Protein AF-A0AAD3R437-F1 (afdb_monomer_lite)

Organism: Lates japonicus (NCBI:txid270547)

pLDDT: mean 74.69, std 22.76, range [20.61, 98.69]

Structure (mmCIF, N/CA/C/O backbone):
data_AF-A0AAD3R437-F1
#
_entry.id   AF-A0AAD3R437-F1
#
loop_
_atom_site.group_PDB
_atom_site.id
_atom_site.type_symbol
_atom_site.label_atom_id
_atom_site.label_alt_id
_atom_site.label_comp_id
_atom_site.label_asym_id
_atom_site.label_entity_id
_atom_site.label_seq_id
_atom_site.pdbx_PDB_ins_code
_atom_site.Cartn_x
_atom_site.Cartn_y
_atom_site.Cartn_z
_atom_site.occupancy
_atom_site.B_iso_or_equiv
_atom_site.auth_seq_id
_atom_site.auth_comp_id
_atom_site.auth_asym_id
_atom_site.auth_atom_id
_atom_site.pdbx_PDB_model_num
ATOM 1 N N . MET A 1 1 ? -37.851 -67.578 -14.208 1.00 32.72 1 MET A N 1
ATOM 2 C CA . MET A 1 1 ? -37.202 -68.903 -14.220 1.00 32.72 1 MET A CA 1
ATOM 3 C C . MET A 1 1 ? -35.961 -68.791 -13.348 1.00 32.72 1 MET A C 1
ATOM 5 O O . MET A 1 1 ? -35.201 -67.865 -13.575 1.00 32.72 1 MET A O 1
ATOM 9 N N . LEU A 1 2 ? -35.844 -69.677 -12.352 1.00 29.31 2 LEU A N 1
ATOM 10 C CA . LEU A 1 2 ? -34.720 -69.878 -11.417 1.00 29.31 2 LEU A CA 1
ATOM 11 C C . LEU A 1 2 ? -34.363 -68.698 -10.486 1.00 29.31 2 LEU A C 1
ATOM 13 O O . LEU A 1 2 ? -33.761 -67.721 -10.897 1.00 29.31 2 LEU A O 1
ATOM 17 N N . LEU A 1 3 ? -34.883 -68.675 -9.252 1.00 28.89 3 LEU A N 1
ATOM 18 C CA . LEU A 1 3 ? -34.467 -69.456 -8.058 1.00 28.89 3 LEU A CA 1
ATOM 19 C C . LEU A 1 3 ? -33.550 -68.560 -7.185 1.00 28.89 3 LEU A C 1
ATOM 21 O O . LEU A 1 3 ? -32.451 -68.233 -7.595 1.00 28.89 3 LEU A O 1
ATOM 25 N N . ARG A 1 4 ? -33.978 -68.004 -6.036 1.00 32.31 4 ARG A N 1
ATOM 26 C CA . ARG A 1 4 ? -34.604 -68.661 -4.866 1.00 32.31 4 ARG A CA 1
ATOM 27 C C . ARG A 1 4 ? -33.660 -69.779 -4.403 1.00 32.31 4 ARG A C 1
ATOM 29 O O . ARG A 1 4 ? -33.435 -70.732 -5.129 1.00 32.31 4 ARG A O 1
ATOM 36 N N . THR A 1 5 ? -33.024 -69.659 -3.248 1.00 37.56 5 THR A N 1
ATOM 37 C CA . THR A 1 5 ? -33.310 -70.418 -2.010 1.00 37.56 5 THR A CA 1
ATOM 38 C C . THR A 1 5 ? -31.984 -70.394 -1.229 1.00 37.56 5 THR A C 1
ATOM 40 O O . THR A 1 5 ? -30.936 -70.448 -1.855 1.00 37.56 5 THR A O 1
ATOM 43 N N . VAL A 1 6 ? -31.894 -70.173 0.082 1.00 33.69 6 VAL A N 1
ATOM 44 C CA . VAL A 1 6 ? -32.547 -70.803 1.243 1.00 33.69 6 VAL A CA 1
ATOM 45 C C . VAL A 1 6 ? -32.509 -69.733 2.377 1.00 33.69 6 VAL A C 1
ATOM 47 O O . VAL A 1 6 ? -31.480 -69.093 2.531 1.00 33.69 6 VAL A O 1
ATOM 50 N N . ARG A 1 7 ? -33.605 -69.280 3.029 1.00 36.47 7 ARG A N 1
ATOM 51 C CA . ARG A 1 7 ? -34.370 -69.907 4.145 1.00 36.47 7 ARG A CA 1
ATOM 52 C C . ARG A 1 7 ? -33.481 -70.163 5.416 1.00 36.47 7 ARG A C 1
ATOM 54 O O . ARG A 1 7 ? -32.292 -70.368 5.250 1.00 36.47 7 ARG A O 1
ATOM 61 N N . PRO A 1 8 ? -34.010 -70.378 6.645 1.00 52.81 8 PRO A N 1
ATOM 62 C CA . PRO A 1 8 ? -35.215 -69.812 7.289 1.00 52.81 8 PRO A CA 1
ATOM 63 C C . PRO A 1 8 ? -35.202 -69.711 8.862 1.00 52.81 8 PRO A C 1
ATOM 65 O O . PRO A 1 8 ? -34.297 -70.197 9.522 1.00 52.81 8 PRO A O 1
ATOM 68 N N . TRP A 1 9 ? -36.321 -69.202 9.421 1.00 27.69 9 TRP A N 1
ATOM 69 C CA . TRP A 1 9 ? -36.874 -69.283 10.808 1.00 27.69 9 TRP A CA 1
ATOM 70 C C . TRP A 1 9 ? -36.244 -68.467 11.948 1.00 27.69 9 TRP A C 1
ATOM 72 O O . TRP A 1 9 ? -35.236 -68.855 12.518 1.00 27.69 9 TRP A O 1
ATOM 82 N N . LEU A 1 10 ? -36.999 -67.475 12.443 1.00 32.38 10 LEU A N 1
ATOM 83 C CA . LEU A 1 10 ? -37.691 -67.586 13.738 1.00 32.38 10 LEU A CA 1
ATOM 84 C C . LEU A 1 10 ? -38.801 -66.526 13.862 1.00 32.38 10 LEU A C 1
ATOM 86 O O . LEU A 1 10 ? -38.614 -65.341 13.611 1.00 32.38 10 LEU A O 1
ATOM 90 N N . LEU A 1 11 ? -39.988 -67.024 14.197 1.00 34.66 11 LEU A N 1
ATOM 91 C CA . LEU A 1 11 ? -41.274 -66.348 14.348 1.00 34.66 11 LEU A CA 1
ATOM 92 C C . LEU A 1 11 ? -41.586 -66.157 15.845 1.00 34.66 11 LEU A C 1
ATOM 94 O O . LEU A 1 11 ? -41.249 -67.025 16.643 1.00 34.66 11 LEU A O 1
ATOM 98 N N . ARG A 1 12 ? -42.415 -65.134 16.117 1.00 33.62 12 ARG A N 1
ATOM 99 C CA . ARG A 1 12 ? -43.451 -64.993 17.176 1.00 33.62 12 ARG A CA 1
ATOM 100 C C . ARG A 1 12 ? -43.165 -64.220 18.483 1.00 33.62 12 ARG A C 1
ATOM 102 O O . ARG A 1 12 ? -42.342 -64.616 19.294 1.00 33.62 12 ARG A O 1
ATOM 109 N N . CYS A 1 13 ? -44.101 -63.273 18.703 1.00 28.39 13 CYS A N 1
ATOM 110 C CA . CYS A 1 13 ? -44.628 -62.631 19.934 1.00 28.39 13 CYS A CA 1
ATOM 111 C C . CYS A 1 13 ? -44.053 -61.247 20.270 1.00 28.39 13 CYS A C 1
ATOM 113 O O . CYS A 1 13 ? -42.855 -61.057 20.187 1.00 28.39 13 CYS A O 1
ATOM 115 N N . ARG A 1 14 ? -44.806 -60.239 20.734 1.00 33.00 14 ARG A N 1
ATOM 116 C CA . ARG A 1 14 ? -46.247 -59.969 20.933 1.00 33.00 14 ARG A CA 1
ATOM 117 C C . ARG A 1 14 ? -46.340 -58.446 21.205 1.00 33.00 14 ARG A C 1
ATOM 119 O O . ARG A 1 14 ? -45.476 -57.906 21.878 1.00 33.00 14 ARG A O 1
ATOM 126 N N . SER A 1 15 ? -47.375 -57.799 20.671 1.00 38.84 15 SER A N 1
ATOM 127 C CA . SER A 1 15 ? -48.098 -56.604 21.174 1.00 38.84 15 SER A CA 1
ATOM 128 C C . SER A 1 15 ? -47.466 -55.637 22.217 1.00 38.84 15 SER A C 1
ATOM 130 O O . SER A 1 15 ? -47.379 -56.006 23.381 1.00 38.84 15 SER A O 1
ATOM 132 N N . LEU A 1 16 ? -47.225 -54.379 21.779 1.00 46.91 16 LEU A N 1
ATOM 133 C CA . LEU A 1 16 ? -47.410 -53.030 22.406 1.00 46.91 16 LEU A CA 1
ATOM 134 C C . LEU A 1 16 ? -47.068 -52.786 23.908 1.00 46.91 16 LEU A C 1
ATOM 136 O O . LEU A 1 16 ? -47.474 -53.554 24.772 1.00 46.91 16 LEU A O 1
ATOM 140 N N . PRO A 1 17 ? -46.460 -51.622 24.249 1.00 42.09 17 PRO A N 1
ATOM 141 C CA . PRO A 1 17 ? -47.265 -50.401 24.388 1.00 42.09 17 PRO A CA 1
ATOM 142 C C . PRO A 1 17 ? -46.691 -49.161 23.683 1.00 42.09 17 PRO A C 1
ATOM 144 O O . PRO A 1 17 ? -45.501 -49.051 23.409 1.00 42.09 17 PRO A O 1
ATOM 147 N N . ARG A 1 18 ? -47.607 -48.230 23.385 1.00 48.66 18 ARG A N 1
ATOM 148 C CA . ARG A 1 18 ? -47.396 -46.869 22.870 1.00 48.66 18 ARG A CA 1
ATOM 149 C C . ARG A 1 18 ? -46.097 -46.247 23.395 1.00 48.66 18 ARG A C 1
ATOM 151 O O . ARG A 1 18 ? -45.984 -45.972 24.587 1.00 48.66 18 ARG A O 1
ATOM 158 N N . ALA A 1 19 ? -45.164 -45.957 22.491 1.00 43.16 19 ALA A N 1
ATOM 159 C CA . ALA A 1 19 ? -44.072 -45.047 22.787 1.00 43.16 19 ALA A CA 1
ATOM 160 C C . ALA A 1 19 ? -44.677 -43.659 23.037 1.00 43.16 19 ALA A C 1
ATOM 162 O O . ALA A 1 19 ? -45.165 -43.010 22.113 1.00 43.16 19 ALA A O 1
ATOM 163 N N . CYS A 1 20 ? -44.673 -43.219 24.295 1.00 41.53 20 CYS A N 1
ATOM 164 C CA . CYS A 1 20 ? -44.747 -41.802 24.615 1.00 41.53 20 CYS A CA 1
ATOM 165 C C . CYS A 1 20 ? -43.578 -41.120 23.899 1.00 41.53 20 CYS A C 1
ATOM 167 O O . CYS A 1 20 ? -42.445 -41.161 24.380 1.00 41.53 20 CYS A O 1
ATOM 169 N N . THR A 1 21 ? -43.832 -40.512 22.743 1.00 52.69 21 THR A N 1
ATOM 170 C CA . THR A 1 21 ? -42.927 -39.521 22.169 1.00 52.69 21 THR A CA 1
ATOM 171 C C . THR A 1 21 ? -42.825 -38.399 23.192 1.00 52.69 21 THR A C 1
ATOM 173 O O . THR A 1 21 ? -43.756 -37.607 23.330 1.00 52.69 21 THR A O 1
ATOM 176 N N . ARG A 1 22 ? -41.732 -38.361 23.966 1.00 54.69 22 ARG A N 1
ATOM 177 C CA . ARG A 1 22 ? -41.372 -37.158 24.722 1.00 54.69 22 ARG A CA 1
ATOM 178 C C . ARG A 1 22 ? -41.296 -36.030 23.691 1.00 54.69 22 ARG A C 1
ATOM 180 O O . ARG A 1 22 ? -40.479 -36.154 22.778 1.00 54.69 22 ARG A O 1
ATOM 187 N N . PRO A 1 23 ? -42.128 -34.980 23.777 1.00 45.00 23 PRO A N 1
ATOM 188 C CA . PRO A 1 23 ? -41.986 -33.841 22.892 1.00 45.00 23 PRO A CA 1
ATOM 189 C C . PRO A 1 23 ? -40.686 -33.140 23.288 1.00 45.00 23 PRO A C 1
ATOM 191 O O . PRO A 1 23 ? -40.644 -32.358 24.234 1.00 45.00 23 PRO A O 1
ATOM 194 N N . TYR A 1 24 ? -39.591 -33.478 22.611 1.00 49.78 24 TYR A N 1
ATOM 195 C CA . TYR A 1 24 ? -38.411 -32.632 22.618 1.00 49.78 24 TYR A CA 1
ATOM 196 C C . TYR A 1 24 ? -38.826 -31.343 21.907 1.00 49.78 24 TYR A C 1
ATOM 198 O O . TYR A 1 24 ? -39.086 -31.346 20.709 1.00 49.78 24 TYR A O 1
ATOM 206 N N . TYR A 1 25 ? -38.894 -30.232 22.640 1.00 52.59 25 TYR A N 1
ATOM 207 C CA . TYR A 1 25 ? -39.106 -28.888 22.080 1.00 52.59 25 TYR A CA 1
ATOM 208 C C . TYR A 1 25 ? -37.940 -28.421 21.169 1.00 52.59 25 TYR A C 1
ATOM 210 O O . TYR A 1 25 ? -37.895 -27.261 20.777 1.00 52.59 25 TYR A O 1
ATOM 218 N N . ALA A 1 26 ? -36.997 -29.310 20.839 1.00 47.41 26 ALA A N 1
ATOM 219 C CA . ALA A 1 26 ? -35.664 -28.995 20.335 1.00 47.41 26 ALA A CA 1
ATOM 220 C C . ALA A 1 26 ? -35.564 -28.730 18.822 1.00 47.41 26 ALA A C 1
ATOM 222 O O . ALA A 1 26 ? -34.524 -28.251 18.392 1.00 47.41 26 ALA A O 1
ATOM 223 N N . ASP A 1 27 ? -36.618 -28.959 18.032 1.00 48.41 27 ASP A N 1
ATOM 224 C CA . ASP A 1 27 ? -36.544 -28.808 16.563 1.00 48.41 27 ASP A CA 1
ATOM 225 C C . ASP A 1 27 ? -37.207 -27.529 16.016 1.00 48.41 27 ASP A C 1
ATOM 227 O O . ASP A 1 27 ? -37.287 -27.332 14.802 1.00 48.41 27 ASP A O 1
ATOM 231 N N . LYS A 1 28 ? -37.701 -26.627 16.875 1.00 55.78 28 LYS A N 1
ATOM 232 C CA . LYS A 1 28 ? -38.251 -25.334 16.431 1.00 55.78 28 LYS A CA 1
ATOM 233 C C . LYS A 1 28 ? -37.258 -24.208 16.699 1.00 55.78 28 LYS A C 1
ATOM 235 O O . LYS A 1 28 ? -37.403 -23.475 17.671 1.00 55.78 28 LYS A O 1
ATOM 240 N N . VAL A 1 29 ? -36.279 -24.072 15.804 1.00 66.69 29 VAL A N 1
ATOM 241 C CA . VAL A 1 29 ? -35.464 -22.852 15.667 1.00 66.69 29 VAL A CA 1
ATOM 242 C C . VAL A 1 29 ? -36.395 -21.638 15.577 1.00 66.69 29 VAL A C 1
ATOM 244 O O . VAL A 1 29 ? -37.420 -21.692 14.881 1.00 66.69 29 VAL A O 1
ATOM 247 N N . ALA A 1 30 ? -36.073 -20.566 16.305 1.00 77.19 30 ALA A N 1
ATOM 248 C CA . ALA A 1 30 ? -36.900 -19.367 16.351 1.00 77.19 30 ALA A CA 1
ATOM 249 C C . ALA A 1 30 ? -37.000 -18.741 14.950 1.00 77.19 30 ALA A C 1
ATOM 251 O O . ALA A 1 30 ? -35.998 -18.510 14.272 1.00 77.19 30 ALA A O 1
ATOM 252 N N . ARG A 1 31 ? -38.234 -18.494 14.501 1.00 88.44 31 ARG A N 1
ATOM 253 C CA . ARG A 1 31 ? -38.506 -17.786 13.248 1.00 88.44 31 ARG A CA 1
ATOM 254 C C . ARG A 1 31 ? -38.637 -16.302 13.555 1.00 88.44 31 ARG A C 1
ATOM 256 O O . ARG A 1 31 ? -39.432 -15.934 14.418 1.00 88.44 31 ARG A O 1
ATOM 263 N N . LEU A 1 32 ? -37.861 -15.482 12.859 1.00 87.25 32 LEU A N 1
ATOM 264 C CA . LEU A 1 32 ? -37.944 -14.028 12.927 1.00 87.25 32 LEU A CA 1
ATOM 265 C C . LEU A 1 32 ? -38.910 -13.474 11.887 1.00 87.25 32 LEU A C 1
ATOM 267 O O . LEU A 1 32 ? -39.234 -14.139 10.905 1.00 87.25 32 LEU A O 1
ATOM 271 N N . GLY A 1 33 ? -39.274 -12.210 12.090 1.00 79.38 33 GLY A N 1
ATOM 272 C CA . GLY A 1 33 ? -39.977 -11.379 11.125 1.00 79.38 33 GLY A CA 1
ATOM 273 C C . GLY A 1 33 ? -41.479 -11.344 11.344 1.00 79.38 33 GLY A C 1
ATOM 274 O O . GLY A 1 33 ? -42.093 -12.309 11.811 1.00 79.38 33 GLY A O 1
ATOM 275 N N . SER A 1 34 ? -42.060 -10.216 10.963 1.00 85.62 34 SER A N 1
ATOM 276 C CA . SER A 1 34 ? -43.493 -9.958 10.951 1.00 85.62 34 SER A CA 1
ATOM 277 C C . SER A 1 34 ? -43.957 -9.570 9.543 1.00 85.62 34 SER A C 1
ATOM 279 O O . SER A 1 34 ? -43.154 -9.208 8.675 1.00 85.62 34 SER A O 1
ATOM 281 N N . GLN A 1 35 ? -45.268 -9.667 9.285 1.00 84.50 35 GLN A N 1
ATOM 282 C CA . GLN A 1 35 ? -45.840 -9.047 8.089 1.00 84.50 35 GLN A CA 1
ATOM 283 C C . GLN A 1 35 ? -45.960 -7.536 8.336 1.00 84.50 35 GLN A C 1
ATOM 285 O O . GLN A 1 35 ? -46.703 -7.150 9.242 1.00 84.50 35 GLN A O 1
ATOM 290 N N . PRO A 1 36 ? -45.257 -6.684 7.566 1.00 83.75 36 PRO A N 1
ATOM 291 C CA . PRO A 1 36 ? -45.333 -5.244 7.741 1.00 83.75 36 PRO A CA 1
ATOM 292 C C . PRO A 1 36 ? -46.722 -4.755 7.333 1.00 83.75 36 PRO A C 1
ATOM 294 O O . PRO A 1 36 ? -47.318 -5.270 6.379 1.00 83.75 36 PRO A O 1
ATOM 297 N N . ASP A 1 37 ? -47.234 -3.739 8.027 1.00 88.12 37 ASP A N 1
ATOM 298 C CA . ASP A 1 37 ? -48.481 -3.088 7.634 1.00 88.12 37 ASP A CA 1
ATOM 299 C C . ASP A 1 37 ? -48.264 -2.272 6.351 1.00 88.12 37 ASP A C 1
ATOM 301 O O . ASP A 1 37 ? -47.829 -1.118 6.376 1.00 88.12 37 ASP A O 1
ATOM 305 N N . LYS A 1 38 ? -48.592 -2.887 5.210 1.00 87.94 38 LYS A N 1
ATOM 306 C CA . LYS A 1 38 ? -48.473 -2.282 3.874 1.00 87.94 38 LYS A CA 1
ATOM 307 C C . LYS A 1 38 ? -49.411 -1.088 3.662 1.00 87.94 38 LYS A C 1
ATOM 309 O O . LYS A 1 38 ? -49.248 -0.366 2.681 1.00 87.94 38 LYS A O 1
ATOM 314 N N . GLN A 1 39 ? -50.406 -0.901 4.531 1.00 89.62 39 GLN A N 1
ATOM 315 C CA . GLN A 1 39 ? -51.310 0.251 4.494 1.00 89.62 39 GLN A CA 1
ATOM 316 C C . GLN A 1 39 ? -50.819 1.409 5.366 1.00 89.62 39 GLN A C 1
ATOM 318 O O . GLN A 1 39 ? -51.358 2.511 5.268 1.00 89.62 39 GLN A O 1
ATOM 323 N N . SER A 1 40 ? -49.790 1.191 6.190 1.00 93.06 40 SER A N 1
ATOM 324 C CA . SER A 1 40 ? -49.190 2.266 6.970 1.00 93.06 40 SER A CA 1
ATOM 325 C C . SER A 1 40 ? -48.563 3.312 6.047 1.00 93.06 40 SER A C 1
ATOM 327 O O . SER A 1 40 ? -47.879 2.993 5.069 1.00 93.06 40 SER A O 1
ATOM 329 N N . SER A 1 41 ? -48.783 4.587 6.372 1.00 90.50 41 SER A N 1
ATOM 330 C CA . SER A 1 41 ? -48.241 5.700 5.589 1.00 90.50 41 SER A CA 1
ATOM 331 C C . SER A 1 41 ? -46.712 5.689 5.552 1.00 90.50 41 SER A C 1
ATOM 333 O O . SER A 1 41 ? -46.123 6.078 4.549 1.00 90.50 41 SER A O 1
ATOM 335 N N . GLU A 1 42 ? -46.069 5.222 6.628 1.00 88.88 42 GLU A N 1
ATOM 336 C CA . GLU A 1 42 ? -44.611 5.097 6.716 1.00 88.88 42 GLU A CA 1
ATOM 337 C C . GLU A 1 42 ? -44.064 4.054 5.736 1.00 88.88 42 GLU A C 1
ATOM 339 O O . GLU A 1 42 ? -43.131 4.349 4.990 1.00 88.88 42 GLU A O 1
ATOM 344 N N . TYR A 1 43 ? -44.665 2.860 5.689 1.00 91.31 43 TYR A N 1
ATOM 345 C CA . TYR A 1 43 ? -44.229 1.806 4.776 1.00 91.31 43 TYR A CA 1
ATOM 346 C C . TYR A 1 43 ? -44.401 2.220 3.314 1.00 91.31 43 TYR A C 1
ATOM 348 O O . TYR A 1 43 ? -43.501 1.996 2.508 1.00 91.31 43 TYR A O 1
ATOM 356 N N . GLN A 1 44 ? -45.534 2.844 2.972 1.00 93.12 44 GLN A N 1
ATOM 357 C CA . GLN A 1 44 ? -45.798 3.327 1.612 1.00 93.12 44 GLN A CA 1
ATOM 358 C C . GLN A 1 44 ? -44.799 4.412 1.198 1.00 93.12 44 GLN A C 1
ATOM 360 O O . GLN A 1 44 ? -44.206 4.310 0.127 1.00 93.12 44 GLN A O 1
ATOM 365 N N . GLU A 1 45 ? -44.533 5.391 2.071 1.00 92.50 45 GLU A N 1
ATOM 366 C CA . GLU A 1 45 ? -43.535 6.436 1.812 1.00 92.50 45 GLU A CA 1
ATOM 367 C C . GLU A 1 45 ? -42.134 5.841 1.592 1.00 92.50 45 GLU A C 1
ATOM 369 O O . GLU A 1 45 ? -41.467 6.178 0.612 1.00 92.50 45 GLU A O 1
ATOM 374 N N . ASN A 1 46 ? -41.694 4.938 2.477 1.00 91.38 46 ASN A N 1
ATOM 375 C CA . ASN A 1 46 ? -40.390 4.280 2.375 1.00 91.38 46 ASN A CA 1
ATOM 376 C C . ASN A 1 46 ? -40.283 3.453 1.085 1.00 91.38 46 ASN A C 1
ATOM 378 O O . ASN A 1 46 ? -39.282 3.547 0.371 1.00 91.38 46 ASN A O 1
ATOM 382 N N . TYR A 1 47 ? -41.325 2.675 0.775 1.00 92.94 47 TYR A N 1
ATOM 383 C CA . TYR A 1 47 ? -41.371 1.811 -0.398 1.00 92.94 47 TYR A CA 1
ATOM 384 C C . TYR A 1 47 ? -41.282 2.628 -1.686 1.00 92.94 47 TYR A C 1
ATOM 386 O O . TYR A 1 47 ? -40.445 2.332 -2.539 1.00 92.94 47 TYR A O 1
ATOM 394 N N . ASP A 1 48 ? -42.094 3.680 -1.813 1.00 93.00 48 ASP A N 1
ATOM 395 C CA . ASP A 1 48 ? -42.128 4.517 -3.010 1.00 93.00 48 ASP A CA 1
ATOM 396 C C . ASP A 1 48 ? -40.796 5.244 -3.224 1.00 93.00 48 ASP A C 1
ATOM 398 O O . ASP A 1 48 ? -40.263 5.245 -4.336 1.00 93.00 48 ASP A O 1
ATOM 402 N N . ARG A 1 49 ? -40.194 5.803 -2.165 1.00 91.94 49 ARG A N 1
ATOM 403 C CA . ARG A 1 49 ? -38.901 6.499 -2.278 1.00 91.94 49 ARG A CA 1
ATOM 404 C C . ARG A 1 49 ? -37.739 5.564 -2.581 1.00 91.94 49 ARG A C 1
ATOM 406 O O . ARG A 1 49 ? -36.938 5.858 -3.469 1.00 91.94 49 ARG A O 1
ATOM 413 N N . MET A 1 50 ? -37.654 4.424 -1.897 1.00 90.38 50 MET A N 1
ATOM 414 C CA . MET A 1 50 ? -36.613 3.432 -2.173 1.00 90.38 50 MET A CA 1
ATOM 415 C C . MET A 1 50 ? -36.743 2.889 -3.600 1.00 90.38 50 MET A C 1
ATOM 417 O O . MET A 1 50 ? -35.748 2.737 -4.307 1.00 90.38 50 MET A O 1
ATOM 421 N N . LYS A 1 51 ? -37.975 2.667 -4.070 1.00 92.69 51 LYS A N 1
ATOM 422 C CA . LYS A 1 51 ? -38.234 2.234 -5.443 1.00 92.69 51 LYS A CA 1
ATOM 423 C C . LYS A 1 51 ? -37.737 3.248 -6.475 1.00 92.69 51 LYS A C 1
ATOM 425 O O . LYS A 1 51 ? -37.103 2.832 -7.441 1.00 92.69 51 LYS A O 1
ATOM 430 N N . VAL A 1 52 ? -37.925 4.552 -6.245 1.00 94.56 52 VAL A N 1
ATOM 431 C CA . VAL A 1 52 ? -37.366 5.608 -7.113 1.00 94.56 52 VAL A CA 1
ATOM 432 C C . VAL A 1 52 ? -35.839 5.505 -7.208 1.00 94.56 52 VAL A C 1
ATOM 434 O O . VAL A 1 52 ? -35.300 5.526 -8.314 1.00 94.56 52 VAL A O 1
ATOM 437 N N . LEU A 1 53 ? -35.138 5.330 -6.082 1.00 90.75 53 LEU A N 1
ATOM 438 C CA . LEU A 1 53 ? -33.674 5.183 -6.065 1.00 90.75 53 LEU A CA 1
ATOM 439 C C . LEU A 1 53 ? -33.204 3.913 -6.789 1.00 90.75 53 LEU A C 1
ATOM 441 O O . LEU A 1 53 ? -32.199 3.929 -7.500 1.00 90.75 53 LEU A O 1
ATOM 445 N N . ILE A 1 54 ? -33.937 2.809 -6.642 1.00 90.88 54 ILE A N 1
ATOM 446 C CA . ILE A 1 54 ? -33.637 1.545 -7.324 1.00 90.88 54 ILE A CA 1
ATOM 447 C C . ILE A 1 54 ? -33.877 1.658 -8.829 1.00 90.88 54 ILE A C 1
ATOM 449 O O . ILE A 1 54 ? -33.077 1.150 -9.617 1.00 90.88 54 ILE A O 1
ATOM 453 N N . ASP A 1 55 ? -34.954 2.316 -9.248 1.00 94.94 55 ASP A N 1
ATOM 454 C CA . ASP A 1 55 ? -35.248 2.541 -10.662 1.00 94.94 55 ASP A CA 1
ATOM 455 C C . ASP A 1 55 ? -34.207 3.480 -11.294 1.00 94.94 55 ASP A C 1
ATOM 457 O O . ASP A 1 55 ? -33.750 3.237 -12.416 1.00 94.94 55 ASP A O 1
ATOM 461 N N . GLU A 1 56 ? -33.728 4.481 -10.551 1.00 94.69 56 GLU A N 1
ATOM 462 C CA . GLU A 1 56 ? -32.591 5.309 -10.950 1.00 94.69 56 GLU A CA 1
ATOM 463 C C . GLU A 1 56 ? -31.294 4.492 -11.072 1.00 94.69 56 GLU A C 1
ATOM 465 O O . GLU A 1 56 ? -30.598 4.585 -12.089 1.00 94.69 56 GLU A O 1
ATOM 470 N N . LEU A 1 57 ? -30.983 3.646 -10.085 1.00 92.75 57 LEU A N 1
ATOM 471 C CA . LEU A 1 57 ? -29.830 2.744 -10.115 1.00 92.75 57 LEU A CA 1
ATOM 472 C C . LEU A 1 57 ? -29.880 1.829 -11.346 1.00 92.75 57 LEU A C 1
ATOM 474 O O . LEU A 1 57 ? -28.885 1.711 -12.066 1.00 92.75 57 LEU A O 1
ATOM 478 N N . LYS A 1 58 ? -31.037 1.214 -11.622 1.00 94.44 58 LYS A N 1
ATOM 479 C CA . LYS A 1 58 ? -31.260 0.361 -12.800 1.00 94.44 58 LYS A CA 1
ATOM 480 C C . LYS A 1 58 ? -31.063 1.148 -14.093 1.00 94.44 58 LYS A C 1
ATOM 482 O O . LYS A 1 58 ? -30.297 0.712 -14.947 1.00 94.44 58 LYS A O 1
ATOM 487 N N . SER A 1 59 ? -31.675 2.325 -14.214 1.00 95.94 59 SER A N 1
ATOM 488 C CA . SER A 1 59 ? -31.547 3.198 -15.390 1.00 95.94 59 SER A CA 1
ATOM 489 C C . SER A 1 59 ? -30.089 3.587 -15.670 1.00 95.94 59 SER A C 1
ATOM 491 O O . SER A 1 59 ? -29.588 3.425 -16.788 1.00 95.94 59 SER A O 1
ATOM 493 N N . ARG A 1 60 ? -29.351 4.018 -14.638 1.00 94.00 60 ARG A N 1
ATOM 494 C CA . ARG A 1 60 ? -27.922 4.352 -14.752 1.00 94.00 60 ARG A CA 1
ATOM 495 C C . ARG A 1 60 ? -27.077 3.127 -15.109 1.00 94.00 60 ARG A C 1
ATOM 497 O O . ARG A 1 60 ? -26.169 3.233 -15.933 1.00 94.00 60 ARG A O 1
ATOM 504 N N . THR A 1 61 ? -27.396 1.965 -14.543 1.00 94.06 61 THR A N 1
ATOM 505 C CA . THR A 1 61 ? -26.718 0.699 -14.859 1.00 94.06 61 THR A CA 1
ATOM 506 C C . THR A 1 61 ? -26.929 0.306 -16.323 1.00 94.06 61 THR A C 1
ATOM 508 O O . THR A 1 61 ? -25.968 -0.065 -16.995 1.00 94.06 61 THR A O 1
ATOM 511 N N . GLU A 1 62 ? -28.143 0.455 -16.861 1.00 94.19 62 GLU A N 1
ATOM 512 C CA . GLU A 1 62 ? -28.418 0.218 -18.284 1.00 94.19 62 GLU A CA 1
ATOM 513 C C . GLU A 1 62 ? -27.636 1.178 -19.192 1.00 94.19 62 GLU A C 1
ATOM 515 O O . GLU A 1 62 ? -27.075 0.744 -20.199 1.00 94.19 62 GLU A O 1
ATOM 520 N N . LYS A 1 63 ? -27.478 2.453 -18.806 1.00 93.38 63 LYS A N 1
ATOM 521 C CA . LYS A 1 63 ? -26.587 3.383 -19.526 1.00 93.38 63 LYS A CA 1
ATOM 522 C C . LYS A 1 63 ? -25.130 2.903 -19.496 1.00 93.38 63 LYS A C 1
ATOM 524 O O . LYS A 1 63 ? -24.470 2.901 -20.532 1.00 93.38 63 LYS A O 1
ATOM 529 N N . ILE A 1 64 ? -24.625 2.467 -18.338 1.00 94.50 64 ILE A N 1
ATOM 530 C CA . ILE A 1 64 ? -23.249 1.959 -18.184 1.00 94.50 64 ILE A CA 1
ATOM 531 C C . ILE A 1 64 ? -23.013 0.708 -19.043 1.00 94.50 64 ILE A C 1
ATOM 533 O O . ILE A 1 64 ? -21.940 0.555 -19.632 1.00 94.50 64 ILE A O 1
ATOM 537 N N . LYS A 1 65 ? -24.013 -0.175 -19.167 1.00 93.62 65 LYS A N 1
ATOM 538 C CA . LYS A 1 65 ? -23.933 -1.388 -19.998 1.00 93.62 65 LYS A CA 1
ATOM 539 C C . LYS A 1 65 ? -23.712 -1.097 -21.487 1.00 93.62 65 LYS A C 1
ATOM 541 O O . LYS A 1 65 ? -23.232 -1.986 -22.189 1.00 93.62 65 LYS A O 1
ATOM 546 N N . LEU A 1 66 ? -23.991 0.122 -21.962 1.00 93.44 66 LEU A N 1
ATOM 547 C CA . LEU A 1 66 ? -23.723 0.545 -23.344 1.00 93.44 66 LEU A CA 1
ATOM 548 C C . LEU A 1 66 ? -22.230 0.788 -23.645 1.00 93.44 66 LEU A C 1
ATOM 550 O O . LEU A 1 66 ? -21.891 1.010 -24.811 1.00 93.44 66 LEU A O 1
ATOM 554 N N . GLY A 1 67 ? -21.340 0.760 -22.646 1.00 93.94 67 GLY A N 1
ATOM 555 C CA . GLY A 1 67 ? -19.898 0.949 -22.844 1.00 93.94 67 GLY A CA 1
ATOM 556 C C . GLY A 1 67 ? -19.576 2.320 -23.447 1.00 93.94 67 GLY A C 1
ATOM 557 O O . GLY A 1 67 ? -20.112 3.337 -23.022 1.00 93.94 67 GLY A O 1
ATOM 558 N N . GLY A 1 68 ? -18.741 2.371 -24.487 1.00 92.44 68 GLY A N 1
ATOM 559 C CA . GLY A 1 68 ? -18.357 3.611 -25.185 1.00 92.44 68 GLY A CA 1
ATOM 560 C C . GLY A 1 68 ? -19.454 4.268 -26.037 1.00 92.44 68 GLY A C 1
ATOM 561 O O . GLY A 1 68 ? -19.162 5.157 -26.842 1.00 92.44 68 GLY A O 1
ATOM 562 N N . GLY A 1 69 ? -20.703 3.815 -25.909 1.00 93.44 69 GLY A N 1
ATOM 563 C CA . GLY A 1 69 ? -21.852 4.305 -26.658 1.00 93.44 69 GLY A CA 1
ATOM 564 C C . GLY A 1 69 ? -22.016 3.660 -28.036 1.00 93.44 69 GLY A C 1
ATOM 565 O O . GLY A 1 69 ? -21.150 2.960 -28.565 1.00 93.44 69 GLY A O 1
ATOM 566 N N . GLU A 1 70 ? -23.164 3.926 -28.654 1.00 93.81 70 GLU A N 1
ATOM 567 C CA . GLU A 1 70 ? -23.630 3.220 -29.853 1.00 93.81 70 GLU A CA 1
ATOM 568 C C . GLU A 1 70 ? -22.681 3.355 -31.058 1.00 93.81 70 GLU A C 1
ATOM 570 O O . GLU A 1 70 ? -22.445 2.395 -31.793 1.00 93.81 70 GLU A O 1
ATOM 575 N N . LYS A 1 71 ? -22.056 4.527 -31.232 1.00 94.00 71 LYS A N 1
ATOM 576 C CA . LYS A 1 71 ? -21.070 4.761 -32.300 1.00 94.00 71 LYS A CA 1
ATOM 577 C C . LYS A 1 71 ? -19.843 3.853 -32.153 1.00 94.00 71 LYS A C 1
ATOM 579 O O . LYS A 1 71 ? -19.392 3.277 -33.142 1.00 94.00 71 LYS A O 1
ATOM 584 N N . ALA A 1 72 ? -19.313 3.715 -30.937 1.00 94.56 72 ALA A N 1
ATOM 585 C CA . ALA A 1 72 ? -18.153 2.870 -30.667 1.00 94.56 72 ALA A CA 1
ATOM 586 C C . ALA A 1 72 ? -18.503 1.379 -30.789 1.00 94.56 72 ALA A C 1
ATOM 588 O O . ALA A 1 72 ? -17.731 0.620 -31.373 1.00 94.56 72 ALA A O 1
ATOM 589 N N . ARG A 1 73 ? -19.696 0.968 -30.335 1.00 95.44 73 ARG A N 1
ATOM 590 C CA . ARG A 1 73 ? -20.201 -0.408 -30.488 1.00 95.44 73 ARG A CA 1
ATOM 591 C C . ARG A 1 73 ? -20.346 -0.820 -31.952 1.00 95.44 73 ARG A C 1
ATOM 593 O O . ARG A 1 73 ? -19.904 -1.906 -32.323 1.00 95.44 73 ARG A O 1
ATOM 600 N N . ARG A 1 74 ? -20.901 0.049 -32.806 1.00 95.75 74 ARG A N 1
ATOM 601 C CA . ARG A 1 74 ? -20.994 -0.198 -34.258 1.00 95.75 74 ARG A CA 1
ATOM 602 C C . ARG A 1 74 ? -19.621 -0.303 -34.910 1.00 95.75 74 ARG A C 1
ATOM 604 O O . ARG A 1 74 ? -19.402 -1.190 -35.725 1.00 95.75 74 ARG A O 1
ATOM 611 N N . LEU A 1 75 ? -18.673 0.551 -34.519 1.00 95.12 75 LEU A N 1
ATOM 612 C CA . LEU A 1 75 ? -17.299 0.456 -35.013 1.00 95.12 75 LEU A CA 1
ATOM 613 C C . LEU A 1 75 ? -16.634 -0.861 -34.582 1.00 95.12 75 LEU A C 1
ATOM 615 O O . LEU A 1 75 ? -15.993 -1.516 -35.400 1.00 95.12 75 LEU A O 1
ATOM 619 N N . HIS A 1 76 ? -16.808 -1.276 -33.327 1.00 95.81 76 HIS A N 1
ATOM 620 C CA . HIS A 1 76 ? -16.264 -2.534 -32.807 1.00 95.81 76 HIS A CA 1
ATOM 621 C C . HIS A 1 76 ? -16.845 -3.756 -33.527 1.00 95.81 76 HIS A C 1
ATOM 623 O O . HIS A 1 76 ? -16.093 -4.592 -34.022 1.00 95.81 76 HIS A O 1
ATOM 629 N N . THR A 1 77 ? -18.168 -3.810 -33.677 1.00 95.94 77 THR A N 1
ATOM 630 C CA . THR A 1 77 ? -18.869 -4.905 -34.371 1.00 95.94 77 THR A CA 1
ATOM 631 C C . THR A 1 77 ? -18.605 -4.922 -35.878 1.00 95.94 77 THR A C 1
ATOM 633 O O . THR A 1 77 ? -18.477 -5.999 -36.453 1.00 95.94 77 THR A O 1
ATOM 636 N N . SER A 1 78 ? -18.402 -3.763 -36.523 1.00 96.12 78 SER A N 1
ATOM 637 C CA . SER A 1 78 ? -18.008 -3.691 -37.945 1.00 96.12 78 SER A CA 1
ATOM 638 C C . SER A 1 78 ? -16.658 -4.354 -38.245 1.00 96.12 78 SER A C 1
ATOM 640 O O . SER A 1 78 ? -16.390 -4.713 -39.388 1.00 96.12 78 SER A O 1
ATOM 642 N N . ARG A 1 79 ? -15.819 -4.557 -37.218 1.00 93.38 79 ARG A N 1
ATOM 643 C CA . ARG A 1 79 ? -14.547 -5.292 -37.306 1.00 93.38 79 ARG A CA 1
ATOM 644 C C . ARG A 1 79 ? -14.712 -6.804 -37.097 1.00 93.38 79 ARG A C 1
ATOM 646 O O . ARG A 1 79 ? -13.710 -7.499 -37.002 1.00 93.38 79 ARG A O 1
ATOM 653 N N . GLY A 1 80 ? -15.945 -7.308 -36.991 1.00 93.25 80 GLY A N 1
ATOM 654 C CA . GLY A 1 80 ? -16.242 -8.726 -36.757 1.00 93.25 80 GLY A CA 1
ATOM 655 C C . GLY A 1 80 ? -16.055 -9.190 -35.308 1.00 93.25 80 GLY A C 1
ATOM 656 O O . GLY A 1 80 ? -16.079 -10.389 -35.049 1.00 93.25 80 GLY A O 1
ATOM 657 N N . LYS A 1 81 ? -15.874 -8.257 -34.364 1.00 95.81 81 LYS A N 1
ATOM 658 C CA . LYS A 1 81 ? -15.611 -8.542 -32.947 1.00 95.81 81 LYS A CA 1
ATOM 659 C C . LYS A 1 81 ? -16.908 -8.584 -32.142 1.00 95.81 81 LYS A C 1
ATOM 661 O O . LYS A 1 81 ? -17.770 -7.722 -32.321 1.00 95.81 81 LYS A O 1
ATOM 666 N N . LEU A 1 82 ? -17.011 -9.525 -31.206 1.00 97.44 82 LEU A N 1
ATOM 667 C CA . LEU A 1 82 ? -18.102 -9.553 -30.229 1.00 97.44 82 LEU A CA 1
ATOM 668 C C . LEU A 1 82 ? -17.919 -8.448 -29.189 1.00 97.44 82 LEU A C 1
ATOM 670 O O . LEU A 1 82 ? -16.788 -8.080 -28.847 1.00 97.44 82 LEU A O 1
ATOM 674 N N . LEU A 1 83 ? -19.024 -7.924 -28.657 1.00 97.25 83 LEU A N 1
ATOM 675 C CA . LEU A 1 83 ? -18.949 -6.969 -27.555 1.00 97.25 83 LEU A CA 1
ATOM 676 C C . LEU A 1 83 ? -18.457 -7.658 -26.269 1.00 97.25 83 LEU A C 1
ATOM 678 O O . LEU A 1 83 ? -18.720 -8.841 -26.069 1.00 97.25 83 LEU A O 1
ATOM 682 N N . PRO A 1 84 ? -17.793 -6.939 -25.349 1.00 96.25 84 PRO A N 1
ATOM 683 C CA . PRO A 1 84 ? -17.256 -7.520 -24.115 1.00 96.25 84 PRO A CA 1
ATOM 684 C C . PRO A 1 84 ? -18.284 -8.296 -23.280 1.00 96.25 84 PRO A C 1
ATOM 686 O O . PRO A 1 84 ? -18.003 -9.406 -22.843 1.00 96.25 84 PRO A O 1
ATOM 689 N N . ARG A 1 85 ? -19.498 -7.753 -23.107 1.00 95.75 85 ARG A N 1
ATOM 690 C CA . ARG A 1 85 ? -20.584 -8.436 -22.379 1.00 95.75 85 ARG A CA 1
ATOM 691 C C . ARG A 1 85 ? -21.102 -9.663 -23.127 1.00 95.75 85 ARG A C 1
ATOM 693 O O . ARG A 1 85 ? -21.289 -10.697 -22.510 1.00 95.75 85 ARG A O 1
ATOM 700 N N . GLU A 1 86 ? -21.209 -9.591 -24.454 1.00 96.62 86 GLU A N 1
ATOM 701 C CA . GLU A 1 86 ? -21.574 -10.750 -25.282 1.00 96.62 86 GLU A CA 1
ATOM 702 C C . GLU A 1 86 ? -20.515 -11.859 -25.210 1.00 96.62 86 GLU A C 1
ATOM 704 O O . GLU A 1 86 ? -20.853 -13.041 -25.246 1.00 96.62 86 GLU A O 1
ATOM 709 N N . ARG A 1 87 ? -19.228 -11.495 -25.097 1.00 97.94 87 ARG A N 1
ATOM 710 C CA . ARG A 1 87 ? -18.137 -12.456 -24.884 1.00 97.94 87 ARG A CA 1
ATOM 711 C C . ARG A 1 87 ? -18.284 -13.162 -23.540 1.00 97.94 87 ARG A C 1
ATOM 713 O O . ARG A 1 87 ? -18.132 -14.377 -23.491 1.00 97.94 87 ARG A O 1
ATOM 720 N N . ILE A 1 88 ? -18.608 -12.421 -22.478 1.00 97.69 88 ILE A N 1
ATOM 721 C CA . ILE A 1 88 ? -18.889 -12.995 -21.156 1.00 97.69 88 ILE A CA 1
ATOM 722 C C . ILE A 1 88 ? -20.106 -13.924 -21.245 1.00 97.69 88 ILE A C 1
ATOM 724 O O . ILE A 1 88 ? -19.983 -15.093 -20.900 1.00 97.69 88 ILE A O 1
ATOM 728 N N . ASP A 1 89 ? -21.232 -13.468 -21.796 1.00 96.75 89 ASP A N 1
ATOM 729 C CA . ASP A 1 89 ? -22.461 -14.269 -21.904 1.00 96.75 89 ASP A CA 1
ATOM 730 C C . ASP A 1 89 ? -22.245 -15.589 -22.664 1.00 96.75 89 ASP A C 1
ATOM 732 O O . ASP A 1 89 ? -22.792 -16.622 -22.285 1.00 96.75 89 ASP A O 1
ATOM 736 N N . ARG A 1 90 ? -21.417 -15.585 -23.720 1.00 96.94 90 ARG A N 1
ATOM 737 C CA . ARG A 1 90 ? -21.058 -16.803 -24.474 1.00 96.94 90 ARG A CA 1
ATOM 738 C C . ARG A 1 90 ? -20.011 -17.676 -23.780 1.00 96.94 90 ARG A C 1
ATOM 740 O O . ARG A 1 90 ? -19.910 -18.861 -24.098 1.00 96.94 90 ARG A O 1
ATOM 747 N N . LEU A 1 91 ? -19.210 -17.108 -22.879 1.00 98.00 91 LEU A N 1
ATOM 748 C CA . LEU A 1 91 ? -18.235 -17.849 -22.079 1.00 98.00 91 LEU A CA 1
ATOM 749 C C . LEU A 1 91 ? -18.914 -18.618 -20.945 1.00 98.00 91 LEU A C 1
ATOM 751 O O . LEU A 1 91 ? -18.485 -19.729 -20.635 1.00 98.00 91 LEU A O 1
ATOM 755 N N . LEU A 1 92 ? -19.947 -18.035 -20.338 1.00 98.12 92 LEU A N 1
ATOM 756 C CA . LEU A 1 92 ? -20.662 -18.595 -19.196 1.00 98.12 92 LEU A CA 1
ATOM 757 C C . LEU A 1 92 ? -21.469 -19.849 -19.549 1.00 98.12 92 LEU A C 1
ATOM 759 O O . LEU A 1 92 ? -21.871 -20.083 -20.689 1.00 98.12 92 LEU A O 1
ATOM 763 N N . ASP A 1 93 ? -21.711 -20.679 -18.540 1.00 97.62 93 ASP A N 1
ATOM 764 C CA . ASP A 1 93 ? -22.617 -21.816 -18.652 1.00 97.62 93 ASP A CA 1
ATOM 765 C C . ASP A 1 93 ? -24.079 -21.341 -18.772 1.00 97.62 93 ASP A C 1
ATOM 767 O O . ASP A 1 93 ? -24.506 -20.464 -18.008 1.00 97.62 93 ASP A O 1
ATOM 771 N N . PRO A 1 94 ? -24.884 -21.926 -19.684 1.00 95.31 94 PRO A N 1
ATOM 772 C CA . PRO A 1 94 ? -26.269 -21.506 -19.880 1.00 95.31 94 PRO A CA 1
ATOM 773 C C . PRO A 1 94 ? -27.099 -21.559 -18.589 1.00 95.31 94 PRO A C 1
ATOM 775 O O . PRO A 1 94 ? -27.118 -22.573 -17.891 1.00 95.31 94 PRO A O 1
ATOM 778 N N . GLY A 1 95 ? -27.815 -20.471 -18.291 1.00 91.19 95 GLY A N 1
ATOM 779 C CA . GLY A 1 95 ? -28.685 -20.360 -17.115 1.00 91.19 95 GLY A CA 1
ATOM 780 C C . GLY A 1 95 ? -27.953 -20.116 -15.791 1.00 91.19 95 GLY A C 1
ATOM 781 O O . GLY A 1 95 ? -28.599 -20.097 -14.746 1.00 91.19 95 GLY A O 1
ATOM 782 N N . THR A 1 96 ? -26.631 -19.918 -15.810 1.00 95.06 96 THR A N 1
ATOM 783 C CA . THR A 1 96 ? -25.858 -19.600 -14.601 1.00 95.06 96 THR A CA 1
ATOM 784 C C . THR A 1 96 ? -25.750 -18.088 -14.373 1.00 95.06 96 THR A C 1
ATOM 786 O O . THR A 1 96 ? -25.762 -17.320 -15.338 1.00 95.06 96 THR A O 1
ATOM 789 N N . PRO A 1 97 ? -25.680 -17.630 -13.109 1.00 93.19 97 PRO A N 1
ATOM 790 C CA . PRO A 1 97 ? -25.591 -16.208 -12.801 1.00 93.19 97 PRO A CA 1
ATOM 791 C C . PRO A 1 97 ? -24.192 -15.644 -13.080 1.00 93.19 97 PRO A C 1
ATOM 793 O O . PRO A 1 97 ? -23.188 -16.358 -13.026 1.00 93.19 97 PRO A O 1
ATOM 796 N N . PHE A 1 98 ? -24.137 -14.330 -13.295 1.00 96.75 98 PHE A N 1
ATOM 797 C CA . PHE A 1 98 ? -22.903 -13.550 -13.323 1.00 96.75 98 PHE A CA 1
ATOM 798 C C . PHE A 1 98 ? -22.959 -12.465 -12.248 1.00 96.75 98 PHE A C 1
ATOM 800 O O . PHE A 1 98 ? -23.814 -11.580 -12.296 1.00 96.75 98 PHE A O 1
ATOM 807 N N . LEU A 1 99 ? -22.052 -12.538 -11.276 1.00 96.06 99 LEU A N 1
ATOM 808 C CA . LEU A 1 99 ? -21.907 -11.528 -10.235 1.00 96.06 99 LEU A CA 1
ATOM 809 C C . LEU A 1 99 ? -20.888 -10.485 -10.696 1.00 96.06 99 LEU A C 1
ATOM 811 O O . LEU A 1 99 ? -19.682 -10.674 -10.536 1.00 96.06 99 LEU A O 1
ATOM 815 N N . GLU A 1 100 ? -21.372 -9.397 -11.291 1.00 96.50 100 GLU A N 1
ATOM 816 C CA . GLU A 1 100 ? -20.519 -8.306 -11.765 1.00 96.50 100 GLU A CA 1
ATOM 817 C C . GLU A 1 100 ? -20.039 -7.410 -10.615 1.00 96.50 100 GLU A C 1
ATOM 819 O O . GLU A 1 100 ? -20.815 -6.989 -9.758 1.00 96.50 100 GLU A O 1
ATOM 824 N N . PHE A 1 101 ? -18.755 -7.056 -10.634 1.00 94.12 101 PHE A N 1
ATOM 825 C CA . PHE A 1 101 ? -18.131 -6.179 -9.654 1.00 94.12 101 PHE A CA 1
ATOM 826 C C . PHE A 1 101 ? -18.073 -4.729 -10.136 1.00 94.12 101 PHE A C 1
ATOM 828 O O . PHE A 1 101 ? -17.739 -4.440 -11.291 1.00 94.12 101 PHE A O 1
ATOM 835 N N . SER A 1 102 ? -18.293 -3.795 -9.206 1.00 93.56 102 SER A N 1
ATOM 836 C CA . SER A 1 102 ? -17.980 -2.369 -9.375 1.00 93.56 102 SER A CA 1
ATOM 837 C C . SER A 1 102 ? -18.485 -1.785 -10.705 1.00 93.56 102 SER A C 1
ATOM 839 O O . SER A 1 102 ? -17.719 -1.181 -11.464 1.00 93.56 102 SER A O 1
ATOM 841 N N . GLN A 1 103 ? -19.773 -1.984 -11.011 1.00 94.19 103 GLN A N 1
ATOM 842 C CA . GLN A 1 103 ? -20.417 -1.478 -12.235 1.00 94.19 103 GLN A CA 1
ATOM 843 C C . GLN A 1 103 ? -20.261 0.044 -12.384 1.00 94.19 103 GLN A C 1
ATOM 845 O O . GLN A 1 103 ? -20.002 0.537 -13.477 1.00 94.19 103 GLN A O 1
ATOM 850 N N . PHE A 1 104 ? -20.311 0.778 -11.271 1.00 95.12 104 PHE A N 1
ATOM 851 C CA . PHE A 1 104 ? -20.166 2.237 -11.215 1.00 95.12 104 PHE A CA 1
ATOM 852 C C . PHE A 1 104 ? -18.711 2.725 -11.126 1.00 95.12 104 PHE A C 1
ATOM 854 O O . PHE A 1 104 ? -18.465 3.898 -10.848 1.00 95.12 104 PHE A O 1
ATOM 861 N N . ALA A 1 105 ? -17.718 1.861 -11.361 1.00 94.88 105 ALA A N 1
ATOM 862 C CA . ALA A 1 105 ? -16.329 2.307 -11.408 1.00 94.88 105 ALA A CA 1
ATOM 863 C C . ALA A 1 105 ? -16.154 3.438 -12.439 1.00 94.88 105 ALA A C 1
ATOM 865 O O . ALA A 1 105 ? -16.642 3.341 -13.565 1.00 94.88 105 ALA A O 1
ATOM 866 N N . ALA A 1 106 ? -15.444 4.495 -12.031 1.00 93.88 106 ALA A N 1
ATOM 867 C CA . ALA A 1 106 ? -15.221 5.736 -12.782 1.00 93.88 106 ALA A CA 1
ATOM 868 C C . ALA A 1 106 ? -16.456 6.622 -13.045 1.00 93.88 106 ALA A C 1
ATOM 870 O O . ALA A 1 106 ? -16.330 7.611 -13.771 1.00 93.88 106 ALA A O 1
ATOM 871 N N . TYR A 1 107 ? -17.624 6.304 -12.477 1.00 93.56 107 TYR A N 1
ATOM 872 C CA . TYR A 1 107 ? -18.816 7.141 -12.616 1.00 93.56 107 TYR A CA 1
ATOM 873 C C . TYR A 1 107 ? -18.534 8.555 -12.079 1.00 93.56 107 TYR A C 1
ATOM 875 O O . TYR A 1 107 ? -18.116 8.706 -10.935 1.00 93.56 107 TYR A O 1
ATOM 883 N N . GLU A 1 108 ? -18.681 9.566 -12.943 1.00 91.25 108 GLU A N 1
ATOM 884 C CA . GLU A 1 108 ? -18.416 10.994 -12.664 1.00 91.25 108 GLU A CA 1
ATOM 885 C C . GLU A 1 108 ? -16.990 11.331 -12.156 1.00 91.25 108 GLU A C 1
ATOM 887 O O . GLU A 1 108 ? -16.726 12.447 -11.716 1.00 91.25 108 GLU A O 1
ATOM 892 N N . LEU A 1 109 ? -16.025 10.409 -12.279 1.00 93.25 109 LEU A N 1
ATOM 893 C CA . LEU A 1 109 ? -14.675 10.575 -11.717 1.00 93.25 109 LEU A CA 1
ATOM 894 C C . LEU A 1 109 ? -13.737 11.430 -12.588 1.00 93.25 109 LEU A C 1
ATOM 896 O O . LEU A 1 109 ? -12.864 12.128 -12.076 1.00 93.25 109 LEU A O 1
ATOM 900 N N . TYR A 1 110 ? -13.879 11.368 -13.915 1.00 91.56 110 TYR A N 1
ATOM 901 C CA . TYR A 1 110 ? -12.946 11.994 -14.867 1.00 91.56 110 TYR A CA 1
ATOM 902 C C . TYR A 1 110 ? -13.496 13.274 -15.512 1.00 91.56 110 TYR A C 1
ATOM 904 O O . TYR A 1 110 ? -13.136 13.636 -16.637 1.00 91.56 110 TYR A O 1
ATOM 912 N N . GLY A 1 111 ? -14.345 13.996 -14.776 1.00 86.25 111 GLY A N 1
ATOM 913 C CA . GLY A 1 111 ? -14.941 15.254 -15.215 1.00 86.25 111 GLY A CA 1
ATOM 914 C C . GLY A 1 111 ? -15.816 15.051 -16.451 1.00 86.25 111 GLY A C 1
ATOM 915 O O . GLY A 1 111 ? -16.866 14.425 -16.374 1.00 86.25 111 GLY A O 1
ATOM 916 N N . LYS A 1 112 ? -15.382 15.579 -17.602 1.00 83.56 112 LYS A N 1
ATOM 917 C CA . LYS A 1 112 ? -16.125 15.468 -18.872 1.00 83.56 112 LYS A CA 1
ATOM 918 C C . LYS A 1 112 ? -15.940 14.122 -19.582 1.00 83.56 112 LYS A C 1
ATOM 920 O O . LYS A 1 112 ? -16.673 13.836 -20.524 1.00 83.56 112 LYS A O 1
ATOM 925 N N . GLU A 1 113 ? -14.942 13.325 -19.201 1.00 87.81 113 GLU A N 1
ATOM 926 C CA . GLU A 1 113 ? -14.706 12.023 -19.826 1.00 87.81 113 GLU A CA 1
ATOM 927 C C . GLU A 1 113 ? -15.544 10.934 -19.155 1.00 87.81 113 GLU A C 1
ATOM 929 O O . GLU A 1 113 ? -15.295 10.564 -18.010 1.00 87.81 113 GLU A O 1
ATOM 934 N N . GLU A 1 114 ? -16.506 10.373 -19.887 1.00 90.75 114 GLU A N 1
ATOM 935 C CA . GLU A 1 114 ? -17.209 9.170 -19.442 1.00 90.75 114 GLU A CA 1
ATOM 936 C C . GLU A 1 114 ? -16.337 7.928 -19.703 1.00 90.75 114 GLU A C 1
ATOM 938 O O . GLU A 1 114 ? -15.910 7.671 -20.834 1.00 90.75 114 GLU A O 1
ATOM 943 N N . VAL A 1 115 ? -16.090 7.142 -18.649 1.00 94.75 115 VAL A N 1
ATOM 944 C CA . VAL A 1 115 ? -15.363 5.861 -18.708 1.00 94.75 115 VAL A CA 1
ATOM 945 C C . VAL A 1 115 ? -16.213 4.770 -18.036 1.00 94.75 115 VAL A C 1
ATOM 947 O O . VAL A 1 115 ? -15.909 4.352 -16.921 1.00 94.75 115 VAL A O 1
ATOM 950 N N . PRO A 1 116 ? -17.320 4.319 -18.657 1.00 94.94 116 PRO A N 1
ATOM 951 C CA . PRO A 1 116 ? -18.264 3.400 -18.017 1.00 94.94 116 PRO A CA 1
ATOM 952 C C . PRO A 1 116 ? -17.598 2.118 -17.508 1.00 94.94 116 PRO A C 1
ATOM 954 O O . PRO A 1 116 ? -16.729 1.553 -18.174 1.00 94.94 116 PRO A O 1
ATOM 957 N N . ALA A 1 117 ? -17.985 1.684 -16.303 1.00 95.25 117 ALA A N 1
ATOM 958 C CA . ALA A 1 117 ? -17.412 0.537 -15.593 1.00 95.25 117 ALA A CA 1
ATOM 959 C C . ALA A 1 117 ? -15.876 0.576 -15.422 1.00 95.25 117 ALA A C 1
ATOM 961 O O . ALA A 1 117 ? -15.265 -0.450 -15.123 1.00 95.25 117 ALA A O 1
ATOM 962 N N . GLY A 1 118 ? -15.235 1.736 -15.598 1.00 94.94 118 GLY A N 1
ATOM 963 C CA . GLY A 1 118 ? -13.782 1.873 -15.615 1.00 94.94 118 GLY A CA 1
ATOM 964 C C . GLY A 1 118 ? -13.120 1.262 -16.852 1.00 94.94 118 GLY A C 1
ATOM 965 O O . GLY A 1 118 ? -11.933 0.967 -16.796 1.00 94.94 118 GLY A O 1
ATOM 966 N N . GLY A 1 119 ? -13.854 1.030 -17.948 1.00 95.69 119 GLY A N 1
ATOM 967 C CA . GLY A 1 119 ? -13.323 0.424 -19.179 1.00 95.69 119 GLY A CA 1
ATOM 968 C C . GLY A 1 119 ? -12.998 -1.072 -19.061 1.00 95.69 119 GLY A C 1
ATOM 969 O O . GLY A 1 119 ? -12.324 -1.633 -19.926 1.00 95.69 119 GLY A O 1
ATOM 970 N N . ILE A 1 120 ? -13.456 -1.723 -17.986 1.00 97.50 120 ILE A N 1
ATOM 971 C CA . ILE A 1 120 ? -13.238 -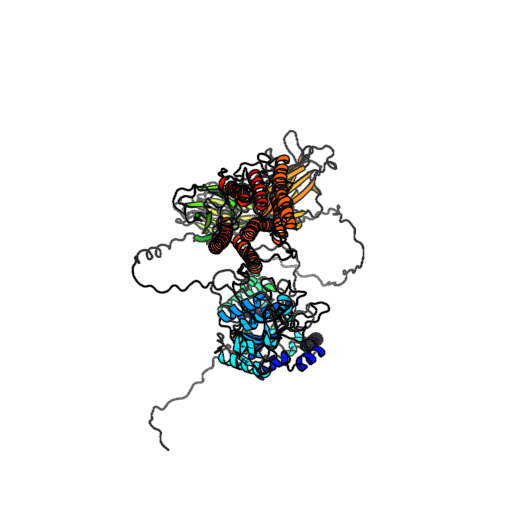3.146 -17.724 1.00 97.50 120 ILE A CA 1
ATOM 972 C C . ILE A 1 120 ? -14.439 -3.743 -16.986 1.00 97.50 120 ILE A C 1
ATOM 974 O O . ILE A 1 120 ? -14.978 -3.152 -16.047 1.00 97.50 120 ILE A O 1
ATOM 978 N N . ILE A 1 121 ? -14.864 -4.929 -17.402 1.00 98.31 121 ILE A N 1
ATOM 979 C CA . ILE A 1 121 ? -15.937 -5.690 -16.762 1.00 98.31 121 ILE A CA 1
ATOM 980 C C . ILE A 1 121 ? -15.283 -6.830 -15.998 1.00 98.31 121 ILE A C 1
ATOM 982 O O . ILE A 1 121 ? -14.535 -7.618 -16.571 1.00 98.31 121 ILE A O 1
ATOM 986 N N . THR A 1 122 ? -15.541 -6.892 -14.697 1.00 98.31 122 THR A N 1
ATOM 987 C CA . THR A 1 122 ? -15.004 -7.927 -13.816 1.00 98.31 122 THR A CA 1
ATOM 988 C C . THR A 1 122 ? -16.142 -8.589 -13.058 1.00 98.31 122 THR A C 1
ATOM 990 O O . THR A 1 122 ? -17.138 -7.932 -12.757 1.00 98.31 122 THR A O 1
ATOM 993 N N . GLY A 1 123 ? -16.028 -9.880 -12.768 1.00 97.44 123 GLY A N 1
ATOM 994 C CA . GLY A 1 123 ? -17.052 -10.591 -12.008 1.00 97.44 123 GLY A CA 1
ATOM 995 C C . GLY A 1 123 ? -16.777 -12.079 -11.861 1.00 97.44 123 GLY A C 1
ATOM 996 O O . GLY A 1 123 ? -15.823 -12.596 -12.441 1.00 97.44 123 GLY A O 1
ATOM 997 N N . ILE A 1 124 ? -17.632 -12.757 -11.098 1.00 98.00 124 ILE A N 1
ATOM 998 C CA . ILE A 1 124 ? -17.625 -14.219 -10.965 1.00 98.00 124 ILE A CA 1
ATOM 999 C C . ILE A 1 124 ? -18.728 -14.798 -11.834 1.00 98.00 124 ILE A C 1
ATOM 1001 O O . ILE A 1 124 ? -19.877 -14.357 -11.777 1.00 98.00 124 ILE A O 1
ATOM 1005 N N . GLY A 1 125 ? -18.393 -15.829 -12.595 1.00 97.12 125 GLY A N 1
ATOM 1006 C CA . GLY A 1 125 ? -19.379 -16.622 -13.308 1.00 97.12 125 GLY A CA 1
ATOM 1007 C C . GLY A 1 125 ? -18.951 -18.072 -13.442 1.00 97.12 125 GLY A C 1
ATOM 1008 O O . GLY A 1 125 ? -17.803 -18.424 -13.167 1.00 97.12 125 GLY A O 1
ATOM 1009 N N . ARG A 1 126 ? -19.894 -18.934 -13.829 1.00 97.19 126 ARG A N 1
ATOM 1010 C CA . ARG A 1 126 ? -19.634 -20.366 -13.968 1.00 97.19 126 ARG A CA 1
ATOM 1011 C C . ARG A 1 126 ? -19.242 -20.709 -15.402 1.00 97.19 126 ARG A C 1
ATOM 1013 O O . ARG A 1 126 ? -19.966 -20.380 -16.338 1.00 97.19 126 ARG A O 1
ATOM 1020 N N . VAL A 1 127 ? -18.110 -21.383 -15.565 1.00 97.69 127 VAL A N 1
ATOM 1021 C CA . VAL A 1 127 ? -17.552 -21.807 -16.851 1.00 97.69 127 VAL A CA 1
ATOM 1022 C C . VAL A 1 127 ? -17.191 -23.285 -16.755 1.00 97.69 127 VAL A C 1
ATOM 1024 O O . VAL A 1 127 ? -16.348 -23.673 -15.951 1.00 97.69 127 VAL A O 1
ATOM 1027 N N . SER A 1 128 ? -17.831 -24.135 -17.560 1.00 95.75 128 SER A N 1
ATOM 1028 C CA . SER A 1 128 ? -17.613 -25.589 -17.536 1.00 95.75 128 SER A CA 1
ATOM 1029 C C . SER A 1 128 ? -17.787 -26.208 -16.134 1.00 95.75 128 SER A C 1
ATOM 1031 O O . SER A 1 128 ? -17.065 -27.131 -15.762 1.00 95.75 128 SER A O 1
ATOM 1033 N N . GLY A 1 129 ? -18.742 -25.702 -15.348 1.00 93.62 129 GLY A N 1
ATOM 1034 C CA . GLY A 1 129 ? -19.018 -26.134 -13.975 1.00 93.62 129 GLY A CA 1
ATOM 1035 C C . GLY A 1 129 ? -18.134 -25.500 -12.893 1.00 93.62 129 GLY A C 1
ATOM 1036 O O . GLY A 1 129 ? -18.401 -25.718 -11.713 1.00 93.62 129 GLY A O 1
ATOM 1037 N N . VAL A 1 130 ? -17.126 -24.705 -13.266 1.00 96.19 130 VAL A N 1
ATOM 1038 C CA . VAL A 1 130 ? -16.164 -24.071 -12.349 1.00 96.19 130 VAL A CA 1
ATOM 1039 C C . VAL A 1 130 ? -16.505 -22.595 -12.163 1.00 96.19 130 VAL A C 1
ATOM 1041 O O . VAL A 1 130 ? -16.848 -21.912 -13.122 1.00 96.19 130 VAL A O 1
ATOM 1044 N N . GLU A 1 131 ? -16.431 -22.093 -10.934 1.00 96.62 131 GLU A N 1
ATOM 1045 C CA . GLU A 1 131 ? -16.565 -20.661 -10.646 1.00 96.62 131 GLU A CA 1
ATOM 1046 C C . GLU A 1 131 ? -15.247 -19.962 -10.985 1.00 96.62 131 GLU A C 1
ATOM 1048 O O . GLU A 1 131 ? -14.205 -20.286 -10.419 1.00 96.62 131 GLU A O 1
ATOM 1053 N N . CYS A 1 132 ? -15.283 -19.026 -11.930 1.00 97.50 132 CYS A N 1
ATOM 1054 C CA . CYS A 1 132 ? -14.101 -18.325 -12.418 1.00 97.50 132 CYS A CA 1
ATOM 1055 C C . CYS A 1 132 ? -14.270 -16.816 -12.272 1.00 97.50 132 CYS A C 1
ATOM 1057 O O . CYS A 1 132 ? -15.358 -16.270 -12.479 1.00 97.50 132 CYS A O 1
ATOM 1059 N N . ILE A 1 133 ? -13.162 -16.143 -11.976 1.00 98.38 133 ILE A N 1
ATOM 1060 C CA . ILE A 1 133 ? -13.048 -14.696 -12.101 1.00 98.38 133 ILE A CA 1
ATOM 1061 C C . ILE A 1 133 ? -12.848 -14.379 -13.575 1.00 98.38 133 ILE A C 1
ATOM 1063 O O . ILE A 1 133 ? -11.917 -14.870 -14.207 1.00 98.38 133 ILE A O 1
ATOM 1067 N N . ILE A 1 134 ? -13.725 -13.551 -14.129 1.00 98.62 134 ILE A N 1
ATOM 1068 C CA . ILE A 1 134 ? -13.659 -13.114 -15.520 1.00 98.62 134 ILE A CA 1
ATOM 1069 C C . ILE A 1 134 ? -13.305 -11.635 -15.526 1.00 98.62 134 ILE A C 1
ATOM 1071 O O . ILE A 1 134 ? -13.947 -10.835 -14.846 1.00 98.62 134 ILE A O 1
ATOM 1075 N N . VAL A 1 135 ? -12.289 -11.273 -16.303 1.00 98.38 135 VAL A N 1
ATOM 1076 C CA . VAL A 1 135 ? -11.819 -9.899 -16.482 1.00 98.38 135 VAL A CA 1
ATOM 1077 C C . VAL A 1 135 ? -11.819 -9.586 -17.971 1.00 98.38 135 VAL A C 1
ATOM 1079 O O . VAL A 1 135 ? -10.980 -10.089 -18.708 1.00 98.38 135 VAL A O 1
ATOM 1082 N N . ALA A 1 136 ? -12.753 -8.757 -18.429 1.00 98.12 136 ALA A N 1
ATOM 1083 C CA . ALA A 1 136 ? -12.907 -8.415 -19.839 1.00 98.12 136 ALA A CA 1
ATOM 1084 C C . ALA A 1 136 ? -12.695 -6.921 -20.080 1.00 98.12 136 ALA A C 1
ATOM 1086 O O . ALA A 1 136 ? -13.418 -6.087 -19.531 1.00 98.12 136 ALA A O 1
ATOM 1087 N N . ASN A 1 137 ? -11.726 -6.569 -20.926 1.00 97.56 137 ASN A N 1
ATOM 1088 C CA . ASN A 1 137 ? -11.539 -5.178 -21.333 1.00 97.56 137 ASN A CA 1
ATOM 1089 C C . ASN A 1 137 ? -12.675 -4.724 -22.256 1.00 97.56 137 ASN A C 1
ATOM 1091 O O . ASN A 1 137 ? -13.087 -5.454 -23.161 1.00 97.56 137 ASN A O 1
ATOM 1095 N N . ASP A 1 138 ? -13.143 -3.488 -22.065 1.00 97.25 138 ASP A N 1
ATOM 1096 C CA . ASP A 1 138 ? -14.095 -2.867 -22.979 1.00 97.25 138 ASP A CA 1
ATOM 1097 C C . ASP A 1 138 ? -13.387 -1.953 -23.981 1.00 97.25 138 ASP A C 1
ATOM 1099 O O . ASP A 1 138 ? -13.193 -0.759 -23.753 1.00 97.25 138 ASP A O 1
ATOM 1103 N N . ALA A 1 139 ? -13.041 -2.521 -25.138 1.00 95.69 139 ALA A N 1
ATOM 1104 C CA . ALA A 1 139 ? -12.410 -1.793 -26.235 1.00 95.69 139 ALA A CA 1
ATOM 1105 C C . ALA A 1 139 ? -13.274 -0.647 -26.798 1.00 95.69 139 ALA A C 1
ATOM 1107 O O . ALA A 1 139 ? -12.747 0.247 -27.464 1.00 95.69 139 ALA A O 1
ATOM 1108 N N . THR A 1 140 ? -14.588 -0.628 -26.536 1.00 96.19 140 THR A N 1
ATOM 1109 C CA . THR A 1 140 ? -15.454 0.482 -26.958 1.00 96.19 140 THR A CA 1
ATOM 1110 C C . THR A 1 140 ? -15.221 1.731 -26.104 1.00 96.19 140 THR A C 1
ATOM 1112 O O . THR A 1 140 ? -15.347 2.851 -26.601 1.00 96.19 140 THR A O 1
ATOM 1115 N N . VAL A 1 141 ? -14.800 1.563 -24.846 1.00 96.19 141 VAL A N 1
ATOM 1116 C CA . VAL A 1 141 ? -14.507 2.656 -23.914 1.00 96.19 141 VAL A CA 1
ATOM 1117 C C . VAL A 1 141 ? -13.063 3.105 -24.106 1.00 96.19 141 VAL A C 1
ATOM 1119 O O . VAL A 1 141 ? -12.128 2.465 -23.635 1.00 96.19 141 VAL A O 1
ATOM 1122 N N . LYS A 1 142 ? -12.863 4.218 -24.825 1.00 93.12 142 LYS A N 1
ATOM 1123 C CA . LYS A 1 142 ? -11.534 4.824 -25.061 1.00 93.12 142 LYS A CA 1
ATOM 1124 C C . LYS A 1 142 ? -10.491 3.836 -25.625 1.00 93.12 142 LYS A C 1
ATOM 1126 O O . LYS A 1 142 ? -9.303 3.993 -25.383 1.00 93.12 142 LYS A O 1
ATOM 1131 N N . GLY A 1 143 ? -10.917 2.821 -26.383 1.00 90.94 143 GLY A N 1
ATOM 1132 C CA . GLY A 1 143 ? -10.010 1.799 -26.923 1.00 90.94 143 GLY A CA 1
ATOM 1133 C C . GLY A 1 143 ? -9.541 0.762 -25.894 1.00 90.94 143 GLY A C 1
ATOM 1134 O O . GLY A 1 143 ? -8.524 0.110 -26.121 1.00 90.94 143 GLY A O 1
ATOM 1135 N N . GLY A 1 144 ? -10.229 0.631 -24.755 1.00 91.94 144 GLY A N 1
ATOM 1136 C CA . GLY A 1 144 ? -9.867 -0.297 -23.682 1.00 91.94 144 GLY A CA 1
ATOM 1137 C C . GLY A 1 144 ? -8.613 0.123 -22.915 1.00 91.94 144 GLY A C 1
ATOM 1138 O O . GLY A 1 144 ? -7.944 -0.724 -22.324 1.00 91.94 144 GLY A O 1
ATOM 1139 N N . THR A 1 145 ? -8.238 1.406 -22.964 1.00 94.19 145 THR A N 1
ATOM 1140 C CA . THR A 1 145 ? -7.038 1.909 -22.284 1.00 94.19 145 THR A CA 1
ATOM 1141 C C . THR A 1 145 ? -7.196 1.892 -20.768 1.00 94.19 145 THR A C 1
ATOM 1143 O O . THR A 1 145 ? -8.251 2.265 -20.255 1.00 94.19 145 THR A O 1
ATOM 1146 N N . TYR A 1 146 ? -6.130 1.559 -20.045 1.00 95.81 146 TYR A N 1
ATOM 1147 C CA . TYR A 1 146 ? -6.127 1.549 -18.585 1.00 95.81 146 TYR A CA 1
ATOM 1148 C C . TYR A 1 146 ? -6.050 2.963 -18.004 1.00 95.81 146 TYR A C 1
ATOM 1150 O O . TYR A 1 146 ? -5.028 3.640 -18.118 1.00 95.81 146 TYR A O 1
ATOM 1158 N N . TYR A 1 147 ? -7.133 3.385 -17.354 1.00 95.94 147 TYR A N 1
ATOM 1159 C CA . TYR A 1 147 ? -7.170 4.538 -16.455 1.00 95.94 147 TYR A CA 1
ATOM 1160 C C . TYR A 1 147 ? -6.750 4.110 -15.035 1.00 95.94 147 TYR A C 1
ATOM 1162 O O . TYR A 1 147 ? -6.786 2.913 -14.731 1.00 95.94 147 TYR A O 1
ATOM 1170 N N . PRO A 1 148 ? -6.426 5.052 -14.125 1.00 95.81 148 PRO A N 1
ATOM 1171 C CA . PRO A 1 148 ? -6.072 4.716 -12.740 1.00 95.81 148 PRO A CA 1
ATOM 1172 C C . PRO A 1 148 ? -7.096 3.795 -12.052 1.00 95.81 148 PRO A C 1
ATOM 1174 O O . PRO A 1 148 ? -6.748 2.791 -11.433 1.00 95.81 148 PRO A O 1
ATOM 1177 N N . ILE A 1 149 ? -8.393 4.060 -12.245 1.00 96.38 149 ILE A N 1
ATOM 1178 C CA . ILE A 1 149 ? -9.466 3.231 -11.678 1.00 96.38 149 ILE A CA 1
ATOM 1179 C C . ILE A 1 149 ? -9.590 1.859 -12.353 1.00 96.38 149 ILE A C 1
ATOM 1181 O O . ILE A 1 149 ? -9.994 0.897 -11.703 1.00 96.38 149 ILE A O 1
ATOM 1185 N N . THR A 1 150 ? -9.217 1.742 -13.633 1.00 96.56 150 THR A N 1
ATOM 1186 C CA . THR A 1 150 ? -9.179 0.462 -14.354 1.00 96.56 150 THR A CA 1
ATOM 1187 C C . THR A 1 150 ? -8.159 -0.469 -13.712 1.00 96.56 150 THR A C 1
ATOM 1189 O O . THR A 1 150 ? -8.462 -1.639 -13.489 1.00 96.56 150 THR A O 1
ATOM 1192 N N . VAL A 1 151 ? -6.976 0.057 -13.365 1.00 96.62 151 VAL A N 1
ATOM 1193 C CA . VAL A 1 151 ? -5.935 -0.702 -12.658 1.00 96.62 151 VAL A CA 1
ATOM 1194 C C . VAL A 1 151 ? -6.460 -1.172 -11.308 1.00 96.62 151 VAL A C 1
ATOM 1196 O O . VAL A 1 151 ? -6.470 -2.372 -11.049 1.00 96.62 151 VAL A O 1
ATOM 1199 N N . LYS A 1 152 ? -7.005 -0.260 -10.494 1.00 96.94 152 LYS A N 1
ATOM 1200 C CA . LYS A 1 152 ? -7.558 -0.602 -9.175 1.00 96.94 152 LYS A CA 1
ATOM 1201 C C . LYS A 1 152 ? -8.662 -1.665 -9.260 1.00 96.94 152 LYS A C 1
ATOM 1203 O O . LYS A 1 152 ? -8.676 -2.603 -8.469 1.00 96.94 152 LYS A O 1
ATOM 1208 N N . LYS A 1 153 ? -9.565 -1.561 -10.244 1.00 97.75 153 LYS A N 1
ATOM 1209 C CA . LYS A 1 153 ? -10.637 -2.547 -10.475 1.00 97.75 153 LYS A CA 1
ATOM 1210 C C . LYS A 1 153 ? -10.093 -3.912 -10.908 1.00 97.75 153 LYS A C 1
ATOM 1212 O O . LYS A 1 153 ? -10.619 -4.932 -10.468 1.00 97.75 153 LYS A O 1
ATOM 1217 N N . HIS A 1 154 ? -9.048 -3.943 -11.735 1.00 97.62 154 HIS A N 1
ATOM 1218 C CA . HIS A 1 154 ? -8.386 -5.186 -12.134 1.00 97.62 154 HIS A CA 1
ATOM 1219 C C . HIS A 1 154 ? -7.687 -5.847 -10.935 1.00 97.62 154 HIS A C 1
ATOM 1221 O O . HIS A 1 154 ? -7.914 -7.026 -10.671 1.00 97.62 154 HIS A O 1
ATOM 1227 N N . LEU A 1 155 ? -6.922 -5.081 -10.150 1.00 97.31 155 LEU A N 1
ATOM 1228 C CA . LEU A 1 155 ? -6.259 -5.584 -8.944 1.00 97.31 155 LEU A CA 1
ATOM 1229 C C . LEU A 1 155 ? -7.262 -6.129 -7.926 1.00 97.31 155 LEU A C 1
ATOM 1231 O O . LEU A 1 155 ? -7.055 -7.218 -7.401 1.00 97.31 155 LEU A O 1
ATOM 1235 N N . ARG A 1 156 ? -8.394 -5.442 -7.720 1.00 96.25 156 ARG A N 1
ATOM 1236 C CA . ARG A 1 156 ? -9.457 -5.935 -6.836 1.00 96.25 156 ARG A CA 1
ATOM 1237 C C . ARG A 1 156 ? -10.035 -7.274 -7.302 1.00 96.25 156 ARG A C 1
ATOM 1239 O O . ARG A 1 156 ? -10.346 -8.120 -6.474 1.00 96.25 156 ARG A O 1
ATOM 1246 N N . ALA A 1 157 ? -10.173 -7.494 -8.610 1.00 97.06 157 ALA A N 1
ATOM 1247 C CA . ALA A 1 157 ? -10.637 -8.781 -9.130 1.00 97.06 157 ALA A CA 1
ATOM 1248 C C . ALA A 1 157 ? -9.630 -9.913 -8.852 1.00 97.06 157 ALA A C 1
ATOM 1250 O O . ALA A 1 157 ? -10.041 -11.009 -8.482 1.00 97.06 157 ALA A O 1
ATOM 1251 N N . GLN A 1 158 ? -8.325 -9.642 -8.974 1.00 96.56 158 GLN A N 1
ATOM 1252 C CA . GLN A 1 158 ? -7.271 -10.607 -8.635 1.00 96.56 158 GLN A CA 1
ATOM 1253 C C . GLN A 1 158 ? -7.188 -10.883 -7.133 1.00 96.56 158 GLN A C 1
ATOM 1255 O O . GLN A 1 158 ? -6.954 -12.016 -6.733 1.00 96.56 158 GLN A O 1
ATOM 1260 N N . GLU A 1 159 ? -7.409 -9.871 -6.298 1.00 94.19 159 GLU A N 1
ATOM 1261 C CA . GLU A 1 159 ? -7.457 -10.035 -4.846 1.00 94.19 159 GLU A CA 1
ATOM 1262 C C . GLU A 1 159 ? -8.624 -10.947 -4.430 1.00 94.19 159 GLU A C 1
ATOM 1264 O O . GLU A 1 159 ? -8.436 -11.879 -3.652 1.00 94.19 159 GLU A O 1
ATOM 1269 N N . ILE A 1 160 ? -9.809 -10.752 -5.027 1.00 92.38 160 ILE A N 1
ATOM 1270 C CA . ILE A 1 160 ? -10.960 -11.647 -4.835 1.00 92.38 160 ILE A CA 1
ATOM 1271 C C . ILE A 1 160 ? -10.624 -13.063 -5.323 1.00 92.38 160 ILE A C 1
ATOM 1273 O O . ILE A 1 160 ? -10.976 -14.034 -4.652 1.00 92.38 160 ILE A O 1
ATOM 1277 N N . ALA A 1 161 ? -9.926 -13.195 -6.457 1.00 94.94 161 ALA A N 1
ATOM 1278 C CA . ALA A 1 161 ? -9.475 -14.487 -6.969 1.00 94.94 161 ALA A CA 1
ATOM 1279 C C . ALA A 1 161 ? -8.543 -15.204 -5.982 1.00 94.94 161 ALA A C 1
ATOM 1281 O O . ALA A 1 161 ? -8.726 -16.394 -5.730 1.00 94.94 161 ALA A O 1
ATOM 1282 N N . GLN A 1 162 ? -7.595 -14.467 -5.393 1.00 93.88 162 GLN A N 1
ATOM 1283 C CA . GLN A 1 162 ? -6.653 -14.980 -4.403 1.00 93.88 162 GLN A CA 1
ATOM 1284 C C . GLN A 1 162 ? -7.372 -15.451 -3.139 1.00 93.88 162 GLN A C 1
ATOM 1286 O O . GLN A 1 162 ? -7.199 -16.588 -2.716 1.00 93.88 162 GLN A O 1
ATOM 1291 N N . GLN A 1 163 ? -8.221 -14.592 -2.568 1.00 87.81 163 GLN A N 1
ATOM 1292 C CA . GLN A 1 163 ? -8.928 -14.859 -1.311 1.00 87.81 163 GLN A CA 1
ATOM 1293 C C . GLN A 1 163 ? -9.904 -16.039 -1.416 1.00 87.81 163 GLN A C 1
ATOM 1295 O O . GLN A 1 163 ? -10.152 -16.716 -0.423 1.00 87.81 163 GLN A O 1
ATOM 1300 N N . ASN A 1 164 ? -10.455 -16.294 -2.607 1.00 89.94 164 ASN A N 1
ATOM 1301 C CA . ASN A 1 164 ? -11.466 -17.332 -2.830 1.00 89.94 164 ASN A CA 1
ATOM 1302 C C . ASN A 1 164 ? -10.943 -18.539 -3.632 1.00 89.94 164 ASN A C 1
ATOM 1304 O O . ASN A 1 164 ? -11.733 -19.418 -3.975 1.00 89.94 164 ASN A O 1
ATOM 1308 N N . HIS A 1 165 ? -9.642 -18.591 -3.948 1.00 93.06 165 HIS A N 1
ATOM 1309 C CA . HIS A 1 165 ? -9.024 -19.630 -4.783 1.00 93.06 165 HIS A CA 1
ATOM 1310 C C . HIS A 1 165 ? -9.794 -19.906 -6.093 1.00 93.06 165 HIS A C 1
ATOM 1312 O O . HIS A 1 165 ? -10.118 -21.053 -6.427 1.00 93.06 165 HIS A O 1
ATOM 1318 N N . LEU A 1 166 ? -10.111 -18.840 -6.835 1.00 96.00 166 LEU A N 1
ATOM 1319 C CA . LEU A 1 166 ? -10.880 -18.911 -8.082 1.00 96.00 166 LEU A CA 1
ATOM 1320 C C . LEU A 1 166 ? -9.969 -18.745 -9.307 1.00 96.00 166 LEU A C 1
ATOM 1322 O O . LEU A 1 166 ? -9.241 -17.754 -9.371 1.00 96.00 166 LEU A O 1
ATOM 1326 N N . PRO A 1 167 ? -10.030 -19.644 -10.309 1.00 97.69 167 PRO A N 1
ATOM 1327 C CA . PRO A 1 167 ? -9.316 -19.472 -11.574 1.00 97.69 167 PRO A CA 1
ATOM 1328 C C . PRO A 1 167 ? -9.660 -18.148 -12.269 1.00 97.69 167 PRO A C 1
ATOM 1330 O O . PRO A 1 167 ? -10.817 -17.719 -12.260 1.00 97.69 167 PRO A O 1
ATOM 1333 N N . CYS A 1 168 ? -8.671 -17.531 -12.916 1.00 98.38 168 CYS A N 1
ATOM 1334 C CA . CYS A 1 168 ? -8.814 -16.249 -13.605 1.00 98.38 168 CYS A CA 1
ATOM 1335 C C . CYS A 1 168 ? -8.860 -16.431 -15.125 1.00 98.38 168 CYS A C 1
ATOM 1337 O O . CYS A 1 168 ? -7.999 -17.094 -15.697 1.00 98.38 168 CYS A O 1
ATOM 1339 N N . ILE A 1 169 ? -9.815 -15.776 -15.788 1.00 98.69 169 ILE A N 1
ATOM 1340 C CA . ILE A 1 169 ? -9.939 -15.714 -17.248 1.00 98.69 169 ILE A CA 1
ATOM 1341 C C . ILE A 1 169 ? -9.881 -14.250 -17.692 1.00 98.69 169 ILE A C 1
ATOM 1343 O O . ILE A 1 169 ? -10.788 -13.464 -17.409 1.00 98.69 169 ILE A O 1
ATOM 1347 N N . TYR A 1 170 ? -8.831 -13.889 -18.424 1.00 98.44 170 TYR A N 1
ATOM 1348 C CA . TYR A 1 170 ? -8.605 -12.541 -18.940 1.00 98.44 170 TYR A CA 1
ATOM 1349 C C . TYR A 1 170 ? -9.014 -12.463 -20.415 1.00 98.44 170 TYR A C 1
ATOM 1351 O O . TYR A 1 170 ? -8.341 -13.020 -21.276 1.00 98.44 170 TYR A O 1
ATOM 1359 N N . LEU A 1 171 ? -10.097 -11.754 -20.733 1.00 98.25 171 LEU A N 1
ATOM 1360 C CA . LEU A 1 171 ? -10.498 -11.435 -22.107 1.00 98.25 171 LEU A CA 1
ATOM 1361 C C . LEU A 1 171 ? -9.840 -10.107 -22.512 1.00 98.25 171 LEU A C 1
ATOM 1363 O O . LEU A 1 171 ? -10.383 -9.020 -22.280 1.00 98.25 171 LEU A O 1
ATOM 1367 N N . VAL A 1 172 ? -8.635 -10.212 -23.071 1.00 97.50 172 VAL A N 1
ATOM 1368 C CA . VAL A 1 172 ? -7.716 -9.095 -23.310 1.00 97.50 172 VAL A CA 1
ATOM 1369 C C . VAL A 1 172 ? -8.034 -8.396 -24.629 1.00 97.50 172 VAL A C 1
ATOM 1371 O O . VAL A 1 172 ? -8.014 -9.003 -25.704 1.00 97.50 172 VAL A O 1
ATOM 1374 N N . ASP A 1 173 ? -8.306 -7.096 -24.543 1.00 96.06 173 ASP A N 1
ATOM 1375 C CA . ASP A 1 173 ? -8.604 -6.229 -25.689 1.00 96.06 173 ASP A CA 1
ATOM 1376 C C . ASP A 1 173 ? -8.336 -4.760 -25.317 1.00 96.06 173 ASP A C 1
ATOM 1378 O O . ASP A 1 173 ? -9.258 -3.984 -25.058 1.00 96.06 173 ASP A O 1
ATOM 1382 N N . SER A 1 174 ? -7.054 -4.396 -25.192 1.00 92.50 174 SER A N 1
ATOM 1383 C CA . SER A 1 174 ? -6.624 -3.111 -24.627 1.00 92.50 174 SER A CA 1
ATOM 1384 C C . SER A 1 174 ? -5.578 -2.394 -25.483 1.00 92.50 174 SER A C 1
ATOM 1386 O O . SER A 1 174 ? -4.523 -2.930 -25.826 1.00 92.50 174 SER A O 1
ATOM 1388 N N . GLY A 1 175 ? -5.832 -1.112 -25.754 1.00 87.44 175 GLY A N 1
ATOM 1389 C CA . GLY A 1 175 ? -4.892 -0.210 -26.421 1.00 87.44 175 GLY A CA 1
ATOM 1390 C C . GLY A 1 175 ? -3.682 0.234 -25.582 1.00 87.44 175 GLY A C 1
ATOM 1391 O O . GLY A 1 175 ? -2.888 1.025 -26.081 1.00 87.44 175 GLY A O 1
ATOM 1392 N N . GLY A 1 176 ? -3.523 -0.238 -24.338 1.00 90.00 176 GLY A N 1
ATOM 1393 C CA . GLY A 1 176 ? -2.419 0.133 -23.440 1.00 90.00 176 GLY A CA 1
ATOM 1394 C C . GLY A 1 176 ? -2.849 1.043 -22.282 1.00 90.00 176 GLY A C 1
ATOM 1395 O O . GLY A 1 176 ? -4.007 1.041 -21.871 1.00 90.00 176 GLY A O 1
ATOM 1396 N N . ALA A 1 177 ? -1.918 1.813 -21.717 1.00 92.81 177 ALA A N 1
ATOM 1397 C CA . ALA A 1 177 ? -2.201 2.742 -20.619 1.00 92.81 177 ALA A CA 1
ATOM 1398 C C . ALA A 1 177 ? -2.749 4.089 -21.122 1.00 92.81 177 ALA A C 1
ATOM 1400 O O . ALA A 1 177 ? -2.419 4.540 -22.221 1.00 92.81 177 ALA A O 1
ATOM 1401 N N . ASN A 1 178 ? -3.552 4.773 -20.302 1.00 93.06 178 ASN A N 1
ATOM 1402 C CA . ASN A 1 178 ? -3.940 6.158 -20.553 1.00 93.06 178 ASN A CA 1
ATOM 1403 C C . ASN A 1 178 ? -2.720 7.081 -20.374 1.00 93.06 178 ASN A C 1
ATOM 1405 O O . ASN A 1 178 ? -2.392 7.486 -19.261 1.00 93.06 178 ASN A O 1
ATOM 1409 N N . LEU A 1 179 ? -2.040 7.402 -21.479 1.00 91.81 179 LEU A N 1
ATOM 1410 C CA . LEU A 1 179 ? -0.781 8.160 -21.464 1.00 91.81 179 LEU A CA 1
ATOM 1411 C C . LEU A 1 179 ? -0.854 9.515 -20.730 1.00 91.81 179 LEU A C 1
ATOM 1413 O O . LEU A 1 179 ? 0.081 9.805 -19.985 1.00 91.81 179 LEU A O 1
ATOM 1417 N N . PRO A 1 180 ? -1.930 10.327 -20.844 1.00 92.19 180 PRO A N 1
ATOM 1418 C CA . PRO A 1 180 ? -2.036 11.580 -20.089 1.00 92.19 180 PRO A CA 1
ATOM 1419 C C . PRO A 1 180 ? -1.988 11.407 -18.565 1.00 92.19 180 PRO A C 1
ATOM 1421 O O . PRO A 1 180 ? -1.590 12.330 -17.863 1.00 92.19 180 PRO A O 1
ATOM 1424 N N . ARG A 1 181 ? -2.386 10.237 -18.051 1.00 91.56 181 ARG A N 1
ATOM 1425 C CA . ARG A 1 181 ? -2.422 9.910 -16.617 1.00 91.56 181 ARG A CA 1
ATOM 1426 C C . ARG A 1 181 ? -1.428 8.810 -16.243 1.00 91.56 181 ARG A C 1
ATOM 1428 O O . ARG A 1 181 ? -1.620 8.123 -15.248 1.00 91.56 181 ARG A O 1
ATOM 1435 N N . GLN A 1 182 ? -0.369 8.624 -17.031 1.00 90.19 182 GLN A N 1
ATOM 1436 C CA . GLN A 1 182 ? 0.576 7.518 -16.837 1.00 90.19 182 GLN A CA 1
ATOM 1437 C C . GLN A 1 182 ? 1.216 7.489 -15.435 1.00 90.19 182 GLN A C 1
ATOM 1439 O O . GLN A 1 182 ? 1.449 6.405 -14.903 1.00 90.19 182 GLN A O 1
ATOM 1444 N N . ALA A 1 183 ? 1.415 8.656 -14.805 1.00 91.06 183 ALA A N 1
ATOM 1445 C CA . ALA A 1 183 ? 1.998 8.765 -13.465 1.00 91.06 183 ALA A CA 1
ATOM 1446 C C . ALA A 1 183 ? 1.132 8.087 -12.385 1.00 91.06 183 ALA A C 1
ATOM 1448 O O . ALA A 1 183 ? 1.668 7.521 -11.439 1.00 91.06 183 ALA A O 1
ATOM 1449 N N . ASP A 1 184 ? -0.186 8.043 -12.593 1.00 89.38 184 ASP A N 1
ATOM 1450 C CA . ASP A 1 184 ? -1.162 7.404 -11.700 1.00 89.38 184 ASP A CA 1
ATOM 1451 C C . ASP A 1 184 ? -1.539 5.982 -12.168 1.00 89.38 184 ASP A C 1
ATOM 1453 O O . ASP A 1 184 ? -2.499 5.381 -11.688 1.00 89.38 184 ASP A O 1
ATOM 1457 N N . VAL A 1 185 ? -0.841 5.461 -13.184 1.00 92.12 185 VAL A N 1
ATOM 1458 C CA . VAL A 1 185 ? -1.118 4.150 -13.796 1.00 92.12 185 VAL A CA 1
ATOM 1459 C C . VAL A 1 185 ? 0.105 3.242 -13.768 1.00 92.12 185 VAL A C 1
ATOM 1461 O O . VAL A 1 185 ? -0.074 2.034 -13.700 1.00 92.12 185 VAL A O 1
ATOM 1464 N N . PHE A 1 186 ? 1.332 3.771 -13.826 1.00 92.00 186 PHE A N 1
ATOM 1465 C CA . PHE A 1 186 ? 2.547 2.979 -14.061 1.00 92.00 186 PHE A CA 1
ATOM 1466 C C . PHE A 1 186 ? 3.474 2.767 -12.840 1.00 92.00 186 PHE A C 1
ATOM 1468 O O . PHE A 1 186 ? 3.792 1.608 -12.582 1.00 92.00 186 PHE A O 1
ATOM 1475 N N . PRO A 1 187 ? 3.919 3.801 -12.091 1.00 90.56 187 PRO A N 1
ATOM 1476 C CA . PRO A 1 187 ? 5.133 3.692 -11.264 1.00 90.56 187 PRO A CA 1
ATOM 1477 C C . PRO A 1 187 ? 4.979 3.063 -9.867 1.00 90.56 187 PRO A C 1
ATOM 1479 O O . PRO A 1 187 ? 5.957 2.520 -9.359 1.00 90.56 187 PRO A O 1
ATOM 1482 N N . ASP A 1 188 ? 3.817 3.172 -9.218 1.00 92.56 188 ASP A N 1
ATOM 1483 C CA . ASP A 1 188 ? 3.661 2.837 -7.795 1.00 92.56 188 ASP A CA 1
ATOM 1484 C C . ASP A 1 188 ? 3.433 1.330 -7.537 1.00 92.56 188 ASP A C 1
ATOM 1486 O O . ASP A 1 188 ? 3.154 0.545 -8.446 1.00 92.56 188 ASP A O 1
ATOM 1490 N N . ARG A 1 189 ? 3.526 0.906 -6.272 1.00 93.12 189 ARG A N 1
ATOM 1491 C CA . ARG A 1 189 ? 3.388 -0.494 -5.836 1.00 93.12 189 ARG A CA 1
ATOM 1492 C C . ARG A 1 189 ? 2.096 -1.148 -6.322 1.00 93.12 189 ARG A C 1
ATOM 1494 O O . ARG A 1 189 ? 2.130 -2.304 -6.738 1.00 93.12 189 ARG A O 1
ATOM 1501 N N . ASP A 1 190 ? 0.986 -0.413 -6.257 1.00 93.38 190 ASP A N 1
ATOM 1502 C CA . ASP A 1 190 ? -0.364 -0.897 -6.575 1.00 93.38 190 ASP A CA 1
ATOM 1503 C C . ASP A 1 190 ? -0.856 -0.353 -7.937 1.00 93.38 190 ASP A C 1
ATOM 1505 O O . ASP A 1 190 ? -2.050 -0.177 -8.177 1.00 93.38 190 ASP A O 1
ATOM 1509 N N . HIS A 1 191 ? 0.086 -0.080 -8.847 1.00 95.75 191 HIS A N 1
ATOM 1510 C CA . HIS A 1 191 ? -0.162 0.334 -10.230 1.00 95.75 191 HIS A CA 1
ATOM 1511 C C . HIS A 1 191 ? -0.084 -0.854 -11.213 1.00 95.75 191 HIS A C 1
ATOM 1513 O O . HIS A 1 191 ? -0.124 -2.019 -10.821 1.00 95.75 191 HIS A O 1
ATOM 1519 N N . PHE A 1 192 ? -0.034 -0.586 -12.523 1.00 93.69 192 PHE A N 1
ATOM 1520 C CA . PHE A 1 192 ? -0.218 -1.576 -13.591 1.00 93.69 192 PHE A CA 1
ATOM 1521 C C . PHE A 1 192 ? 0.718 -2.793 -13.494 1.00 93.69 192 PHE A C 1
ATOM 1523 O O . PHE A 1 192 ? 0.287 -3.912 -13.762 1.00 93.69 192 PHE A O 1
ATOM 1530 N N . GLY A 1 193 ? 1.962 -2.607 -13.034 1.00 94.88 193 GLY A N 1
ATOM 1531 C CA . GLY A 1 193 ? 2.915 -3.705 -12.822 1.00 94.88 193 GLY A CA 1
ATOM 1532 C C . GLY A 1 193 ? 2.471 -4.736 -11.773 1.00 94.88 193 GLY A C 1
ATOM 1533 O O . GLY A 1 193 ? 2.865 -5.902 -11.843 1.00 94.88 193 GLY A O 1
ATOM 1534 N N . ARG A 1 194 ? 1.598 -4.347 -10.833 1.00 97.19 194 ARG A N 1
ATOM 1535 C CA . ARG A 1 194 ? 1.075 -5.237 -9.790 1.00 97.19 194 ARG A CA 1
ATOM 1536 C C . ARG A 1 194 ? 0.205 -6.359 -10.355 1.00 97.19 194 ARG A C 1
ATOM 1538 O O . ARG A 1 194 ? 0.165 -7.431 -9.761 1.00 97.19 194 ARG A O 1
ATOM 1545 N N . ILE A 1 195 ? -0.418 -6.150 -11.518 1.00 97.12 195 ILE A N 1
ATOM 1546 C CA . ILE A 1 195 ? -1.225 -7.170 -12.206 1.00 97.12 195 ILE A CA 1
ATOM 1547 C C . ILE A 1 195 ? -0.364 -8.398 -12.516 1.00 97.12 195 ILE A C 1
ATOM 1549 O O . ILE A 1 195 ? -0.767 -9.520 -12.217 1.00 97.12 195 ILE A O 1
ATOM 1553 N N . PHE A 1 196 ? 0.839 -8.180 -13.050 1.00 95.88 196 PHE A N 1
ATOM 1554 C CA . PHE A 1 196 ? 1.763 -9.247 -13.443 1.00 95.88 196 PHE A CA 1
ATOM 1555 C C . PHE A 1 196 ? 2.370 -9.943 -12.225 1.00 95.88 196 PHE A C 1
ATOM 1557 O O . PHE A 1 196 ? 2.468 -11.168 -12.183 1.00 95.88 196 PHE A O 1
ATOM 1564 N N . TYR A 1 197 ? 2.717 -9.161 -11.197 1.00 97.44 197 TYR A N 1
ATOM 1565 C CA . TYR A 1 197 ? 3.153 -9.695 -9.908 1.00 97.44 197 TYR A CA 1
ATOM 1566 C C . TYR A 1 197 ? 2.092 -10.627 -9.304 1.00 97.44 197 TYR A C 1
ATOM 1568 O O . TYR A 1 197 ? 2.410 -11.735 -8.876 1.00 97.44 197 TYR A O 1
ATOM 1576 N N . ASN A 1 198 ? 0.826 -10.202 -9.309 1.00 97.12 198 ASN A N 1
ATOM 1577 C CA . ASN A 1 198 ? -0.283 -11.004 -8.809 1.00 97.12 198 ASN A CA 1
ATOM 1578 C C . ASN A 1 198 ? -0.521 -12.247 -9.680 1.00 97.12 198 ASN A C 1
ATOM 1580 O O . ASN A 1 198 ? -0.693 -13.319 -9.118 1.00 97.12 198 ASN A O 1
ATOM 1584 N N . GLN A 1 199 ? -0.478 -12.148 -11.017 1.00 96.75 199 GLN A N 1
ATOM 1585 C CA . GLN A 1 199 ? -0.621 -13.317 -11.904 1.00 96.75 199 GLN A CA 1
ATOM 1586 C C . GLN A 1 199 ? 0.423 -14.395 -11.596 1.00 96.75 199 GLN A C 1
ATOM 1588 O O . GLN A 1 199 ? 0.059 -15.552 -11.392 1.00 96.75 199 GLN A O 1
ATOM 1593 N N . ALA A 1 200 ? 1.699 -14.011 -11.482 1.00 96.38 200 ALA A N 1
ATOM 1594 C CA . ALA A 1 200 ? 2.775 -14.946 -11.151 1.00 96.38 200 ALA A CA 1
ATOM 1595 C C . ALA A 1 200 ? 2.565 -15.611 -9.783 1.00 96.38 200 ALA A C 1
ATOM 1597 O O . ALA A 1 200 ? 2.782 -16.812 -9.628 1.00 96.38 200 ALA A O 1
ATOM 1598 N N . ARG A 1 201 ? 2.110 -14.842 -8.786 1.00 97.06 201 ARG A N 1
ATOM 1599 C CA . ARG A 1 201 ? 1.817 -15.377 -7.452 1.00 97.06 201 ARG A CA 1
ATOM 1600 C C . ARG A 1 201 ? 0.622 -16.319 -7.443 1.00 97.06 201 ARG A C 1
ATOM 1602 O O . ARG A 1 201 ? 0.740 -17.407 -6.893 1.00 97.06 201 ARG A O 1
ATOM 1609 N N . LEU A 1 202 ? -0.481 -15.935 -8.077 1.00 96.75 202 LEU A N 1
ATOM 1610 C CA . LEU A 1 202 ? -1.681 -16.762 -8.193 1.00 96.75 202 LEU A CA 1
ATOM 1611 C C . LEU A 1 202 ? -1.366 -18.097 -8.877 1.00 96.75 202 LEU A C 1
ATOM 1613 O O . LEU A 1 202 ? -1.725 -19.147 -8.349 1.00 96.75 202 LEU A O 1
ATOM 1617 N N . SER A 1 203 ? -0.618 -18.066 -9.984 1.00 96.88 203 SER A N 1
ATOM 1618 C CA . SER A 1 203 ? -0.143 -19.280 -10.660 1.00 96.88 203 SER A CA 1
ATOM 1619 C C . SER A 1 203 ? 0.720 -20.142 -9.723 1.00 96.88 203 SER A C 1
ATOM 1621 O O . SER A 1 203 ? 0.470 -21.339 -9.574 1.00 96.88 203 SER A O 1
ATOM 1623 N N . SER A 1 204 ? 1.653 -19.538 -8.969 1.00 95.88 204 SER A N 1
ATOM 1624 C CA . SER A 1 204 ? 2.475 -20.269 -7.984 1.00 95.88 204 SER A CA 1
ATOM 1625 C C . SER A 1 204 ? 1.677 -20.881 -6.821 1.00 95.88 204 SER A C 1
ATOM 1627 O O . SER A 1 204 ? 2.095 -21.886 -6.248 1.00 95.88 204 SER A O 1
ATOM 1629 N N . GLU A 1 205 ? 0.519 -20.302 -6.491 1.00 94.69 205 GLU A N 1
ATOM 1630 C CA . GLU A 1 205 ? -0.433 -20.795 -5.486 1.00 94.69 205 GLU A CA 1
ATOM 1631 C C . GLU A 1 205 ? -1.389 -21.866 -6.065 1.00 94.69 205 GLU A C 1
ATOM 1633 O O . GLU A 1 205 ? -2.238 -22.395 -5.349 1.00 94.69 205 GLU A O 1
ATOM 1638 N N . GLY A 1 206 ? -1.245 -22.223 -7.349 1.00 93.94 206 GLY A N 1
ATOM 1639 C CA . GLY A 1 206 ? -2.070 -23.216 -8.043 1.00 93.94 206 GLY A CA 1
ATOM 1640 C C . GLY A 1 206 ? -3.408 -22.675 -8.557 1.00 93.94 206 GLY A C 1
ATOM 1641 O O . GLY A 1 206 ? -4.294 -23.456 -8.904 1.00 93.94 206 GLY A O 1
ATOM 1642 N N . ILE A 1 207 ? -3.578 -21.350 -8.604 1.00 96.75 207 ILE A N 1
ATOM 1643 C CA . ILE A 1 207 ? -4.771 -20.690 -9.137 1.00 96.75 207 ILE A CA 1
ATOM 1644 C C . ILE A 1 207 ? -4.546 -20.403 -10.623 1.00 96.75 207 ILE A C 1
ATOM 1646 O O . ILE A 1 207 ? -3.814 -19.481 -10.984 1.00 96.75 207 ILE A O 1
ATOM 1650 N N . ALA A 1 208 ? -5.214 -21.177 -11.480 1.00 97.38 208 ALA A N 1
ATOM 1651 C CA . ALA A 1 208 ? -4.992 -21.136 -12.922 1.00 97.38 208 ALA A CA 1
ATOM 1652 C C . ALA A 1 208 ? -5.272 -19.756 -13.545 1.00 97.38 208 ALA A C 1
ATOM 1654 O O . ALA A 1 208 ? -6.301 -19.130 -13.266 1.00 97.38 208 ALA A O 1
ATOM 1655 N N . GLN A 1 209 ? -4.372 -19.311 -14.418 1.00 98.19 209 GLN A N 1
ATOM 1656 C CA . GLN A 1 209 ? -4.443 -18.063 -15.172 1.00 98.19 209 GLN A CA 1
ATOM 1657 C C . GLN A 1 209 ? -4.650 -18.370 -16.663 1.00 98.19 209 GLN A C 1
ATOM 1659 O O . GLN A 1 209 ? -3.760 -18.904 -17.315 1.00 98.19 209 GLN A O 1
ATOM 1664 N N . VAL A 1 210 ? -5.802 -18.004 -17.227 1.00 98.44 210 VAL A N 1
ATOM 1665 C CA . VAL A 1 210 ? -6.130 -18.206 -18.650 1.00 98.44 210 VAL A CA 1
ATOM 1666 C C . VAL A 1 210 ? -6.265 -16.853 -19.337 1.00 98.44 210 VAL A C 1
ATOM 1668 O O . VAL A 1 210 ? -7.063 -16.022 -18.904 1.00 98.44 210 VAL A O 1
ATOM 1671 N N . ALA A 1 211 ? -5.532 -16.616 -20.422 1.00 98.38 211 ALA A N 1
ATOM 1672 C CA . ALA A 1 211 ? -5.641 -15.383 -21.200 1.00 98.38 211 ALA A CA 1
ATOM 1673 C C . ALA A 1 211 ? -6.221 -15.640 -22.594 1.00 98.38 211 ALA A C 1
ATOM 1675 O O . ALA A 1 211 ? -5.861 -16.588 -23.282 1.00 98.38 211 ALA A O 1
ATOM 1676 N N . VAL A 1 212 ? -7.118 -14.762 -23.034 1.00 98.50 212 VAL A N 1
ATOM 1677 C CA . VAL A 1 212 ? -7.764 -14.804 -24.348 1.00 98.50 212 VAL A CA 1
ATOM 1678 C C . VAL A 1 212 ? -7.565 -13.451 -25.018 1.00 98.50 212 VAL A C 1
ATOM 1680 O O . VAL A 1 212 ? -8.233 -12.472 -24.691 1.00 98.50 212 VAL A O 1
ATOM 1683 N N . VAL A 1 213 ? -6.628 -13.380 -25.958 1.00 98.06 213 VAL A N 1
ATOM 1684 C CA . VAL A 1 213 ? -6.272 -12.165 -26.691 1.00 98.06 213 VAL A CA 1
ATOM 1685 C C . VAL A 1 213 ? -7.196 -12.006 -27.891 1.00 98.06 213 VAL A C 1
ATOM 1687 O O . VAL A 1 213 ? -7.061 -12.675 -28.918 1.00 98.06 213 VAL A O 1
ATOM 1690 N N . MET A 1 214 ? -8.153 -11.090 -27.749 1.00 96.75 214 MET A N 1
ATOM 1691 C CA . MET A 1 214 ? -9.235 -10.839 -28.708 1.00 96.75 214 MET A CA 1
ATOM 1692 C C . MET A 1 214 ? -9.096 -9.461 -29.374 1.00 96.75 214 MET A C 1
ATOM 1694 O O . MET A 1 214 ? -10.052 -8.931 -29.946 1.00 96.75 214 MET A O 1
ATOM 1698 N N . GLY A 1 215 ? -7.914 -8.855 -29.295 1.00 94.94 215 GLY A N 1
ATOM 1699 C CA . GLY A 1 215 ? -7.603 -7.566 -29.895 1.00 94.94 215 GLY A CA 1
ATOM 1700 C C . GLY A 1 215 ? -6.173 -7.124 -29.615 1.00 94.94 215 GLY A C 1
ATOM 1701 O O . GLY A 1 215 ? -5.282 -7.949 -29.417 1.00 94.94 215 GLY A O 1
ATOM 1702 N N . SER A 1 216 ? -5.957 -5.810 -29.594 1.00 92.19 216 SER A N 1
ATOM 1703 C CA . SER A 1 216 ? -4.631 -5.254 -29.326 1.00 92.19 216 SER A CA 1
ATOM 1704 C C . SER A 1 216 ? -4.195 -5.547 -27.889 1.00 92.19 216 SER A C 1
ATOM 1706 O O . SER A 1 216 ? -5.001 -5.485 -26.960 1.00 92.19 216 SER A O 1
ATOM 1708 N N . CYS A 1 217 ? -2.908 -5.836 -27.717 1.00 93.69 217 CYS A N 1
ATOM 1709 C CA . CYS A 1 217 ? -2.255 -6.093 -26.444 1.00 93.69 217 CYS A CA 1
ATOM 1710 C C . CYS A 1 217 ? -0.820 -5.538 -26.512 1.00 93.69 217 CYS A C 1
ATOM 1712 O O . CYS A 1 217 ? 0.114 -6.207 -26.949 1.00 93.69 217 CYS A O 1
ATOM 1714 N N . THR A 1 218 ? -0.654 -4.259 -26.160 1.00 88.88 218 THR A N 1
ATOM 1715 C CA . THR A 1 218 ? 0.602 -3.518 -26.383 1.00 88.88 218 THR A CA 1
ATOM 1716 C C . THR A 1 218 ? 1.322 -3.158 -25.084 1.00 88.88 218 THR A C 1
ATOM 1718 O O . THR A 1 218 ? 0.687 -2.881 -24.062 1.00 88.88 218 THR A O 1
ATOM 1721 N N . ALA A 1 219 ? 2.651 -3.064 -25.158 1.00 89.38 219 ALA A N 1
ATOM 1722 C CA . ALA A 1 219 ? 3.538 -2.633 -24.080 1.00 89.38 219 ALA A CA 1
ATOM 1723 C C . ALA A 1 219 ? 3.316 -3.443 -22.800 1.00 89.38 219 ALA A C 1
ATOM 1725 O O . ALA A 1 219 ? 3.402 -4.666 -22.841 1.00 89.38 219 ALA A O 1
ATOM 1726 N N . GLY A 1 220 ? 3.007 -2.796 -21.672 1.00 81.69 220 GLY A N 1
ATOM 1727 C CA . GLY A 1 220 ? 2.771 -3.515 -20.422 1.00 81.69 220 GLY A CA 1
ATOM 1728 C C . GLY A 1 220 ? 1.645 -4.552 -20.535 1.00 81.69 220 GLY A C 1
ATOM 1729 O O . GLY A 1 220 ? 1.740 -5.610 -19.933 1.00 81.69 220 GLY A O 1
ATOM 1730 N N . GLY A 1 221 ? 0.612 -4.303 -21.353 1.00 87.94 221 GLY A N 1
ATOM 1731 C CA . GLY A 1 221 ? -0.498 -5.246 -21.519 1.00 87.94 221 GLY A CA 1
ATOM 1732 C C . GLY A 1 221 ? -0.055 -6.610 -22.052 1.00 87.94 221 GLY A C 1
ATOM 1733 O O . GLY A 1 221 ? -0.676 -7.610 -21.705 1.00 87.94 221 GLY A O 1
ATOM 1734 N N . ALA A 1 222 ? 1.045 -6.657 -22.816 1.00 93.69 222 ALA A N 1
ATOM 1735 C CA . ALA A 1 222 ? 1.599 -7.879 -23.401 1.00 93.69 222 ALA A CA 1
ATOM 1736 C C . ALA A 1 222 ? 2.008 -8.926 -22.353 1.00 93.69 222 ALA A C 1
ATOM 1738 O O . ALA A 1 222 ? 2.036 -10.116 -22.661 1.00 93.69 222 ALA A O 1
ATOM 1739 N N . TYR A 1 223 ? 2.275 -8.508 -21.112 1.00 96.19 223 TYR A N 1
ATOM 1740 C CA . TYR A 1 223 ? 2.604 -9.432 -20.030 1.00 96.19 223 TYR A CA 1
ATOM 1741 C C . TYR A 1 223 ? 1.396 -10.219 -19.513 1.00 96.19 223 TYR A C 1
ATOM 1743 O O . TYR A 1 223 ? 1.592 -11.313 -18.999 1.00 96.19 223 TYR A O 1
ATOM 1751 N N . VAL A 1 224 ? 0.156 -9.737 -19.700 1.00 95.81 224 VAL A N 1
ATOM 1752 C CA . VAL A 1 224 ? -1.047 -10.478 -19.271 1.00 95.81 224 VAL A CA 1
ATOM 1753 C C . VAL A 1 224 ? -1.136 -11.857 -19.936 1.00 95.81 224 VAL A C 1
ATOM 1755 O O . VAL A 1 224 ? -1.270 -12.832 -19.198 1.00 95.81 224 VAL A O 1
ATOM 1758 N N . PRO A 1 225 ? -1.056 -11.983 -21.279 1.00 96.56 225 PRO A N 1
ATOM 1759 C CA . PRO A 1 225 ? -0.990 -13.292 -21.923 1.00 96.56 225 PRO A CA 1
ATOM 1760 C C . PRO A 1 225 ? 0.371 -13.980 -21.764 1.00 96.56 225 PRO A C 1
ATOM 1762 O O . PRO A 1 225 ? 0.414 -15.192 -21.599 1.00 96.56 225 PRO A O 1
ATOM 1765 N N . ALA A 1 226 ? 1.487 -13.244 -21.761 1.00 96.06 226 ALA A N 1
ATOM 1766 C CA . ALA A 1 226 ? 2.808 -13.873 -21.653 1.00 96.06 226 ALA A CA 1
ATOM 1767 C C . ALA A 1 226 ? 3.074 -14.534 -20.284 1.00 96.06 226 ALA A C 1
ATOM 1769 O O . ALA A 1 226 ? 3.956 -15.380 -20.183 1.00 96.06 226 ALA A O 1
ATOM 1770 N N . MET A 1 227 ? 2.343 -14.136 -19.236 1.00 95.62 227 MET A N 1
ATOM 1771 C CA . MET A 1 227 ? 2.453 -14.680 -17.875 1.00 95.62 227 MET A CA 1
ATOM 1772 C C . MET A 1 227 ? 1.221 -15.491 -17.442 1.00 95.62 227 MET A C 1
ATOM 1774 O O . MET A 1 227 ? 1.085 -15.805 -16.259 1.00 95.62 227 MET A O 1
ATOM 1778 N N . ALA A 1 228 ? 0.307 -15.794 -18.366 1.00 96.69 228 ALA A N 1
ATOM 1779 C CA . ALA A 1 228 ? -0.785 -16.730 -18.121 1.00 96.69 228 ALA A CA 1
ATOM 1780 C C . ALA A 1 228 ? -0.295 -18.181 -18.274 1.00 96.69 228 ALA A C 1
ATOM 1782 O O . ALA A 1 228 ? 0.665 -18.432 -18.998 1.00 96.69 228 ALA A O 1
ATOM 1783 N N . ASP A 1 229 ? -0.964 -19.129 -17.614 1.00 97.19 229 ASP A N 1
ATOM 1784 C CA . ASP A 1 229 ? -0.633 -20.556 -17.711 1.00 97.19 229 ASP A CA 1
ATOM 1785 C C . ASP A 1 229 ? -1.016 -21.125 -19.085 1.00 97.19 229 ASP A C 1
ATOM 1787 O O . ASP A 1 229 ? -0.307 -21.965 -19.630 1.00 97.19 229 ASP A O 1
ATOM 1791 N N . GLU A 1 230 ? -2.140 -20.658 -19.643 1.00 97.94 230 GLU A N 1
ATOM 1792 C CA . GLU A 1 230 ? -2.565 -20.949 -21.013 1.00 97.94 230 GLU A CA 1
ATOM 1793 C C . GLU A 1 230 ? -3.091 -19.683 -21.703 1.00 97.94 230 GLU A C 1
ATOM 1795 O O . GLU A 1 230 ? -3.960 -18.970 -21.184 1.00 97.94 230 GLU A O 1
ATOM 1800 N N . SER A 1 231 ? -2.602 -19.442 -22.917 1.00 98.06 231 SER A N 1
ATOM 1801 C CA . SER A 1 231 ? -2.897 -18.265 -23.728 1.00 98.06 231 SER A CA 1
ATOM 1802 C C . SER A 1 231 ? -3.526 -18.624 -25.075 1.00 98.06 231 SER A C 1
ATOM 1804 O O . SER A 1 231 ? -2.992 -19.399 -25.866 1.00 98.06 231 SER A O 1
ATOM 1806 N N . ILE A 1 232 ? -4.663 -18.002 -25.377 1.00 98.62 232 ILE A N 1
ATOM 1807 C CA . ILE A 1 232 ? -5.421 -18.148 -26.625 1.00 98.62 232 ILE A CA 1
ATOM 1808 C C . ILE A 1 232 ? -5.360 -16.829 -27.395 1.00 98.62 232 ILE A C 1
ATOM 1810 O O . ILE A 1 232 ? -5.572 -15.770 -26.812 1.00 98.62 232 ILE A O 1
ATOM 1814 N N . ILE A 1 233 ? -5.134 -16.865 -28.709 1.00 98.31 233 ILE A N 1
ATOM 1815 C CA . ILE A 1 233 ? -5.095 -15.658 -29.552 1.00 98.31 233 ILE A CA 1
ATOM 1816 C C . ILE A 1 233 ? -5.959 -15.807 -30.806 1.00 98.31 233 ILE A C 1
ATOM 1818 O O . ILE A 1 233 ? -5.926 -16.830 -31.491 1.00 98.31 233 ILE A O 1
ATOM 1822 N N . VAL A 1 234 ? -6.755 -14.777 -31.110 1.00 98.31 234 VAL A N 1
ATOM 1823 C CA . VAL A 1 234 ? -7.606 -14.737 -32.311 1.00 98.31 234 VAL A CA 1
ATOM 1824 C C . VAL A 1 234 ? -6.791 -14.285 -33.519 1.00 98.31 234 VAL A C 1
ATOM 1826 O O . VAL A 1 234 ? -6.189 -13.213 -33.504 1.00 98.31 234 VAL A O 1
ATOM 1829 N N . ARG A 1 235 ? -6.798 -15.070 -34.598 1.00 96.38 235 ARG A N 1
ATOM 1830 C CA . ARG A 1 235 ? -6.078 -14.736 -35.837 1.00 96.38 235 ARG A CA 1
ATOM 1831 C C . ARG A 1 235 ? -6.528 -13.420 -36.468 1.00 96.38 235 ARG A C 1
ATOM 1833 O O . ARG A 1 235 ? -7.723 -13.126 -36.477 1.00 96.38 235 ARG A O 1
ATOM 1840 N N . LYS A 1 236 ? -5.592 -12.674 -37.074 1.00 94.25 236 LYS A N 1
ATOM 1841 C CA . LYS A 1 236 ? -5.868 -11.411 -37.791 1.00 94.25 236 LYS A CA 1
ATOM 1842 C C . LYS A 1 236 ? -6.643 -10.374 -36.968 1.00 94.25 236 LYS A C 1
ATOM 1844 O O . LYS A 1 236 ? -7.343 -9.531 -37.529 1.00 94.25 236 LYS A O 1
ATOM 1849 N N . GLN A 1 237 ? -6.566 -10.468 -35.644 1.00 94.19 237 GLN A N 1
ATOM 1850 C CA . GLN A 1 237 ? -7.333 -9.636 -34.723 1.00 94.19 237 GLN A CA 1
ATOM 1851 C C . GLN A 1 237 ? -6.574 -9.419 -33.416 1.00 94.19 237 GLN A C 1
ATOM 1853 O O . GLN A 1 237 ? -6.429 -8.279 -32.979 1.00 94.19 237 GLN A O 1
ATOM 1858 N N . GLY A 1 238 ? -6.122 -10.504 -32.788 1.00 94.62 238 GLY A N 1
ATOM 1859 C CA . GLY A 1 238 ? -5.282 -10.476 -31.602 1.00 94.62 238 GLY A CA 1
ATOM 1860 C C . GLY A 1 238 ? -3.838 -10.149 -31.966 1.00 94.62 238 GLY A C 1
ATOM 1861 O O . GLY A 1 238 ? -3.276 -10.785 -32.857 1.00 94.62 238 GLY A O 1
ATOM 1862 N N . THR A 1 239 ? -3.238 -9.182 -31.272 1.00 96.12 239 THR A N 1
ATOM 1863 C CA . THR A 1 239 ? -1.830 -8.811 -31.480 1.00 96.12 239 THR A CA 1
ATOM 1864 C C . THR A 1 239 ? -1.122 -8.547 -30.156 1.00 96.12 239 THR A C 1
ATOM 1866 O O . THR A 1 239 ? -1.655 -7.788 -29.346 1.00 96.12 239 THR A O 1
ATOM 1869 N N . ILE A 1 240 ? 0.078 -9.098 -29.955 1.00 96.88 240 ILE A N 1
ATOM 1870 C CA . ILE A 1 240 ? 0.892 -8.947 -28.740 1.00 96.88 240 ILE A CA 1
ATOM 1871 C C . ILE A 1 240 ? 2.256 -8.352 -29.108 1.00 96.88 240 ILE A C 1
ATOM 1873 O O . ILE A 1 240 ? 2.962 -8.880 -29.956 1.00 96.88 240 ILE A O 1
ATOM 1877 N N . PHE A 1 241 ? 2.663 -7.250 -28.478 1.00 93.00 241 PHE A N 1
ATOM 1878 C CA . PHE A 1 241 ? 4.014 -6.699 -28.666 1.00 93.00 241 PHE A CA 1
ATOM 1879 C C . PHE A 1 241 ? 4.407 -5.731 -27.545 1.00 93.00 241 PHE A C 1
ATOM 1881 O O . PHE A 1 241 ? 3.572 -4.994 -27.021 1.00 93.00 241 PHE A O 1
ATOM 1888 N N . LEU A 1 242 ? 5.701 -5.672 -27.206 1.00 92.75 242 LEU A N 1
ATOM 1889 C CA . LEU A 1 242 ? 6.235 -4.705 -26.232 1.00 92.75 242 LEU A CA 1
ATOM 1890 C C . LEU A 1 242 ? 6.248 -3.268 -26.778 1.00 92.75 242 LEU A C 1
ATOM 1892 O O . LEU A 1 242 ? 6.064 -2.310 -26.033 1.00 92.75 242 LEU A O 1
ATOM 1896 N N . GLY A 1 243 ? 6.421 -3.114 -28.087 1.00 88.25 243 GLY A N 1
ATOM 1897 C CA . GLY A 1 243 ? 6.301 -1.843 -28.787 1.00 88.25 243 GLY A CA 1
ATOM 1898 C C . GLY A 1 243 ? 5.484 -2.043 -30.049 1.00 88.25 243 GLY A C 1
ATOM 1899 O O . GLY A 1 243 ? 5.830 -2.890 -30.862 1.00 88.25 243 GLY A O 1
ATOM 1900 N N . GLY A 1 244 ? 4.392 -1.295 -30.206 1.00 88.81 244 GLY A N 1
ATOM 1901 C CA . GLY A 1 244 ? 3.574 -1.395 -31.413 1.00 88.81 244 GLY A CA 1
ATOM 1902 C C . GLY A 1 244 ? 4.257 -0.823 -32.652 1.00 88.81 244 GLY A C 1
ATOM 1903 O O . GLY A 1 244 ? 5.260 -0.115 -32.525 1.00 88.81 244 GLY A O 1
ATOM 1904 N N . PRO A 1 245 ? 3.678 -1.038 -33.847 1.00 90.25 245 PRO A N 1
ATOM 1905 C CA . PRO A 1 245 ? 4.226 -0.524 -35.101 1.00 90.25 245 PRO A CA 1
ATOM 1906 C C . PRO A 1 245 ? 4.616 0.964 -35.081 1.00 90.25 245 PRO A C 1
ATOM 1908 O O . PRO A 1 245 ? 5.689 1.292 -35.586 1.00 90.25 245 PRO A O 1
ATOM 1911 N N . PRO A 1 246 ? 3.842 1.881 -34.451 1.00 88.31 246 PRO A N 1
ATOM 1912 C CA . PRO A 1 246 ? 4.251 3.282 -34.356 1.00 88.31 246 PRO A CA 1
ATOM 1913 C C . PRO A 1 246 ? 5.564 3.485 -33.589 1.00 88.31 246 PRO A C 1
ATOM 1915 O O . PRO A 1 246 ? 6.358 4.346 -33.960 1.00 88.31 246 PRO A O 1
ATOM 1918 N N . LEU A 1 247 ? 5.806 2.694 -32.538 1.00 88.69 247 LEU A N 1
ATOM 1919 C CA . LEU A 1 247 ? 7.012 2.792 -31.717 1.00 88.69 247 LEU A CA 1
ATOM 1920 C C . LEU A 1 247 ? 8.220 2.166 -32.421 1.00 88.69 247 LEU A C 1
ATOM 1922 O O . LEU A 1 247 ? 9.298 2.751 -32.393 1.00 88.69 247 LEU A O 1
ATOM 1926 N N . VAL A 1 248 ? 8.036 1.028 -33.098 1.00 89.12 248 VAL A N 1
ATOM 1927 C CA . VAL A 1 248 ? 9.094 0.387 -33.901 1.00 89.12 248 VAL A CA 1
ATOM 1928 C C . VAL A 1 248 ? 9.547 1.319 -35.022 1.00 89.12 248 VAL A C 1
ATOM 1930 O O . VAL A 1 248 ? 10.746 1.577 -35.154 1.00 89.12 248 VAL A O 1
ATOM 1933 N N . LYS A 1 249 ? 8.594 1.923 -35.742 1.00 90.94 249 LYS A N 1
ATOM 1934 C CA . LYS A 1 249 ? 8.878 2.927 -36.771 1.00 90.94 249 LYS A CA 1
ATOM 1935 C C . LYS A 1 249 ? 9.621 4.136 -36.204 1.00 90.94 249 LYS A C 1
ATOM 1937 O O . LYS A 1 249 ? 10.574 4.603 -36.817 1.00 90.94 249 LYS A O 1
ATOM 1942 N N . ALA A 1 250 ? 9.221 4.633 -35.033 1.00 87.81 250 ALA A N 1
ATOM 1943 C CA . ALA A 1 250 ? 9.888 5.767 -34.395 1.00 87.81 250 ALA A CA 1
ATOM 1944 C C . ALA A 1 250 ? 11.314 5.439 -33.913 1.00 87.81 250 ALA A C 1
ATOM 1946 O O . ALA A 1 250 ? 12.192 6.293 -33.998 1.00 87.81 250 ALA A O 1
ATOM 1947 N N . ALA A 1 251 ? 11.549 4.222 -33.413 1.00 85.81 251 ALA A N 1
ATOM 1948 C CA . ALA A 1 251 ? 12.831 3.820 -32.835 1.00 85.81 251 ALA A CA 1
ATOM 1949 C C . ALA A 1 251 ? 13.860 3.356 -33.879 1.00 85.81 251 ALA A C 1
ATOM 1951 O O . ALA A 1 251 ? 15.052 3.598 -33.713 1.00 85.81 251 ALA A O 1
ATOM 1952 N N . THR A 1 252 ? 13.413 2.675 -34.937 1.00 84.56 252 THR A N 1
ATOM 1953 C CA . THR A 1 252 ? 14.296 1.986 -35.901 1.00 84.56 252 THR A CA 1
ATOM 1954 C C . THR A 1 252 ? 14.112 2.445 -37.346 1.00 84.56 252 THR A C 1
ATOM 1956 O O . THR A 1 252 ? 14.957 2.162 -38.189 1.00 84.56 252 THR A O 1
ATOM 1959 N N . GLY A 1 253 ? 13.019 3.152 -37.652 1.00 87.44 253 GLY A N 1
ATOM 1960 C CA . GLY A 1 253 ? 12.615 3.469 -39.022 1.00 87.44 253 GLY A CA 1
ATOM 1961 C C . GLY A 1 253 ? 11.948 2.308 -39.769 1.00 87.44 253 GLY A C 1
ATOM 1962 O O . GLY A 1 253 ? 11.495 2.513 -40.892 1.00 87.44 253 GLY A O 1
ATOM 1963 N N . GLU A 1 254 ? 11.855 1.116 -39.172 1.00 88.38 254 GLU A N 1
ATOM 1964 C CA . GLU A 1 254 ? 11.240 -0.059 -39.792 1.00 88.38 254 GLU A CA 1
ATOM 1965 C C . GLU A 1 254 ? 9.709 0.076 -39.858 1.00 88.38 254 GLU A C 1
ATOM 1967 O O . GLU A 1 254 ? 9.039 0.353 -38.858 1.00 88.38 254 GLU A O 1
ATOM 1972 N N . GLU A 1 255 ? 9.142 -0.128 -41.049 1.00 91.94 255 GLU A N 1
ATOM 1973 C CA . GLU A 1 255 ? 7.696 -0.180 -41.262 1.00 91.94 255 GLU A CA 1
ATOM 1974 C C . GLU A 1 255 ? 7.225 -1.634 -41.305 1.00 91.94 255 GLU A C 1
ATOM 1976 O O . GLU A 1 255 ? 7.412 -2.336 -42.296 1.00 91.94 255 GLU A O 1
ATOM 1981 N N . VAL A 1 256 ? 6.582 -2.075 -40.226 1.00 93.38 256 VAL A N 1
ATOM 1982 C CA . VAL A 1 256 ? 6.042 -3.432 -40.078 1.00 93.38 256 VAL A CA 1
ATOM 1983 C C . VAL A 1 256 ? 4.564 -3.370 -39.695 1.00 93.38 256 VAL A C 1
ATOM 1985 O O . VAL A 1 256 ? 4.132 -2.461 -38.983 1.00 93.38 256 VAL A O 1
ATOM 1988 N N . SER A 1 257 ? 3.753 -4.310 -40.186 1.00 94.00 257 SER A N 1
ATOM 1989 C CA . SER A 1 257 ? 2.332 -4.373 -39.830 1.00 94.00 257 SER A CA 1
ATOM 1990 C C . SER A 1 257 ? 2.132 -4.944 -38.417 1.00 94.00 257 SER A C 1
ATOM 1992 O O . SER A 1 257 ? 2.986 -5.657 -37.895 1.00 94.00 257 SER A O 1
ATOM 1994 N N . ALA A 1 258 ? 0.990 -4.659 -37.778 1.00 92.44 258 ALA A N 1
ATOM 1995 C CA . ALA A 1 258 ? 0.691 -5.200 -36.446 1.00 92.44 258 ALA A CA 1
ATOM 1996 C C . ALA A 1 258 ? 0.575 -6.739 -36.437 1.00 92.44 258 ALA A C 1
ATOM 1998 O O . ALA A 1 258 ? 0.954 -7.370 -35.453 1.00 92.44 258 ALA A O 1
ATOM 1999 N N . GLU A 1 259 ? 0.082 -7.334 -37.531 1.00 93.81 259 GLU A N 1
ATOM 2000 C CA . GLU A 1 259 ? -0.040 -8.791 -37.671 1.00 93.81 259 GLU A CA 1
ATOM 2001 C C . GLU A 1 259 ? 1.331 -9.450 -37.876 1.00 93.81 259 GLU A C 1
ATOM 2003 O O . GLU A 1 259 ? 1.610 -10.482 -37.272 1.00 93.81 259 GLU A O 1
ATOM 2008 N N . ASP A 1 260 ? 2.213 -8.837 -38.670 1.00 93.94 260 ASP A N 1
ATOM 2009 C CA . ASP A 1 260 ? 3.556 -9.382 -38.913 1.00 93.94 260 ASP A CA 1
ATOM 2010 C C . ASP A 1 260 ? 4.464 -9.235 -37.684 1.00 93.94 260 ASP A C 1
ATOM 2012 O O . ASP A 1 260 ? 5.284 -10.112 -37.412 1.00 93.94 260 ASP A O 1
ATOM 2016 N N . LEU A 1 261 ? 4.293 -8.146 -36.925 1.00 93.75 261 LEU A N 1
ATOM 2017 C CA . LEU A 1 261 ? 5.073 -7.854 -35.722 1.00 93.75 261 LEU A CA 1
ATOM 2018 C C . LEU A 1 261 ? 4.662 -8.701 -34.513 1.00 93.75 261 LEU A C 1
ATOM 2020 O O . LEU A 1 261 ? 5.509 -9.015 -33.681 1.00 93.75 261 LEU A O 1
ATOM 2024 N N . GLY A 1 262 ? 3.374 -9.028 -34.382 1.00 95.06 262 GLY A N 1
ATOM 2025 C CA . GLY A 1 262 ? 2.838 -9.621 -33.153 1.00 95.06 262 GLY A CA 1
ATOM 2026 C C . GLY A 1 262 ? 1.505 -10.343 -33.301 1.00 95.06 262 GLY A C 1
ATOM 2027 O O . GLY A 1 262 ? 0.765 -10.449 -32.329 1.00 95.06 262 GLY A O 1
ATOM 2028 N N . GLY A 1 263 ? 1.135 -10.787 -34.500 1.00 95.88 263 GLY A N 1
ATOM 2029 C CA . GLY A 1 263 ? -0.128 -11.484 -34.743 1.00 95.88 263 GLY A CA 1
ATOM 2030 C C . GLY A 1 263 ? -0.158 -12.923 -34.223 1.00 95.88 263 GLY A C 1
ATOM 2031 O O . GLY A 1 263 ? 0.843 -13.486 -33.762 1.00 95.88 263 GLY A O 1
ATOM 2032 N N . ALA A 1 264 ? -1.320 -13.564 -34.356 1.00 96.25 264 ALA A N 1
ATOM 2033 C CA . ALA A 1 264 ? -1.534 -14.946 -33.917 1.00 96.25 264 ALA A CA 1
ATOM 2034 C C . ALA A 1 264 ? -0.585 -15.945 -34.594 1.00 96.25 264 ALA A C 1
ATOM 2036 O O . ALA A 1 264 ? -0.101 -16.878 -33.955 1.00 96.25 264 ALA A O 1
ATOM 2037 N N . ASP A 1 265 ? -0.301 -15.756 -35.886 1.00 96.25 265 ASP A N 1
ATOM 2038 C CA . ASP A 1 265 ? 0.595 -16.638 -36.635 1.00 96.25 265 ASP A CA 1
ATOM 2039 C C . ASP A 1 265 ? 2.034 -16.581 -36.101 1.00 96.25 265 ASP A C 1
ATOM 2041 O O . ASP A 1 265 ? 2.689 -17.618 -35.994 1.00 96.25 265 ASP A O 1
ATOM 2045 N N . LEU A 1 266 ? 2.517 -15.401 -35.699 1.00 96.19 266 LEU A N 1
ATOM 2046 C CA . LEU A 1 266 ? 3.834 -15.255 -35.084 1.00 96.19 266 LEU A CA 1
ATOM 2047 C C . LEU A 1 266 ? 3.877 -15.928 -33.705 1.00 96.19 266 LEU A C 1
ATOM 2049 O O . LEU A 1 266 ? 4.816 -16.676 -33.411 1.00 96.19 266 LEU A O 1
ATOM 2053 N N . HIS A 1 267 ? 2.873 -15.683 -32.860 1.00 97.56 267 HIS A N 1
ATOM 2054 C CA . HIS A 1 267 ? 2.903 -16.159 -31.478 1.00 97.56 267 HIS A CA 1
ATOM 2055 C C . HIS A 1 267 ? 2.591 -17.640 -31.302 1.00 97.56 267 HIS A C 1
ATOM 2057 O O . HIS A 1 267 ? 3.257 -18.279 -30.494 1.00 97.56 267 HIS A O 1
ATOM 2063 N N . CYS A 1 268 ? 1.701 -18.216 -32.110 1.00 96.62 268 CYS A N 1
ATOM 2064 C CA . CYS A 1 268 ? 1.406 -19.650 -32.051 1.00 96.62 268 CYS A CA 1
ATOM 2065 C C . CYS A 1 268 ? 2.418 -20.518 -32.814 1.00 96.62 268 CYS A C 1
ATOM 2067 O O . CYS A 1 268 ? 2.618 -21.670 -32.447 1.00 96.62 268 CYS A O 1
ATOM 2069 N N . LYS A 1 269 ? 3.026 -20.022 -33.907 1.00 95.75 269 LYS A N 1
ATOM 2070 C CA . LYS A 1 269 ? 3.864 -20.870 -34.786 1.00 95.75 269 LYS A CA 1
ATOM 2071 C C . LYS A 1 269 ? 5.364 -20.644 -34.646 1.00 95.75 269 LYS A C 1
ATOM 2073 O O . LYS A 1 269 ? 6.126 -21.531 -35.019 1.00 95.75 269 LYS A O 1
ATOM 2078 N N . LYS A 1 270 ? 5.799 -19.461 -34.196 1.00 95.12 270 LYS A N 1
ATOM 2079 C CA . LYS A 1 270 ? 7.225 -19.094 -34.158 1.00 95.12 270 LYS A CA 1
ATOM 2080 C C . LYS A 1 270 ? 7.733 -18.825 -32.747 1.00 95.12 270 LYS A C 1
ATOM 2082 O O . LYS A 1 270 ? 8.696 -19.459 -32.340 1.00 95.12 270 LYS A O 1
ATOM 2087 N N . SER A 1 271 ? 7.130 -17.878 -32.024 1.00 95.38 271 SER A N 1
ATOM 2088 C CA . SER A 1 271 ? 7.659 -17.470 -30.709 1.00 95.38 271 SER A CA 1
ATOM 2089 C C . SER A 1 271 ? 7.179 -18.333 -29.543 1.00 95.38 271 SER A C 1
ATOM 2091 O O . SER A 1 271 ? 7.912 -18.458 -28.571 1.00 95.38 271 SER A O 1
ATOM 2093 N N . GLY A 1 272 ? 5.982 -18.924 -29.626 1.00 94.50 272 GLY A N 1
ATOM 2094 C CA . GLY A 1 272 ? 5.411 -19.737 -28.547 1.00 94.50 272 GLY A CA 1
ATOM 2095 C C . GLY A 1 272 ? 4.864 -18.930 -27.365 1.00 94.50 272 GLY A C 1
ATOM 2096 O O . GLY A 1 272 ? 4.658 -19.493 -26.303 1.00 94.50 272 GLY A O 1
ATOM 2097 N N . VAL A 1 273 ? 4.633 -17.620 -27.525 1.00 95.00 273 VAL A N 1
ATOM 2098 C CA . VAL A 1 273 ? 4.028 -16.768 -26.474 1.00 95.00 273 VAL A CA 1
ATOM 2099 C C . VAL A 1 273 ? 2.554 -17.119 -26.229 1.00 95.00 273 VAL A C 1
ATOM 2101 O O . VAL A 1 273 ? 2.011 -16.818 -25.172 1.00 95.00 273 VAL A O 1
ATOM 2104 N N . THR A 1 274 ? 1.886 -17.720 -27.214 1.00 97.00 274 THR A N 1
ATOM 2105 C CA . THR A 1 274 ? 0.481 -18.136 -27.126 1.00 97.00 274 THR A CA 1
ATOM 2106 C C . THR A 1 274 ? 0.349 -19.592 -27.539 1.00 97.00 274 THR A C 1
ATOM 2108 O O . THR A 1 274 ? 0.929 -19.982 -28.554 1.00 97.00 274 THR A O 1
ATOM 2111 N N . ASP A 1 275 ? -0.475 -20.350 -26.826 1.00 97.56 275 ASP A N 1
ATOM 2112 C CA . ASP A 1 275 ? -0.580 -21.806 -26.951 1.00 97.56 275 ASP A CA 1
ATOM 2113 C C . ASP A 1 275 ? -1.664 -22.244 -27.941 1.00 97.56 275 ASP A C 1
ATOM 2115 O O . ASP A 1 275 ? -1.530 -23.257 -28.630 1.00 97.56 275 ASP A O 1
ATOM 2119 N N . HIS A 1 276 ? -2.751 -21.472 -28.035 1.00 98.00 276 HIS A N 1
ATOM 2120 C CA . HIS A 1 276 ? -3.946 -21.862 -28.782 1.00 98.00 276 HIS A CA 1
ATOM 2121 C C . HIS A 1 276 ? -4.313 -20.847 -29.871 1.00 98.00 276 HIS A C 1
ATOM 2123 O O . HIS A 1 276 ? -4.571 -19.671 -29.602 1.00 98.00 276 HIS A O 1
ATOM 2129 N N . TYR A 1 277 ? -4.421 -21.331 -31.110 1.00 98.00 277 TYR A N 1
ATOM 2130 C CA . TYR A 1 277 ? -4.771 -20.524 -32.283 1.00 98.00 277 TYR A CA 1
ATOM 2131 C C . TYR A 1 277 ? -6.288 -20.525 -32.536 1.00 98.00 277 TYR A C 1
ATOM 2133 O O . TYR A 1 277 ? -6.856 -21.528 -32.981 1.00 98.00 277 TYR A O 1
ATOM 2141 N N . ALA A 1 278 ? -6.955 -19.395 -32.291 1.00 97.94 278 ALA A N 1
ATOM 2142 C CA . ALA A 1 278 ? -8.391 -19.232 -32.510 1.00 97.94 278 ALA A CA 1
ATOM 2143 C C . ALA A 1 278 ? -8.714 -18.586 -33.869 1.00 97.94 278 ALA A C 1
ATOM 2145 O O . ALA A 1 278 ? -7.971 -17.756 -34.396 1.00 97.94 278 ALA A O 1
ATOM 2146 N N . LEU A 1 279 ? -9.863 -18.960 -34.443 1.00 97.12 279 LEU A N 1
ATOM 2147 C CA . LEU A 1 279 ? -10.285 -18.500 -35.775 1.00 97.12 279 LEU A CA 1
ATOM 2148 C C . LEU A 1 279 ? -11.098 -17.203 -35.730 1.00 97.12 279 LEU A C 1
ATOM 2150 O O . LEU A 1 279 ? -11.012 -16.415 -36.671 1.00 97.12 279 LEU A O 1
ATOM 2154 N N . ASP A 1 280 ? -11.882 -17.037 -34.667 1.00 96.50 280 ASP A N 1
ATOM 2155 C CA . ASP A 1 280 ? -12.737 -15.898 -34.350 1.00 96.50 280 ASP A CA 1
ATOM 2156 C C . ASP A 1 280 ? -12.990 -15.854 -32.826 1.00 96.50 280 ASP A C 1
ATOM 2158 O O . ASP A 1 280 ? -12.517 -16.721 -32.078 1.00 96.50 280 ASP A O 1
ATOM 2162 N N . ASP A 1 281 ? -13.751 -14.857 -32.368 1.00 97.56 281 ASP A N 1
ATOM 2163 C CA . ASP A 1 281 ? -14.101 -14.686 -30.955 1.00 97.56 281 ASP A CA 1
ATOM 2164 C C . ASP A 1 281 ? -14.844 -15.906 -30.373 1.00 97.56 281 ASP A C 1
ATOM 2166 O O . ASP A 1 281 ? -14.566 -16.306 -29.246 1.00 97.56 281 ASP A O 1
ATOM 2170 N N . ASN A 1 282 ? -15.755 -16.542 -31.120 1.00 97.88 282 ASN A N 1
ATOM 2171 C CA . ASN A 1 282 ? -16.513 -17.699 -30.620 1.00 97.88 282 ASN A CA 1
ATOM 2172 C C . ASN A 1 282 ? -15.618 -18.912 -30.404 1.00 97.88 282 ASN A C 1
ATOM 2174 O O . ASN A 1 282 ? -15.735 -19.606 -29.393 1.00 97.88 282 ASN A O 1
ATOM 2178 N N . HIS A 1 283 ? -14.717 -19.162 -31.352 1.00 98.25 283 HIS A N 1
ATOM 2179 C CA . HIS A 1 283 ? -13.754 -20.238 -31.252 1.00 98.25 283 HIS A CA 1
ATOM 2180 C C . HIS A 1 283 ? -12.810 -20.002 -30.068 1.00 98.25 283 HIS A C 1
ATOM 2182 O O . HIS A 1 283 ? -12.560 -20.932 -29.307 1.00 98.25 283 HIS A O 1
ATOM 2188 N N . ALA A 1 284 ? -12.361 -18.765 -29.840 1.00 98.25 284 ALA A N 1
ATOM 2189 C CA . ALA A 1 284 ? -11.522 -18.437 -28.688 1.00 98.25 284 ALA A CA 1
ATOM 2190 C C . ALA A 1 284 ? -12.222 -18.714 -27.348 1.00 98.25 284 ALA A C 1
ATOM 2192 O O . ALA A 1 284 ? -11.636 -19.335 -26.463 1.00 98.25 284 ALA A O 1
ATOM 2193 N N . LEU A 1 285 ? -13.496 -18.332 -27.215 1.00 98.25 285 LEU A N 1
ATOM 2194 C CA . LEU A 1 285 ? -14.286 -18.609 -26.009 1.00 98.25 285 LEU A CA 1
ATOM 2195 C C . LEU A 1 285 ? -14.539 -20.110 -25.820 1.00 98.25 285 LEU A C 1
ATOM 2197 O O . LEU A 1 285 ? -14.498 -20.608 -24.696 1.00 98.25 285 LEU A O 1
ATOM 2201 N N . HIS A 1 286 ? -14.744 -20.859 -26.907 1.00 97.94 286 HIS A N 1
ATOM 2202 C CA . HIS A 1 286 ? -14.831 -22.318 -26.850 1.00 97.94 286 HIS A CA 1
ATOM 2203 C C . HIS A 1 286 ? -13.532 -22.952 -26.328 1.00 97.94 286 HIS A C 1
ATOM 2205 O O . HIS A 1 286 ? -13.585 -23.842 -25.477 1.00 97.94 286 HIS A O 1
ATOM 2211 N N . LEU A 1 287 ? -12.372 -22.481 -26.798 1.00 98.25 287 LEU A N 1
ATOM 2212 C CA . LEU A 1 287 ? -11.067 -22.944 -26.321 1.00 98.25 287 LEU A CA 1
ATOM 2213 C C . LEU A 1 287 ? -10.856 -22.589 -24.845 1.00 98.25 287 LEU A C 1
ATOM 2215 O O . LEU A 1 287 ? -10.462 -23.460 -24.078 1.00 98.25 287 LEU A O 1
ATOM 2219 N N . ALA A 1 288 ? -11.240 -21.386 -24.410 1.00 98.25 288 ALA A N 1
ATOM 2220 C CA . ALA A 1 288 ? -11.175 -21.000 -23.000 1.00 98.25 288 ALA A CA 1
ATOM 2221 C C . ALA A 1 288 ? -12.023 -21.928 -22.111 1.00 98.25 288 ALA A C 1
ATOM 2223 O O . ALA A 1 288 ? -11.551 -22.427 -21.090 1.00 98.25 288 ALA A O 1
ATOM 2224 N N . ARG A 1 289 ? -13.254 -22.256 -22.533 1.00 98.25 289 ARG A N 1
ATOM 2225 C CA . ARG A 1 289 ? -14.112 -23.240 -21.840 1.00 98.25 289 ARG A CA 1
ATOM 2226 C C . ARG A 1 289 ? -13.476 -24.628 -21.775 1.00 98.25 289 ARG A C 1
ATOM 2228 O O . ARG A 1 289 ? -13.653 -25.333 -20.777 1.00 98.25 289 ARG A O 1
ATOM 2235 N N . LYS A 1 290 ? -12.769 -25.032 -22.835 1.00 97.50 290 LYS A N 1
ATOM 2236 C CA . LYS A 1 290 ? -12.048 -26.308 -22.909 1.00 97.50 290 LYS A CA 1
ATOM 2237 C C . LYS A 1 290 ? -10.875 -26.337 -21.927 1.00 97.50 290 LYS A C 1
ATOM 2239 O O . LYS A 1 290 ? -10.771 -27.318 -21.199 1.00 97.50 290 LYS A O 1
ATOM 2244 N N . THR A 1 291 ? -10.080 -25.270 -21.859 1.00 97.62 291 THR A N 1
ATOM 2245 C CA . THR A 1 291 ? -8.990 -25.108 -20.884 1.00 97.62 291 THR A CA 1
ATOM 2246 C C . THR A 1 291 ? -9.514 -25.190 -19.450 1.00 97.62 291 THR A C 1
ATOM 2248 O O . THR A 1 291 ? -9.020 -25.988 -18.659 1.00 97.62 291 THR A O 1
ATOM 2251 N N . VAL A 1 292 ? -10.596 -24.469 -19.122 1.00 97.31 292 VAL A N 1
ATOM 2252 C CA . VAL A 1 292 ? -11.207 -24.523 -17.777 1.00 97.31 292 VAL A CA 1
ATOM 2253 C C . VAL A 1 292 ? -11.658 -25.942 -17.415 1.00 97.31 292 VAL A C 1
ATOM 2255 O O . VAL A 1 292 ? -11.464 -26.402 -16.290 1.00 97.31 292 VAL A O 1
ATOM 2258 N N . ARG A 1 293 ? -12.211 -26.683 -18.382 1.00 96.06 293 ARG A N 1
ATOM 2259 C CA . ARG A 1 293 ? -12.642 -28.073 -18.182 1.00 96.06 293 ARG A CA 1
ATOM 2260 C C . ARG A 1 293 ? -11.477 -29.018 -17.848 1.00 96.06 293 ARG A C 1
ATOM 2262 O O . ARG A 1 293 ? -11.706 -30.017 -17.169 1.00 96.06 293 ARG A O 1
ATOM 2269 N N . SER A 1 294 ? -10.259 -28.739 -18.314 1.00 95.56 294 SER A N 1
ATOM 2270 C CA . SER A 1 294 ? -9.071 -29.567 -18.056 1.00 95.56 294 SER A CA 1
ATOM 2271 C C . SER A 1 294 ? -8.301 -29.206 -16.784 1.00 95.56 294 SER A C 1
ATOM 2273 O O . SER A 1 294 ? -7.369 -29.929 -16.444 1.00 95.56 294 SER A O 1
ATOM 2275 N N . LEU A 1 295 ? -8.706 -28.173 -16.033 1.00 94.12 295 LEU A N 1
ATOM 2276 C CA . LEU A 1 295 ? -7.986 -27.716 -14.832 1.00 94.12 295 LEU A CA 1
ATOM 2277 C C . LEU A 1 295 ? -7.963 -28.723 -13.670 1.00 94.12 295 LEU A C 1
ATOM 2279 O O . LEU A 1 295 ? -7.230 -28.521 -12.708 1.00 94.12 295 LEU A O 1
ATOM 2283 N N . ASN A 1 296 ? -8.783 -29.783 -13.713 1.00 93.19 296 ASN A N 1
ATOM 2284 C CA . ASN A 1 296 ? -8.976 -30.711 -12.588 1.00 93.19 296 ASN A CA 1
ATOM 2285 C C . ASN A 1 296 ? -9.345 -29.980 -11.273 1.00 93.19 296 ASN A C 1
ATOM 2287 O O . ASN A 1 296 ? -8.959 -30.382 -10.175 1.00 93.19 296 ASN A O 1
ATOM 2291 N N . TYR A 1 297 ? -10.105 -28.889 -11.392 1.00 91.12 297 TYR A N 1
ATOM 2292 C CA . TYR A 1 297 ? -10.520 -28.070 -10.259 1.00 91.12 297 TYR A CA 1
ATOM 2293 C C . TYR A 1 297 ? -11.565 -28.799 -9.404 1.00 91.12 297 TYR A C 1
ATOM 2295 O O . TYR A 1 297 ? -12.570 -29.297 -9.919 1.00 91.12 297 TYR A O 1
ATOM 2303 N N . ARG A 1 298 ? -11.348 -28.844 -8.085 1.00 86.69 298 ARG A N 1
ATOM 2304 C CA . ARG A 1 298 ? -12.298 -29.391 -7.107 1.00 86.69 298 ARG A CA 1
ATOM 2305 C C . ARG A 1 298 ? -12.523 -28.384 -5.986 1.00 86.69 298 ARG A C 1
ATOM 2307 O O . ARG A 1 298 ? -11.582 -28.016 -5.293 1.00 86.69 298 ARG A O 1
ATOM 2314 N N . LYS A 1 299 ? -13.779 -27.978 -5.791 1.00 85.25 299 LYS A N 1
ATOM 2315 C CA . LYS A 1 299 ? -14.184 -27.112 -4.679 1.00 85.25 299 LYS A CA 1
ATOM 2316 C C . LYS A 1 299 ? -14.387 -27.960 -3.422 1.00 85.25 299 LYS A C 1
ATOM 2318 O O . LYS A 1 299 ? -15.290 -28.795 -3.390 1.00 85.25 299 LYS A O 1
ATOM 2323 N N . ASN A 1 300 ? -13.569 -27.737 -2.397 1.00 80.56 300 ASN A N 1
ATOM 2324 C CA . ASN A 1 300 ? -13.748 -28.358 -1.086 1.00 80.56 300 ASN A CA 1
ATOM 2325 C C . ASN A 1 300 ? -14.688 -27.486 -0.246 1.00 80.56 300 ASN A C 1
ATOM 2327 O O . ASN A 1 300 ? -14.371 -26.339 0.053 1.00 80.56 300 ASN A O 1
ATOM 2331 N N . ILE A 1 301 ? -15.860 -28.014 0.106 1.00 82.75 301 ILE A N 1
ATOM 2332 C CA . ILE A 1 301 ? -16.813 -27.338 0.992 1.00 82.75 301 ILE A CA 1
ATOM 2333 C C . ILE A 1 301 ? -16.602 -27.908 2.395 1.00 82.75 301 ILE A C 1
ATOM 2335 O O . ILE A 1 301 ? -17.015 -29.029 2.676 1.00 82.75 301 ILE A O 1
ATOM 2339 N N . GLU A 1 302 ? -15.937 -27.147 3.263 1.00 79.31 302 GLU A N 1
ATOM 2340 C CA . GLU A 1 302 ? -15.578 -27.573 4.629 1.00 79.31 302 GLU A CA 1
ATOM 2341 C C . GLU A 1 302 ? -16.649 -27.234 5.682 1.00 79.31 302 GLU A C 1
ATOM 2343 O O . GLU A 1 302 ? -16.417 -27.350 6.883 1.00 79.31 302 GLU A O 1
ATOM 2348 N N . VAL A 1 303 ? -17.840 -26.820 5.242 1.00 84.31 303 VAL A N 1
ATOM 2349 C CA . VAL A 1 303 ? -18.963 -26.438 6.109 1.00 84.31 303 VAL A CA 1
ATOM 2350 C C . VAL A 1 303 ? -20.151 -27.379 5.933 1.00 84.31 303 VAL A C 1
ATOM 2352 O O . VAL A 1 303 ? -20.354 -27.967 4.871 1.00 84.31 303 VAL A O 1
ATOM 2355 N N . THR A 1 304 ? -20.973 -27.506 6.977 1.00 87.62 304 THR A N 1
ATOM 2356 C CA . THR A 1 304 ? -22.198 -28.316 6.916 1.00 87.62 304 THR A CA 1
ATOM 2357 C C . THR A 1 304 ? -23.238 -27.639 6.029 1.00 87.62 304 THR A C 1
ATOM 2359 O O . THR A 1 304 ? -23.679 -26.537 6.334 1.00 87.62 304 THR A O 1
ATOM 2362 N N . THR A 1 305 ? -23.666 -28.284 4.948 1.00 89.62 305 THR A N 1
ATOM 2363 C CA . THR A 1 305 ? -24.730 -27.771 4.071 1.00 89.62 305 THR A CA 1
ATOM 2364 C C . THR A 1 305 ? -26.056 -28.460 4.368 1.00 89.62 305 THR A C 1
ATOM 2366 O O . THR A 1 305 ? -26.113 -29.689 4.411 1.00 89.62 305 THR A O 1
ATOM 2369 N N . GLU A 1 306 ? -27.120 -27.680 4.523 1.00 89.62 306 GLU A N 1
ATOM 2370 C CA . GLU A 1 306 ? -28.499 -28.172 4.642 1.00 89.62 306 GLU A CA 1
ATOM 2371 C C . GLU A 1 306 ? -29.304 -27.897 3.359 1.00 89.62 306 GLU A C 1
ATOM 2373 O O . GLU A 1 306 ? -28.876 -27.089 2.531 1.00 89.62 306 GLU A O 1
ATOM 2378 N N . PRO A 1 307 ? -30.455 -28.564 3.149 1.00 92.38 307 PRO A N 1
ATOM 2379 C CA . PRO A 1 307 ? -31.357 -28.223 2.055 1.00 92.38 307 PRO A CA 1
ATOM 2380 C C . PRO A 1 307 ? -31.787 -26.756 2.134 1.00 92.38 307 PRO A C 1
ATOM 2382 O O . PRO A 1 307 ? -32.207 -26.285 3.187 1.00 92.38 307 PRO A O 1
ATOM 2385 N N . THR A 1 308 ? -31.701 -26.045 1.011 1.00 92.81 308 THR A N 1
ATOM 2386 C CA . THR A 1 308 ? -32.127 -24.647 0.928 1.00 92.81 308 THR A CA 1
ATOM 2387 C C . THR A 1 308 ? -33.631 -24.514 1.172 1.00 92.81 308 THR A C 1
ATOM 2389 O O . THR A 1 308 ? -34.434 -25.173 0.508 1.00 92.81 308 THR A O 1
ATOM 2392 N N . GLU A 1 309 ? -34.012 -23.603 2.064 1.00 93.19 309 GLU A N 1
ATOM 2393 C CA . GLU A 1 309 ? -35.396 -23.168 2.273 1.00 93.19 309 GLU A CA 1
ATOM 2394 C C . GLU A 1 309 ? -35.511 -21.684 1.916 1.00 93.19 309 GLU A C 1
ATOM 2396 O O . GLU A 1 309 ? -34.708 -20.879 2.372 1.00 93.19 309 GLU A O 1
ATOM 2401 N N . ALA A 1 310 ? -36.518 -21.288 1.136 1.00 93.25 310 ALA A N 1
ATOM 2402 C CA . ALA A 1 310 ? -36.744 -19.866 0.875 1.00 93.25 310 ALA A CA 1
ATOM 2403 C C . ALA A 1 310 ? -37.122 -19.117 2.177 1.00 93.25 310 ALA A C 1
ATOM 2405 O O . ALA A 1 310 ? -37.772 -19.711 3.047 1.00 93.25 310 ALA A O 1
ATOM 2406 N N . PRO A 1 311 ? -36.764 -17.826 2.322 1.00 94.75 311 PRO A N 1
ATOM 2407 C CA . PRO A 1 311 ? -37.276 -16.990 3.408 1.00 94.75 311 PRO A CA 1
ATOM 2408 C C . PRO A 1 311 ? -38.813 -16.988 3.435 1.00 94.75 311 PRO A C 1
ATOM 2410 O O . PRO A 1 311 ? -39.461 -17.061 2.389 1.00 94.75 311 PRO A O 1
ATOM 2413 N N . LEU A 1 312 ? -39.417 -16.888 4.624 1.00 93.38 312 LEU A N 1
ATOM 2414 C CA . LEU A 1 312 ? -40.881 -16.869 4.778 1.00 93.38 312 LEU A CA 1
ATOM 2415 C C . LEU A 1 312 ? -41.516 -15.575 4.257 1.00 93.38 312 LEU A C 1
ATOM 2417 O O . LEU A 1 312 ? -42.704 -15.564 3.930 1.00 93.38 312 LEU A O 1
ATOM 2421 N N . TYR A 1 313 ? -40.734 -14.498 4.195 1.00 93.19 313 TYR A N 1
ATOM 2422 C CA . TYR A 1 313 ? -41.180 -13.168 3.802 1.00 93.19 313 TYR A CA 1
ATOM 2423 C C . TYR A 1 313 ? -40.538 -12.739 2.473 1.00 93.19 313 TYR A C 1
ATOM 2425 O O . TYR A 1 313 ? -39.345 -12.981 2.274 1.00 93.19 313 TYR A O 1
ATOM 2433 N N . PRO A 1 314 ? -41.287 -12.082 1.566 1.00 91.88 314 PRO A N 1
ATOM 2434 C CA . PRO A 1 314 ? -40.747 -11.604 0.294 1.00 91.88 314 PRO A CA 1
ATOM 2435 C C . PRO A 1 314 ? -39.643 -10.552 0.470 1.00 91.88 314 PRO A C 1
ATOM 2437 O O . PRO A 1 314 ? -39.780 -9.624 1.268 1.00 91.88 314 PRO A O 1
ATOM 2440 N N . ALA A 1 315 ? -38.585 -10.640 -0.341 1.00 89.62 315 ALA A N 1
ATOM 2441 C CA . ALA A 1 315 ? -37.471 -9.687 -0.320 1.00 89.62 315 ALA A CA 1
ATOM 2442 C C . ALA A 1 315 ? -37.880 -8.259 -0.735 1.00 89.62 315 ALA A C 1
ATOM 2444 O O . ALA A 1 315 ? -37.325 -7.296 -0.215 1.00 89.62 315 ALA A O 1
ATOM 2445 N N . ASP A 1 316 ? -38.889 -8.106 -1.602 1.00 89.12 316 ASP A N 1
ATOM 2446 C CA . ASP A 1 316 ? -39.399 -6.792 -2.039 1.00 89.12 316 ASP A CA 1
ATOM 2447 C C . ASP A 1 316 ? -39.931 -5.947 -0.875 1.00 89.12 316 ASP A C 1
ATOM 2449 O O . ASP A 1 316 ? -39.989 -4.720 -0.956 1.00 89.12 316 ASP A O 1
ATOM 2453 N N . GLU A 1 317 ? -40.303 -6.587 0.238 1.00 90.62 317 GLU A N 1
ATOM 2454 C CA . GLU A 1 317 ? -40.772 -5.870 1.416 1.00 90.62 317 GLU A CA 1
ATOM 2455 C C . GLU A 1 317 ? -39.667 -5.055 2.101 1.00 90.62 317 GLU A C 1
ATOM 2457 O O . GLU A 1 317 ? -39.991 -4.128 2.843 1.00 90.62 317 GLU A O 1
ATOM 2462 N N . LEU A 1 318 ? -38.387 -5.334 1.811 1.00 91.06 318 LEU A N 1
ATOM 2463 C CA . LEU A 1 318 ? -37.241 -4.569 2.315 1.00 91.06 318 LEU A CA 1
ATOM 2464 C C . LEU A 1 318 ? -37.312 -3.085 1.935 1.00 91.06 318 LEU A C 1
ATOM 2466 O O . LEU A 1 318 ? -36.854 -2.245 2.708 1.00 91.06 318 LEU A O 1
ATOM 2470 N N . TYR A 1 319 ? -37.916 -2.748 0.789 1.00 90.19 319 TYR A N 1
ATOM 2471 C CA . TYR A 1 319 ? -38.012 -1.361 0.325 1.00 90.19 319 TYR A CA 1
ATOM 2472 C C . TYR A 1 319 ? -38.818 -0.487 1.290 1.00 90.19 319 TYR A C 1
ATOM 2474 O O . TYR A 1 319 ? -38.418 0.640 1.571 1.00 90.19 319 TYR A O 1
ATOM 2482 N N . GLY A 1 320 ? -39.909 -1.024 1.844 1.00 88.12 320 GLY A N 1
ATOM 2483 C CA . GLY A 1 320 ? -40.741 -0.314 2.819 1.00 88.12 320 GLY A CA 1
ATOM 2484 C C . GLY A 1 320 ? -40.218 -0.377 4.259 1.00 88.12 320 GLY A C 1
ATOM 2485 O O . GLY A 1 320 ? -40.616 0.444 5.081 1.00 88.12 320 GLY A O 1
ATOM 2486 N N . ILE A 1 321 ? -39.316 -1.318 4.565 1.00 88.12 321 ILE A N 1
ATOM 2487 C CA . ILE A 1 321 ? -38.721 -1.486 5.904 1.00 88.12 321 ILE A CA 1
ATOM 2488 C C . ILE A 1 321 ? -37.534 -0.542 6.107 1.00 88.12 321 ILE A C 1
ATOM 2490 O O . ILE A 1 321 ? -37.455 0.119 7.136 1.00 88.12 321 ILE A O 1
ATOM 2494 N N . VAL A 1 322 ? -36.612 -0.486 5.141 1.00 86.81 322 VAL A N 1
ATOM 2495 C CA . VAL A 1 322 ? -35.376 0.303 5.265 1.00 86.81 322 VAL A CA 1
ATOM 2496 C C . VAL A 1 322 ? -35.621 1.772 4.906 1.00 86.81 322 VAL A C 1
ATOM 2498 O O . VAL A 1 322 ? -35.216 2.663 5.650 1.00 86.81 322 VAL A O 1
ATOM 2501 N N . GLY A 1 323 ? -36.316 2.030 3.791 1.00 83.06 323 GLY A N 1
ATOM 2502 C CA . GLY A 1 323 ? -36.558 3.385 3.285 1.00 83.06 323 GLY A CA 1
ATOM 2503 C C . GLY A 1 323 ? -35.283 4.152 2.902 1.00 83.06 323 GLY A C 1
ATOM 2504 O O . GLY A 1 323 ? -34.176 3.622 2.931 1.00 83.06 323 GLY A O 1
ATOM 2505 N N . ASP A 1 324 ? -35.434 5.416 2.502 1.00 80.56 324 ASP A N 1
ATOM 2506 C CA . ASP A 1 324 ? -34.323 6.306 2.115 1.00 80.56 324 ASP A CA 1
ATOM 2507 C C . ASP A 1 324 ? -33.847 7.225 3.256 1.00 80.56 324 ASP A C 1
ATOM 2509 O O . ASP A 1 324 ? -32.777 7.838 3.193 1.00 80.56 324 ASP A O 1
ATOM 2513 N N . ASN A 1 325 ? -34.649 7.347 4.315 1.00 81.38 325 ASN A N 1
ATOM 2514 C CA . ASN A 1 325 ? -34.394 8.273 5.403 1.00 81.38 325 ASN A CA 1
ATOM 2515 C C . ASN A 1 325 ? -33.434 7.675 6.437 1.00 81.38 325 ASN A C 1
ATOM 2517 O O . ASN A 1 325 ? -33.849 7.004 7.378 1.00 81.38 325 ASN A O 1
ATOM 2521 N N . LEU A 1 326 ? -32.155 8.034 6.322 1.00 77.19 326 LEU A N 1
ATOM 2522 C CA . LEU A 1 326 ? -31.071 7.577 7.203 1.00 77.19 326 LEU A CA 1
ATOM 2523 C C . LEU A 1 326 ? -31.246 7.920 8.697 1.00 77.19 326 LEU A C 1
ATOM 2525 O O . LEU A 1 326 ? -30.482 7.425 9.518 1.00 77.19 326 LEU A O 1
ATOM 2529 N N . LYS A 1 327 ? -32.192 8.798 9.064 1.00 76.81 327 LYS A N 1
ATOM 2530 C CA . LYS A 1 327 ? -32.490 9.139 10.468 1.00 76.81 327 LYS A CA 1
ATOM 2531 C C . LYS A 1 327 ? -33.573 8.254 11.086 1.00 76.81 327 LYS A C 1
ATOM 2533 O O . LYS A 1 327 ? -33.766 8.319 12.299 1.00 76.81 327 LYS A O 1
ATOM 2538 N N . ARG A 1 328 ? -34.327 7.503 10.274 1.00 80.81 328 ARG A N 1
ATOM 2539 C CA . ARG A 1 328 ? -35.356 6.584 10.769 1.00 80.81 328 ARG A CA 1
ATOM 2540 C C . ARG A 1 328 ? -34.686 5.281 11.193 1.00 80.81 328 ARG A C 1
ATOM 2542 O O . ARG A 1 328 ? -33.912 4.696 10.441 1.00 80.81 328 ARG A O 1
ATOM 2549 N N . ASN A 1 329 ? -34.994 4.843 12.407 1.00 82.00 329 ASN A N 1
ATOM 2550 C CA . ASN A 1 329 ? -34.550 3.550 12.903 1.00 82.00 329 ASN A CA 1
ATOM 2551 C C . ASN A 1 329 ? -35.525 2.471 12.427 1.00 82.00 329 ASN A C 1
ATOM 2553 O O . ASN A 1 329 ? -36.733 2.688 12.425 1.00 82.00 329 ASN A O 1
ATOM 2557 N N . PHE A 1 330 ? -34.999 1.301 12.096 1.00 87.69 330 PHE A N 1
ATOM 2558 C CA . PHE A 1 330 ? -35.772 0.096 11.810 1.00 87.69 330 PHE A CA 1
ATOM 2559 C C . PHE A 1 330 ? -35.119 -1.084 12.532 1.00 87.69 330 PHE A C 1
ATOM 2561 O O . PHE A 1 330 ? -33.926 -1.033 12.838 1.00 87.69 330 PHE A O 1
ATOM 2568 N N . ASP A 1 331 ? -35.886 -2.143 12.802 1.00 91.00 331 ASP A N 1
ATOM 2569 C CA . ASP A 1 331 ? -35.323 -3.355 13.398 1.00 91.00 331 ASP A CA 1
ATOM 2570 C C . ASP A 1 331 ? -34.575 -4.170 12.336 1.00 91.00 331 ASP A C 1
ATOM 2572 O O . ASP A 1 331 ? -35.167 -4.667 11.374 1.00 91.00 331 ASP A O 1
ATOM 2576 N N . VAL A 1 332 ? -33.266 -4.351 12.517 1.00 90.88 332 VAL A N 1
ATOM 2577 C CA . VAL A 1 332 ? -32.437 -5.153 11.604 1.00 90.88 332 VAL A CA 1
ATOM 2578 C C . VAL A 1 332 ? -32.888 -6.617 11.529 1.00 90.88 332 VAL A C 1
ATOM 2580 O O . VAL A 1 332 ? -32.647 -7.284 10.523 1.00 90.88 332 VAL A O 1
ATOM 2583 N N . ARG A 1 333 ? -33.615 -7.122 12.535 1.00 93.69 333 ARG A N 1
ATOM 2584 C CA . ARG A 1 333 ? -34.217 -8.467 12.508 1.00 93.69 333 ARG A CA 1
ATOM 2585 C C . ARG A 1 333 ? -35.222 -8.639 11.372 1.00 93.69 333 ARG A C 1
ATOM 2587 O O . ARG A 1 333 ? -35.307 -9.730 10.811 1.00 93.69 333 ARG A O 1
ATOM 2594 N N . GLU A 1 334 ? -35.933 -7.580 10.985 1.00 93.31 334 GLU A N 1
ATOM 2595 C CA . GLU A 1 334 ? -36.862 -7.614 9.848 1.00 93.31 334 GLU A CA 1
ATOM 2596 C C . GLU A 1 334 ? -36.124 -7.736 8.507 1.00 93.31 334 GLU A C 1
ATOM 2598 O O . GLU A 1 334 ? -36.637 -8.352 7.567 1.00 93.31 334 GLU A O 1
ATOM 2603 N N . VAL A 1 335 ? -34.892 -7.224 8.425 1.00 92.38 335 VAL A N 1
ATOM 2604 C CA . VAL A 1 335 ? -34.005 -7.447 7.274 1.00 92.38 335 VAL A CA 1
ATOM 2605 C C . VAL A 1 335 ? -33.493 -8.886 7.276 1.00 92.38 335 VAL A C 1
ATOM 2607 O O . VAL A 1 335 ? -33.605 -9.575 6.262 1.00 92.38 335 VAL A O 1
ATOM 2610 N N . ILE A 1 336 ? -33.006 -9.373 8.424 1.00 93.69 336 ILE A N 1
ATOM 2611 C CA . ILE A 1 336 ? -32.508 -10.750 8.589 1.00 93.69 336 ILE A CA 1
ATOM 2612 C C . ILE A 1 336 ? -33.582 -11.770 8.182 1.00 93.69 336 ILE A C 1
ATOM 2614 O O . ILE A 1 336 ? -33.303 -12.695 7.421 1.00 93.69 336 ILE A O 1
ATOM 2618 N N . ALA A 1 337 ? -34.834 -11.566 8.598 1.00 94.56 337 ALA A N 1
ATOM 2619 C CA . ALA A 1 337 ? -35.946 -12.461 8.283 1.00 94.56 337 ALA A CA 1
ATOM 2620 C C . ALA A 1 337 ? -36.213 -12.640 6.774 1.00 94.56 337 ALA A C 1
ATOM 2622 O O . ALA A 1 337 ? -36.797 -13.651 6.385 1.00 94.56 337 ALA A O 1
ATOM 2623 N N . ARG A 1 338 ? -35.795 -11.693 5.924 1.00 93.88 338 ARG A N 1
ATOM 2624 C CA . ARG A 1 338 ? -36.009 -11.707 4.461 1.00 93.88 338 ARG A CA 1
ATOM 2625 C C . ARG A 1 338 ? -34.805 -12.203 3.663 1.00 93.88 338 ARG A C 1
ATOM 2627 O O . ARG A 1 338 ? -34.934 -12.408 2.460 1.00 93.88 338 ARG A O 1
ATOM 2634 N N . ILE A 1 339 ? -33.658 -12.401 4.315 1.00 92.88 339 ILE A N 1
ATOM 2635 C CA . ILE A 1 339 ? -32.423 -12.871 3.666 1.00 92.88 339 ILE A CA 1
ATOM 2636 C C . ILE A 1 339 ? -32.049 -14.307 4.051 1.00 92.88 339 ILE A C 1
ATOM 2638 O O . ILE A 1 339 ? -31.354 -14.960 3.279 1.00 92.88 339 ILE A O 1
ATOM 2642 N N . VAL A 1 340 ? -32.490 -14.798 5.216 1.00 94.81 340 VAL A N 1
ATOM 2643 C CA . VAL A 1 340 ? -32.094 -16.121 5.725 1.00 94.81 340 VAL A CA 1
ATOM 2644 C C . VAL A 1 340 ? -33.101 -17.231 5.439 1.00 94.81 340 VAL A C 1
ATOM 2646 O O . VAL A 1 340 ? -34.314 -17.005 5.386 1.00 94.81 340 VAL A O 1
ATOM 2649 N N . ASP A 1 341 ? -32.592 -18.456 5.323 1.00 94.62 341 ASP A N 1
ATOM 2650 C CA . ASP A 1 341 ? -33.366 -19.644 4.982 1.00 94.62 341 ASP A CA 1
ATOM 2651 C C . ASP A 1 341 ? -34.462 -19.919 6.025 1.00 94.62 341 ASP A C 1
ATOM 2653 O O . ASP A 1 341 ? -34.223 -19.977 7.237 1.00 94.62 341 ASP A O 1
ATOM 2657 N N . GLY A 1 342 ? -35.706 -20.056 5.555 1.00 93.62 342 GLY A N 1
ATOM 2658 C CA . GLY A 1 342 ? -36.878 -20.284 6.407 1.00 93.62 342 GLY A CA 1
ATOM 2659 C C . GLY A 1 342 ? -37.136 -19.190 7.456 1.00 93.62 342 GLY A C 1
ATOM 2660 O O . GLY A 1 342 ? -37.876 -19.442 8.413 1.00 93.62 342 GLY A O 1
ATOM 2661 N N . SER A 1 343 ? -36.514 -18.010 7.312 1.00 94.94 343 SER A N 1
ATOM 2662 C CA . SER A 1 343 ? -36.508 -16.920 8.303 1.00 94.94 343 SER A CA 1
ATOM 2663 C C . SER A 1 343 ? -36.075 -17.378 9.708 1.00 94.94 343 SER A C 1
ATOM 2665 O O . SER A 1 343 ? -36.526 -16.833 10.715 1.00 94.94 343 SER A O 1
ATOM 2667 N N . LYS A 1 344 ? -35.230 -18.414 9.785 1.00 93.50 344 LYS A N 1
ATOM 2668 C CA . LYS A 1 344 ? -34.725 -19.018 11.027 1.00 93.50 344 LYS A CA 1
ATOM 2669 C C . LYS A 1 344 ? -33.497 -18.258 11.527 1.00 93.50 344 LYS A C 1
ATOM 2671 O O . LYS A 1 344 ? -32.537 -18.098 10.778 1.00 93.50 344 LYS A O 1
ATOM 2676 N N . PHE A 1 345 ? -33.486 -17.817 12.780 1.00 94.62 345 PHE A N 1
ATOM 2677 C CA . PHE A 1 345 ? -32.334 -17.110 13.346 1.00 94.62 345 PHE A CA 1
ATOM 2678 C C . PHE A 1 345 ? -32.184 -17.391 14.838 1.00 94.62 345 PHE A C 1
ATOM 2680 O O . PHE A 1 345 ? -33.080 -17.098 15.630 1.00 94.62 345 PHE A O 1
ATOM 2687 N N . ASP A 1 346 ? -31.022 -17.917 15.213 1.00 94.06 346 ASP A N 1
ATOM 2688 C CA . ASP A 1 346 ? -30.664 -18.191 16.598 1.00 94.06 346 ASP A CA 1
ATOM 2689 C C . ASP A 1 346 ? -29.851 -17.021 17.157 1.00 94.06 346 ASP A C 1
ATOM 2691 O O . ASP A 1 346 ? -28.626 -16.950 17.004 1.00 94.06 346 ASP A O 1
ATOM 2695 N N . GLU A 1 347 ? -30.551 -16.078 17.789 1.00 95.06 347 GLU A N 1
ATOM 2696 C CA . GLU A 1 347 ? -29.947 -14.857 18.321 1.00 95.06 347 GLU A CA 1
ATOM 2697 C C . GLU A 1 347 ? -29.020 -15.152 19.514 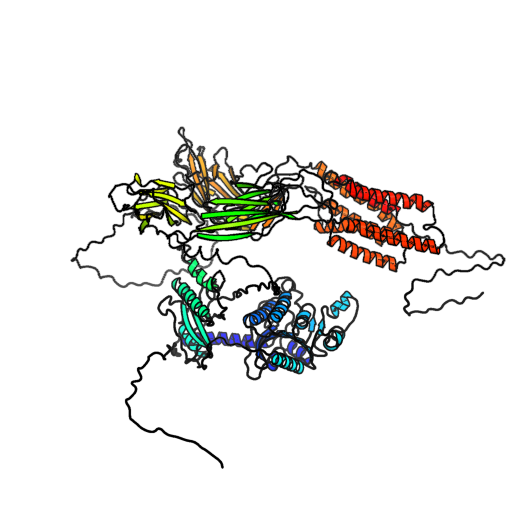1.00 95.06 347 GLU A C 1
ATOM 2699 O O . GLU A 1 347 ? -29.418 -15.695 20.549 1.00 95.06 347 GLU A O 1
ATOM 2704 N N . PHE A 1 348 ? -27.757 -14.751 19.389 1.00 95.62 348 PHE A N 1
ATOM 2705 C CA . PHE A 1 348 ? -26.753 -14.840 20.438 1.00 95.62 348 PHE A CA 1
ATOM 2706 C C . PHE A 1 348 ? -26.830 -13.614 21.347 1.00 95.62 348 PHE A C 1
ATOM 2708 O O . PHE A 1 348 ? -26.813 -12.473 20.888 1.00 95.62 348 PHE A O 1
ATOM 2715 N N . LYS A 1 349 ? -26.864 -13.841 22.669 1.00 93.75 349 LYS A N 1
ATOM 2716 C CA . LYS A 1 349 ? -26.931 -12.762 23.671 1.00 93.75 349 LYS A CA 1
ATOM 2717 C C . LYS A 1 349 ? -28.062 -11.755 23.366 1.00 93.75 349 LYS A C 1
ATOM 2719 O O . LYS A 1 349 ? -27.843 -10.548 23.400 1.00 93.75 349 LYS A O 1
ATOM 2724 N N . ALA A 1 350 ? -29.271 -12.250 23.090 1.00 91.81 350 ALA A N 1
ATOM 2725 C CA . ALA A 1 350 ? -30.422 -11.421 22.699 1.00 91.81 350 ALA A CA 1
ATOM 2726 C C . ALA A 1 350 ? -30.707 -10.250 23.667 1.00 91.81 350 ALA A C 1
ATOM 2728 O O . ALA A 1 350 ? -31.025 -9.150 23.235 1.00 91.81 350 ALA A O 1
ATOM 2729 N N . PHE A 1 351 ? -30.508 -10.461 24.974 1.00 91.44 351 PHE A N 1
ATOM 2730 C CA . PHE A 1 351 ? -30.769 -9.466 26.027 1.00 91.44 351 PHE A CA 1
ATOM 2731 C C . PHE A 1 351 ? -29.520 -8.702 26.515 1.00 91.44 351 PHE A C 1
ATOM 2733 O O . PHE A 1 351 ? -29.552 -8.091 27.580 1.00 91.44 351 PHE A O 1
ATOM 2740 N N . TYR A 1 352 ? -28.396 -8.758 25.790 1.00 89.38 352 TYR A N 1
ATOM 2741 C CA . TYR A 1 352 ? -27.157 -8.048 26.137 1.00 89.38 352 TYR A CA 1
ATOM 2742 C C . TYR A 1 352 ? -26.612 -7.317 24.908 1.00 89.38 352 TYR A C 1
ATOM 2744 O O . TYR A 1 352 ? -26.410 -7.956 23.877 1.00 89.38 352 TYR A O 1
ATOM 2752 N N . GLY A 1 353 ? -26.357 -6.006 25.013 1.00 85.94 353 GLY A N 1
ATOM 2753 C CA . GLY A 1 353 ? -25.925 -5.176 23.878 1.00 85.94 353 GLY A CA 1
ATOM 2754 C C . GLY A 1 353 ? -26.944 -5.202 22.734 1.00 85.94 353 GLY A C 1
ATOM 2755 O O . GLY A 1 353 ? -26.655 -5.715 21.656 1.00 85.94 353 GLY A O 1
ATOM 2756 N N . ASP A 1 354 ? -28.160 -4.725 22.996 1.00 88.62 354 ASP A N 1
ATOM 2757 C CA . ASP A 1 354 ? -29.325 -4.756 22.096 1.00 88.62 354 ASP A CA 1
ATOM 2758 C C . ASP A 1 354 ? -29.169 -3.899 20.828 1.00 88.62 354 ASP A C 1
ATOM 2760 O O . ASP A 1 354 ? -29.819 -4.166 19.815 1.00 88.62 354 ASP A O 1
ATOM 2764 N N . THR A 1 355 ? -28.255 -2.925 20.844 1.00 87.62 355 THR A N 1
ATOM 2765 C CA . THR A 1 355 ? -27.903 -2.112 19.670 1.00 87.62 355 THR A CA 1
ATOM 2766 C C . THR A 1 355 ? -27.075 -2.852 18.614 1.00 87.62 355 THR A C 1
ATOM 2768 O O . THR A 1 355 ? -26.889 -2.334 17.510 1.00 87.62 355 THR A O 1
ATOM 2771 N N . LEU A 1 356 ? -26.601 -4.067 18.913 1.00 89.81 356 LEU A N 1
ATOM 2772 C CA . LEU A 1 356 ? -25.946 -4.964 17.961 1.00 89.81 356 LEU A CA 1
ATOM 2773 C C . LEU A 1 356 ? -26.601 -6.346 18.019 1.00 89.81 356 LEU A C 1
ATOM 2775 O O . LEU A 1 356 ? -26.477 -7.072 19.005 1.00 89.81 356 LEU A O 1
ATOM 2779 N N . VAL A 1 357 ? -27.283 -6.735 16.950 1.00 93.94 357 VAL A N 1
ATOM 2780 C CA . VAL A 1 357 ? -27.897 -8.059 16.814 1.00 93.94 357 VAL A CA 1
ATOM 2781 C C . VAL A 1 357 ? -26.843 -9.024 16.297 1.00 93.94 357 VAL A C 1
ATOM 2783 O O . VAL A 1 357 ? -26.220 -8.766 15.271 1.00 93.94 357 VAL A O 1
ATOM 2786 N N . THR A 1 358 ? -26.628 -10.133 16.999 1.00 95.00 358 THR A N 1
ATOM 2787 C CA . THR A 1 358 ? -25.725 -11.197 16.549 1.00 95.00 358 THR A CA 1
ATOM 2788 C C . THR A 1 358 ? -26.419 -12.542 16.648 1.00 95.00 358 THR A C 1
ATOM 2790 O O . THR A 1 358 ? -27.239 -12.747 17.538 1.00 95.00 358 THR A O 1
ATOM 2793 N N . GLY A 1 359 ? -26.135 -13.468 15.739 1.00 95.12 359 GLY A N 1
ATOM 2794 C CA . GLY A 1 359 ? -26.769 -14.784 15.778 1.00 95.12 359 GLY A CA 1
ATOM 2795 C C . GLY A 1 359 ? -26.439 -15.665 14.588 1.00 95.12 359 GLY A C 1
ATOM 2796 O O . GLY A 1 359 ? -25.875 -15.214 13.590 1.00 95.12 359 GLY A O 1
ATOM 2797 N N . PHE A 1 360 ? -26.764 -16.945 14.721 1.00 95.19 360 PHE A N 1
ATOM 2798 C CA . PHE A 1 360 ? -26.491 -17.958 13.707 1.00 95.19 360 PHE A CA 1
ATOM 2799 C C . PHE A 1 360 ? -27.707 -18.173 12.812 1.00 95.19 360 PHE A C 1
ATOM 2801 O O . PHE A 1 360 ? -28.853 -18.122 13.262 1.00 95.19 360 PHE A O 1
ATOM 2808 N N . SER A 1 361 ? -27.452 -18.427 11.534 1.00 94.69 361 SER A N 1
ATOM 2809 C CA . SER A 1 361 ? -28.485 -18.756 10.560 1.00 94.69 361 SER A CA 1
ATOM 2810 C C . SER A 1 361 ? -27.903 -19.516 9.368 1.00 94.69 361 SER A C 1
ATOM 2812 O O . SER A 1 361 ? -26.740 -19.926 9.388 1.00 94.69 361 SER A O 1
ATOM 2814 N N . ARG A 1 362 ? -28.713 -19.724 8.329 1.00 93.56 362 ARG A N 1
ATOM 2815 C CA . ARG A 1 362 ? -28.300 -20.314 7.061 1.00 93.56 362 ARG A CA 1
ATOM 2816 C C . ARG A 1 362 ? -28.774 -19.474 5.882 1.00 93.56 362 ARG A C 1
ATOM 2818 O O . ARG A 1 362 ? -29.847 -18.884 5.938 1.00 93.56 362 ARG A O 1
ATOM 2825 N N . ILE A 1 363 ? -27.972 -19.435 4.822 1.00 93.62 363 ILE A N 1
ATOM 2826 C CA . ILE A 1 363 ? -28.320 -18.810 3.540 1.00 93.62 363 ILE A CA 1
ATOM 2827 C C . ILE A 1 363 ? -27.950 -19.786 2.427 1.00 93.62 363 ILE A C 1
ATOM 2829 O O . ILE A 1 363 ? -26.795 -20.207 2.334 1.00 93.62 363 ILE A O 1
ATOM 2833 N N . PHE A 1 364 ? -28.917 -20.165 1.591 1.00 92.38 364 PHE A N 1
ATOM 2834 C CA . PHE A 1 364 ? -28.747 -21.203 0.567 1.00 92.38 364 PHE A CA 1
ATOM 2835 C C . PHE A 1 364 ? -28.164 -22.513 1.134 1.00 92.38 364 PHE A C 1
ATOM 2837 O O . PHE A 1 364 ? -27.367 -23.190 0.489 1.00 92.38 364 PHE A O 1
ATOM 2844 N N . GLY A 1 365 ? -28.551 -22.876 2.359 1.00 91.44 365 GLY A N 1
ATOM 2845 C CA . GLY A 1 365 ? -28.066 -24.052 3.079 1.00 91.44 365 GLY A CA 1
ATOM 2846 C C . GLY A 1 365 ? -26.713 -23.888 3.782 1.00 91.44 365 GLY A C 1
ATOM 2847 O O . GLY A 1 365 ? -26.380 -24.717 4.635 1.00 91.44 365 GLY A O 1
ATOM 2848 N N . TYR A 1 366 ? -25.941 -22.836 3.488 1.00 93.00 366 TYR A N 1
ATOM 2849 C CA . TYR A 1 366 ? -24.644 -22.570 4.120 1.00 93.00 366 TYR A CA 1
ATOM 2850 C C . TYR A 1 366 ? -24.821 -21.932 5.502 1.00 93.00 366 TYR A C 1
ATOM 2852 O O . TYR A 1 366 ? -25.633 -21.019 5.625 1.00 93.00 366 TYR A O 1
ATOM 2860 N N . PRO A 1 367 ? -24.077 -22.363 6.537 1.00 94.12 367 PRO A N 1
ATOM 2861 C CA . PRO A 1 367 ? -24.155 -21.770 7.864 1.00 94.12 367 PRO A CA 1
ATOM 2862 C C . PRO A 1 367 ? -23.469 -20.407 7.856 1.00 94.12 367 PRO A C 1
ATOM 2864 O O . PRO A 1 367 ? -22.384 -20.264 7.296 1.00 94.12 367 PRO A O 1
ATOM 2867 N N . VAL A 1 368 ? -24.090 -19.416 8.487 1.00 93.31 368 VAL A N 1
ATOM 2868 C CA . VAL A 1 368 ? -23.577 -18.047 8.570 1.00 93.31 368 VAL A CA 1
ATOM 2869 C C . VAL A 1 368 ? -23.781 -17.482 9.973 1.00 93.31 368 VAL A C 1
ATOM 2871 O O . VAL A 1 368 ? -24.783 -17.758 10.636 1.00 93.31 368 VAL A O 1
ATOM 2874 N N . GLY A 1 369 ? -22.826 -16.684 10.437 1.00 93.94 369 GLY A N 1
ATOM 2875 C CA . GLY A 1 369 ? -22.963 -15.824 11.604 1.00 93.94 369 GLY A CA 1
ATOM 2876 C C . GLY A 1 369 ? -23.280 -14.411 11.137 1.00 93.94 369 GLY A C 1
ATOM 2877 O O . GLY A 1 369 ? -22.522 -13.841 10.362 1.00 93.94 369 GLY A O 1
ATOM 2878 N N . ILE A 1 370 ? -24.394 -13.838 11.577 1.00 93.00 370 ILE A N 1
ATOM 2879 C CA . ILE A 1 370 ? -24.817 -12.499 11.158 1.00 93.00 370 ILE A CA 1
ATOM 2880 C C . ILE A 1 370 ? -24.584 -11.522 12.304 1.00 93.00 370 ILE A C 1
ATOM 2882 O O . ILE A 1 370 ? -24.906 -11.824 13.453 1.00 93.00 370 ILE A O 1
ATOM 2886 N N . ILE A 1 371 ? -24.043 -10.350 11.978 1.00 90.94 371 ILE A N 1
ATOM 2887 C CA . ILE A 1 371 ? -23.839 -9.211 12.873 1.00 90.94 371 ILE A CA 1
ATOM 2888 C C . ILE A 1 371 ? -24.540 -8.007 12.237 1.00 90.94 371 ILE A C 1
ATOM 2890 O O . ILE A 1 371 ? -24.128 -7.541 11.180 1.00 90.94 371 ILE A O 1
ATOM 2894 N N . GLY A 1 372 ? -25.611 -7.507 12.850 1.00 89.12 372 GLY A N 1
ATOM 2895 C CA . GLY A 1 372 ? -26.421 -6.411 12.317 1.00 89.12 372 GLY A CA 1
ATOM 2896 C C . GLY A 1 372 ? -26.585 -5.260 13.299 1.00 89.12 372 GLY A C 1
ATOM 2897 O O . GLY A 1 372 ? -26.862 -5.473 14.480 1.00 89.12 372 GLY A O 1
ATOM 2898 N N . ASN A 1 373 ? -26.433 -4.026 12.822 1.00 87.06 373 ASN A N 1
ATOM 2899 C CA . ASN A 1 373 ? -26.645 -2.846 13.657 1.00 87.06 373 ASN A CA 1
ATOM 2900 C C . ASN A 1 373 ? -28.131 -2.569 13.868 1.00 87.06 373 ASN A C 1
ATOM 2902 O O . ASN A 1 373 ? -28.897 -2.514 12.911 1.00 87.06 373 ASN A O 1
ATOM 2906 N N . ASN A 1 374 ? -28.495 -2.305 15.119 1.00 88.31 374 ASN A N 1
ATOM 2907 C CA . ASN A 1 374 ? -29.845 -1.924 15.526 1.00 88.31 374 ASN A CA 1
ATOM 2908 C C . ASN A 1 374 ? -29.857 -0.606 16.323 1.00 88.31 374 ASN A C 1
ATOM 2910 O O . ASN A 1 374 ? -30.790 -0.322 17.068 1.00 88.31 374 ASN A O 1
ATOM 2914 N N . GLY A 1 375 ? -28.773 0.170 16.230 1.00 81.44 375 GLY A N 1
ATOM 2915 C CA . GLY A 1 375 ? -28.560 1.405 16.978 1.00 81.44 375 GLY A CA 1
ATOM 2916 C C . GLY A 1 375 ? -27.078 1.770 17.102 1.00 81.44 375 GLY A C 1
ATOM 2917 O O . GLY A 1 375 ? -26.215 1.216 16.419 1.00 81.44 375 GLY A O 1
ATOM 2918 N N . VAL A 1 376 ? -26.775 2.711 18.000 1.00 79.75 376 VAL A N 1
ATOM 2919 C CA . VAL A 1 376 ? -25.403 3.172 18.280 1.00 79.75 376 VAL A CA 1
ATOM 2920 C C . VAL A 1 376 ? -24.612 2.099 19.036 1.00 79.75 376 VAL A C 1
ATOM 2922 O O . VAL A 1 376 ? -25.133 1.453 19.942 1.00 79.75 376 VAL A O 1
ATOM 2925 N N . LEU A 1 377 ? -23.334 1.913 18.694 1.00 76.19 377 LEU A N 1
ATOM 2926 C CA . LEU A 1 377 ? -22.466 0.952 19.382 1.00 76.19 377 LEU A CA 1
ATOM 2927 C C . LEU A 1 377 ? -22.018 1.472 20.758 1.00 76.19 377 LEU A C 1
ATOM 2929 O O . LEU A 1 377 ? -21.408 2.543 20.846 1.00 76.19 377 LEU A O 1
ATOM 2933 N N . PHE A 1 378 ? -22.283 0.667 21.791 1.00 77.31 378 PHE A N 1
ATOM 2934 C CA . PHE A 1 378 ? -21.804 0.822 23.169 1.00 77.31 378 PHE A CA 1
ATOM 2935 C C . PHE A 1 378 ? -20.768 -0.263 23.518 1.00 77.31 378 PHE A C 1
ATOM 2937 O O . PHE A 1 378 ? -20.573 -1.216 22.758 1.00 77.31 378 PHE A O 1
ATOM 2944 N N . SER A 1 379 ? -20.118 -0.154 24.684 1.00 74.69 379 SER A N 1
ATOM 2945 C CA . SER A 1 379 ? -19.086 -1.109 25.127 1.00 74.69 379 SER A CA 1
ATOM 2946 C C . SER A 1 379 ? -19.616 -2.546 25.232 1.00 74.69 379 SER A C 1
ATOM 2948 O O . SER A 1 379 ? -18.924 -3.503 24.885 1.00 74.69 379 SER A O 1
ATOM 2950 N N . GLU A 1 380 ? -20.859 -2.713 25.680 1.00 79.25 380 GLU A N 1
ATOM 2951 C CA . GLU A 1 380 ? -21.551 -3.998 25.773 1.00 79.25 380 GLU A CA 1
ATOM 2952 C C . GLU A 1 380 ? -21.728 -4.627 24.387 1.00 79.25 380 GLU A C 1
ATOM 2954 O O . GLU A 1 380 ? -21.455 -5.814 24.200 1.00 79.25 380 GLU A O 1
ATOM 2959 N N . SER A 1 381 ? -22.126 -3.817 23.405 1.00 81.38 381 SER A N 1
ATOM 2960 C CA . SER A 1 381 ? -22.310 -4.229 22.013 1.00 81.38 381 SER A CA 1
ATOM 2961 C C . SER A 1 381 ? -20.982 -4.643 21.373 1.00 81.38 381 SER A C 1
ATOM 2963 O O . SER A 1 381 ? -20.925 -5.686 20.726 1.00 81.38 381 SER A O 1
ATOM 2965 N N . ALA A 1 382 ? -19.891 -3.912 21.633 1.00 77.56 382 ALA A N 1
ATOM 2966 C CA . ALA A 1 382 ? -18.550 -4.289 21.175 1.00 77.56 382 ALA A CA 1
ATOM 2967 C C . ALA A 1 382 ? -18.106 -5.642 21.763 1.00 77.56 382 ALA A C 1
ATOM 2969 O O . ALA A 1 382 ? -17.767 -6.561 21.022 1.00 77.56 382 ALA A O 1
ATOM 2970 N N . LYS A 1 383 ? -18.232 -5.833 23.086 1.00 78.50 383 LYS A N 1
ATOM 2971 C CA . LYS A 1 383 ? -17.913 -7.112 23.756 1.00 78.50 383 LYS A CA 1
ATOM 2972 C C . LYS A 1 383 ? -18.773 -8.276 23.257 1.00 78.50 383 LYS A C 1
ATOM 2974 O O . LYS A 1 383 ? -18.308 -9.416 23.206 1.00 78.50 383 LYS A O 1
ATOM 2979 N N . LYS A 1 384 ? -20.046 -8.020 22.933 1.00 87.69 384 LYS A N 1
ATOM 2980 C CA . LYS A 1 384 ? -20.944 -9.005 22.312 1.00 87.69 384 LYS A CA 1
ATOM 2981 C C . LYS A 1 384 ? -20.434 -9.403 20.927 1.00 87.69 384 LYS A C 1
ATOM 2983 O O . LYS A 1 384 ? -20.350 -10.599 20.659 1.00 87.69 384 LYS A O 1
ATOM 2988 N N . GLY A 1 385 ? -20.093 -8.418 20.095 1.00 84.19 385 GLY A N 1
ATOM 2989 C CA . GLY A 1 385 ? -19.547 -8.611 18.753 1.00 84.19 385 GLY A CA 1
ATOM 2990 C C . GLY A 1 385 ? -18.257 -9.426 18.766 1.00 84.19 385 GLY A C 1
ATOM 2991 O O . GLY A 1 385 ? -18.209 -10.468 18.120 1.00 84.19 385 GLY A O 1
ATOM 2992 N N . THR A 1 386 ? -17.264 -9.031 19.571 1.00 78.88 386 THR A N 1
ATOM 2993 C CA . THR A 1 386 ? -15.977 -9.740 19.689 1.00 78.88 386 THR A CA 1
ATOM 2994 C C . THR A 1 386 ? -16.166 -11.206 20.072 1.00 78.88 386 THR A C 1
ATOM 2996 O O . THR A 1 386 ? -15.694 -12.089 19.364 1.00 78.88 386 THR A O 1
ATOM 2999 N N . HIS A 1 387 ? -16.940 -11.492 21.125 1.00 85.31 387 HIS A N 1
ATOM 3000 C CA . HIS A 1 387 ? -17.190 -12.876 21.539 1.00 85.31 387 HIS A CA 1
ATOM 3001 C C . HIS A 1 387 ? -17.936 -13.673 20.452 1.00 85.31 387 HIS A C 1
ATOM 3003 O O . HIS A 1 387 ? -17.660 -14.848 20.226 1.00 85.31 387 HIS A O 1
ATOM 3009 N N . PHE A 1 388 ? -18.876 -13.056 19.734 1.00 88.56 388 PHE A N 1
ATOM 3010 C CA . PHE A 1 388 ? -19.572 -13.746 18.649 1.00 88.56 388 PHE A CA 1
ATOM 3011 C C . PHE A 1 388 ? -18.644 -14.073 17.465 1.00 88.56 388 PHE A C 1
ATOM 3013 O O . PHE A 1 388 ? -18.725 -15.171 16.912 1.00 88.56 388 PHE A O 1
ATOM 3020 N N . ILE A 1 389 ? -17.735 -13.158 17.116 1.00 81.94 389 ILE A N 1
ATOM 3021 C CA . ILE A 1 389 ? -16.702 -13.377 16.094 1.00 81.94 389 ILE A CA 1
ATOM 3022 C C . ILE A 1 389 ? -15.782 -14.526 16.515 1.00 81.94 389 ILE A C 1
ATOM 3024 O O . ILE A 1 389 ? -15.579 -15.445 15.728 1.00 81.94 389 ILE A O 1
ATOM 3028 N N . GLU A 1 390 ? -15.306 -14.544 17.765 1.00 79.44 390 GLU A N 1
ATOM 3029 C CA . GLU A 1 390 ? -14.488 -15.641 18.306 1.00 79.44 390 GLU A CA 1
ATOM 3030 C C . GLU A 1 390 ? -15.178 -17.006 18.149 1.00 79.44 390 GLU A C 1
ATOM 3032 O O . GLU A 1 390 ? -14.551 -17.976 17.720 1.00 79.44 390 GLU A O 1
ATOM 3037 N N . LEU A 1 391 ? -16.486 -17.080 18.424 1.00 86.62 391 LEU A N 1
ATOM 3038 C CA . LEU A 1 391 ? -17.272 -18.305 18.246 1.00 86.62 391 LEU A CA 1
ATOM 3039 C C . LEU A 1 391 ? -17.394 -18.721 16.775 1.00 86.62 391 LEU A C 1
ATOM 3041 O O . LEU A 1 391 ? -17.313 -19.913 16.473 1.00 86.62 391 LEU A O 1
ATOM 3045 N N . CYS A 1 392 ? -17.602 -17.771 15.860 1.00 85.31 392 CYS A N 1
ATOM 3046 C CA . CYS A 1 392 ? -17.687 -18.058 14.426 1.00 85.31 392 CYS A CA 1
ATOM 3047 C C . CYS A 1 392 ? -16.336 -18.529 13.875 1.00 85.31 392 CYS A C 1
ATOM 3049 O O . CYS A 1 392 ? -16.285 -19.541 13.176 1.00 85.31 392 CYS A O 1
ATOM 3051 N N . CYS A 1 393 ? -15.246 -17.874 14.278 1.00 81.62 393 CYS A N 1
ATOM 3052 C CA . CYS A 1 393 ? -13.875 -18.262 13.960 1.00 81.62 393 CYS A CA 1
ATOM 3053 C C . CYS A 1 393 ? -13.532 -19.664 14.472 1.00 81.62 393 CYS A C 1
ATOM 3055 O O . CYS A 1 393 ? -13.027 -20.491 13.715 1.00 81.62 393 CYS A O 1
ATOM 3057 N N . GLN A 1 394 ? -13.877 -19.978 15.726 1.00 83.38 394 GLN A N 1
ATOM 3058 C CA . GLN A 1 394 ? -13.663 -21.308 16.303 1.00 83.38 394 GLN A CA 1
ATOM 3059 C C . GLN A 1 394 ? -14.397 -22.410 15.519 1.00 83.38 394 GLN A C 1
ATOM 3061 O O . GLN A 1 394 ? -13.917 -23.539 15.434 1.00 83.38 394 GLN A O 1
ATOM 3066 N N . ARG A 1 395 ? -15.575 -22.096 14.968 1.00 86.50 395 ARG A N 1
ATOM 3067 C CA . ARG A 1 395 ? -16.451 -23.050 14.270 1.00 86.50 395 ARG A CA 1
ATOM 3068 C C . ARG A 1 395 ? -16.287 -23.042 12.749 1.00 86.50 395 ARG A C 1
ATOM 3070 O O . ARG A 1 395 ? -16.985 -23.802 12.085 1.00 86.50 395 ARG A O 1
ATOM 3077 N N . ASN A 1 396 ? -15.403 -22.200 12.212 1.00 84.94 396 ASN A N 1
ATOM 3078 C CA . ASN A 1 396 ? -15.244 -21.965 10.777 1.00 84.94 396 ASN A CA 1
ATOM 3079 C C . ASN A 1 396 ? -16.569 -21.583 10.075 1.00 84.94 396 ASN A C 1
ATOM 3081 O O . ASN A 1 396 ? -16.910 -22.112 9.017 1.00 84.94 396 ASN A O 1
ATOM 3085 N N . ILE A 1 397 ? -17.360 -20.707 10.707 1.00 87.19 397 ILE A N 1
ATOM 3086 C CA . ILE A 1 397 ? -18.652 -20.237 10.183 1.00 87.19 397 ILE A CA 1
ATOM 3087 C C . ILE A 1 397 ? -18.466 -18.851 9.547 1.00 87.19 397 ILE A C 1
ATOM 3089 O O . ILE A 1 397 ? -18.112 -17.929 10.280 1.00 87.19 397 ILE A O 1
ATOM 3093 N N . PRO A 1 398 ? -18.749 -18.677 8.240 1.00 87.31 398 PRO A N 1
ATOM 3094 C CA . PRO A 1 398 ? -18.709 -17.385 7.553 1.00 87.31 398 PRO A CA 1
ATOM 3095 C C . PRO A 1 398 ? -19.489 -16.277 8.263 1.00 87.31 398 PRO A C 1
ATOM 3097 O O . PRO A 1 398 ? -20.587 -16.514 8.769 1.00 87.31 398 PRO A O 1
ATOM 3100 N N . LEU A 1 399 ? -18.955 -15.058 8.250 1.00 86.62 399 LEU A N 1
ATOM 3101 C CA . LEU A 1 399 ? -19.562 -13.886 8.880 1.00 86.62 399 LEU A CA 1
ATOM 3102 C C . LEU A 1 399 ? -20.241 -12.978 7.851 1.00 86.62 399 LEU A C 1
ATOM 3104 O O . LEU A 1 399 ? -19.681 -12.702 6.791 1.00 86.62 399 LEU A O 1
ATOM 3108 N N . ILE A 1 400 ? -21.427 -12.471 8.188 1.00 88.06 400 ILE A N 1
ATOM 3109 C CA . ILE A 1 400 ? -22.164 -11.471 7.412 1.00 88.06 400 ILE A CA 1
ATOM 3110 C C . ILE A 1 400 ? -22.418 -10.243 8.279 1.00 88.06 400 ILE A C 1
ATOM 3112 O O . ILE A 1 400 ? -23.084 -10.330 9.310 1.00 88.06 400 ILE A O 1
ATOM 3116 N N . PHE A 1 401 ? -21.940 -9.088 7.833 1.00 85.12 401 PHE A N 1
ATOM 3117 C CA . PHE A 1 401 ? -22.158 -7.808 8.497 1.00 85.12 401 PHE A CA 1
ATOM 3118 C C . PHE A 1 401 ? -23.266 -7.023 7.789 1.00 85.12 401 PHE A C 1
ATOM 3120 O O . PHE A 1 401 ? -23.160 -6.743 6.597 1.00 85.12 401 PHE A O 1
ATOM 3127 N N . LEU A 1 402 ? -24.315 -6.646 8.523 1.00 86.81 402 LEU A N 1
ATOM 3128 C CA . LEU A 1 402 ? -25.390 -5.760 8.070 1.00 86.81 402 LEU A CA 1
ATOM 3129 C C . LEU A 1 402 ? -25.191 -4.378 8.698 1.00 86.81 402 LEU A C 1
ATOM 3131 O O . LEU A 1 402 ? -25.596 -4.130 9.838 1.00 86.81 402 LEU A O 1
ATOM 3135 N N . GLN A 1 403 ? -24.531 -3.486 7.961 1.00 79.56 403 GLN A N 1
ATOM 3136 C CA . GLN A 1 403 ? -24.120 -2.187 8.484 1.00 79.56 403 GLN A CA 1
ATOM 3137 C C . GLN A 1 403 ? -25.243 -1.148 8.381 1.00 79.56 403 GLN A C 1
ATOM 3139 O O . GLN A 1 403 ? -25.700 -0.801 7.288 1.00 79.56 403 GLN A O 1
ATOM 3144 N N . ASN A 1 404 ? -25.643 -0.614 9.532 1.00 79.88 404 ASN A N 1
ATOM 3145 C CA . ASN A 1 404 ? -26.554 0.524 9.659 1.00 79.88 404 ASN A CA 1
ATOM 3146 C C . ASN A 1 404 ? -26.063 1.434 10.795 1.00 79.88 404 ASN A C 1
ATOM 3148 O O . ASN A 1 404 ? -26.544 1.341 11.925 1.00 79.88 404 ASN A O 1
ATOM 3152 N N . ILE A 1 405 ? -25.052 2.266 10.520 1.00 66.38 405 ILE A N 1
ATOM 3153 C CA . ILE A 1 405 ? -24.459 3.144 11.533 1.00 66.38 405 ILE A CA 1
ATOM 3154 C C . ILE A 1 405 ? -24.431 4.604 11.074 1.00 66.38 405 ILE A C 1
ATOM 3156 O O . ILE A 1 405 ? -23.775 4.989 10.107 1.00 66.38 405 ILE A O 1
ATOM 3160 N N . THR A 1 406 ? -25.131 5.462 11.809 1.00 53.22 406 THR A N 1
ATOM 3161 C CA . THR A 1 406 ? -25.064 6.917 11.645 1.00 53.22 406 THR A CA 1
ATOM 3162 C C . THR A 1 406 ? -23.955 7.460 12.550 1.00 53.22 406 THR A C 1
ATOM 3164 O O . THR A 1 406 ? -24.072 7.425 13.775 1.00 53.22 406 THR A O 1
ATOM 3167 N N . GLY A 1 407 ? -22.832 7.911 11.989 1.00 41.66 407 GLY A N 1
ATOM 3168 C CA . GLY A 1 407 ? -21.679 8.350 12.784 1.00 41.66 407 GLY A CA 1
ATOM 3169 C C . GLY A 1 407 ? -21.825 9.757 13.385 1.00 41.66 407 GLY A C 1
ATOM 3170 O O . GLY A 1 407 ? -21.946 10.716 12.634 1.00 41.66 407 GLY A O 1
ATOM 3171 N N . GLN A 1 408 ? -21.769 9.856 14.722 1.00 26.00 408 GLN A N 1
ATOM 3172 C CA . GLN A 1 408 ? -20.871 10.677 15.571 1.00 26.00 408 GLN A CA 1
ATOM 3173 C C . GLN A 1 408 ? -21.577 10.998 16.907 1.00 26.00 408 GLN A C 1
ATOM 3175 O O . GLN A 1 408 ? -22.552 11.742 16.934 1.00 26.00 408 GLN A O 1
ATOM 3180 N N . MET A 1 409 ? -21.081 10.465 18.033 1.00 31.55 409 MET A N 1
ATOM 3181 C CA . MET A 1 409 ? -21.468 10.959 19.361 1.00 31.55 409 MET A CA 1
ATOM 3182 C C . MET A 1 409 ? -20.526 12.110 19.738 1.00 31.55 409 MET A C 1
ATOM 3184 O O . MET A 1 409 ? -19.316 11.919 19.828 1.00 31.55 409 MET A O 1
ATOM 3188 N N . LEU A 1 410 ? -21.081 13.307 19.929 1.00 29.17 410 LEU A N 1
ATOM 3189 C CA . LEU A 1 410 ? -20.405 14.486 20.475 1.00 29.17 410 LEU A CA 1
ATOM 3190 C C . LEU A 1 410 ? -20.945 14.724 21.890 1.00 29.17 410 LEU A C 1
ATOM 3192 O O . LEU A 1 410 ? -22.017 15.298 22.014 1.00 29.17 410 LEU A O 1
ATOM 3196 N N . PHE A 1 411 ? -20.223 14.312 22.940 1.00 23.41 411 PHE A N 1
ATOM 3197 C CA . PHE A 1 411 ? -20.348 14.904 24.284 1.00 23.41 411 PHE A CA 1
ATOM 3198 C C . PHE A 1 411 ? -19.021 14.825 25.077 1.00 23.41 411 PHE A C 1
ATOM 3200 O O . PHE A 1 411 ? -18.219 13.922 24.837 1.00 23.41 411 PHE A O 1
ATOM 3207 N N . PRO A 1 412 ? -18.765 15.776 26.004 1.00 22.72 412 PRO A N 1
ATOM 3208 C CA . PRO A 1 412 ? -17.447 16.093 26.556 1.00 22.72 412 PRO A CA 1
ATOM 3209 C C . PRO A 1 412 ? -17.187 15.406 27.907 1.00 22.72 412 PRO A C 1
ATOM 3211 O O . PRO A 1 412 ? -17.089 16.070 28.938 1.00 22.72 412 PRO A O 1
ATOM 3214 N N . PHE A 1 413 ? -17.073 14.079 27.928 1.00 22.48 413 PHE A N 1
ATOM 3215 C CA . PHE A 1 413 ? -16.663 13.352 29.135 1.00 22.48 413 PHE A CA 1
ATOM 3216 C C . PHE A 1 413 ? -15.490 12.415 28.829 1.00 22.48 413 PHE A C 1
ATOM 3218 O O . PHE A 1 413 ? -15.619 11.460 28.069 1.00 22.48 413 PHE A O 1
ATOM 3225 N N . ASN A 1 414 ? -14.334 12.721 29.429 1.00 25.19 414 ASN A N 1
ATOM 3226 C CA . ASN A 1 414 ? -13.119 11.908 29.385 1.00 25.19 414 ASN A CA 1
ATOM 3227 C C . ASN A 1 414 ? -13.358 10.571 30.104 1.00 25.19 414 ASN A C 1
ATOM 3229 O O . ASN A 1 414 ? -13.385 10.529 31.334 1.00 25.19 414 ASN A O 1
ATOM 3233 N N . PHE A 1 415 ? -13.500 9.485 29.345 1.00 22.33 415 PHE A N 1
ATOM 3234 C CA . PHE A 1 415 ? -13.430 8.120 29.868 1.00 22.33 415 PHE A CA 1
ATOM 3235 C C . PHE A 1 415 ? -11.978 7.603 29.830 1.00 22.33 415 PHE A C 1
ATOM 3237 O O . PHE A 1 415 ? -11.234 7.936 28.908 1.00 22.33 415 PHE A O 1
ATOM 3244 N N . PRO A 1 416 ? -11.547 6.798 30.819 1.00 25.30 416 PRO A N 1
ATOM 3245 C CA . PRO A 1 416 ? -10.171 6.328 30.934 1.00 25.30 416 PRO A CA 1
ATOM 3246 C C . PRO A 1 416 ? -9.833 5.264 29.879 1.00 25.30 416 PRO A C 1
ATOM 3248 O O . PRO A 1 416 ? -10.636 4.384 29.562 1.00 25.30 416 PRO A O 1
ATOM 3251 N N . SER A 1 417 ? -8.590 5.310 29.400 1.00 25.45 417 SER A N 1
ATOM 3252 C CA . SER A 1 417 ? -7.990 4.608 28.252 1.00 25.45 417 SER A CA 1
ATOM 3253 C C . SER A 1 417 ? -7.980 3.064 28.282 1.00 25.45 417 SER A C 1
ATOM 3255 O O . SER A 1 417 ? -7.266 2.441 27.507 1.00 25.45 417 SER A O 1
ATOM 3257 N N . ARG A 1 418 ? -8.764 2.412 29.150 1.00 27.62 418 ARG A N 1
ATOM 3258 C CA . ARG A 1 418 ? -8.969 0.947 29.173 1.00 27.62 418 ARG A CA 1
ATOM 3259 C C . ARG A 1 418 ? -10.205 0.481 28.402 1.00 27.62 418 ARG A C 1
ATOM 3261 O O . ARG A 1 418 ? -10.349 -0.715 28.173 1.00 27.62 418 ARG A O 1
ATOM 3268 N N . VAL A 1 419 ? -11.077 1.400 27.987 1.00 28.64 419 VAL A N 1
ATOM 3269 C CA . VAL A 1 419 ? -12.244 1.082 27.141 1.00 28.64 419 VAL A CA 1
ATOM 3270 C C . VAL A 1 419 ? -11.855 0.979 25.661 1.00 28.64 419 VAL A C 1
ATOM 3272 O O . VAL A 1 419 ? -12.445 0.171 24.947 1.00 28.64 419 VAL A O 1
ATOM 3275 N N . LEU A 1 420 ? -10.760 1.637 25.256 1.00 27.69 420 LEU A N 1
ATOM 3276 C CA . LEU A 1 420 ? -10.143 1.421 23.945 1.00 27.69 420 LEU A CA 1
ATOM 3277 C C . LEU A 1 420 ? -9.694 -0.031 23.751 1.00 27.69 420 LEU A C 1
ATOM 3279 O O . LEU A 1 420 ? -9.796 -0.514 22.647 1.00 27.69 420 LEU A O 1
ATOM 3283 N N . GLY A 1 421 ? -9.334 -0.785 24.796 1.00 26.16 421 GLY A N 1
ATOM 3284 C CA . GLY A 1 421 ? -9.009 -2.213 24.649 1.00 26.16 421 GLY A CA 1
ATOM 3285 C C . GLY A 1 421 ? -10.213 -3.120 24.344 1.00 26.16 421 GLY A C 1
ATOM 3286 O O . GLY A 1 421 ? -10.027 -4.240 23.889 1.00 26.16 421 GLY A O 1
ATOM 3287 N N . GLY A 1 422 ? -11.448 -2.664 24.590 1.00 27.72 422 GLY A N 1
ATOM 3288 C CA . GLY A 1 422 ? -12.672 -3.371 24.188 1.00 27.72 422 GLY A CA 1
ATOM 3289 C C . GLY A 1 422 ? -13.194 -2.936 22.814 1.00 27.72 422 GLY A C 1
ATOM 3290 O O . GLY A 1 422 ? -13.760 -3.752 22.095 1.00 27.72 422 GLY A O 1
ATOM 3291 N N . GLU A 1 423 ? -12.978 -1.669 22.447 1.00 30.78 423 GLU A N 1
ATOM 3292 C CA . GLU A 1 423 ? -13.289 -1.109 21.121 1.00 30.78 423 GLU A CA 1
ATOM 3293 C C . GLU A 1 423 ? -12.232 -1.525 20.072 1.00 30.78 423 GLU A C 1
ATOM 3295 O O . GLU A 1 423 ? -12.583 -1.977 18.984 1.00 30.78 423 GLU A O 1
ATOM 3300 N N . GLU A 1 424 ? -10.944 -1.534 20.434 1.00 29.00 424 GLU A N 1
ATOM 3301 C CA . GLU A 1 424 ? -9.857 -2.152 19.665 1.00 29.00 424 GLU A CA 1
ATOM 3302 C C . GLU A 1 424 ? -9.995 -3.669 19.613 1.00 29.00 424 GLU A C 1
ATOM 3304 O O . GLU A 1 424 ? -9.533 -4.239 18.644 1.00 29.00 424 GLU A O 1
ATOM 3309 N N . ALA A 1 425 ? -10.632 -4.364 20.564 1.00 29.78 425 ALA A N 1
ATOM 3310 C CA . ALA A 1 425 ? -10.850 -5.816 20.451 1.00 29.78 425 ALA A CA 1
ATOM 3311 C C . ALA A 1 425 ? -11.809 -6.188 19.302 1.00 29.78 425 ALA A C 1
ATOM 3313 O O . ALA A 1 425 ? -11.650 -7.234 18.676 1.00 29.78 425 ALA A O 1
ATOM 3314 N N . ALA A 1 426 ? -12.789 -5.333 18.985 1.00 31.89 426 ALA A N 1
ATOM 3315 C CA . ALA A 1 426 ? -13.657 -5.519 17.820 1.00 31.89 426 ALA A CA 1
ATOM 3316 C C . ALA A 1 426 ? -12.910 -5.220 16.505 1.00 31.89 426 ALA A C 1
ATOM 3318 O O . ALA A 1 426 ? -13.011 -5.995 15.556 1.00 31.89 426 ALA A O 1
ATOM 3319 N N . ALA A 1 427 ? -12.085 -4.164 16.477 1.00 32.53 427 ALA A N 1
ATOM 3320 C CA . ALA A 1 427 ? -11.242 -3.826 15.325 1.00 32.53 427 ALA A CA 1
ATOM 3321 C C . ALA A 1 427 ? -10.041 -4.787 15.129 1.00 32.53 427 ALA A C 1
ATOM 3323 O O . ALA A 1 427 ? -9.667 -5.088 13.999 1.00 32.53 427 ALA A O 1
ATOM 3324 N N . SER A 1 428 ? -9.458 -5.320 16.208 1.00 30.97 428 SER A N 1
ATOM 3325 C CA . SER A 1 428 ? -8.322 -6.265 16.208 1.00 30.97 428 SER A CA 1
ATOM 3326 C C . SER A 1 428 ? -8.750 -7.722 16.037 1.00 30.97 428 SER A C 1
ATOM 3328 O O . SER A 1 428 ? -7.988 -8.514 15.488 1.00 30.97 428 SER A O 1
ATOM 3330 N N . GLY A 1 429 ? -10.003 -8.067 16.353 1.00 32.50 429 GLY A N 1
ATOM 3331 C CA . GLY A 1 429 ? -10.632 -9.286 15.835 1.00 32.50 429 GLY A CA 1
ATOM 3332 C C . GLY A 1 429 ? -10.667 -9.320 14.297 1.00 32.50 429 GLY A C 1
ATOM 3333 O O . GLY A 1 429 ? -10.641 -10.400 13.712 1.00 32.50 429 GLY A O 1
ATOM 3334 N N . GLY A 1 430 ? -10.657 -8.147 13.646 1.00 35.50 430 GLY A N 1
ATOM 3335 C CA . GLY A 1 430 ? -10.459 -7.975 12.202 1.00 35.50 430 GLY A CA 1
ATOM 3336 C C . GLY A 1 430 ? -9.025 -7.625 11.767 1.00 35.50 430 GLY A C 1
ATOM 3337 O O . GLY A 1 430 ? -8.744 -7.646 10.572 1.00 35.50 430 GLY A O 1
ATOM 3338 N N . SER A 1 431 ? -8.102 -7.328 12.691 1.00 26.56 431 SER A N 1
ATOM 3339 C CA . SER A 1 431 ? -6.732 -6.894 12.381 1.00 26.56 431 SER A CA 1
ATOM 3340 C C . SER A 1 431 ? -5.716 -7.482 13.370 1.00 26.56 431 SER A C 1
ATOM 3342 O O . SER A 1 431 ? -5.605 -7.065 14.521 1.00 26.56 431 SER A O 1
ATOM 3344 N N . CYS A 1 432 ? -4.986 -8.493 12.893 1.00 25.09 432 CYS A N 1
ATOM 3345 C CA . CYS A 1 432 ? -3.997 -9.314 13.594 1.00 25.09 432 CYS A CA 1
ATOM 3346 C C . CYS A 1 432 ? -3.200 -8.634 14.729 1.00 25.09 432 CYS A C 1
ATOM 3348 O O . CYS A 1 432 ? -2.384 -7.748 14.478 1.00 25.09 432 CYS A O 1
ATOM 3350 N N . SER A 1 433 ? -3.244 -9.215 15.936 1.00 21.03 433 SER A N 1
ATOM 3351 C CA . SER A 1 433 ? -2.058 -9.324 16.806 1.00 21.03 433 SER A CA 1
ATOM 3352 C C . SER A 1 433 ? -2.106 -10.534 17.764 1.00 21.03 433 SER A C 1
ATOM 3354 O O . SER A 1 433 ? -2.923 -10.623 18.667 1.00 21.03 433 SER A O 1
ATOM 3356 N N . LEU A 1 434 ? -1.170 -11.459 17.506 1.00 24.14 434 LEU A N 1
ATOM 3357 C CA . LEU A 1 434 ? -0.537 -12.488 18.349 1.00 24.14 434 LEU A CA 1
ATOM 3358 C C . LEU A 1 434 ? -1.382 -13.408 19.266 1.00 24.14 434 LEU A C 1
ATOM 3360 O O . LEU A 1 434 ? -1.713 -13.068 20.396 1.00 24.14 434 LEU A O 1
ATOM 3364 N N . GLY A 1 435 ? -1.465 -14.683 18.859 1.00 23.94 435 GLY A N 1
ATOM 3365 C CA . GLY A 1 435 ? -1.308 -15.802 19.797 1.00 23.94 435 GLY A CA 1
ATOM 3366 C C . GLY A 1 435 ? -2.514 -16.709 20.027 1.00 23.94 435 GLY A C 1
ATOM 3367 O O . GLY A 1 435 ? -2.888 -16.888 21.173 1.00 23.94 435 GLY A O 1
ATOM 3368 N N . ILE A 1 436 ? -3.073 -17.308 18.971 1.00 22.31 436 ILE A N 1
ATOM 3369 C CA . ILE A 1 436 ? -3.595 -18.692 18.871 1.00 22.31 436 ILE A CA 1
ATOM 3370 C C . ILE A 1 436 ? -3.958 -18.889 17.388 1.00 22.31 436 ILE A C 1
ATOM 3372 O O . ILE A 1 436 ? -4.412 -17.957 16.732 1.00 22.31 436 ILE A O 1
ATOM 3376 N N . LEU A 1 437 ? -3.677 -20.074 16.846 1.00 23.84 437 LEU A N 1
ATOM 3377 C CA . LEU A 1 437 ? -3.935 -20.489 15.463 1.00 23.84 437 LEU A CA 1
ATOM 3378 C C . LEU A 1 437 ? -5.392 -20.148 15.051 1.00 23.84 437 LEU A C 1
ATOM 3380 O O . LEU A 1 437 ? -6.314 -20.871 15.418 1.00 23.84 437 LEU A O 1
ATOM 3384 N N . LEU A 1 438 ? -5.615 -19.035 14.348 1.00 24.86 438 LEU A N 1
ATOM 3385 C CA . LEU A 1 438 ? -6.946 -18.589 13.923 1.00 24.86 438 LEU A CA 1
ATOM 3386 C C . LEU A 1 438 ? -7.134 -18.910 12.439 1.00 24.86 438 LEU A C 1
ATOM 3388 O O . LEU A 1 438 ? -6.446 -18.374 11.573 1.00 24.86 438 LEU A O 1
ATOM 3392 N N . THR A 1 439 ? -8.041 -19.845 12.174 1.00 27.16 439 THR A N 1
ATOM 3393 C CA . THR A 1 439 ? -8.514 -20.245 10.848 1.00 27.16 439 THR A CA 1
ATOM 3394 C C . THR A 1 439 ? -9.144 -19.040 10.141 1.00 27.16 439 THR A C 1
ATOM 3396 O O . THR A 1 439 ? -9.971 -18.347 10.732 1.00 27.16 439 THR A O 1
ATOM 3399 N N . LEU A 1 440 ? -8.754 -18.773 8.890 1.00 33.75 440 LEU A N 1
ATOM 3400 C CA . LEU A 1 440 ? -9.368 -17.743 8.043 1.00 33.75 440 LEU A CA 1
ATOM 3401 C C . LEU A 1 440 ? -10.854 -18.072 7.826 1.00 33.75 440 LEU A C 1
ATOM 3403 O O . LEU A 1 440 ? -11.171 -19.134 7.297 1.00 33.75 440 LEU A O 1
ATOM 3407 N N . VAL A 1 441 ? -11.751 -17.159 8.205 1.00 43.50 441 VAL A N 1
ATOM 3408 C CA . VAL A 1 441 ? -13.198 -17.265 7.964 1.00 43.50 441 VAL A CA 1
ATOM 3409 C C . VAL A 1 441 ? -13.614 -16.265 6.885 1.00 43.50 441 VAL A C 1
ATOM 3411 O O . VAL A 1 441 ? -13.157 -15.125 6.879 1.00 43.50 441 VAL A O 1
ATOM 3414 N N . LEU A 1 442 ? -14.491 -16.686 5.969 1.00 39.88 442 LEU A N 1
ATOM 3415 C CA . LEU A 1 442 ? -15.055 -15.822 4.929 1.00 39.88 442 LEU A CA 1
ATOM 3416 C C . LEU A 1 442 ? -15.942 -14.731 5.556 1.00 39.88 442 LEU A C 1
ATOM 3418 O O . LEU A 1 442 ? -16.918 -15.053 6.233 1.00 39.88 442 LEU A O 1
ATOM 3422 N N . CYS A 1 443 ? -15.644 -13.458 5.286 1.00 39.50 443 CYS A N 1
ATOM 3423 C CA . CYS A 1 443 ? -16.436 -12.308 5.736 1.00 39.50 443 CYS A CA 1
ATOM 3424 C C . CYS A 1 443 ? -17.124 -11.617 4.550 1.00 39.50 443 CYS A C 1
ATOM 3426 O O . CYS A 1 443 ? -16.494 -11.349 3.526 1.00 39.50 443 CYS A O 1
ATOM 3428 N N . VAL A 1 444 ? -18.411 -11.296 4.696 1.00 52.09 444 VAL A N 1
ATOM 3429 C CA . VAL A 1 444 ? -19.211 -10.552 3.713 1.00 52.09 444 VAL A CA 1
ATOM 3430 C C . VAL A 1 444 ? -19.848 -9.347 4.393 1.00 52.09 444 VAL A C 1
ATOM 3432 O O . VAL A 1 444 ? -20.510 -9.487 5.416 1.00 52.09 444 VAL A O 1
ATOM 3435 N N . CYS A 1 445 ? -19.696 -8.162 3.807 1.00 49.78 445 CYS A N 1
ATOM 3436 C CA . CYS A 1 445 ? -20.243 -6.925 4.363 1.00 49.78 445 CYS A CA 1
ATOM 3437 C C . CYS A 1 445 ? -21.287 -6.327 3.426 1.00 49.78 445 CYS A C 1
ATOM 3439 O O . CYS A 1 445 ? -21.044 -6.160 2.230 1.00 49.78 445 CYS A O 1
ATOM 3441 N N . VAL A 1 446 ? -22.446 -5.990 3.984 1.00 55.59 446 VAL A N 1
ATOM 3442 C CA . VAL A 1 446 ? -23.570 -5.373 3.284 1.00 55.59 446 VAL A CA 1
ATOM 3443 C C . VAL A 1 446 ? -23.930 -4.083 4.013 1.00 55.59 446 VAL A C 1
ATOM 3445 O O . VAL A 1 446 ? -24.400 -4.104 5.151 1.00 55.59 446 VAL A O 1
ATOM 3448 N N . CYS A 1 447 ? -23.712 -2.943 3.360 1.00 48.06 447 CYS A N 1
ATOM 3449 C CA . CYS A 1 447 ? -24.183 -1.657 3.864 1.00 48.06 447 CYS A CA 1
ATOM 3450 C C . CYS A 1 447 ? -25.683 -1.527 3.583 1.00 48.06 447 CYS A C 1
ATOM 3452 O O . CYS A 1 447 ? -26.092 -1.515 2.425 1.00 48.06 447 CYS A O 1
ATOM 3454 N N . VAL A 1 448 ? -26.489 -1.441 4.642 1.00 43.44 448 VAL A N 1
ATOM 3455 C CA . VAL A 1 448 ? -27.950 -1.303 4.555 1.00 43.44 448 VAL A CA 1
ATOM 3456 C C . VAL A 1 448 ? -28.360 0.176 4.544 1.00 43.44 448 VAL A C 1
ATOM 3458 O O . VAL A 1 448 ? -29.265 0.530 3.799 1.00 43.44 448 VAL A O 1
ATOM 3461 N N . CYS A 1 449 ? -27.662 1.039 5.302 1.00 55.47 449 CYS A N 1
ATOM 3462 C CA . CYS A 1 449 ? -27.912 2.492 5.356 1.00 55.47 449 CYS A CA 1
ATOM 3463 C C . CYS A 1 449 ? -26.614 3.327 5.454 1.00 55.47 449 CYS A C 1
ATOM 3465 O O . CYS A 1 449 ? -25.951 3.566 4.447 1.00 55.47 449 CYS A O 1
ATOM 3467 N N . GLY A 1 450 ? -26.255 3.821 6.649 1.00 40.44 450 GLY A N 1
ATOM 3468 C CA . GLY A 1 450 ? -25.124 4.734 6.861 1.00 40.44 450 GLY A CA 1
ATOM 3469 C C . GLY A 1 450 ? -23.791 4.030 7.145 1.00 40.44 450 GLY A C 1
ATOM 3470 O O . GLY A 1 450 ? -23.767 2.986 7.798 1.00 40.44 450 GLY A O 1
ATOM 3471 N N . SER A 1 451 ? -22.688 4.641 6.692 1.00 39.25 451 SER A N 1
ATOM 3472 C CA . SER A 1 451 ? -21.305 4.256 7.013 1.00 39.25 451 SER A CA 1
ATOM 3473 C C . SER A 1 451 ? -20.464 5.507 7.333 1.00 39.25 451 SER A C 1
ATOM 3475 O O . SER A 1 451 ? -20.374 6.422 6.515 1.00 39.25 451 SER A O 1
ATOM 3477 N N . GLY A 1 452 ? -19.884 5.575 8.539 1.00 42.34 452 GLY A N 1
ATOM 3478 C CA . GLY A 1 452 ? -19.005 6.661 9.024 1.00 42.34 452 GLY A CA 1
ATOM 3479 C C . GLY A 1 452 ? -17.677 6.118 9.578 1.00 42.34 452 GLY A C 1
ATOM 3480 O O . GLY A 1 452 ? -17.397 4.950 9.377 1.00 42.34 452 GLY A O 1
ATOM 3481 N N . ARG A 1 453 ? -16.870 6.897 10.330 1.00 36.69 453 ARG A N 1
ATOM 3482 C CA . ARG A 1 453 ? -15.540 6.456 10.857 1.00 36.69 453 ARG A CA 1
ATOM 3483 C C . ARG A 1 453 ? -15.524 5.119 11.631 1.00 36.69 453 ARG A C 1
ATOM 3485 O O . ARG A 1 453 ? -14.465 4.525 11.746 1.00 36.69 453 ARG A O 1
ATOM 3492 N N . ARG A 1 454 ? -16.663 4.652 12.160 1.00 47.94 454 ARG A N 1
ATOM 3493 C CA . ARG A 1 454 ? -16.809 3.325 12.798 1.00 47.94 454 ARG A CA 1
ATOM 3494 C C . ARG A 1 454 ? -17.066 2.183 11.797 1.00 47.94 454 ARG A C 1
ATOM 3496 O O . ARG A 1 454 ? -17.374 1.072 12.210 1.00 47.94 454 ARG A O 1
ATOM 3503 N N . SER A 1 455 ? -16.954 2.432 10.489 1.00 41.22 455 SER A N 1
ATOM 3504 C CA . SER A 1 455 ? -16.985 1.393 9.451 1.00 41.22 455 SER A CA 1
ATOM 3505 C C . SER A 1 455 ? -15.932 0.324 9.710 1.00 41.22 455 SER A C 1
ATOM 3507 O O . SER A 1 455 ? -16.205 -0.858 9.541 1.00 41.22 455 SER A O 1
ATOM 3509 N N . ASP A 1 456 ? -14.759 0.735 10.184 1.00 40.94 456 ASP A N 1
ATOM 3510 C CA . ASP A 1 456 ? -13.589 -0.121 10.367 1.00 40.94 456 ASP A CA 1
ATOM 3511 C C . ASP A 1 456 ? -13.815 -1.192 11.454 1.00 40.94 456 ASP A C 1
ATOM 3513 O O . ASP A 1 456 ? -13.327 -2.312 11.329 1.00 40.94 456 ASP A O 1
ATOM 3517 N N . GLU A 1 457 ? -14.653 -0.898 12.458 1.00 44.09 457 GLU A N 1
ATOM 3518 C CA . GLU A 1 457 ? -15.035 -1.809 13.556 1.00 44.09 457 GLU A CA 1
ATOM 3519 C C . GLU A 1 457 ? -15.995 -2.934 13.115 1.00 44.09 457 GLU A C 1
ATOM 3521 O O . GLU A 1 457 ? -16.131 -3.943 13.804 1.00 44.09 457 GLU A O 1
ATOM 3526 N N . LEU A 1 458 ? -16.674 -2.771 11.973 1.00 45.53 458 LEU A N 1
ATOM 3527 C CA . LEU A 1 458 ? -17.668 -3.707 11.425 1.00 45.53 458 LEU A CA 1
ATOM 3528 C C . LEU A 1 458 ? -17.220 -4.285 10.080 1.00 45.53 458 LEU A C 1
ATOM 3530 O O . LEU A 1 458 ? -18.059 -4.640 9.249 1.00 45.53 458 LEU A O 1
ATOM 3534 N N . CYS A 1 459 ? -15.904 -4.351 9.863 1.00 43.00 459 CYS A N 1
ATOM 3535 C CA . CYS A 1 459 ? -15.305 -4.781 8.606 1.00 43.00 459 CYS A CA 1
ATOM 3536 C C . CYS A 1 459 ? -15.729 -3.854 7.446 1.00 43.00 459 CYS A C 1
ATOM 3538 O O . CYS A 1 459 ? -16.364 -4.249 6.470 1.00 43.00 459 CYS A O 1
ATOM 3540 N N . GLY A 1 460 ? -15.384 -2.567 7.555 1.00 36.12 460 GLY A N 1
ATOM 3541 C CA . GLY A 1 460 ? -15.304 -1.661 6.406 1.00 36.12 460 GLY A CA 1
ATOM 3542 C C . GLY A 1 460 ? -14.371 -2.250 5.343 1.00 36.12 460 GLY A C 1
ATOM 3543 O O . GLY A 1 460 ? -13.695 -3.236 5.615 1.00 36.12 460 GLY A O 1
ATOM 3544 N N . ALA A 1 461 ? -14.339 -1.690 4.130 1.00 32.41 461 ALA A N 1
ATOM 3545 C CA . ALA A 1 461 ? -13.483 -2.168 3.035 1.00 32.41 461 ALA A CA 1
ATOM 3546 C C . ALA A 1 461 ? -11.976 -2.008 3.359 1.00 32.41 461 ALA A C 1
ATOM 3548 O O . ALA A 1 461 ? -11.295 -1.151 2.803 1.00 32.41 461 ALA A O 1
ATOM 3549 N N . ILE A 1 462 ? -11.493 -2.817 4.295 1.00 24.05 462 ILE A N 1
ATOM 3550 C CA . ILE A 1 462 ? -10.139 -2.928 4.812 1.00 24.05 462 ILE A CA 1
ATOM 3551 C C . ILE A 1 462 ? -9.590 -4.239 4.262 1.00 24.05 462 ILE A C 1
ATOM 3553 O O . ILE A 1 462 ? -10.245 -5.281 4.341 1.00 24.05 462 ILE A O 1
ATOM 3557 N N . ASP A 1 463 ? -8.396 -4.159 3.681 1.00 23.42 463 ASP A N 1
ATOM 3558 C CA . ASP A 1 463 ? -7.624 -5.299 3.201 1.00 23.42 463 ASP A CA 1
ATOM 3559 C C . ASP A 1 463 ? -7.531 -6.378 4.290 1.00 23.42 463 ASP A C 1
ATOM 3561 O O . ASP A 1 463 ? -7.017 -6.140 5.386 1.00 23.42 463 ASP A O 1
ATOM 3565 N N . VAL A 1 464 ? -8.000 -7.589 3.983 1.00 23.20 464 VAL A N 1
ATOM 3566 C CA . VAL A 1 464 ? -7.745 -8.761 4.824 1.00 23.20 464 VAL A CA 1
ATOM 3567 C C . VAL A 1 464 ? -6.239 -9.022 4.779 1.00 23.20 464 VAL A C 1
ATOM 3569 O O . VAL A 1 464 ? -5.688 -9.359 3.730 1.00 23.20 464 VAL A O 1
ATOM 3572 N N . CYS A 1 465 ? -5.563 -8.838 5.914 1.00 20.61 465 CYS A N 1
ATOM 3573 C CA . CYS A 1 465 ? -4.130 -9.062 6.078 1.00 20.61 465 CYS A CA 1
ATOM 3574 C C . CYS A 1 465 ? -3.710 -10.448 5.554 1.00 20.61 465 CYS A C 1
ATOM 3576 O O . CYS A 1 465 ? -3.940 -11.471 6.198 1.00 20.61 465 CYS A O 1
ATOM 3578 N N . THR A 1 466 ? -3.034 -10.485 4.405 1.00 22.03 466 THR A N 1
ATOM 3579 C CA . THR A 1 466 ? -2.315 -11.669 3.922 1.00 22.03 466 THR A CA 1
ATOM 3580 C C . THR A 1 466 ? -0.948 -11.735 4.603 1.00 22.03 466 THR A C 1
ATOM 3582 O O . THR A 1 466 ? -0.120 -10.833 4.473 1.00 22.03 466 THR A O 1
ATOM 3585 N N . VAL A 1 467 ? -0.686 -12.818 5.339 1.00 20.84 467 VAL A N 1
ATOM 3586 C CA . VAL A 1 467 ? 0.658 -13.123 5.852 1.00 20.84 467 VAL A CA 1
ATOM 3587 C C . VAL A 1 467 ? 1.561 -13.488 4.659 1.00 20.84 467 VAL A C 1
ATOM 3589 O O . VAL A 1 467 ? 1.174 -14.341 3.859 1.00 20.84 467 VAL A O 1
ATOM 3592 N N . PRO A 1 468 ? 2.762 -12.899 4.497 1.00 21.94 468 PRO A N 1
ATOM 3593 C CA . PRO A 1 468 ? 3.707 -13.335 3.474 1.00 21.94 468 PRO A CA 1
ATOM 3594 C C . PRO A 1 468 ? 4.216 -14.745 3.795 1.00 21.94 468 PRO A C 1
ATOM 3596 O O . PRO A 1 468 ? 4.766 -14.984 4.871 1.00 21.94 468 PRO A O 1
ATOM 3599 N N . GLY A 1 469 ? 4.060 -15.676 2.852 1.00 23.70 469 GLY A N 1
ATOM 3600 C CA . GLY A 1 469 ? 4.661 -17.003 2.932 1.00 23.70 469 GLY A CA 1
ATOM 3601 C C . GLY A 1 469 ? 6.189 -16.917 2.973 1.00 23.70 469 GLY A C 1
ATOM 3602 O O . GLY A 1 469 ? 6.825 -16.531 1.996 1.00 23.70 469 GLY A O 1
ATOM 3603 N N . LEU A 1 470 ? 6.783 -17.296 4.104 1.00 23.50 470 LEU A N 1
ATOM 3604 C CA . LEU A 1 470 ? 8.205 -17.613 4.215 1.00 23.50 470 LEU A CA 1
ATOM 3605 C C . LEU A 1 470 ? 8.416 -19.062 3.756 1.00 23.50 470 LEU A C 1
ATOM 3607 O O . LEU A 1 470 ? 8.280 -19.999 4.539 1.00 23.50 470 LEU A O 1
ATOM 3611 N N . THR A 1 471 ? 8.767 -19.261 2.487 1.00 24.88 471 THR A N 1
ATOM 3612 C CA . THR A 1 471 ? 9.354 -20.523 2.015 1.00 24.88 471 THR A CA 1
ATOM 3613 C C . THR A 1 471 ? 10.867 -20.490 2.241 1.00 24.88 471 THR A C 1
ATOM 3615 O O . THR A 1 471 ? 11.608 -19.932 1.435 1.00 24.88 471 THR A O 1
ATOM 3618 N N . GLY A 1 472 ? 11.328 -21.073 3.351 1.00 22.70 472 GLY A N 1
ATOM 3619 C CA . GLY A 1 472 ? 12.727 -21.477 3.550 1.00 22.70 472 GLY A CA 1
ATOM 3620 C C . GLY A 1 472 ? 12.995 -22.878 2.969 1.00 22.70 472 GLY A C 1
ATOM 3621 O O . GLY A 1 472 ? 12.049 -23.645 2.782 1.00 22.70 472 GLY A O 1
ATOM 3622 N N . PRO A 1 473 ? 14.255 -23.224 2.644 1.00 24.98 473 PRO A N 1
ATOM 3623 C CA . PRO A 1 473 ? 14.587 -24.340 1.762 1.00 24.98 473 PRO A CA 1
ATOM 3624 C C . PRO A 1 473 ? 14.341 -25.712 2.403 1.00 24.98 473 PRO A C 1
ATOM 3626 O O . PRO A 1 473 ? 14.534 -25.915 3.602 1.00 24.98 473 PRO A O 1
ATOM 3629 N N . LYS A 1 474 ? 13.966 -26.676 1.554 1.00 24.31 474 LYS A N 1
ATOM 3630 C CA . LYS A 1 474 ? 13.953 -28.113 1.853 1.00 24.31 474 LYS A CA 1
ATOM 3631 C C . LYS A 1 474 ? 15.343 -28.549 2.328 1.00 24.31 474 LYS A C 1
ATOM 3633 O O . LYS A 1 474 ? 16.289 -28.503 1.548 1.00 24.31 474 LYS A O 1
ATOM 3638 N N . LEU A 1 475 ? 15.453 -29.010 3.574 1.00 22.69 475 LEU A N 1
ATOM 3639 C CA . LEU A 1 475 ? 16.625 -29.749 4.039 1.00 22.69 475 LEU A CA 1
ATOM 3640 C C . LEU A 1 475 ? 16.413 -31.239 3.736 1.00 22.69 475 LEU A C 1
ATOM 3642 O O . LEU A 1 475 ? 15.510 -31.880 4.278 1.00 22.69 475 LEU A O 1
ATOM 3646 N N . GLU A 1 476 ? 17.222 -31.763 2.820 1.00 24.20 476 GLU A N 1
ATOM 3647 C CA . GLU A 1 476 ? 17.300 -33.180 2.481 1.00 24.20 476 GLU A CA 1
ATOM 3648 C C . GLU A 1 476 ? 17.761 -34.026 3.676 1.00 24.20 476 GLU A C 1
ATOM 3650 O O . GLU A 1 476 ? 18.570 -33.613 4.507 1.00 24.20 476 GLU A O 1
ATOM 3655 N N . ARG A 1 477 ? 17.245 -35.258 3.739 1.00 22.67 477 ARG A N 1
ATOM 3656 C CA . ARG A 1 477 ? 17.717 -36.302 4.650 1.00 22.67 477 ARG A CA 1
ATOM 3657 C C . ARG A 1 477 ? 19.140 -36.711 4.259 1.00 22.67 477 ARG A C 1
ATOM 3659 O O . ARG A 1 477 ? 19.309 -37.398 3.257 1.00 22.67 477 ARG A O 1
ATOM 3666 N N . LEU A 1 478 ? 20.121 -36.421 5.110 1.00 24.47 478 LEU A N 1
ATOM 3667 C CA . LEU A 1 478 ? 21.336 -37.230 5.219 1.00 24.47 478 LEU A CA 1
ATOM 3668 C C . LEU A 1 478 ? 21.348 -37.907 6.591 1.00 24.47 478 LEU A C 1
ATOM 3670 O O . LEU A 1 478 ? 21.215 -37.257 7.627 1.00 24.47 478 LEU A O 1
ATOM 3674 N N . GLY A 1 479 ? 21.431 -39.234 6.581 1.00 21.59 479 GLY A N 1
ATOM 3675 C CA . GLY A 1 479 ? 21.502 -40.046 7.785 1.00 21.59 479 GLY A CA 1
ATOM 3676 C C . GLY A 1 479 ? 22.909 -40.137 8.378 1.00 21.59 479 GLY A C 1
ATOM 3677 O O . GLY A 1 479 ? 23.906 -39.815 7.739 1.00 21.59 479 GLY A O 1
ATOM 3678 N N . SER A 1 480 ? 22.921 -40.732 9.573 1.00 24.39 480 SER A N 1
ATOM 3679 C CA . SER A 1 480 ? 24.035 -41.323 10.328 1.00 24.39 480 SER A CA 1
ATOM 3680 C C . SER A 1 480 ? 24.817 -40.430 11.306 1.00 24.39 480 SER A C 1
ATOM 3682 O O . SER A 1 480 ? 25.501 -39.487 10.934 1.00 24.39 480 SER A O 1
ATOM 3684 N N . GLY A 1 481 ? 24.759 -40.845 12.580 1.00 24.91 481 GLY A N 1
ATOM 3685 C CA . GLY A 1 481 ? 25.915 -40.841 13.479 1.00 24.91 481 GLY A CA 1
ATOM 3686 C C . GLY A 1 481 ? 26.040 -39.687 14.471 1.00 24.91 481 GLY A C 1
ATOM 3687 O O . GLY A 1 481 ? 26.813 -38.773 14.233 1.00 24.91 481 GLY A O 1
ATOM 3688 N N . CYS A 1 482 ? 25.338 -39.787 15.608 1.00 22.56 482 CYS A N 1
ATOM 3689 C CA . CYS A 1 482 ? 25.883 -39.667 16.979 1.00 22.56 482 CYS A CA 1
ATOM 3690 C C . CYS A 1 482 ? 24.835 -39.127 17.965 1.00 22.56 482 CYS A C 1
ATOM 3692 O O . CYS A 1 482 ? 24.310 -38.026 17.837 1.00 22.56 482 CYS A O 1
ATOM 3694 N N . SER A 1 483 ? 24.551 -39.931 18.984 1.00 25.98 483 SER A N 1
ATOM 3695 C CA . SER A 1 483 ? 23.745 -39.597 20.158 1.00 25.98 483 SER A CA 1
ATOM 3696 C C . SER A 1 483 ? 24.442 -38.596 21.088 1.00 25.98 483 SER A C 1
ATOM 3698 O O . SER A 1 483 ? 25.634 -38.763 21.350 1.00 25.98 483 SER A O 1
ATOM 3700 N N . PRO A 1 484 ? 23.677 -37.712 21.750 1.00 25.94 484 PRO A N 1
ATOM 3701 C CA . PRO A 1 484 ? 23.942 -37.366 23.144 1.00 25.94 484 PRO A CA 1
ATOM 3702 C C . PRO A 1 484 ? 22.725 -37.664 24.054 1.00 25.94 484 PRO A C 1
ATOM 3704 O O . PRO A 1 484 ? 21.614 -37.901 23.571 1.00 25.94 484 PRO A O 1
ATOM 3707 N N . PRO A 1 485 ? 22.932 -37.767 25.379 1.00 28.44 485 PRO A N 1
ATOM 3708 C CA . PRO A 1 485 ? 22.170 -38.661 26.247 1.00 28.44 485 PRO A CA 1
ATOM 3709 C C . PRO A 1 485 ? 20.864 -38.054 26.781 1.00 28.44 485 PRO A C 1
ATOM 3711 O O . PRO A 1 485 ? 20.794 -36.904 27.207 1.00 28.44 485 PRO A O 1
ATOM 3714 N N . ARG A 1 486 ? 19.830 -38.899 26.841 1.00 27.94 486 ARG A N 1
ATOM 3715 C CA . ARG A 1 486 ? 18.458 -38.637 27.319 1.00 27.94 486 ARG A CA 1
ATOM 3716 C C . ARG A 1 486 ? 18.304 -38.499 28.851 1.00 27.94 486 ARG A C 1
ATOM 3718 O O . ARG A 1 486 ? 17.245 -38.827 29.374 1.00 27.94 486 ARG A O 1
ATOM 3725 N N . LEU A 1 487 ? 19.308 -38.019 29.593 1.00 27.98 487 LEU A N 1
ATOM 3726 C CA . LEU A 1 487 ? 19.264 -38.055 31.071 1.00 27.98 487 LEU A CA 1
ATOM 3727 C C . LEU A 1 487 ? 19.179 -36.697 31.796 1.00 27.98 487 LEU A C 1
ATOM 3729 O O . LEU A 1 487 ? 19.080 -36.687 33.016 1.00 27.98 487 LEU A O 1
ATOM 3733 N N . LEU A 1 488 ? 19.161 -35.558 31.095 1.00 28.03 488 LEU A N 1
ATOM 3734 C CA . LEU A 1 488 ? 19.159 -34.229 31.746 1.00 28.03 488 LEU A CA 1
ATOM 3735 C C . LEU A 1 488 ? 17.834 -33.451 31.653 1.00 28.03 488 LEU A C 1
ATOM 3737 O O . LEU A 1 488 ? 17.702 -32.405 32.275 1.00 28.03 488 LEU A O 1
ATOM 3741 N N . PHE A 1 489 ? 16.824 -33.979 30.951 1.00 28.03 489 PHE A N 1
ATOM 3742 C CA . PHE A 1 489 ? 15.530 -33.298 30.762 1.00 28.03 489 PHE A CA 1
ATOM 3743 C C . PHE A 1 489 ? 14.392 -33.817 31.662 1.00 28.03 489 PHE A C 1
ATOM 3745 O O . PHE A 1 489 ? 13.311 -33.238 31.678 1.00 28.03 489 PHE A O 1
ATOM 3752 N N . LEU A 1 490 ? 14.630 -34.884 32.434 1.00 27.25 490 LEU A N 1
ATOM 3753 C CA . LEU A 1 490 ? 13.637 -35.500 33.332 1.00 27.25 490 LEU A CA 1
ATOM 3754 C C . LEU A 1 490 ? 13.771 -35.070 34.803 1.00 27.25 490 LEU A C 1
ATOM 3756 O O . LEU A 1 490 ? 12.941 -35.446 35.621 1.00 27.25 490 LEU A O 1
ATOM 3760 N N . VAL A 1 491 ? 14.778 -34.254 35.140 1.00 28.42 491 VAL A N 1
ATOM 3761 C CA . VAL A 1 491 ? 14.996 -33.747 36.511 1.00 28.42 491 VAL A CA 1
ATOM 3762 C C . VAL A 1 491 ? 14.482 -32.310 36.695 1.00 28.42 491 VAL A C 1
ATOM 3764 O O . VAL A 1 491 ? 14.261 -31.884 37.823 1.00 28.42 491 VAL A O 1
ATOM 3767 N N . TYR A 1 492 ? 14.187 -31.573 35.618 1.00 29.00 492 TYR A N 1
ATOM 3768 C CA . TYR A 1 492 ? 13.704 -30.185 35.727 1.00 29.00 492 TYR A CA 1
ATOM 3769 C C . TYR A 1 492 ? 12.174 -30.036 35.778 1.00 29.00 492 TYR A C 1
ATOM 3771 O O . TYR A 1 492 ? 11.671 -28.960 36.081 1.00 29.00 492 TYR A O 1
ATOM 3779 N N . THR A 1 493 ? 11.416 -31.109 35.536 1.00 30.92 493 THR A N 1
ATOM 3780 C CA . THR A 1 493 ? 9.940 -31.101 35.562 1.00 30.92 493 THR A CA 1
ATOM 3781 C C . THR A 1 493 ? 9.330 -31.655 36.854 1.00 30.92 493 THR A C 1
ATOM 3783 O O . THR A 1 493 ? 8.111 -31.696 36.971 1.00 30.92 493 THR A O 1
ATOM 3786 N N . TYR A 1 494 ? 10.146 -32.009 37.856 1.00 26.47 494 TYR A N 1
ATOM 3787 C CA . TYR A 1 494 ? 9.674 -32.501 39.163 1.00 26.47 494 TYR A CA 1
ATOM 3788 C C . TYR A 1 494 ? 9.966 -31.564 40.353 1.00 26.47 494 TYR A C 1
ATOM 3790 O O . TYR A 1 494 ? 9.714 -31.929 41.498 1.00 26.47 494 TYR A O 1
ATOM 3798 N N . LEU A 1 495 ? 10.442 -30.339 40.100 1.00 26.86 495 LEU A N 1
ATOM 3799 C CA . LEU A 1 495 ? 10.781 -29.343 41.131 1.00 26.86 495 LEU A CA 1
ATOM 3800 C C . LEU A 1 495 ? 10.182 -27.954 40.841 1.00 26.86 495 LEU A C 1
ATOM 3802 O O . LEU A 1 495 ? 10.853 -26.937 40.961 1.00 26.86 495 LEU A O 1
ATOM 3806 N N . CYS A 1 496 ? 8.899 -27.890 40.479 1.00 25.50 496 CYS A N 1
ATOM 3807 C CA . CYS A 1 496 ? 8.167 -26.618 40.457 1.00 25.50 496 CYS A CA 1
ATOM 3808 C C . CYS A 1 496 ? 6.772 -26.784 41.071 1.00 25.50 496 CYS A C 1
ATOM 3810 O O . CYS A 1 496 ? 5.743 -26.615 40.426 1.00 25.50 496 CYS A O 1
ATOM 3812 N N . ALA A 1 497 ? 6.767 -27.167 42.345 1.00 32.44 497 ALA A N 1
ATOM 3813 C CA . ALA A 1 497 ? 5.617 -27.100 43.236 1.00 32.44 497 ALA A CA 1
ATOM 3814 C C . ALA A 1 497 ? 6.003 -26.269 44.468 1.00 32.44 497 ALA A C 1
ATOM 3816 O O . ALA A 1 497 ? 5.976 -26.757 45.590 1.00 32.44 497 ALA A O 1
ATOM 3817 N N . LEU A 1 498 ? 6.434 -25.028 44.242 1.00 31.17 498 LEU A N 1
ATOM 3818 C CA . LEU A 1 498 ? 6.650 -24.005 45.264 1.00 31.17 498 LEU A CA 1
ATOM 3819 C C . LEU A 1 498 ? 6.198 -22.682 44.634 1.00 31.17 498 LEU A C 1
ATOM 3821 O O . LEU A 1 498 ? 6.649 -22.330 43.547 1.00 31.17 498 LEU A O 1
ATOM 3825 N N . GLY A 1 499 ? 5.195 -22.044 45.235 1.00 45.59 499 GLY A N 1
ATOM 3826 C CA . GLY A 1 499 ? 4.535 -20.872 44.667 1.00 45.59 499 GLY A CA 1
ATOM 3827 C C . GLY A 1 499 ? 5.443 -19.651 44.686 1.00 45.59 499 GLY A C 1
ATOM 3828 O O . GLY A 1 499 ? 5.632 -19.067 45.741 1.00 45.59 499 GLY A O 1
ATOM 3829 N N . ASP A 1 500 ? 5.940 -19.242 43.522 1.00 39.56 500 ASP A N 1
ATOM 3830 C CA . ASP A 1 500 ? 6.777 -18.056 43.358 1.00 39.56 500 ASP A CA 1
ATOM 3831 C C . ASP A 1 500 ? 6.547 -17.431 41.973 1.00 39.56 500 ASP A C 1
ATOM 3833 O O . ASP A 1 500 ? 6.208 -18.125 41.014 1.00 39.56 500 ASP A O 1
ATOM 3837 N N . CYS A 1 501 ? 6.668 -16.103 41.887 1.00 47.50 501 CYS A N 1
ATOM 3838 C CA . CYS A 1 501 ? 6.357 -15.282 40.711 1.00 47.50 501 CYS A CA 1
ATOM 3839 C C . CYS A 1 501 ? 6.826 -15.915 39.384 1.00 47.50 501 CYS A C 1
ATOM 3841 O O . CYS A 1 501 ? 8.016 -16.158 39.188 1.00 47.50 501 CYS A O 1
ATOM 3843 N N . LEU A 1 502 ? 5.895 -16.125 38.448 1.00 63.97 502 LEU A N 1
ATOM 3844 C CA . LEU A 1 502 ? 6.204 -16.602 37.099 1.00 63.97 502 LEU A CA 1
ATOM 3845 C C . LEU A 1 502 ? 6.944 -15.502 36.327 1.00 63.97 502 LEU A C 1
ATOM 3847 O O . LEU A 1 502 ? 6.392 -14.428 36.080 1.00 63.97 502 LEU A O 1
ATOM 3851 N N . PHE A 1 503 ? 8.188 -15.771 35.936 1.00 74.25 503 PHE A N 1
ATOM 3852 C CA . PHE A 1 503 ? 8.950 -14.902 35.043 1.00 74.25 503 PHE A CA 1
ATOM 3853 C C . PHE A 1 503 ? 8.788 -15.362 33.595 1.00 74.25 503 PHE A C 1
ATOM 3855 O O . PHE A 1 503 ? 8.853 -16.557 33.311 1.00 74.25 503 PHE A O 1
ATOM 3862 N N . VAL A 1 504 ? 8.633 -14.412 32.674 1.00 82.69 504 VAL A N 1
ATOM 3863 C CA . VAL A 1 504 ? 8.721 -14.669 31.230 1.00 82.69 504 VAL A CA 1
ATOM 3864 C C . VAL A 1 504 ? 9.900 -13.911 30.649 1.00 82.69 504 VAL A C 1
ATOM 3866 O O . VAL A 1 504 ? 10.096 -12.731 30.940 1.00 82.69 504 VAL A O 1
ATOM 3869 N N . THR A 1 505 ? 10.696 -14.616 29.847 1.00 85.88 505 THR A N 1
ATOM 3870 C CA . THR A 1 505 ? 11.864 -14.067 29.159 1.00 85.88 505 THR A CA 1
ATOM 3871 C C . THR A 1 505 ? 11.544 -13.842 27.685 1.00 85.88 505 THR A C 1
ATOM 3873 O O . THR A 1 505 ? 11.124 -14.768 26.994 1.00 85.88 505 THR A O 1
ATOM 3876 N N . GLU A 1 506 ? 11.774 -12.626 27.199 1.00 83.44 506 GLU A N 1
ATOM 3877 C CA . GLU A 1 506 ? 11.563 -12.213 25.809 1.00 83.44 506 GLU A CA 1
ATOM 3878 C C . GLU A 1 506 ? 12.892 -11.770 25.176 1.00 83.44 506 GLU A C 1
ATOM 3880 O O . GLU A 1 506 ? 13.764 -11.219 25.852 1.00 83.44 506 GLU A O 1
ATOM 3885 N N . TYR A 1 507 ? 13.053 -12.012 23.872 1.00 87.56 507 TYR A N 1
ATOM 3886 C CA . TYR A 1 507 ? 14.281 -11.732 23.123 1.00 87.56 507 TYR A CA 1
ATOM 3887 C C . TYR A 1 507 ? 13.993 -10.805 21.938 1.00 87.56 507 TYR A C 1
ATOM 3889 O O . TYR A 1 507 ? 13.148 -11.103 21.096 1.00 87.56 507 TYR A O 1
ATOM 3897 N N . PHE A 1 508 ? 14.753 -9.717 21.827 1.00 87.81 508 PHE A N 1
ATOM 3898 C CA . PHE A 1 508 ? 14.664 -8.729 20.753 1.00 87.81 508 PHE A CA 1
ATOM 3899 C C . PHE A 1 508 ? 16.036 -8.550 20.090 1.00 87.81 508 PHE A C 1
ATOM 3901 O O . PHE A 1 508 ? 17.054 -8.422 20.765 1.00 87.81 508 PHE A O 1
ATOM 3908 N N . THR A 1 509 ? 16.103 -8.501 18.760 1.00 88.69 509 THR A N 1
ATOM 3909 C CA . THR A 1 509 ? 17.366 -8.307 18.022 1.00 88.69 509 THR A CA 1
ATOM 3910 C C . THR A 1 509 ? 17.207 -7.291 16.895 1.00 88.69 509 THR A C 1
ATOM 3912 O O . THR A 1 509 ? 16.126 -7.152 16.321 1.00 88.69 509 THR A O 1
ATOM 3915 N N . ARG A 1 510 ? 18.282 -6.555 16.584 1.00 87.62 510 ARG A N 1
ATOM 3916 C CA . ARG A 1 510 ? 18.370 -5.659 15.421 1.00 87.62 510 ARG A CA 1
ATOM 3917 C C . ARG A 1 510 ? 19.408 -6.172 14.423 1.00 87.62 510 ARG A C 1
ATOM 3919 O O . ARG A 1 510 ? 20.279 -6.961 14.778 1.00 87.62 510 ARG A O 1
ATOM 3926 N N . THR A 1 511 ? 19.291 -5.747 13.166 1.00 84.75 511 THR A N 1
ATOM 3927 C CA . THR A 1 511 ? 20.222 -6.109 12.086 1.00 84.75 511 THR A CA 1
ATOM 3928 C C . THR A 1 511 ? 21.591 -5.446 12.284 1.00 84.75 511 THR A C 1
ATOM 3930 O O . THR A 1 511 ? 21.624 -4.304 12.751 1.00 84.75 511 THR A O 1
ATOM 3933 N N . PRO A 1 512 ? 22.703 -6.105 11.906 1.00 85.50 512 PRO A N 1
ATOM 3934 C CA . PRO A 1 512 ? 24.037 -5.509 11.975 1.00 85.50 512 PRO A CA 1
ATOM 3935 C C . PRO A 1 512 ? 24.157 -4.265 11.074 1.00 85.50 512 PRO A C 1
ATOM 3937 O O . PRO A 1 512 ? 23.617 -4.251 9.967 1.00 85.50 512 PRO A O 1
ATOM 3940 N N . ARG A 1 513 ? 24.858 -3.220 11.538 1.00 86.69 513 ARG A N 1
ATOM 3941 C CA . ARG A 1 513 ? 25.116 -1.971 10.783 1.00 86.69 513 ARG A CA 1
ATOM 3942 C C . ARG A 1 513 ? 26.602 -1.617 10.759 1.00 86.69 513 ARG A C 1
ATOM 3944 O O . ARG A 1 513 ? 27.291 -1.862 11.748 1.00 86.69 513 ARG A O 1
ATOM 3951 N N . LYS A 1 514 ? 27.074 -1.032 9.648 1.00 86.81 514 LYS A N 1
ATOM 3952 C CA . LYS A 1 514 ? 28.454 -0.538 9.489 1.00 86.81 514 LYS A CA 1
ATOM 3953 C C . LYS A 1 514 ? 28.647 0.702 10.357 1.00 86.81 514 LYS A C 1
ATOM 3955 O O . LYS A 1 514 ? 27.884 1.649 10.237 1.00 86.81 514 LYS A O 1
ATOM 3960 N N . LEU A 1 515 ? 29.663 0.691 11.213 1.00 85.81 515 LEU A N 1
ATOM 3961 C CA . LEU A 1 515 ? 30.033 1.847 12.022 1.00 85.81 515 LEU A CA 1
ATOM 3962 C C . LEU A 1 515 ? 30.987 2.766 11.256 1.00 85.81 515 LEU A C 1
ATOM 3964 O O . LEU A 1 515 ? 31.883 2.297 10.551 1.00 85.81 515 LEU A O 1
ATOM 3968 N N . MET A 1 516 ? 30.827 4.073 11.455 1.00 84.12 516 MET A N 1
ATOM 3969 C CA . MET A 1 516 ? 31.712 5.108 10.918 1.00 84.12 516 MET A CA 1
ATOM 3970 C C . MET A 1 516 ? 32.498 5.794 12.041 1.00 84.12 516 MET A C 1
ATOM 3972 O O . MET A 1 516 ? 32.091 5.777 13.208 1.00 84.12 516 MET A O 1
ATOM 3976 N N . ALA A 1 517 ? 33.648 6.378 11.689 1.00 83.25 517 ALA A N 1
ATOM 3977 C CA . ALA A 1 517 ? 34.402 7.256 12.581 1.00 83.25 517 ALA A CA 1
ATOM 3978 C C . ALA A 1 517 ? 33.569 8.496 12.916 1.00 83.25 517 ALA A C 1
ATOM 3980 O O . ALA A 1 517 ? 32.944 9.090 12.036 1.00 83.25 517 ALA A O 1
ATOM 3981 N N . PHE A 1 518 ? 33.553 8.878 14.192 1.00 84.75 518 PHE A N 1
ATOM 3982 C CA . PHE A 1 518 ? 32.745 10.001 14.639 1.00 84.75 518 PHE A CA 1
ATOM 3983 C C . PHE A 1 518 ? 33.292 11.325 14.103 1.00 84.75 518 PHE A C 1
ATOM 3985 O O . PHE A 1 518 ? 34.419 11.713 14.417 1.00 84.75 518 PHE A O 1
ATOM 3992 N N . ASN A 1 519 ? 32.450 12.034 13.356 1.00 78.25 519 ASN A N 1
ATOM 3993 C CA . ASN A 1 519 ? 32.686 13.405 12.908 1.00 78.25 519 ASN A CA 1
ATOM 3994 C C . ASN A 1 519 ? 31.589 14.337 13.452 1.00 78.25 519 ASN A C 1
ATOM 3996 O O . ASN A 1 519 ? 31.835 15.210 14.280 1.00 78.25 519 ASN A O 1
ATOM 4000 N N . SER A 1 520 ? 30.342 14.068 13.065 1.00 80.12 520 SER A N 1
ATOM 4001 C CA . SER A 1 520 ? 29.138 14.751 13.548 1.00 80.12 520 SER A CA 1
ATOM 4002 C C . SER A 1 520 ? 28.113 13.738 14.061 1.00 80.12 520 SER A C 1
ATOM 4004 O O . SER A 1 520 ? 28.265 12.530 13.866 1.00 80.12 520 SER A O 1
ATOM 4006 N N . PHE A 1 521 ? 27.014 14.198 14.666 1.00 83.88 521 PHE A N 1
ATOM 4007 C CA . PHE A 1 521 ? 25.938 13.286 15.080 1.00 83.88 521 PHE A CA 1
ATOM 4008 C C . PHE A 1 521 ? 25.327 12.512 13.891 1.00 83.88 521 PHE A C 1
ATOM 4010 O O . PHE A 1 521 ? 24.780 11.433 14.082 1.00 83.88 521 PHE A O 1
ATOM 4017 N N . ALA A 1 522 ? 25.477 13.006 12.655 1.00 82.00 522 ALA A N 1
ATOM 4018 C CA . ALA A 1 522 ? 25.043 12.290 11.457 1.00 82.00 522 ALA A CA 1
ATOM 4019 C C . ALA A 1 522 ? 25.855 11.012 11.163 1.00 82.00 522 ALA A C 1
ATOM 4021 O O . ALA A 1 522 ? 25.364 10.137 10.461 1.00 82.00 522 ALA A O 1
ATOM 4022 N N . SER A 1 523 ? 27.068 10.884 11.716 1.00 83.25 523 SER A N 1
ATOM 4023 C CA . SER A 1 523 ? 27.926 9.690 11.580 1.00 83.25 523 SER A CA 1
ATOM 4024 C C . SER A 1 523 ? 27.622 8.578 12.597 1.00 83.25 523 SER A C 1
ATOM 4026 O O . SER A 1 523 ? 28.316 7.562 12.642 1.00 83.25 523 SER A O 1
ATOM 4028 N N . VAL A 1 524 ? 26.611 8.782 13.445 1.00 87.88 524 VAL A N 1
ATOM 4029 C CA . VAL A 1 524 ? 26.240 7.879 14.537 1.00 87.88 524 VAL A CA 1
ATOM 4030 C C . VAL A 1 524 ? 25.129 6.941 14.092 1.00 87.88 524 VAL A C 1
ATOM 4032 O O . VAL A 1 524 ? 24.090 7.385 13.603 1.00 87.88 524 VAL A O 1
ATOM 4035 N N . GLU A 1 525 ? 25.304 5.650 14.361 1.00 89.69 525 GLU A N 1
ATOM 4036 C CA . GLU A 1 525 ? 24.278 4.639 14.111 1.00 89.69 525 GLU A CA 1
ATOM 4037 C C . GLU A 1 525 ? 23.346 4.505 15.321 1.00 89.69 525 GLU A C 1
ATOM 4039 O O . GLU A 1 525 ? 23.789 4.209 16.437 1.00 89.69 525 GLU A O 1
ATOM 4044 N N . LEU A 1 526 ? 22.043 4.716 15.097 1.00 90.69 526 LEU A N 1
ATOM 4045 C CA . LEU A 1 526 ? 21.010 4.708 16.135 1.00 90.69 526 LEU A CA 1
ATOM 4046 C C . LEU A 1 526 ? 20.137 3.443 16.067 1.00 90.69 526 LEU A C 1
ATOM 4048 O O . LEU A 1 526 ? 19.563 3.118 15.028 1.00 90.69 526 LEU A O 1
ATOM 4052 N N . PHE A 1 527 ? 19.955 2.773 17.205 1.00 90.75 527 PHE A N 1
ATOM 4053 C CA . PHE A 1 527 ? 19.108 1.591 17.360 1.00 90.75 527 PHE A CA 1
ATOM 4054 C C . PHE A 1 527 ? 18.003 1.848 18.382 1.00 90.75 527 PHE A C 1
ATOM 4056 O O . PHE A 1 527 ? 18.260 2.334 19.479 1.00 90.75 527 PHE A O 1
ATOM 4063 N N . HIS A 1 528 ? 16.773 1.471 18.041 1.00 90.44 528 HIS A N 1
ATOM 4064 C CA . HIS A 1 528 ? 15.590 1.631 18.891 1.00 90.44 528 HIS A CA 1
ATOM 4065 C C . HIS A 1 528 ? 15.105 0.278 19.420 1.00 90.44 528 HIS A C 1
ATOM 4067 O O . HIS A 1 528 ? 15.043 -0.700 18.671 1.00 90.44 528 HIS A O 1
ATOM 4073 N N . PHE A 1 529 ? 14.743 0.214 20.696 1.00 89.88 529 PHE A N 1
ATOM 4074 C CA . PHE A 1 529 ? 14.132 -0.932 21.369 1.00 89.88 529 PHE A CA 1
ATOM 4075 C C . PHE A 1 529 ? 12.942 -0.455 22.204 1.00 89.88 529 PHE A C 1
ATOM 4077 O O . PHE A 1 529 ? 12.941 0.676 22.672 1.00 89.88 529 PHE A O 1
ATOM 4084 N N . ASN A 1 530 ? 11.948 -1.315 22.411 1.00 90.31 530 ASN A N 1
ATOM 4085 C CA . ASN A 1 530 ? 10.847 -1.053 23.335 1.00 90.31 530 ASN A CA 1
ATOM 4086 C C . ASN A 1 530 ? 10.960 -2.047 24.498 1.00 90.31 530 ASN A C 1
ATOM 4088 O O . ASN A 1 530 ? 11.063 -3.250 24.260 1.00 90.31 530 ASN A O 1
ATOM 4092 N N . VAL A 1 531 ? 11.012 -1.533 25.727 1.00 89.62 531 VAL A N 1
ATOM 4093 C CA . VAL A 1 531 ? 11.034 -2.324 26.959 1.00 89.62 531 VAL A CA 1
ATOM 4094 C C . VAL A 1 531 ? 9.601 -2.414 27.500 1.00 89.62 531 VAL A C 1
ATOM 4096 O O . VAL A 1 531 ? 9.046 -1.381 27.881 1.00 89.62 531 VAL A O 1
ATOM 4099 N N . PRO A 1 532 ? 9.004 -3.618 27.567 1.00 87.69 532 PRO A N 1
ATOM 4100 C CA . PRO A 1 532 ? 7.658 -3.818 28.099 1.00 87.69 532 PRO A CA 1
ATOM 4101 C C . PRO A 1 532 ? 7.482 -3.339 29.548 1.00 87.69 532 PRO A C 1
ATOM 4103 O O . PRO A 1 532 ? 8.431 -3.323 30.339 1.00 87.69 532 PRO A O 1
ATOM 4106 N N . ASP A 1 533 ? 6.238 -3.042 29.922 1.00 84.50 533 ASP A N 1
ATOM 4107 C CA . ASP A 1 533 ? 5.838 -2.867 31.323 1.00 84.50 533 ASP A CA 1
ATOM 4108 C C . ASP A 1 533 ? 6.090 -4.140 32.154 1.00 84.50 533 ASP A C 1
ATOM 4110 O O . ASP A 1 533 ? 6.290 -5.230 31.615 1.00 84.50 533 ASP A O 1
ATOM 4114 N N . ASP A 1 534 ? 6.080 -4.011 33.485 1.00 86.31 534 ASP A N 1
ATOM 4115 C CA . ASP A 1 534 ? 6.324 -5.103 34.443 1.00 86.31 534 ASP A CA 1
ATOM 4116 C C . ASP A 1 534 ? 7.721 -5.778 34.306 1.00 86.31 534 ASP A C 1
ATOM 4118 O O . ASP A 1 534 ? 7.963 -6.871 34.833 1.00 86.31 534 ASP A O 1
ATOM 4122 N N . THR A 1 535 ? 8.666 -5.137 33.605 1.00 86.62 535 THR A N 1
ATOM 4123 C CA . THR A 1 535 ? 10.038 -5.638 33.421 1.00 86.62 535 THR A CA 1
ATOM 4124 C C . THR A 1 535 ? 10.861 -5.532 34.709 1.00 86.62 535 THR A C 1
ATOM 4126 O O . THR A 1 535 ? 10.995 -4.463 35.304 1.00 86.62 535 THR A O 1
ATOM 4129 N N . MET A 1 536 ? 11.485 -6.642 35.109 1.00 84.38 536 MET A N 1
ATOM 4130 C CA . MET A 1 536 ? 12.388 -6.727 36.262 1.00 84.38 536 MET A CA 1
ATOM 4131 C C . MET A 1 536 ? 13.850 -6.516 35.870 1.00 84.38 536 MET A C 1
ATOM 4133 O O . MET A 1 536 ? 14.594 -5.848 36.587 1.00 84.38 536 MET A O 1
ATOM 4137 N N . MET A 1 537 ? 14.262 -7.067 34.728 1.00 87.56 537 MET A N 1
ATOM 4138 C CA . MET A 1 537 ? 15.641 -7.007 34.248 1.00 87.56 537 MET A CA 1
ATOM 4139 C C . MET A 1 537 ? 15.670 -6.900 32.724 1.00 87.56 537 MET A C 1
ATOM 4141 O O . MET A 1 537 ? 14.971 -7.640 32.036 1.00 87.56 537 MET A O 1
ATOM 4145 N N . ALA A 1 538 ? 16.498 -5.996 32.206 1.00 89.62 538 ALA A N 1
ATOM 4146 C CA . ALA A 1 538 ? 16.811 -5.874 30.786 1.00 89.62 538 ALA A CA 1
ATOM 4147 C C . ALA A 1 538 ? 18.318 -6.065 30.582 1.00 89.62 538 ALA A C 1
ATOM 4149 O O . ALA A 1 538 ? 19.124 -5.425 31.255 1.00 89.62 538 ALA A O 1
ATOM 4150 N N . VAL A 1 539 ? 18.708 -6.953 29.670 1.00 90.62 539 VAL A N 1
ATOM 4151 C CA . VAL A 1 539 ? 20.106 -7.271 29.357 1.00 90.62 539 VAL A CA 1
ATOM 4152 C C . VAL A 1 539 ? 20.356 -7.028 27.877 1.00 90.62 539 VAL A C 1
ATOM 4154 O O . VAL A 1 539 ? 19.808 -7.723 27.025 1.00 90.62 539 VAL A O 1
ATOM 4157 N N . TRP A 1 540 ? 21.208 -6.056 27.565 1.00 90.81 540 TRP A N 1
ATOM 4158 C CA . TRP A 1 540 ? 21.686 -5.806 26.214 1.00 90.81 540 TRP A CA 1
ATOM 4159 C C . TRP A 1 540 ? 22.958 -6.599 25.941 1.00 90.81 540 TRP A C 1
ATOM 4161 O O . TRP A 1 540 ? 23.973 -6.395 26.601 1.00 90.81 540 TRP A O 1
ATOM 4171 N N . ASN A 1 541 ? 22.913 -7.470 24.940 1.00 89.06 541 ASN A N 1
ATOM 4172 C CA . ASN A 1 541 ? 24.079 -8.149 24.393 1.00 89.06 541 ASN A CA 1
ATOM 4173 C C . ASN A 1 541 ? 24.554 -7.389 23.144 1.00 89.06 541 ASN A C 1
ATOM 4175 O O . ASN A 1 541 ? 23.829 -7.267 22.155 1.00 89.06 541 ASN A O 1
ATOM 4179 N N . LEU A 1 542 ? 25.755 -6.830 23.219 1.00 89.44 542 LEU A N 1
ATOM 4180 C CA . LEU A 1 542 ? 26.357 -5.919 22.254 1.00 89.44 542 LEU A CA 1
ATOM 4181 C C . LEU A 1 542 ? 27.411 -6.687 21.464 1.00 89.44 542 LEU A C 1
ATOM 4183 O O . LEU A 1 542 ? 28.481 -6.996 21.988 1.00 89.44 542 LEU A O 1
ATOM 4187 N N . ILE A 1 543 ? 27.100 -7.020 20.217 1.00 85.25 543 ILE A N 1
ATOM 4188 C CA . ILE A 1 543 ? 27.954 -7.862 19.386 1.00 85.25 543 ILE A CA 1
ATOM 4189 C C . ILE A 1 543 ? 28.614 -6.994 18.318 1.00 85.25 543 ILE A C 1
ATOM 4191 O O . ILE A 1 543 ? 27.932 -6.264 17.600 1.00 85.25 543 ILE A O 1
ATOM 4195 N N . THR A 1 544 ? 29.933 -7.091 18.186 1.00 79.56 544 THR A N 1
ATOM 4196 C CA . THR A 1 544 ? 30.673 -6.462 17.085 1.00 79.56 544 THR A CA 1
ATOM 4197 C C . THR A 1 544 ? 31.341 -7.524 16.216 1.00 79.56 544 THR A C 1
ATOM 4199 O O . THR A 1 544 ? 31.809 -8.554 16.713 1.00 79.56 544 THR A O 1
ATOM 4202 N N . PHE A 1 545 ? 31.379 -7.270 14.910 1.00 78.75 545 PHE A N 1
ATOM 4203 C CA . PHE A 1 545 ? 32.017 -8.126 13.915 1.00 78.75 545 PHE A CA 1
ATOM 4204 C C . PHE A 1 545 ? 32.915 -7.295 13.000 1.00 78.75 545 PHE A C 1
ATOM 4206 O O . PHE A 1 545 ? 32.700 -6.097 12.811 1.00 78.75 545 PHE A O 1
ATOM 4213 N N . LYS A 1 546 ? 33.911 -7.955 12.418 1.00 70.94 546 LYS A N 1
ATOM 4214 C CA . LYS A 1 546 ? 34.841 -7.380 11.449 1.00 70.94 546 LYS A CA 1
ATOM 4215 C C . LYS A 1 546 ? 34.722 -8.173 10.155 1.00 70.94 546 LYS A C 1
ATOM 4217 O O . LYS A 1 546 ? 34.885 -9.390 10.181 1.00 70.94 546 LYS A O 1
ATOM 4222 N N . GLU A 1 547 ? 34.445 -7.488 9.056 1.00 67.12 547 GLU A N 1
ATOM 4223 C CA . GLU A 1 547 ? 34.343 -8.079 7.723 1.00 67.12 547 GLU A CA 1
ATOM 4224 C C . GLU A 1 547 ? 35.475 -7.533 6.841 1.00 67.12 547 GLU A C 1
ATOM 4226 O O . GLU A 1 547 ? 35.745 -6.328 6.822 1.00 67.12 547 GLU A O 1
ATOM 4231 N N . GLN A 1 548 ? 36.201 -8.441 6.183 1.00 62.91 548 GLN A N 1
ATOM 4232 C CA . GLN A 1 548 ? 37.325 -8.115 5.305 1.00 62.91 548 GLN A CA 1
ATOM 4233 C C . GLN A 1 548 ? 36.819 -7.956 3.869 1.00 62.91 548 GLN A C 1
ATOM 4235 O O . GLN A 1 548 ? 36.265 -8.895 3.301 1.00 62.91 548 GLN A O 1
ATOM 4240 N N . GLY A 1 549 ? 37.035 -6.782 3.276 1.00 49.06 549 GLY A N 1
ATOM 4241 C CA . GLY A 1 549 ? 36.856 -6.565 1.843 1.00 49.06 549 GLY A CA 1
ATOM 4242 C C . GLY A 1 549 ? 38.203 -6.623 1.126 1.00 49.06 549 GLY A C 1
ATOM 4243 O O . GLY A 1 549 ? 38.917 -5.625 1.117 1.00 49.06 549 GLY A O 1
ATOM 4244 N N . GLY A 1 550 ? 38.563 -7.765 0.533 1.00 49.09 550 GLY A N 1
ATOM 4245 C CA . GLY A 1 550 ? 39.787 -7.887 -0.273 1.00 49.09 550 GLY A CA 1
ATOM 4246 C C . GLY A 1 550 ? 40.408 -9.287 -0.298 1.00 49.09 550 GLY A C 1
ATOM 4247 O O . GLY A 1 550 ? 40.102 -10.133 0.536 1.00 49.09 550 GLY A O 1
ATOM 4248 N N . THR A 1 551 ? 41.271 -9.537 -1.289 1.00 42.47 551 THR A N 1
ATOM 4249 C CA . THR A 1 551 ? 41.946 -10.828 -1.548 1.00 42.47 551 THR A CA 1
ATOM 4250 C C . THR A 1 551 ? 43.407 -10.903 -1.068 1.00 42.47 551 THR A C 1
ATOM 4252 O O . THR A 1 551 ? 44.032 -11.940 -1.274 1.00 42.47 551 THR A O 1
ATOM 4255 N N . PHE A 1 552 ? 43.983 -9.858 -0.451 1.00 39.88 552 PHE A N 1
ATOM 4256 C CA . PHE A 1 552 ? 45.412 -9.822 -0.081 1.00 39.88 552 PHE A CA 1
ATOM 4257 C C . PHE A 1 552 ? 45.709 -8.963 1.175 1.00 39.88 552 PHE A C 1
ATOM 4259 O O . PHE A 1 552 ? 46.168 -7.832 1.036 1.00 39.88 552 PHE A O 1
ATOM 4266 N N . GLY A 1 553 ? 45.578 -9.520 2.390 1.00 44.50 553 GLY A N 1
ATOM 4267 C CA . GLY A 1 553 ? 46.071 -8.849 3.607 1.00 44.50 553 GLY A CA 1
ATOM 4268 C C . GLY A 1 553 ? 45.480 -9.314 4.948 1.00 44.50 553 GLY A C 1
ATOM 4269 O O . GLY A 1 553 ? 44.297 -9.154 5.234 1.00 44.50 553 GLY A O 1
ATOM 4270 N N . ASP A 1 554 ? 46.332 -9.832 5.837 1.00 49.09 554 ASP A N 1
ATOM 4271 C CA . ASP A 1 554 ? 45.983 -10.220 7.212 1.00 49.09 554 ASP A CA 1
ATOM 4272 C C . ASP A 1 554 ? 46.304 -9.087 8.214 1.00 49.09 554 ASP A C 1
ATOM 4274 O O . ASP A 1 554 ? 47.350 -9.149 8.848 1.00 49.09 554 ASP A O 1
ATOM 4278 N N . SER A 1 555 ? 45.449 -8.054 8.379 1.00 58.88 555 SER A N 1
ATOM 4279 C CA . SER A 1 555 ? 45.170 -7.392 9.690 1.00 58.88 555 SER A CA 1
ATOM 4280 C C . SER A 1 555 ? 44.473 -6.010 9.610 1.00 58.88 555 SER A C 1
ATOM 4282 O O . SER A 1 555 ? 45.141 -4.981 9.537 1.00 58.88 555 SER A O 1
ATOM 4284 N N . CYS A 1 556 ? 43.144 -5.916 9.795 1.00 63.44 556 CYS A N 1
ATOM 4285 C CA . CYS A 1 556 ? 42.549 -4.626 10.223 1.00 63.44 556 CYS A CA 1
ATOM 4286 C C . CYS A 1 556 ? 42.924 -4.260 11.668 1.00 63.44 556 CYS A C 1
ATOM 4288 O O . CYS A 1 556 ? 42.882 -5.160 12.519 1.00 63.44 556 CYS A O 1
ATOM 4290 N N . PRO A 1 557 ? 43.165 -2.969 11.968 1.00 69.88 557 PRO A N 1
ATOM 4291 C CA . PRO A 1 557 ? 43.539 -2.495 13.297 1.00 69.88 557 PRO A CA 1
ATOM 4292 C C . PRO A 1 557 ? 42.409 -2.664 14.323 1.00 69.88 557 PRO A C 1
ATOM 4294 O O . PRO A 1 557 ? 41.221 -2.575 13.992 1.00 69.88 557 PRO A O 1
ATOM 4297 N N . ASN A 1 558 ? 42.786 -2.873 15.586 1.00 69.56 558 ASN A N 1
ATOM 4298 C CA . ASN A 1 558 ? 41.849 -2.882 16.709 1.00 69.56 558 ASN A CA 1
ATOM 4299 C C . ASN A 1 558 ? 41.351 -1.449 16.958 1.00 69.56 558 ASN A C 1
ATOM 4301 O O . ASN A 1 558 ? 42.159 -0.541 17.149 1.00 69.56 558 ASN A O 1
ATOM 4305 N N . ARG A 1 559 ? 40.029 -1.247 16.964 1.00 74.94 559 ARG A N 1
ATOM 4306 C CA . ARG A 1 559 ? 39.379 0.029 17.304 1.00 74.94 559 ARG A CA 1
ATOM 4307 C C . ARG A 1 559 ? 38.409 -0.195 18.468 1.00 74.94 559 ARG A C 1
ATOM 4309 O O . ARG A 1 559 ? 37.764 -1.239 18.540 1.00 74.94 559 ARG A O 1
ATOM 4316 N N . ASN A 1 560 ? 38.309 0.780 19.369 1.00 81.12 560 ASN A N 1
ATOM 4317 C CA . ASN A 1 560 ? 37.332 0.756 20.462 1.00 81.12 560 ASN A CA 1
ATOM 4318 C C . ASN A 1 560 ? 35.975 1.249 19.947 1.00 81.12 560 ASN A C 1
ATOM 4320 O O . ASN A 1 560 ? 35.930 2.215 19.191 1.00 81.12 560 ASN A O 1
ATOM 4324 N N . VAL A 1 561 ? 34.878 0.613 20.359 1.00 84.88 561 VAL A N 1
ATOM 4325 C CA . VAL A 1 561 ? 33.512 1.046 20.019 1.00 84.88 561 VAL A CA 1
ATOM 4326 C C . VAL A 1 561 ? 32.848 1.581 21.279 1.00 84.88 561 VAL A C 1
ATOM 4328 O O . VAL A 1 561 ? 32.799 0.887 22.295 1.00 84.88 561 VAL A O 1
ATOM 4331 N N . THR A 1 562 ? 32.307 2.795 21.212 1.00 87.25 562 THR A N 1
ATOM 4332 C CA . THR A 1 562 ? 31.559 3.393 22.326 1.00 87.25 562 THR A CA 1
ATOM 4333 C C . THR A 1 562 ? 30.068 3.356 22.012 1.00 87.25 562 THR A C 1
ATOM 4335 O O . THR A 1 562 ? 29.649 3.776 20.932 1.00 87.25 562 THR A O 1
ATOM 4338 N N . VAL A 1 563 ? 29.268 2.847 22.952 1.00 89.62 563 VAL A N 1
ATOM 4339 C CA . VAL A 1 563 ? 27.809 2.728 22.829 1.00 89.62 563 VAL A CA 1
ATOM 4340 C C . VAL A 1 563 ? 27.133 3.534 23.935 1.00 89.62 563 VAL A C 1
ATOM 4342 O O . VAL A 1 563 ? 27.422 3.335 25.114 1.00 89.62 563 VAL A O 1
ATOM 4345 N N . TYR A 1 564 ? 26.217 4.425 23.564 1.00 90.88 564 TYR A N 1
ATOM 4346 C CA . TYR A 1 564 ? 25.457 5.275 24.482 1.00 90.88 564 TYR A CA 1
ATOM 4347 C C . TYR A 1 564 ? 24.009 4.806 24.596 1.00 90.88 564 TYR A C 1
ATOM 4349 O O . TYR A 1 564 ? 23.410 4.441 23.591 1.00 90.88 564 TYR A O 1
ATOM 4357 N N . PHE A 1 565 ? 23.434 4.876 25.795 1.00 89.75 565 PHE A N 1
ATOM 4358 C CA . PHE A 1 565 ? 22.092 4.413 26.142 1.00 89.75 565 PHE A CA 1
ATOM 4359 C C . PHE A 1 565 ? 21.266 5.552 26.745 1.00 89.75 565 PHE A C 1
ATOM 4361 O O . PHE A 1 565 ? 21.749 6.298 27.606 1.00 89.75 565 PHE A O 1
ATOM 4368 N N . ARG A 1 566 ? 19.998 5.658 26.333 1.00 89.31 566 ARG A N 1
ATOM 4369 C CA . ARG A 1 566 ? 19.012 6.568 26.936 1.00 89.31 566 ARG A CA 1
ATOM 4370 C C . ARG A 1 566 ? 17.586 6.030 26.782 1.00 89.31 566 ARG A C 1
ATOM 4372 O O . ARG A 1 566 ? 17.221 5.530 25.720 1.00 89.31 566 ARG A O 1
ATOM 4379 N N . SER A 1 567 ? 16.771 6.165 27.830 1.00 87.44 567 SER A N 1
ATOM 4380 C CA . SER A 1 567 ? 15.337 5.843 27.811 1.00 87.44 567 SER A CA 1
ATOM 4381 C C . SER A 1 567 ? 14.480 7.054 27.408 1.00 87.44 567 SER A C 1
ATOM 4383 O O . SER A 1 567 ? 14.717 8.180 27.861 1.00 87.44 567 SER A O 1
ATOM 4385 N N . GLY A 1 568 ? 13.449 6.818 26.603 1.00 84.25 568 GLY A N 1
ATOM 4386 C CA . GLY A 1 568 ? 12.414 7.759 26.168 1.00 84.25 568 GLY A CA 1
ATOM 4387 C C . GLY A 1 568 ? 12.779 8.650 24.977 1.00 84.25 568 GLY A C 1
ATOM 4388 O O . GLY A 1 568 ? 11.883 9.214 24.361 1.00 84.25 568 GLY A O 1
ATOM 4389 N N . ALA A 1 569 ? 14.066 8.802 24.650 1.00 88.06 569 ALA A N 1
ATOM 4390 C CA . ALA A 1 569 ? 14.539 9.594 23.511 1.00 88.06 569 ALA A CA 1
ATOM 4391 C C . ALA A 1 569 ? 15.985 9.229 23.115 1.00 88.06 569 ALA A C 1
ATOM 4393 O O . ALA A 1 569 ? 16.720 8.693 23.953 1.00 88.06 569 ALA A O 1
ATOM 4394 N N . PRO A 1 570 ? 16.423 9.556 21.883 1.00 90.19 570 PRO A N 1
ATOM 4395 C CA . PRO A 1 570 ? 17.807 9.399 21.436 1.00 90.19 570 PRO A CA 1
ATOM 4396 C C . PRO A 1 570 ? 18.847 10.014 22.391 1.00 90.19 570 PRO A C 1
ATOM 4398 O O . PRO A 1 570 ? 18.624 11.110 22.919 1.00 90.19 570 PRO A O 1
ATOM 4401 N N . PRO A 1 571 ? 19.997 9.356 22.632 1.00 90.38 571 PRO A N 1
ATOM 4402 C CA . PRO A 1 571 ? 21.062 9.912 23.462 1.00 90.38 571 PRO A CA 1
ATOM 4403 C C . PRO A 1 571 ? 21.719 11.125 22.788 1.00 90.38 571 PRO A C 1
ATOM 4405 O O . PRO A 1 571 ? 22.055 11.097 21.607 1.00 90.38 571 PRO A O 1
ATOM 4408 N N . VAL A 1 572 ? 21.935 12.187 23.564 1.00 89.31 572 VAL A N 1
ATOM 4409 C CA . VAL A 1 572 ? 22.673 13.384 23.137 1.00 89.31 572 VAL A CA 1
ATOM 4410 C C . VAL A 1 572 ? 24.141 13.169 23.507 1.00 89.31 572 VAL A C 1
ATOM 4412 O O . VAL A 1 572 ? 24.466 13.086 24.691 1.00 89.31 572 VAL A O 1
ATOM 4415 N N . ILE A 1 573 ? 25.016 13.024 22.505 1.00 87.81 573 ILE A N 1
ATOM 4416 C CA . ILE A 1 573 ? 26.426 12.647 22.702 1.00 87.81 573 ILE A CA 1
ATOM 4417 C C . ILE A 1 573 ? 27.381 13.746 22.230 1.00 87.81 573 ILE A C 1
ATOM 4419 O O . ILE A 1 573 ? 27.090 14.465 21.274 1.00 87.81 573 ILE A O 1
ATOM 4423 N N . ASN A 1 574 ? 28.532 13.869 22.893 1.00 85.81 574 ASN A N 1
ATOM 4424 C CA . ASN A 1 574 ? 29.588 14.822 22.537 1.00 85.81 574 ASN A CA 1
ATOM 4425 C C . ASN A 1 574 ? 30.990 14.228 22.783 1.00 85.81 574 ASN A C 1
ATOM 4427 O O . ASN A 1 574 ? 31.704 14.685 23.676 1.00 85.81 574 ASN A O 1
ATOM 4431 N N . PRO A 1 575 ? 31.387 13.188 22.029 1.00 83.75 575 PRO A N 1
ATOM 4432 C CA . PRO A 1 575 ? 32.668 12.507 22.233 1.00 83.75 575 PRO A CA 1
ATOM 4433 C C . PRO A 1 575 ? 33.889 13.382 21.901 1.00 83.75 575 PRO A C 1
ATOM 4435 O O . PRO A 1 575 ? 34.974 13.116 22.403 1.00 83.75 575 PRO A O 1
ATOM 4438 N N . LEU A 1 576 ? 33.722 14.435 21.091 1.00 81.44 576 LEU A N 1
ATOM 4439 C CA . LEU A 1 576 ? 34.786 15.385 20.731 1.00 81.44 576 LEU A CA 1
ATOM 4440 C C . LEU A 1 576 ? 34.906 16.576 21.697 1.00 81.44 576 LEU A C 1
ATOM 4442 O O . LEU A 1 576 ? 35.697 17.478 21.449 1.00 81.44 576 LEU A O 1
ATOM 4446 N N . TYR A 1 577 ? 34.105 16.617 22.770 1.00 82.25 577 TYR A N 1
ATOM 4447 C CA . TYR A 1 577 ? 34.077 17.718 23.745 1.00 82.25 577 TYR A CA 1
ATOM 4448 C C . TYR A 1 577 ? 33.873 19.116 23.123 1.00 82.25 577 TYR A C 1
ATOM 4450 O O . TYR A 1 577 ? 34.328 20.127 23.656 1.00 82.25 577 TYR A O 1
ATOM 4458 N N . THR A 1 578 ? 33.135 19.183 22.010 1.00 79.31 578 THR A N 1
ATOM 4459 C CA . THR A 1 578 ? 32.788 20.440 21.325 1.00 79.31 578 THR A CA 1
ATOM 4460 C C . THR A 1 578 ? 31.809 21.280 22.144 1.00 79.31 578 THR A C 1
ATOM 4462 O O . THR A 1 578 ? 31.069 20.765 22.989 1.00 79.31 578 THR A O 1
ATOM 4465 N N . ARG A 1 579 ? 31.767 22.594 21.914 1.00 79.00 579 ARG A N 1
ATOM 4466 C CA . ARG A 1 579 ? 30.889 23.486 22.684 1.00 79.00 579 ARG A CA 1
ATOM 4467 C C . ARG A 1 579 ? 29.444 23.436 22.169 1.00 79.00 579 ARG A C 1
ATOM 4469 O O . ARG A 1 579 ? 29.190 23.704 20.998 1.00 79.00 579 ARG A O 1
ATOM 4476 N N . PHE A 1 580 ? 28.479 23.174 23.054 1.00 82.38 580 PHE A N 1
ATOM 4477 C CA . PHE A 1 580 ? 27.057 23.358 22.738 1.00 82.38 580 PHE A CA 1
ATOM 4478 C C . PHE A 1 580 ? 26.700 24.855 22.648 1.00 82.38 580 PHE A C 1
ATOM 4480 O O . PHE A 1 580 ? 27.292 25.666 23.373 1.00 82.38 580 PHE A O 1
ATOM 4487 N N . PRO A 1 581 ? 25.723 25.251 21.807 1.00 78.62 581 PRO A N 1
ATOM 4488 C CA . PRO A 1 581 ? 25.204 26.615 21.811 1.00 78.62 581 PRO A CA 1
ATOM 4489 C C . PRO A 1 581 ? 24.732 27.028 23.210 1.00 78.62 581 PRO A C 1
ATOM 4491 O O . PRO A 1 581 ? 24.203 26.201 23.960 1.00 78.62 581 PRO A O 1
ATOM 4494 N N . ARG A 1 582 ? 24.890 28.316 23.550 1.00 72.94 582 ARG A N 1
ATOM 4495 C CA . ARG A 1 582 ? 24.319 28.882 24.786 1.00 72.94 582 ARG A CA 1
ATOM 4496 C C . ARG A 1 582 ? 22.817 28.552 24.837 1.00 72.94 582 ARG A C 1
ATOM 4498 O O . ARG A 1 582 ? 22.191 28.445 23.785 1.00 72.94 582 ARG A O 1
ATOM 4505 N N . ASP A 1 583 ? 22.277 28.339 26.036 1.00 82.12 583 ASP A N 1
ATOM 4506 C CA . ASP A 1 583 ? 20.859 28.005 26.277 1.00 82.12 583 ASP A CA 1
ATOM 4507 C C . ASP A 1 583 ? 20.420 26.573 25.890 1.00 82.12 583 ASP A C 1
ATOM 4509 O O . ASP A 1 583 ? 19.230 26.248 25.919 1.00 82.12 583 ASP A O 1
ATOM 4513 N N . THR A 1 584 ? 21.367 25.692 25.547 1.00 84.69 584 THR A N 1
ATOM 4514 C CA . THR A 1 584 ? 21.098 24.269 25.270 1.00 84.69 584 THR A CA 1
ATOM 4515 C C . THR A 1 584 ? 21.350 23.432 26.513 1.00 84.69 584 THR A C 1
ATOM 4517 O O . THR A 1 584 ? 22.446 23.474 27.071 1.00 84.69 584 THR A O 1
ATOM 4520 N N . VAL A 1 585 ? 20.364 22.633 26.921 1.00 82.75 585 VAL A N 1
ATOM 4521 C CA . VAL A 1 585 ? 20.525 21.699 28.038 1.00 82.75 585 VAL A CA 1
ATOM 4522 C C . VAL A 1 585 ? 20.658 20.287 27.499 1.00 82.75 585 VAL A C 1
ATOM 4524 O O . VAL A 1 585 ? 19.845 19.840 26.695 1.00 82.75 585 VAL A O 1
ATOM 4527 N N . VAL A 1 586 ? 21.701 19.591 27.945 1.00 80.19 586 VAL A N 1
ATOM 4528 C CA . VAL A 1 586 ? 22.026 18.233 27.512 1.00 80.19 586 VAL A CA 1
ATOM 4529 C C . VAL A 1 586 ? 21.452 17.246 28.527 1.00 80.19 586 VAL A C 1
ATOM 4531 O O . VAL A 1 586 ? 21.921 17.211 29.666 1.00 80.19 586 VAL A O 1
ATOM 4534 N N . PRO A 1 587 ? 20.441 16.444 28.153 1.00 76.81 587 PRO A N 1
ATOM 4535 C CA . PRO A 1 587 ? 19.945 15.376 29.009 1.00 76.81 587 PRO A CA 1
ATOM 4536 C C . PRO A 1 587 ? 21.035 14.320 29.234 1.00 76.81 587 PRO A C 1
ATOM 4538 O O . PRO A 1 587 ? 21.788 14.000 28.314 1.00 76.81 587 PRO A O 1
ATOM 4541 N N . GLY A 1 588 ? 21.101 13.749 30.438 1.00 74.25 588 GLY A N 1
ATOM 4542 C CA . GLY A 1 588 ? 22.077 12.704 30.758 1.00 74.25 588 GLY A CA 1
ATOM 4543 C C . GLY A 1 588 ? 21.939 11.467 29.860 1.00 74.25 588 GLY A C 1
ATOM 4544 O O . GLY A 1 588 ? 20.827 11.023 29.562 1.00 74.25 588 GLY A O 1
ATOM 4545 N N . SER A 1 589 ? 23.075 10.903 29.444 1.00 79.88 589 SER A N 1
ATOM 4546 C CA . SER A 1 589 ? 23.174 9.620 28.741 1.00 79.88 589 SER A CA 1
ATOM 4547 C C . SER A 1 589 ? 24.218 8.733 29.421 1.00 79.88 589 SER A C 1
ATOM 4549 O O . SER A 1 589 ? 25.189 9.227 29.995 1.00 79.88 589 SER A O 1
ATOM 4551 N N . PHE A 1 590 ? 24.002 7.419 29.389 1.00 79.00 590 PHE A N 1
ATOM 4552 C CA . PHE A 1 590 ? 24.953 6.439 29.918 1.00 79.00 590 PHE A CA 1
ATOM 4553 C C . PHE A 1 590 ? 25.800 5.889 28.771 1.00 79.00 590 PHE A C 1
ATOM 4555 O O . PHE A 1 590 ? 25.269 5.699 27.681 1.00 79.00 590 PHE A O 1
ATOM 4562 N N . ALA A 1 591 ? 27.088 5.620 28.989 1.00 81.62 591 ALA A N 1
ATOM 4563 C CA . ALA A 1 591 ? 27.987 5.116 27.950 1.00 81.62 591 ALA A CA 1
ATOM 4564 C C . ALA A 1 591 ? 28.730 3.858 28.411 1.00 81.62 591 ALA A C 1
ATOM 4566 O O . ALA A 1 591 ? 29.170 3.778 29.557 1.00 81.62 591 ALA A O 1
ATOM 4567 N N . VAL A 1 592 ? 28.896 2.901 27.501 1.00 76.94 592 VAL A N 1
ATOM 4568 C CA . VAL A 1 592 ? 29.720 1.702 27.675 1.00 76.94 592 VAL A CA 1
ATOM 4569 C C . VAL A 1 592 ? 30.731 1.657 26.536 1.00 76.94 592 VAL A C 1
ATOM 4571 O O . VAL A 1 592 ? 30.353 1.660 25.363 1.00 76.94 592 VAL A O 1
ATOM 4574 N N . THR A 1 593 ? 32.017 1.608 26.877 1.00 77.31 593 THR A N 1
ATOM 4575 C CA . THR A 1 593 ? 33.102 1.472 25.898 1.00 77.31 593 THR A CA 1
ATOM 4576 C C . THR A 1 593 ? 33.539 0.018 25.832 1.00 77.31 593 THR A C 1
ATOM 4578 O O . THR A 1 593 ? 33.961 -0.553 26.836 1.00 77.31 593 THR A O 1
ATOM 4581 N N . LEU A 1 594 ? 33.451 -0.581 24.648 1.00 68.69 594 LEU A N 1
ATOM 4582 C CA . LEU A 1 594 ? 33.910 -1.938 24.381 1.00 68.69 594 LEU A CA 1
ATOM 4583 C C . LEU A 1 594 ? 35.299 -1.868 23.742 1.00 68.69 594 LEU A C 1
ATOM 4585 O O . LEU A 1 594 ? 35.469 -1.318 22.650 1.00 68.69 594 LEU A O 1
ATOM 4589 N N . THR A 1 595 ? 36.299 -2.400 24.445 1.00 63.53 595 THR A N 1
ATOM 4590 C CA . THR A 1 595 ? 37.676 -2.512 23.955 1.00 63.53 595 THR A CA 1
ATOM 4591 C C . THR A 1 595 ? 37.872 -3.853 23.257 1.00 63.53 595 THR A C 1
ATOM 4593 O O . THR A 1 595 ? 37.476 -4.903 23.762 1.00 63.53 595 THR A O 1
ATOM 4596 N N . TRP A 1 596 ? 38.460 -3.824 22.062 1.00 62.62 596 TRP A N 1
ATOM 4597 C CA . TRP A 1 596 ? 38.612 -5.021 21.240 1.00 62.62 596 TRP A CA 1
ATOM 4598 C C . TRP A 1 596 ? 39.926 -5.743 21.550 1.00 62.62 596 TRP A C 1
ATOM 4600 O O . TRP A 1 596 ? 41.009 -5.221 21.279 1.00 62.62 596 TRP A O 1
ATOM 4610 N N . THR A 1 597 ? 39.839 -6.986 22.023 1.00 51.78 597 THR A N 1
ATOM 4611 C CA . THR A 1 597 ? 40.955 -7.944 22.065 1.00 51.78 597 THR A CA 1
ATOM 4612 C C . THR A 1 597 ? 40.526 -9.241 21.351 1.00 51.78 597 THR A C 1
ATOM 4614 O O . THR A 1 597 ? 39.384 -9.671 21.466 1.00 51.78 597 THR A O 1
ATOM 4617 N N . LEU A 1 598 ? 41.398 -9.793 20.494 1.00 45.34 598 LEU A N 1
ATOM 4618 C CA . LEU A 1 598 ? 41.121 -10.870 19.512 1.00 45.34 598 LEU A CA 1
ATOM 4619 C C . LEU A 1 598 ? 40.502 -12.174 20.088 1.00 45.34 598 LEU A C 1
ATOM 4621 O O . LEU A 1 598 ? 40.767 -12.467 21.254 1.00 45.34 598 LEU A O 1
ATOM 4625 N N . PRO A 1 599 ? 39.822 -13.032 19.266 1.00 57.00 599 PRO A N 1
ATOM 4626 C CA . PRO A 1 599 ? 39.603 -12.943 17.808 1.00 57.00 599 PRO A CA 1
ATOM 4627 C C . PRO A 1 599 ? 38.121 -12.891 17.341 1.00 57.00 599 PRO A C 1
ATOM 4629 O O . PRO A 1 599 ? 37.215 -13.380 18.005 1.00 57.00 599 PRO A O 1
ATOM 4632 N N . ASN A 1 600 ? 37.909 -12.323 16.142 1.00 55.16 600 ASN A N 1
ATOM 4633 C CA . ASN A 1 600 ? 36.720 -12.293 15.253 1.00 55.16 600 ASN A CA 1
ATOM 4634 C C . ASN A 1 600 ? 35.332 -11.869 15.773 1.00 55.16 600 ASN A C 1
ATOM 4636 O O . ASN A 1 600 ? 34.508 -11.448 14.960 1.00 55.16 600 ASN A O 1
ATOM 4640 N N . ARG A 1 601 ? 35.048 -11.919 17.074 1.00 56.00 601 ARG A N 1
ATOM 4641 C CA . ARG A 1 601 ? 33.762 -11.490 17.636 1.00 56.00 601 ARG A CA 1
ATOM 4642 C C . ARG A 1 601 ? 33.944 -11.097 19.094 1.00 56.00 601 ARG A C 1
ATOM 4644 O O . ARG A 1 601 ? 34.270 -11.948 19.914 1.00 56.00 601 ARG A O 1
ATOM 4651 N N . THR A 1 602 ? 33.691 -9.834 19.427 1.00 65.06 602 THR A N 1
ATOM 4652 C CA . THR A 1 602 ? 33.629 -9.401 20.830 1.00 65.06 602 THR A CA 1
ATOM 4653 C C . THR A 1 602 ? 32.174 -9.168 21.227 1.00 65.06 602 THR A C 1
ATOM 4655 O O . THR A 1 602 ? 31.389 -8.582 20.474 1.00 65.06 602 THR A O 1
ATOM 4658 N N . THR A 1 603 ? 31.795 -9.694 22.392 1.00 71.00 603 THR A N 1
ATOM 4659 C CA . THR A 1 603 ? 30.451 -9.566 22.964 1.00 71.00 603 THR A CA 1
ATOM 4660 C C . THR A 1 603 ? 30.545 -8.857 24.307 1.00 71.00 603 THR A C 1
ATOM 4662 O O . THR A 1 603 ? 31.181 -9.373 25.226 1.00 71.00 603 THR A O 1
ATOM 4665 N N . GLY A 1 604 ? 29.921 -7.689 24.426 1.00 75.94 604 GLY A N 1
ATOM 4666 C CA . GLY A 1 604 ? 29.719 -7.002 25.701 1.00 75.94 604 GLY A CA 1
ATOM 4667 C C . GLY A 1 604 ? 28.299 -7.221 26.214 1.00 75.94 604 GLY A C 1
ATOM 4668 O O . GLY A 1 604 ? 27.368 -7.258 25.416 1.00 75.94 604 GLY A O 1
ATOM 4669 N N . ALA A 1 605 ? 28.108 -7.334 27.527 1.00 81.12 605 ALA A N 1
ATOM 4670 C CA . ALA A 1 605 ? 26.778 -7.390 28.132 1.00 81.12 605 ALA A CA 1
ATOM 4671 C C . ALA A 1 605 ? 26.560 -6.179 29.046 1.00 81.12 605 ALA A C 1
ATOM 4673 O O . ALA A 1 605 ? 27.413 -5.866 29.874 1.00 81.12 605 ALA A O 1
ATOM 4674 N N . PHE A 1 606 ? 25.414 -5.515 28.905 1.00 84.31 606 PHE A N 1
ATOM 4675 C CA . PHE A 1 606 ? 24.986 -4.411 29.761 1.00 84.31 606 PHE A CA 1
ATOM 4676 C C . PHE A 1 606 ? 23.626 -4.740 30.374 1.00 84.31 606 PHE A C 1
ATOM 4678 O O . PHE A 1 606 ? 22.660 -4.966 29.648 1.00 84.31 606 PHE A O 1
ATOM 4685 N N . ASN A 1 607 ? 23.541 -4.793 31.701 1.00 87.62 607 ASN A N 1
ATOM 4686 C CA . ASN A 1 607 ? 22.325 -5.147 32.424 1.00 87.62 607 ASN A CA 1
ATOM 4687 C C . ASN A 1 607 ? 21.748 -3.949 33.190 1.00 87.62 607 ASN A C 1
ATOM 4689 O O . ASN A 1 607 ? 22.462 -3.184 33.829 1.00 87.62 607 ASN A O 1
ATOM 4693 N N . VAL A 1 608 ? 20.425 -3.814 33.151 1.00 85.50 608 VAL A N 1
ATOM 4694 C CA . VAL A 1 608 ? 19.668 -2.813 33.905 1.00 85.50 608 VAL A CA 1
ATOM 4695 C C . VAL A 1 608 ? 18.601 -3.532 34.720 1.00 85.50 608 VAL A C 1
ATOM 4697 O O . VAL A 1 608 ? 17.733 -4.211 34.166 1.00 85.50 608 VAL A O 1
ATOM 4700 N N . THR A 1 609 ? 18.667 -3.388 36.043 1.00 85.62 609 THR A N 1
ATOM 4701 C CA . THR A 1 609 ? 17.645 -3.872 36.978 1.00 85.62 609 THR A CA 1
ATOM 4702 C C . THR A 1 609 ? 16.572 -2.803 37.174 1.00 85.62 609 THR A C 1
ATOM 4704 O O . THR A 1 609 ? 16.870 -1.624 37.352 1.00 85.62 609 THR A O 1
ATOM 4707 N N . SER A 1 610 ? 15.303 -3.212 37.135 1.00 83.62 610 SER A N 1
ATOM 4708 C CA . SER A 1 610 ? 14.129 -2.333 37.164 1.00 83.62 610 SER A CA 1
ATOM 4709 C C . SER A 1 610 ? 14.208 -1.167 36.150 1.00 83.62 610 SER A C 1
ATOM 4711 O O . SER A 1 610 ? 14.255 0.011 36.546 1.00 83.62 610 SER A O 1
ATOM 4713 N N . PRO A 1 611 ? 14.281 -1.481 34.836 1.00 87.94 611 PRO A N 1
ATOM 4714 C CA . PRO A 1 611 ? 14.344 -0.474 33.782 1.00 87.94 611 PRO A CA 1
ATOM 4715 C C . PRO A 1 611 ? 13.027 0.307 33.680 1.00 87.94 611 PRO A C 1
ATOM 4717 O O . PRO A 1 611 ? 11.950 -0.214 33.966 1.00 87.94 611 PRO A O 1
ATOM 4720 N N . LEU A 1 612 ? 13.109 1.563 33.234 1.00 85.94 612 LEU A N 1
ATOM 4721 C CA . LEU A 1 612 ? 11.917 2.323 32.858 1.00 85.94 612 LEU A CA 1
ATOM 4722 C C . LEU A 1 612 ? 11.275 1.683 31.615 1.00 85.94 612 LEU A C 1
ATOM 4724 O O . LEU A 1 612 ? 12.000 1.427 30.649 1.00 85.94 612 LEU A O 1
ATOM 4728 N N . PRO A 1 613 ? 9.953 1.451 31.605 1.00 86.06 613 PRO A N 1
ATOM 4729 C CA . PRO A 1 613 ? 9.274 0.916 30.434 1.00 86.06 613 PRO A CA 1
ATOM 4730 C C . PRO A 1 613 ? 9.153 1.962 29.318 1.00 86.06 613 PRO A C 1
ATOM 4732 O O . PRO A 1 613 ? 9.220 3.175 29.564 1.00 86.06 613 PRO A O 1
ATOM 4735 N N . GLY A 1 614 ? 8.954 1.477 28.092 1.00 87.12 614 GLY A N 1
ATOM 4736 C CA . GLY A 1 614 ? 8.807 2.274 26.877 1.00 87.12 614 GLY A CA 1
ATOM 4737 C C . GLY A 1 614 ? 10.056 2.272 25.994 1.00 87.12 614 GLY A C 1
ATOM 4738 O O . GLY A 1 614 ? 10.821 1.308 25.961 1.00 87.12 614 GLY A O 1
ATOM 4739 N N . ASP A 1 615 ? 10.254 3.353 25.242 1.00 88.69 615 ASP A N 1
ATOM 4740 C CA . ASP A 1 615 ? 11.311 3.440 24.232 1.00 88.69 615 ASP A CA 1
ATOM 4741 C C . ASP A 1 615 ? 12.718 3.527 24.843 1.00 88.69 615 ASP A C 1
ATOM 4743 O O . ASP A 1 615 ? 12.964 4.276 25.785 1.00 88.69 615 ASP A O 1
ATOM 4747 N N . TRP A 1 616 ? 13.674 2.805 24.266 1.00 89.81 616 TRP A N 1
ATOM 4748 C CA . TRP A 1 616 ? 15.098 2.845 24.593 1.00 89.81 616 TRP A CA 1
ATOM 4749 C C . TRP A 1 616 ? 15.922 2.998 23.320 1.00 89.81 616 TRP A C 1
ATOM 4751 O O . TRP A 1 616 ? 15.700 2.300 22.329 1.00 89.81 616 TRP A O 1
ATOM 4761 N N . PHE A 1 617 ? 16.902 3.896 23.358 1.00 90.88 617 PHE A N 1
ATOM 4762 C CA . PHE A 1 617 ? 17.745 4.221 22.216 1.00 90.88 617 PHE A CA 1
ATOM 4763 C C . PHE A 1 617 ? 19.214 3.957 22.524 1.00 90.88 617 PHE A C 1
ATOM 4765 O O . PHE A 1 617 ? 19.714 4.328 23.590 1.00 90.88 617 PHE A O 1
ATOM 4772 N N . LEU A 1 618 ? 19.892 3.325 21.567 1.00 91.69 618 LEU A N 1
ATOM 4773 C CA . LEU A 1 618 ? 21.323 3.056 21.582 1.00 91.69 618 LEU A CA 1
ATOM 4774 C C . LEU A 1 618 ? 21.987 3.820 20.438 1.00 91.69 618 LEU A C 1
ATOM 4776 O O . LEU A 1 618 ? 21.512 3.746 19.308 1.00 91.69 618 LEU A O 1
ATOM 4780 N N . ALA A 1 619 ? 23.090 4.504 20.711 1.00 90.81 619 ALA A N 1
ATOM 4781 C CA . ALA A 1 619 ? 23.907 5.180 19.705 1.00 90.81 619 ALA A CA 1
ATOM 4782 C C . ALA A 1 619 ? 25.323 4.606 19.709 1.00 90.81 619 ALA A C 1
ATOM 4784 O O . ALA A 1 619 ? 25.964 4.596 20.759 1.00 90.81 619 ALA A O 1
ATOM 4785 N N . ALA A 1 620 ? 25.810 4.141 18.560 1.00 90.50 620 ALA A N 1
ATOM 4786 C CA . ALA A 1 620 ? 27.133 3.534 18.423 1.00 90.50 620 ALA A CA 1
ATOM 4787 C C . ALA A 1 620 ? 27.973 4.255 17.361 1.00 90.50 620 ALA A C 1
ATOM 4789 O O . ALA A 1 620 ? 27.457 4.646 16.312 1.00 90.50 620 ALA A O 1
ATOM 4790 N N . HIS A 1 621 ? 29.271 4.418 17.628 1.00 90.12 621 HIS A N 1
ATOM 4791 C CA . HIS A 1 621 ? 30.225 5.018 16.690 1.00 90.12 621 HIS A CA 1
ATOM 4792 C C . HIS A 1 621 ? 31.660 4.506 16.921 1.00 90.12 621 HIS A C 1
ATOM 4794 O O . HIS A 1 621 ? 31.977 3.954 17.980 1.00 90.12 621 HIS A O 1
ATOM 4800 N N . LEU A 1 622 ? 32.539 4.724 15.936 1.00 85.56 622 LEU A N 1
ATOM 4801 C CA . LEU A 1 622 ? 33.993 4.566 16.076 1.00 85.56 622 LEU A CA 1
ATOM 4802 C C . LEU A 1 622 ? 34.641 5.899 16.511 1.00 85.56 622 LEU A C 1
ATOM 4804 O O . LEU A 1 622 ? 34.052 6.962 16.297 1.00 85.56 622 LEU A O 1
ATOM 4808 N N . PRO A 1 623 ? 35.835 5.893 17.129 1.00 83.50 623 PRO A N 1
ATOM 4809 C CA . PRO A 1 623 ? 36.590 7.117 17.424 1.00 83.50 623 PRO A CA 1
ATOM 4810 C C . PRO A 1 623 ? 36.908 7.918 16.147 1.00 83.50 623 PRO A C 1
ATOM 4812 O O . PRO A 1 623 ? 36.899 7.351 15.052 1.00 83.50 623 PRO A O 1
ATOM 4815 N N . LYS A 1 624 ? 37.178 9.230 16.286 1.00 78.56 624 LYS A N 1
ATOM 4816 C CA . LYS A 1 624 ? 37.630 10.101 15.177 1.00 78.56 624 LYS A CA 1
ATOM 4817 C C . LYS A 1 624 ? 38.892 9.490 14.558 1.00 78.56 624 LYS A C 1
ATOM 4819 O O . LYS A 1 624 ? 39.760 9.024 15.294 1.00 78.56 624 LYS A O 1
ATOM 4824 N N . ASP A 1 625 ? 38.959 9.441 13.230 1.00 68.00 625 ASP A N 1
ATOM 4825 C CA . ASP A 1 625 ? 40.103 8.849 12.532 1.00 68.00 625 ASP A CA 1
ATOM 4826 C C . ASP A 1 625 ? 41.354 9.724 12.720 1.00 68.00 625 ASP A C 1
ATOM 4828 O O . ASP A 1 625 ? 41.270 10.947 12.623 1.00 68.00 625 ASP A O 1
ATOM 4832 N N . GLU A 1 626 ? 42.515 9.119 12.989 1.00 52.44 626 GLU A N 1
ATOM 4833 C CA . GLU A 1 626 ? 43.775 9.831 13.292 1.00 52.44 626 GLU A CA 1
ATOM 4834 C C . GLU A 1 626 ? 44.480 10.385 12.034 1.00 52.44 626 GLU A C 1
ATOM 4836 O O . GLU A 1 626 ? 45.684 10.630 12.041 1.00 52.44 626 GLU A O 1
ATOM 4841 N N . GLY A 1 627 ? 43.757 10.565 10.924 1.00 47.03 627 GLY A N 1
ATOM 4842 C CA . GLY A 1 627 ? 44.308 11.167 9.705 1.00 47.03 627 GLY A CA 1
ATOM 4843 C C . GLY A 1 627 ? 45.380 10.329 8.996 1.00 47.03 627 GLY A C 1
ATOM 4844 O O . GLY A 1 627 ? 46.149 10.864 8.200 1.00 47.03 627 GLY A O 1
ATOM 4845 N N . LYS A 1 628 ? 45.461 9.010 9.233 1.00 37.38 628 LYS A N 1
ATOM 4846 C CA . LYS A 1 628 ? 46.301 8.141 8.393 1.00 37.38 628 LYS A CA 1
ATOM 4847 C C . LYS A 1 628 ? 45.639 7.952 7.032 1.00 37.38 628 LYS A C 1
ATOM 4849 O O . LYS A 1 628 ? 44.742 7.133 6.874 1.00 37.38 628 LYS A O 1
ATOM 4854 N N . ILE A 1 629 ? 46.132 8.730 6.074 1.00 37.19 629 ILE A N 1
ATOM 4855 C CA . ILE A 1 629 ? 45.793 8.718 4.651 1.00 37.19 629 ILE A CA 1
ATOM 4856 C C . ILE A 1 629 ? 45.808 7.276 4.124 1.00 37.19 629 ILE A C 1
ATOM 4858 O O . ILE A 1 629 ? 46.864 6.658 3.981 1.00 37.19 629 ILE A O 1
ATOM 4862 N N . SER A 1 630 ? 44.628 6.742 3.829 1.00 43.91 630 SER A N 1
ATOM 4863 C CA . SER A 1 630 ? 44.451 5.513 3.064 1.00 43.91 630 SER A CA 1
ATOM 4864 C C . SER A 1 630 ? 44.174 5.903 1.614 1.00 43.91 630 SER A C 1
ATOM 4866 O O . SER A 1 630 ? 43.139 6.505 1.325 1.00 43.91 630 SER A O 1
ATOM 4868 N N . VAL A 1 631 ? 45.107 5.612 0.705 1.00 42.47 631 VAL A N 1
ATOM 4869 C CA . VAL A 1 631 ? 44.941 5.881 -0.732 1.00 42.47 631 VAL A CA 1
ATOM 4870 C C . VAL A 1 631 ? 43.717 5.105 -1.230 1.00 42.47 631 VAL A C 1
ATOM 4872 O O . VAL A 1 631 ? 43.721 3.869 -1.232 1.00 42.47 631 VAL A O 1
ATOM 4875 N N . LYS A 1 632 ? 42.659 5.824 -1.639 1.00 39.53 632 LYS A N 1
ATOM 4876 C CA . LYS A 1 632 ? 41.442 5.232 -2.217 1.00 39.53 632 LYS A CA 1
ATOM 4877 C C . LYS A 1 632 ? 41.831 4.289 -3.362 1.00 39.53 632 LYS A C 1
ATOM 4879 O O . LYS A 1 632 ? 42.393 4.724 -4.361 1.00 39.53 632 LYS A O 1
ATOM 4884 N N . GLY A 1 633 ? 41.538 2.999 -3.199 1.00 45.66 633 GLY A N 1
ATOM 4885 C CA . GLY A 1 633 ? 41.720 1.975 -4.235 1.00 45.66 633 GLY A CA 1
ATOM 4886 C C . GLY A 1 633 ? 42.958 1.074 -4.113 1.00 45.66 633 GLY A C 1
ATOM 4887 O O . GLY A 1 633 ? 43.050 0.116 -4.877 1.00 45.66 633 GLY A O 1
ATOM 4888 N N . LEU A 1 634 ? 43.880 1.312 -3.167 1.00 40.75 634 LEU A N 1
ATOM 4889 C CA . LEU A 1 634 ? 45.051 0.437 -2.934 1.00 40.75 634 LEU A CA 1
ATOM 4890 C C . LEU A 1 634 ? 45.183 -0.094 -1.494 1.00 40.75 634 LEU A C 1
ATOM 4892 O O . LEU A 1 634 ? 45.991 -0.989 -1.258 1.00 40.75 634 LEU A O 1
ATOM 4896 N N . SER A 1 635 ? 44.386 0.401 -0.545 1.00 46.81 635 SER A N 1
ATOM 4897 C CA . SER A 1 635 ? 44.335 -0.100 0.837 1.00 46.81 635 SER A CA 1
ATOM 4898 C C . SER A 1 635 ? 42.971 -0.705 1.175 1.00 46.81 635 SER A C 1
ATOM 4900 O O . SER A 1 635 ? 41.942 -0.114 0.850 1.00 46.81 635 SER A O 1
ATOM 4902 N N . GLU A 1 636 ? 42.975 -1.859 1.846 1.00 50.69 636 GLU A N 1
ATOM 4903 C CA . GLU A 1 636 ? 41.786 -2.632 2.230 1.00 50.69 636 GLU A CA 1
ATOM 4904 C C . GLU A 1 636 ? 40.833 -1.827 3.138 1.00 50.69 636 GLU A C 1
ATOM 4906 O O . GLU A 1 636 ? 41.215 -1.377 4.222 1.00 50.69 636 GLU A O 1
ATOM 4911 N N . GLU A 1 637 ? 39.571 -1.659 2.724 1.00 56.88 637 GLU A N 1
ATOM 4912 C CA . GLU A 1 637 ? 38.538 -1.062 3.576 1.00 56.88 637 GLU A CA 1
ATOM 4913 C C . GLU A 1 637 ? 38.061 -2.079 4.619 1.00 56.88 637 GLU A C 1
ATOM 4915 O O . GLU A 1 637 ? 37.257 -2.973 4.353 1.00 56.88 637 GLU A O 1
ATOM 4920 N N . CYS A 1 638 ? 38.532 -1.919 5.848 1.00 67.81 638 CYS A N 1
ATOM 4921 C CA . CYS A 1 638 ? 38.052 -2.691 6.983 1.00 67.81 638 CYS A CA 1
ATOM 4922 C C . CYS A 1 638 ? 36.625 -2.286 7.364 1.00 67.81 638 CYS A C 1
ATOM 4924 O O . CYS A 1 638 ? 36.382 -1.145 7.765 1.00 67.81 638 CYS A O 1
ATOM 4926 N N . GLN A 1 639 ? 35.676 -3.223 7.281 1.00 75.38 639 GLN A N 1
ATOM 4927 C CA . GLN A 1 639 ? 34.288 -2.973 7.663 1.00 75.38 639 GLN A CA 1
ATOM 4928 C C . GLN A 1 639 ? 34.030 -3.445 9.097 1.00 75.38 639 GLN A C 1
ATOM 4930 O O . GLN A 1 639 ? 34.221 -4.614 9.436 1.00 75.38 639 GLN A O 1
ATOM 4935 N N . TYR A 1 640 ? 33.581 -2.523 9.949 1.00 80.88 640 TYR A N 1
ATOM 4936 C CA . TYR A 1 640 ? 33.215 -2.800 11.337 1.00 80.88 640 TYR A CA 1
ATOM 4937 C C . TYR A 1 640 ? 31.690 -2.807 11.458 1.00 80.88 640 TYR A C 1
ATOM 4939 O O . TYR A 1 640 ? 31.052 -1.785 11.214 1.00 80.88 640 TYR A O 1
ATOM 4947 N N . LEU A 1 641 ? 31.106 -3.947 11.830 1.00 85.38 641 LEU A N 1
ATOM 4948 C CA . LEU A 1 641 ? 29.663 -4.134 11.979 1.00 85.38 641 LEU A CA 1
ATOM 4949 C C . LEU A 1 641 ? 29.274 -4.226 13.458 1.00 85.38 641 LEU A C 1
ATOM 4951 O O . LEU A 1 641 ? 29.948 -4.888 14.247 1.00 85.38 641 LEU A O 1
ATOM 4955 N N . PHE A 1 642 ? 28.148 -3.621 13.828 1.00 88.56 642 PHE A N 1
ATOM 4956 C CA . PHE A 1 642 ? 27.601 -3.660 15.184 1.00 88.56 642 PHE A CA 1
ATOM 4957 C C . PHE A 1 642 ? 26.161 -4.168 15.201 1.00 88.56 642 PHE A C 1
ATOM 4959 O O . PHE A 1 642 ? 25.320 -3.697 14.435 1.00 88.56 642 PHE A O 1
ATOM 4966 N N . GLN A 1 643 ? 25.880 -5.123 16.090 1.00 90.19 643 GLN A N 1
ATOM 4967 C CA . GLN A 1 643 ? 24.582 -5.762 16.259 1.00 90.19 643 GLN A CA 1
ATOM 4968 C C . GLN A 1 643 ? 24.183 -5.823 17.745 1.00 90.19 643 GLN A C 1
ATOM 4970 O O . GLN A 1 643 ? 24.733 -6.629 18.502 1.00 90.19 643 GLN A O 1
ATOM 4975 N N . PRO A 1 644 ? 23.189 -5.029 18.176 1.00 91.25 644 PRO A N 1
ATOM 4976 C CA . PRO A 1 644 ? 22.643 -5.124 19.523 1.00 91.25 644 PRO A CA 1
ATOM 4977 C C . PRO A 1 644 ? 21.481 -6.130 19.619 1.00 91.25 644 PRO A C 1
ATOM 4979 O O . PRO A 1 644 ? 20.639 -6.256 18.720 1.00 91.25 644 PRO A O 1
ATOM 4982 N N . GLN A 1 645 ? 21.401 -6.817 20.757 1.00 92.12 645 GLN A N 1
ATOM 4983 C CA . GLN A 1 645 ? 20.295 -7.685 21.168 1.00 92.12 645 GLN A CA 1
ATOM 4984 C C . GLN A 1 645 ? 19.832 -7.277 22.569 1.00 92.12 645 GLN A C 1
ATOM 4986 O O . GLN A 1 645 ? 20.656 -6.885 23.386 1.00 92.12 645 GLN A O 1
ATOM 4991 N N . LEU A 1 646 ? 18.539 -7.380 22.855 1.00 92.50 646 LEU A N 1
ATOM 4992 C CA . LEU A 1 646 ? 17.922 -7.089 24.146 1.00 92.50 646 LEU A CA 1
ATOM 4993 C C . LEU A 1 646 ? 17.197 -8.342 24.647 1.00 92.50 646 LEU A C 1
ATOM 4995 O O . LEU A 1 646 ? 16.403 -8.937 23.925 1.00 92.50 646 LEU A O 1
ATOM 4999 N N . ILE A 1 647 ? 17.457 -8.716 25.892 1.00 91.31 647 ILE A N 1
ATOM 5000 C CA . ILE A 1 647 ? 16.810 -9.815 26.604 1.00 91.31 647 ILE A CA 1
ATOM 5001 C C . ILE A 1 647 ? 16.063 -9.206 27.787 1.00 91.31 647 ILE A C 1
ATOM 5003 O O . ILE A 1 647 ? 16.667 -8.511 28.601 1.00 91.31 647 ILE A O 1
ATOM 5007 N N . VAL A 1 648 ? 14.760 -9.441 27.879 1.00 90.50 648 VAL A N 1
ATOM 5008 C CA . VAL A 1 648 ? 13.890 -8.856 28.907 1.00 90.50 648 VAL A CA 1
ATOM 5009 C C . VAL A 1 648 ? 13.329 -9.964 29.781 1.00 90.50 648 VAL A C 1
ATOM 5011 O O . VAL A 1 648 ? 12.836 -10.959 29.263 1.00 90.50 648 VAL A O 1
ATOM 5014 N N . GLN A 1 649 ? 13.367 -9.789 31.101 1.00 87.50 649 GLN A N 1
ATOM 5015 C CA . GLN A 1 649 ? 12.701 -10.661 32.064 1.00 87.50 649 GLN A CA 1
ATOM 5016 C C . GLN A 1 649 ? 11.546 -9.903 32.730 1.00 87.50 649 GLN A C 1
ATOM 5018 O O . GLN A 1 649 ? 11.769 -8.947 33.479 1.00 87.50 649 GLN A O 1
ATOM 5023 N N . ARG A 1 650 ? 10.311 -10.336 32.459 1.00 86.25 650 ARG A N 1
ATOM 5024 C CA . ARG A 1 650 ? 9.063 -9.723 32.937 1.00 86.25 650 ARG A CA 1
ATOM 5025 C C . ARG A 1 650 ? 8.420 -10.552 34.048 1.00 86.25 650 ARG A C 1
ATOM 5027 O O . ARG A 1 650 ? 8.443 -11.780 33.982 1.00 86.25 650 ARG A O 1
ATOM 5034 N N . LEU A 1 651 ? 7.823 -9.890 35.042 1.00 80.69 651 LEU A N 1
ATOM 5035 C CA . LEU A 1 651 ? 6.982 -10.543 36.053 1.00 80.69 651 LEU A CA 1
ATOM 5036 C C . LEU A 1 651 ? 5.555 -10.753 35.530 1.00 80.69 651 LEU A C 1
ATOM 5038 O O . LEU A 1 651 ? 4.964 -9.849 34.944 1.00 80.69 651 LEU A O 1
ATOM 5042 N N . ILE A 1 652 ? 4.970 -11.920 35.799 1.00 77.12 652 ILE A N 1
ATOM 5043 C CA . ILE A 1 652 ? 3.560 -12.224 35.521 1.00 77.12 652 ILE A CA 1
ATOM 5044 C C . ILE A 1 652 ? 2.819 -12.459 36.839 1.00 77.12 652 ILE A C 1
ATOM 5046 O O . ILE A 1 652 ? 3.370 -13.024 37.782 1.00 77.12 652 ILE A O 1
ATOM 5050 N N . GLY A 1 653 ? 1.552 -12.035 36.896 1.00 69.88 653 GLY A N 1
ATOM 5051 C CA . GLY A 1 653 ? 0.676 -12.277 38.047 1.00 69.88 653 GLY A CA 1
ATOM 5052 C C . GLY A 1 653 ? 0.733 -11.203 39.138 1.00 69.88 653 GLY A C 1
ATOM 5053 O O . GLY A 1 653 ? 0.413 -11.495 40.284 1.00 69.88 653 GLY A O 1
ATOM 5054 N N . ILE A 1 654 ? 1.129 -9.966 38.807 1.00 82.00 654 ILE A N 1
ATOM 5055 C CA . ILE A 1 654 ? 1.111 -8.835 39.752 1.00 82.00 654 ILE A CA 1
ATOM 5056 C C . ILE A 1 654 ? -0.339 -8.419 40.041 1.00 82.00 654 ILE A C 1
ATOM 5058 O O . ILE A 1 654 ? -1.078 -8.038 39.129 1.00 82.00 654 ILE A O 1
ATOM 5062 N N . SER A 1 655 ? -0.727 -8.431 41.316 1.00 81.81 655 SER A N 1
ATOM 5063 C CA . SER A 1 655 ? -2.061 -8.029 41.772 1.00 81.81 655 SER A CA 1
ATOM 5064 C C . SER A 1 655 ? -2.301 -6.524 41.600 1.00 81.81 655 SER A C 1
ATOM 5066 O O . SER A 1 655 ? -1.471 -5.700 41.992 1.00 81.81 655 SER A O 1
ATOM 5068 N N . VAL A 1 656 ? -3.458 -6.157 41.039 1.00 86.19 656 VAL A N 1
ATOM 5069 C CA . VAL A 1 656 ? -3.853 -4.755 40.816 1.00 86.19 656 VAL A CA 1
ATOM 5070 C C . VAL A 1 656 ? -4.711 -4.255 41.980 1.00 86.19 656 VAL A C 1
ATOM 5072 O O . VAL A 1 656 ? -5.750 -4.844 42.272 1.00 86.19 656 VAL A O 1
ATOM 5075 N N . LEU A 1 657 ? -4.299 -3.161 42.622 1.00 86.44 657 LEU A N 1
ATOM 5076 C CA . LEU A 1 657 ? -5.074 -2.477 43.659 1.00 86.44 657 LEU A CA 1
ATOM 5077 C C . LEU A 1 657 ? -5.966 -1.402 43.032 1.00 86.44 657 LEU A C 1
ATOM 5079 O O . LEU A 1 657 ? -5.544 -0.687 42.121 1.00 86.44 657 LEU A O 1
ATOM 5083 N N . TYR A 1 658 ? -7.184 -1.265 43.554 1.00 83.81 658 TYR A N 1
ATOM 5084 C CA . TYR A 1 658 ? -8.115 -0.205 43.174 1.00 83.81 658 TYR A CA 1
ATOM 5085 C C . TYR A 1 658 ? -8.125 0.888 44.251 1.00 83.81 658 TYR A C 1
ATOM 5087 O O . TYR A 1 658 ? -8.271 0.556 45.431 1.00 83.81 658 TYR A O 1
ATOM 5095 N N . PRO A 1 659 ? -7.985 2.177 43.884 1.00 84.62 659 PRO A N 1
ATOM 5096 C CA . PRO A 1 659 ? -8.076 3.265 44.850 1.00 84.62 659 PRO A CA 1
ATOM 5097 C C . PRO A 1 659 ? -9.398 3.235 45.635 1.00 84.62 659 PRO A C 1
ATOM 5099 O O . PRO A 1 659 ? -10.458 3.028 45.051 1.00 84.62 659 PRO A O 1
ATOM 5102 N N . GLY A 1 660 ? -9.338 3.433 46.953 1.00 79.19 660 GLY A N 1
ATOM 5103 C CA . GLY A 1 660 ? -10.488 3.430 47.867 1.00 79.19 660 GLY A CA 1
ATOM 5104 C C . GLY A 1 660 ? -10.904 2.053 48.402 1.00 79.19 660 GLY A C 1
ATOM 5105 O O . GLY A 1 660 ? -11.690 1.992 49.344 1.00 79.19 660 GLY A O 1
ATOM 5106 N N . TYR A 1 661 ? -10.360 0.957 47.864 1.00 82.94 661 TYR A N 1
ATOM 5107 C CA . TYR A 1 661 ? -10.673 -0.404 48.304 1.00 82.94 661 TYR A CA 1
ATOM 5108 C C . TYR A 1 661 ? -9.514 -1.018 49.090 1.00 82.94 661 TYR A C 1
ATOM 5110 O O . TYR A 1 661 ? -8.346 -0.876 48.724 1.00 82.94 661 TYR A O 1
ATOM 5118 N N . TYR A 1 662 ? -9.854 -1.739 50.157 1.00 83.94 662 TYR A N 1
ATOM 5119 C CA . TYR A 1 662 ? -8.899 -2.491 50.961 1.00 83.94 662 TYR A CA 1
ATOM 5120 C C . TYR A 1 662 ? -9.000 -3.983 50.650 1.00 83.94 662 TYR A C 1
ATOM 5122 O O . TYR A 1 662 ? -10.101 -4.519 50.537 1.00 83.94 662 TYR A O 1
ATOM 5130 N N . ILE A 1 663 ? -7.855 -4.656 50.537 1.00 83.38 663 ILE A N 1
ATOM 5131 C CA . ILE A 1 663 ? -7.776 -6.091 50.244 1.00 83.38 663 ILE A CA 1
ATOM 5132 C C . ILE A 1 663 ? -6.967 -6.784 51.343 1.00 83.38 663 ILE A C 1
ATOM 5134 O O . ILE A 1 663 ? -5.885 -6.321 51.708 1.00 83.38 663 ILE A O 1
ATOM 5138 N N . ASP A 1 664 ? -7.492 -7.900 51.851 1.00 84.31 664 ASP A N 1
ATOM 5139 C CA . ASP A 1 664 ? -6.805 -8.766 52.811 1.00 84.31 664 ASP A CA 1
ATOM 5140 C C . ASP A 1 664 ? -5.757 -9.631 52.101 1.00 84.31 664 ASP A C 1
ATOM 5142 O O . ASP A 1 664 ? -6.035 -10.259 51.078 1.00 84.31 664 ASP A O 1
ATOM 5146 N N . GLN A 1 665 ? -4.535 -9.638 52.629 1.00 84.25 665 GLN A N 1
ATOM 5147 C CA . GLN A 1 665 ? -3.377 -10.307 52.042 1.00 84.25 665 GLN A CA 1
ATOM 5148 C C . GLN A 1 665 ? -2.565 -11.047 53.108 1.00 84.25 665 GLN A C 1
ATOM 5150 O O . GLN A 1 665 ? -2.565 -10.699 54.292 1.00 84.25 665 GLN A O 1
ATOM 5155 N N . MET A 1 666 ? -1.853 -12.084 52.670 1.00 83.56 666 MET A N 1
ATOM 5156 C CA . MET A 1 666 ? -0.997 -12.911 53.517 1.00 83.56 666 MET A CA 1
ATOM 5157 C C . MET A 1 666 ? 0.334 -13.165 52.809 1.00 83.56 666 MET A C 1
ATOM 5159 O O . MET A 1 666 ? 0.349 -13.633 51.672 1.00 83.56 666 MET A O 1
ATOM 5163 N N . ILE A 1 667 ? 1.451 -12.911 53.496 1.00 80.31 667 ILE A N 1
ATOM 5164 C CA . ILE A 1 667 ? 2.783 -13.325 53.034 1.00 80.31 667 ILE A CA 1
ATOM 5165 C C . ILE A 1 667 ? 3.183 -14.593 53.808 1.00 80.31 667 ILE A C 1
ATOM 5167 O O . ILE A 1 667 ? 3.424 -14.507 55.020 1.00 80.31 667 ILE A O 1
ATOM 5171 N N . PRO A 1 668 ? 3.231 -15.769 53.150 1.00 76.50 668 PRO A N 1
ATOM 5172 C CA . PRO A 1 668 ? 3.622 -17.023 53.788 1.00 76.50 668 PRO A CA 1
ATOM 5173 C C . PRO A 1 668 ? 5.113 -17.033 54.136 1.00 76.50 668 PRO A C 1
ATOM 5175 O O . PRO A 1 668 ? 5.912 -16.322 53.528 1.00 76.50 668 PRO A O 1
ATOM 5178 N N . ILE A 1 669 ? 5.509 -17.892 55.079 1.00 72.81 669 ILE A N 1
ATOM 5179 C CA . ILE A 1 669 ? 6.895 -17.970 55.574 1.00 72.81 669 ILE A CA 1
ATOM 5180 C C . ILE A 1 669 ? 7.955 -18.156 54.467 1.00 72.81 669 ILE A C 1
ATOM 5182 O O . ILE A 1 669 ? 9.069 -17.640 54.596 1.00 72.81 669 ILE A O 1
ATOM 5186 N N . HIS A 1 670 ? 7.601 -18.846 53.377 1.00 71.00 670 HIS A N 1
ATOM 5187 C CA . HIS A 1 670 ? 8.484 -19.141 52.244 1.00 71.00 670 HIS A CA 1
ATOM 5188 C C . HIS A 1 670 ? 8.675 -17.956 51.285 1.00 71.00 670 HIS A C 1
ATOM 5190 O O . HIS A 1 670 ? 9.723 -17.873 50.647 1.00 71.00 670 HIS A O 1
ATOM 5196 N N . ASN A 1 671 ? 7.744 -16.996 51.256 1.00 72.56 671 ASN A N 1
ATOM 5197 C CA . ASN A 1 671 ? 7.823 -15.844 50.360 1.00 72.56 671 ASN A CA 1
ATOM 5198 C C . ASN A 1 671 ? 8.383 -14.639 51.121 1.00 72.56 671 ASN A C 1
ATOM 5200 O O . ASN A 1 671 ? 7.992 -14.330 52.251 1.00 72.56 671 ASN A O 1
ATOM 5204 N N . ARG A 1 672 ? 9.346 -13.952 50.502 1.00 73.94 672 ARG A N 1
ATOM 5205 C CA . ARG A 1 672 ? 10.012 -12.790 51.113 1.00 73.94 672 ARG A CA 1
ATOM 5206 C C . ARG A 1 672 ? 9.300 -11.472 50.834 1.00 73.94 672 ARG A C 1
ATOM 5208 O O . ARG A 1 672 ? 9.437 -10.539 51.622 1.00 73.94 672 ARG A O 1
ATOM 5215 N N . SER A 1 673 ? 8.558 -11.382 49.738 1.00 81.94 673 SER A N 1
ATOM 5216 C CA . SER A 1 673 ? 7.910 -10.143 49.326 1.00 81.94 673 SER A CA 1
ATOM 5217 C C . SER A 1 673 ? 6.675 -10.389 48.465 1.00 81.94 673 SER A C 1
ATOM 5219 O O . SER A 1 673 ? 6.523 -11.450 47.860 1.00 81.94 673 SER A O 1
ATOM 5221 N N . ALA A 1 674 ? 5.789 -9.396 48.427 1.00 82.62 674 ALA A N 1
ATOM 5222 C CA . ALA A 1 674 ? 4.627 -9.352 47.547 1.00 82.62 674 ALA A CA 1
ATOM 5223 C C . ALA A 1 674 ? 4.613 -8.022 46.786 1.00 82.62 674 ALA A C 1
ATOM 5225 O O . ALA A 1 674 ? 4.786 -6.958 47.387 1.00 82.62 674 ALA A O 1
ATOM 5226 N N . LEU A 1 675 ? 4.422 -8.090 45.468 1.00 85.94 675 LEU A N 1
ATOM 5227 C CA . LEU A 1 675 ? 4.396 -6.931 44.579 1.00 85.94 675 LEU A CA 1
ATOM 5228 C C . LEU A 1 675 ? 2.964 -6.668 44.099 1.00 85.94 675 LEU A C 1
ATOM 5230 O O . LEU A 1 675 ? 2.285 -7.571 43.613 1.00 85.94 675 LEU A O 1
ATOM 5234 N N . TYR A 1 676 ? 2.543 -5.413 44.192 1.00 88.31 676 TYR A N 1
ATOM 5235 C CA . TYR A 1 676 ? 1.238 -4.915 43.773 1.00 88.31 676 TYR A CA 1
ATOM 5236 C C . TYR A 1 676 ? 1.411 -3.747 42.803 1.00 88.31 676 TYR A C 1
ATOM 5238 O O . TYR A 1 676 ? 2.443 -3.071 42.819 1.00 88.31 676 TYR A O 1
ATOM 5246 N N . LYS A 1 677 ? 0.389 -3.464 41.991 1.00 89.56 677 LYS A N 1
ATOM 5247 C CA . LYS A 1 677 ? 0.362 -2.263 41.147 1.00 89.56 677 LYS A CA 1
ATOM 5248 C C . LYS A 1 677 ? -0.956 -1.502 41.219 1.00 89.56 677 LYS A C 1
ATOM 5250 O O . LYS A 1 677 ? -2.015 -2.105 41.334 1.00 89.56 677 LYS A O 1
ATOM 5255 N N . VAL A 1 678 ? -0.898 -0.177 41.124 1.00 90.06 678 VAL A N 1
ATOM 5256 C CA . VAL A 1 678 ? -2.062 0.724 41.097 1.00 90.06 678 VAL A CA 1
ATOM 5257 C C . VAL A 1 678 ? -1.885 1.752 39.984 1.00 90.06 678 VAL A C 1
ATOM 5259 O O . VAL A 1 678 ? -0.776 2.226 39.748 1.00 90.06 678 VAL A O 1
ATOM 5262 N N . PHE A 1 679 ? -2.959 2.076 39.269 1.00 87.31 679 PHE A N 1
ATOM 5263 C CA . PHE A 1 679 ? -2.934 3.104 38.228 1.00 87.31 679 PHE A CA 1
ATOM 5264 C C . PHE A 1 679 ? -3.381 4.445 38.806 1.00 87.31 679 PHE A C 1
ATOM 5266 O O . PHE A 1 679 ? -4.431 4.503 39.450 1.00 87.31 679 PHE A O 1
ATOM 5273 N N . ILE A 1 680 ? -2.609 5.508 38.567 1.00 84.56 680 ILE A N 1
ATOM 5274 C CA . ILE A 1 680 ? -2.922 6.855 39.057 1.00 84.56 680 ILE A CA 1
ATOM 5275 C C . ILE A 1 680 ? -3.425 7.730 37.895 1.00 84.56 680 ILE A C 1
ATOM 5277 O O . ILE A 1 680 ? -2.675 7.954 36.940 1.00 84.56 680 ILE A O 1
ATOM 5281 N N . PRO A 1 681 ? -4.679 8.223 37.942 1.00 78.75 681 PRO A N 1
ATOM 5282 C CA . PRO A 1 681 ? -5.238 9.080 36.896 1.00 78.75 681 PRO A CA 1
ATOM 5283 C C . PRO A 1 681 ? -4.692 10.521 36.968 1.00 78.75 681 PRO A C 1
ATOM 5285 O O . PRO A 1 681 ? -3.913 10.874 37.855 1.00 78.75 681 PRO A O 1
ATOM 5288 N N . ASN A 1 682 ? -5.102 11.367 36.019 1.00 74.38 682 ASN A N 1
ATOM 5289 C CA . ASN A 1 682 ? -4.782 12.799 36.021 1.00 74.38 682 ASN A CA 1
ATOM 5290 C C . ASN A 1 682 ? -5.461 13.548 37.175 1.00 74.38 682 ASN A C 1
ATOM 5292 O O . ASN A 1 682 ? -6.501 13.124 37.671 1.00 74.38 682 ASN A O 1
ATOM 5296 N N . TYR A 1 683 ? -4.912 14.717 37.527 1.00 74.12 683 TYR A N 1
ATOM 5297 C CA . TYR A 1 683 ? -5.469 15.642 38.529 1.00 74.12 683 TYR A CA 1
ATOM 5298 C C . TYR A 1 683 ? -5.487 15.114 39.975 1.00 74.12 683 TYR A C 1
ATOM 5300 O O . TYR A 1 683 ? -6.273 15.584 40.800 1.00 74.12 683 TYR A O 1
ATOM 5308 N N . ILE A 1 684 ? -4.586 14.183 40.303 1.00 77.12 684 ILE A N 1
ATOM 5309 C CA . ILE A 1 684 ? -4.380 13.702 41.674 1.00 77.12 684 ILE A CA 1
ATOM 5310 C C . ILE A 1 684 ? -3.325 14.556 42.377 1.00 77.12 684 ILE A C 1
ATOM 5312 O O . ILE A 1 684 ? -2.216 14.735 41.869 1.00 77.12 684 ILE A O 1
ATOM 5316 N N . SER A 1 685 ? -3.660 15.059 43.565 1.00 74.06 685 SER A N 1
ATOM 5317 C CA . SER A 1 685 ? -2.765 15.881 44.393 1.00 74.06 685 SER A CA 1
ATOM 5318 C C . SER A 1 685 ? -1.887 15.049 45.331 1.00 74.06 685 SER A C 1
ATOM 5320 O O . SER A 1 685 ? -0.730 15.396 45.587 1.00 74.06 685 SER A O 1
ATOM 5322 N N . LYS A 1 686 ? -2.432 13.939 45.837 1.00 79.31 686 LYS A N 1
ATOM 5323 C CA . LYS A 1 686 ? -1.798 13.076 46.833 1.00 79.31 686 LYS A CA 1
ATOM 5324 C C . LYS A 1 686 ? -2.223 11.624 46.627 1.00 79.31 686 LYS A C 1
ATOM 5326 O O . LYS A 1 686 ? -3.400 11.351 46.404 1.00 79.31 686 LYS A O 1
ATOM 5331 N N . VAL A 1 687 ? -1.263 10.706 46.733 1.00 83.88 687 VAL A N 1
ATOM 5332 C CA . VAL A 1 687 ? -1.505 9.258 46.815 1.00 83.88 687 VAL A CA 1
ATOM 5333 C C . VAL A 1 687 ? -0.977 8.785 48.162 1.00 83.88 687 VAL A C 1
ATOM 5335 O O . VAL A 1 687 ? 0.170 9.072 48.507 1.00 83.88 687 VAL A O 1
ATOM 5338 N N . LYS A 1 688 ? -1.824 8.093 48.921 1.00 87.19 688 LYS A N 1
ATOM 5339 C CA . LYS A 1 688 ? -1.527 7.541 50.242 1.00 87.19 688 LYS A CA 1
ATOM 5340 C C . LYS A 1 688 ? -1.711 6.026 50.200 1.00 87.19 688 LYS A C 1
ATOM 5342 O O . LYS A 1 688 ? -2.790 5.549 49.859 1.00 87.19 688 LYS A O 1
ATOM 5347 N N . VAL A 1 689 ? -0.683 5.262 50.556 1.00 88.75 689 VAL A N 1
ATOM 5348 C CA . VAL A 1 689 ? -0.766 3.799 50.707 1.00 88.75 689 VAL A CA 1
ATOM 5349 C C . VAL A 1 689 ? -0.824 3.462 52.191 1.00 88.75 689 VAL A C 1
ATOM 5351 O O . VAL A 1 689 ? 0.028 3.919 52.948 1.00 88.75 689 VAL A O 1
ATOM 5354 N N . GLN A 1 690 ? -1.817 2.674 52.605 1.00 87.88 690 GLN A N 1
ATOM 5355 C CA . GLN A 1 690 ? -2.041 2.303 54.004 1.00 87.88 690 GLN A CA 1
ATOM 5356 C C . GLN A 1 690 ? -2.020 0.785 54.180 1.00 87.88 690 GLN A C 1
ATOM 5358 O O . GLN A 1 690 ? -2.686 0.057 53.435 1.00 87.88 690 GLN A O 1
ATOM 5363 N N . LEU A 1 691 ? -1.304 0.319 55.206 1.00 87.06 691 LEU A N 1
ATOM 5364 C CA . LEU A 1 691 ? -1.437 -1.034 55.744 1.00 87.06 691 LEU A CA 1
ATOM 5365 C C . LEU A 1 691 ? -2.149 -0.991 57.097 1.00 87.06 691 LEU A C 1
ATOM 5367 O O . LEU A 1 691 ? -1.734 -0.280 58.012 1.00 87.06 691 LEU A O 1
ATOM 5371 N N . VAL A 1 692 ? -3.210 -1.787 57.214 1.00 83.25 692 VAL A N 1
ATOM 5372 C CA . VAL A 1 692 ? -4.109 -1.861 58.373 1.00 83.25 692 VAL A CA 1
ATOM 5373 C C . VAL A 1 692 ? -4.180 -3.311 58.870 1.00 83.25 692 VAL A C 1
ATOM 5375 O O . VAL A 1 692 ? -3.970 -4.245 58.094 1.00 83.25 692 VAL A O 1
ATOM 5378 N N . ASN A 1 693 ? -4.481 -3.520 60.156 1.00 77.62 693 ASN A N 1
ATOM 5379 C CA . ASN A 1 693 ? -4.676 -4.844 60.772 1.00 77.62 693 ASN A CA 1
ATOM 5380 C C . ASN A 1 693 ? -3.515 -5.827 60.534 1.00 77.62 693 ASN A C 1
ATOM 5382 O O . ASN A 1 693 ? -3.728 -7.011 60.272 1.00 77.62 693 ASN A O 1
ATOM 5386 N N . CYS A 1 694 ? -2.278 -5.334 60.607 1.00 78.19 694 CYS A N 1
ATOM 5387 C CA . CYS A 1 694 ? -1.106 -6.180 60.444 1.00 78.19 694 CYS A CA 1
ATOM 5388 C C . CYS A 1 694 ? -0.873 -7.041 61.693 1.00 78.19 694 CYS A C 1
ATOM 5390 O O . CYS A 1 694 ? -0.719 -6.510 62.790 1.00 78.19 694 CYS A O 1
ATOM 5392 N N . SER A 1 695 ? -0.838 -8.365 61.540 1.00 75.00 695 SER A N 1
ATOM 5393 C CA . SER A 1 695 ? -0.649 -9.302 62.653 1.00 75.00 695 SER A CA 1
ATOM 5394 C C . SER A 1 695 ? 0.240 -10.489 62.278 1.00 75.00 695 SER A C 1
ATOM 5396 O O . SER A 1 695 ? 0.330 -10.898 61.117 1.00 75.00 695 SER A O 1
ATOM 5398 N N . THR A 1 696 ? 0.901 -11.059 63.289 1.00 75.69 696 THR A N 1
ATOM 5399 C CA . THR A 1 696 ? 1.597 -12.349 63.190 1.00 75.69 696 THR A CA 1
ATOM 5400 C C . THR A 1 696 ? 0.865 -13.372 64.053 1.00 75.69 696 THR A C 1
ATOM 5402 O O . THR A 1 696 ? 0.369 -13.034 65.127 1.00 75.69 696 THR A O 1
ATOM 5405 N N . LYS A 1 697 ? 0.796 -14.632 63.601 1.00 63.16 697 LYS A N 1
ATOM 5406 C CA . LYS A 1 697 ? -0.014 -15.719 64.201 1.00 63.16 697 LYS A CA 1
ATOM 5407 C C . LYS A 1 697 ? 0.168 -15.956 65.717 1.00 63.16 697 LYS A C 1
ATOM 5409 O O . LYS A 1 697 ? -0.629 -16.697 66.273 1.00 63.16 697 LYS A O 1
ATOM 5414 N N . ASN A 1 698 ? 1.179 -15.374 66.378 1.00 56.34 698 ASN A N 1
ATOM 5415 C CA . ASN A 1 698 ? 1.550 -15.709 67.761 1.00 56.34 698 ASN A CA 1
ATOM 5416 C C . ASN A 1 698 ? 1.796 -14.540 68.739 1.00 56.34 698 ASN A C 1
ATOM 5418 O O . ASN A 1 698 ? 2.282 -14.805 69.835 1.00 56.34 698 ASN A O 1
ATOM 5422 N N . LYS A 1 699 ? 1.463 -13.279 68.424 1.00 53.88 699 LYS A N 1
ATOM 5423 C CA . LYS A 1 699 ? 1.417 -12.173 69.413 1.00 53.88 699 LYS A CA 1
ATOM 5424 C C . LYS A 1 699 ? 0.744 -10.935 68.811 1.00 53.88 699 LYS A C 1
ATOM 5426 O O . LYS A 1 699 ? 1.111 -10.511 67.719 1.00 53.88 699 LYS A O 1
ATOM 5431 N N . SER A 1 700 ? -0.176 -10.315 69.550 1.00 51.94 700 SER A N 1
ATOM 5432 C CA . SER A 1 700 ? -0.639 -8.941 69.317 1.00 51.94 700 SER A CA 1
ATOM 5433 C C . SER A 1 700 ? 0.450 -7.956 69.760 1.00 51.94 700 SER A C 1
ATOM 5435 O O . SER A 1 700 ? 0.323 -7.292 70.784 1.00 51.94 700 SER A O 1
ATOM 5437 N N . SER A 1 701 ? 1.591 -7.950 69.070 1.00 52.59 701 SER A N 1
ATOM 5438 C CA . SER A 1 701 ? 2.576 -6.877 69.215 1.00 52.59 701 SER A CA 1
ATOM 5439 C C . SER A 1 701 ? 2.194 -5.732 68.282 1.00 52.59 701 SER A C 1
ATOM 5441 O O . SER A 1 701 ? 1.968 -5.983 67.101 1.00 52.59 701 SER A O 1
ATOM 5443 N N . ASP A 1 702 ? 2.184 -4.500 68.794 1.00 55.62 702 ASP A N 1
ATOM 5444 C CA . ASP A 1 702 ? 1.830 -3.255 68.084 1.00 55.62 702 ASP A CA 1
ATOM 5445 C C . ASP A 1 702 ? 2.721 -2.899 66.869 1.00 55.62 702 ASP A C 1
ATOM 5447 O O . ASP A 1 702 ? 2.569 -1.827 66.289 1.00 55.62 702 ASP A O 1
ATOM 5451 N N . SER A 1 703 ? 3.647 -3.773 66.458 1.00 64.94 703 SER A N 1
ATOM 5452 C CA . SER A 1 703 ? 4.610 -3.527 65.381 1.00 64.94 703 SER A CA 1
ATOM 5453 C C . SER A 1 703 ? 4.459 -4.516 64.217 1.00 64.94 703 SER A C 1
ATOM 5455 O O . SER A 1 703 ? 4.528 -5.736 64.382 1.00 64.94 703 SER A O 1
ATOM 5457 N N . CYS A 1 704 ? 4.272 -3.981 63.005 1.00 72.88 704 CYS A N 1
ATOM 5458 C CA . CYS A 1 704 ? 4.129 -4.755 61.772 1.00 72.88 704 CYS A CA 1
ATOM 5459 C C . CYS A 1 704 ? 5.513 -5.048 61.155 1.00 72.88 704 CYS A C 1
ATOM 5461 O O . CYS A 1 704 ? 6.206 -4.108 60.764 1.00 72.88 704 CYS A O 1
ATOM 5463 N N . PRO A 1 705 ? 5.960 -6.317 61.027 1.00 80.50 705 PRO A N 1
ATOM 5464 C CA . PRO A 1 705 ? 7.313 -6.653 60.569 1.00 80.50 705 PRO A CA 1
ATOM 5465 C C . PRO A 1 705 ? 7.443 -6.630 59.033 1.00 80.50 705 PRO A C 1
ATOM 5467 O O . PRO A 1 705 ? 7.907 -7.600 58.424 1.00 80.50 705 PRO A O 1
ATOM 5470 N N . VAL A 1 706 ? 7.017 -5.534 58.399 1.00 85.69 706 VAL A N 1
ATOM 5471 C CA . VAL A 1 706 ? 7.090 -5.336 56.944 1.00 85.69 706 VAL A CA 1
ATOM 5472 C C . VAL A 1 706 ? 7.706 -3.986 56.589 1.00 85.69 706 VAL A C 1
ATOM 5474 O O . VAL A 1 706 ? 7.564 -3.006 57.318 1.00 85.69 706 VAL A O 1
ATOM 5477 N N . VAL A 1 707 ? 8.367 -3.939 55.439 1.00 86.88 707 VAL A N 1
ATOM 5478 C CA . VAL A 1 707 ? 8.865 -2.718 54.809 1.00 86.88 707 VAL A CA 1
ATOM 5479 C C . VAL A 1 707 ? 8.020 -2.455 53.573 1.00 86.88 707 VAL A C 1
ATOM 5481 O O . VAL A 1 707 ? 7.907 -3.311 52.693 1.00 86.88 707 VAL A O 1
ATOM 5484 N N . LEU A 1 708 ? 7.423 -1.270 53.510 1.00 87.38 708 LEU A N 1
ATOM 5485 C CA . LEU A 1 708 ? 6.630 -0.818 52.378 1.00 87.38 708 LEU A CA 1
ATOM 5486 C C . LEU A 1 708 ? 7.507 0.023 51.453 1.00 87.38 708 LEU A C 1
ATOM 5488 O O . LEU A 1 708 ? 8.074 1.021 51.888 1.00 87.38 708 LEU A O 1
ATOM 5492 N N . LYS A 1 709 ? 7.596 -0.345 50.174 1.00 87.81 709 LYS A N 1
ATOM 5493 C CA . LYS A 1 709 ? 8.295 0.435 49.146 1.00 87.81 709 LYS A CA 1
ATOM 5494 C C . LYS A 1 709 ? 7.345 0.802 48.018 1.00 87.81 709 LYS A C 1
ATOM 5496 O O . LYS A 1 709 ? 6.590 -0.046 47.550 1.00 87.81 709 LYS A O 1
ATOM 5501 N N . ILE A 1 710 ? 7.420 2.038 47.537 1.00 87.44 710 ILE A N 1
ATOM 5502 C CA . ILE A 1 710 ? 6.631 2.522 46.401 1.00 87.44 710 ILE A CA 1
ATOM 5503 C C . ILE A 1 710 ? 7.527 3.191 45.358 1.00 87.44 710 ILE A C 1
ATOM 5505 O O . ILE A 1 710 ? 8.447 3.943 45.689 1.00 87.44 710 ILE A O 1
ATOM 5509 N N . ARG A 1 711 ? 7.265 2.910 44.078 1.00 85.31 711 ARG A N 1
ATOM 5510 C CA . ARG A 1 711 ? 7.934 3.564 42.947 1.00 85.31 711 ARG A CA 1
ATOM 5511 C C . ARG A 1 711 ? 6.984 3.708 41.760 1.00 85.31 711 ARG A C 1
ATOM 5513 O O . ARG A 1 711 ? 6.223 2.796 41.447 1.00 85.31 711 ARG A O 1
ATOM 5520 N N . ALA A 1 712 ? 7.046 4.854 41.089 1.00 82.00 712 ALA A N 1
ATOM 5521 C CA . ALA A 1 712 ? 6.323 5.089 39.844 1.00 82.00 712 ALA A CA 1
ATOM 5522 C C . ALA A 1 712 ? 7.047 4.435 38.652 1.00 82.00 712 ALA A C 1
ATOM 5524 O O . ALA A 1 712 ? 8.278 4.412 38.606 1.00 82.00 712 ALA A O 1
ATOM 5525 N N . ARG A 1 713 ? 6.287 3.971 37.655 1.00 80.00 713 ARG A N 1
ATOM 5526 C CA . ARG A 1 713 ? 6.716 3.444 36.341 1.00 80.00 713 ARG A CA 1
ATOM 5527 C C . ARG A 1 713 ? 7.474 2.116 36.342 1.00 80.00 713 ARG A C 1
ATOM 5529 O O . ARG A 1 713 ? 7.342 1.375 35.378 1.00 80.00 713 ARG A O 1
ATOM 5536 N N . ALA A 1 714 ? 8.232 1.791 37.385 1.00 84.19 714 ALA A N 1
ATOM 5537 C CA . ALA A 1 714 ? 9.023 0.563 37.451 1.00 84.19 714 ALA A CA 1
ATOM 5538 C C . ALA A 1 714 ? 9.005 -0.064 38.859 1.00 84.19 714 ALA A C 1
ATOM 5540 O O . ALA A 1 714 ? 8.807 0.659 39.842 1.00 84.19 714 ALA A O 1
ATOM 5541 N N . PRO A 1 715 ? 9.260 -1.382 38.994 1.00 83.56 715 PRO A N 1
ATOM 5542 C CA . PRO A 1 715 ? 9.310 -2.057 40.290 1.00 83.56 715 PRO A CA 1
ATOM 5543 C C . PRO A 1 715 ? 10.295 -1.406 41.292 1.00 83.56 715 PRO A C 1
ATOM 5545 O O . PRO A 1 715 ? 11.408 -1.016 40.913 1.00 83.56 715 PRO A O 1
ATOM 5548 N N . PRO A 1 716 ? 9.942 -1.285 42.584 1.00 78.25 716 PRO A N 1
ATOM 5549 C CA . PRO A 1 716 ? 10.728 -0.557 43.584 1.00 78.25 716 PRO A CA 1
ATOM 5550 C C . PRO A 1 716 ? 11.923 -1.378 44.106 1.00 78.25 716 PRO A C 1
ATOM 5552 O O . PRO A 1 716 ? 11.924 -1.866 45.233 1.00 78.25 716 PRO A O 1
ATOM 5555 N N . VAL A 1 717 ? 12.953 -1.533 43.269 1.00 72.81 717 VAL A N 1
ATOM 5556 C CA . VAL A 1 717 ? 14.236 -2.166 43.643 1.00 72.81 717 VAL A CA 1
ATOM 5557 C C . VAL A 1 717 ? 15.263 -1.113 44.082 1.00 72.81 717 VAL A C 1
ATOM 5559 O O . VAL A 1 717 ? 15.935 -1.278 45.097 1.00 72.81 717 VAL A O 1
ATOM 5562 N N . HIS A 1 718 ? 15.344 -0.002 43.343 1.00 67.12 718 HIS A N 1
ATOM 5563 C CA . HIS A 1 718 ? 16.233 1.139 43.592 1.00 67.12 718 HIS A CA 1
ATOM 5564 C C . HIS A 1 718 ? 15.453 2.455 43.411 1.00 67.12 718 HIS A C 1
ATOM 5566 O O . HIS A 1 718 ? 14.472 2.479 42.664 1.00 67.12 718 HIS A O 1
ATOM 5572 N N . ASN A 1 719 ? 15.881 3.542 44.069 1.00 66.81 719 ASN A N 1
ATOM 5573 C CA . ASN A 1 719 ? 15.234 4.868 44.030 1.00 66.81 719 ASN A CA 1
ATOM 5574 C C . ASN A 1 719 ? 13.721 4.836 44.338 1.00 66.81 719 ASN A C 1
ATOM 5576 O O . ASN A 1 719 ? 12.918 5.461 43.645 1.00 66.81 719 ASN A O 1
ATOM 5580 N N . SER A 1 720 ? 13.326 4.061 45.350 1.00 76.06 720 SER A N 1
ATOM 5581 C CA . SER A 1 720 ? 11.947 3.967 45.840 1.00 76.06 720 SER A CA 1
ATOM 5582 C C . SER A 1 720 ? 11.801 4.666 47.185 1.00 76.06 720 SER A C 1
ATOM 5584 O O . SER A 1 720 ? 12.685 4.536 48.033 1.00 76.06 720 SER A O 1
ATOM 5586 N N . SER A 1 721 ? 10.659 5.302 47.425 1.00 80.81 721 SER A N 1
ATOM 5587 C CA . SER A 1 721 ? 10.287 5.739 48.771 1.00 80.81 721 SER A CA 1
ATOM 5588 C C . SER A 1 721 ? 9.979 4.495 49.607 1.00 80.81 721 SER A C 1
ATOM 5590 O O . SER A 1 721 ? 9.205 3.642 49.170 1.00 80.81 721 SER A O 1
ATOM 5592 N N . ALA A 1 722 ? 10.619 4.361 50.768 1.00 82.75 722 ALA A N 1
ATOM 5593 C CA . ALA A 1 722 ? 10.506 3.195 51.640 1.00 82.75 722 ALA A CA 1
ATOM 5594 C C . ALA A 1 722 ? 10.121 3.621 53.062 1.00 82.75 722 ALA A C 1
ATOM 5596 O O . ALA A 1 722 ? 10.639 4.617 53.560 1.00 82.75 722 ALA A O 1
ATOM 5597 N N . LEU A 1 723 ? 9.247 2.853 53.710 1.00 84.25 723 LEU A N 1
ATOM 5598 C CA . LEU A 1 723 ? 8.819 3.054 55.092 1.00 84.25 723 LEU A CA 1
ATOM 5599 C C . LEU A 1 723 ? 8.895 1.733 55.859 1.00 84.25 723 LEU A C 1
ATOM 5601 O O . LEU A 1 723 ? 8.414 0.701 55.384 1.00 84.25 723 LEU A O 1
ATOM 5605 N N . ASP A 1 724 ? 9.496 1.770 57.046 1.00 82.62 724 ASP A N 1
ATOM 5606 C CA . ASP A 1 724 ? 9.538 0.636 57.967 1.00 82.62 724 ASP A CA 1
ATOM 5607 C C . ASP A 1 724 ? 8.304 0.664 58.878 1.00 82.62 724 ASP A C 1
ATOM 5609 O O . ASP A 1 724 ? 8.145 1.560 59.706 1.00 82.62 724 ASP A O 1
ATOM 5613 N N . CYS A 1 725 ? 7.412 -0.315 58.723 1.00 79.81 725 CYS A N 1
ATOM 5614 C CA . CYS A 1 725 ? 6.136 -0.356 59.436 1.00 79.81 725 CYS A CA 1
ATOM 5615 C C . CYS A 1 725 ? 6.252 -0.865 60.886 1.00 79.81 725 CYS A C 1
ATOM 5617 O O . CYS A 1 725 ? 5.234 -1.027 61.563 1.00 79.81 725 CYS A O 1
ATOM 5619 N N . ARG A 1 726 ? 7.466 -1.137 61.390 1.00 75.94 726 ARG A N 1
ATOM 5620 C CA . ARG A 1 726 ? 7.672 -1.558 62.787 1.00 75.94 726 ARG A CA 1
ATOM 5621 C C . ARG A 1 726 ? 7.434 -0.431 63.792 1.00 75.94 726 ARG A C 1
ATOM 5623 O O . ARG A 1 726 ? 7.089 -0.718 64.933 1.00 75.94 726 ARG A O 1
ATOM 5630 N N . GLU A 1 727 ? 7.616 0.817 63.368 1.00 65.69 727 GLU A N 1
ATOM 5631 C CA . GLU A 1 727 ? 7.541 2.013 64.221 1.00 65.69 727 GLU A CA 1
ATOM 5632 C C . GLU A 1 727 ? 6.219 2.794 64.062 1.00 65.69 727 GLU A C 1
ATOM 5634 O O . GLU A 1 727 ? 5.973 3.734 64.812 1.00 65.69 727 GLU A O 1
ATOM 5639 N N . TRP A 1 728 ? 5.354 2.404 63.113 1.00 63.72 728 TRP A N 1
ATOM 5640 C CA . TRP A 1 728 ? 4.174 3.175 62.695 1.00 63.72 728 TRP A CA 1
ATOM 5641 C C . TRP A 1 728 ? 2.929 2.278 62.574 1.00 63.72 728 TRP A C 1
ATOM 5643 O O . TRP A 1 728 ? 2.906 1.363 61.750 1.00 63.72 728 TRP A O 1
ATOM 5653 N N . ASN A 1 729 ? 1.879 2.550 63.363 1.00 64.12 729 ASN A N 1
ATOM 5654 C CA . ASN A 1 729 ? 0.582 1.861 63.287 1.00 64.12 729 ASN A CA 1
ATOM 5655 C C . ASN A 1 729 ? -0.579 2.886 63.323 1.00 64.12 729 ASN A C 1
ATOM 5657 O O . ASN A 1 729 ? -0.773 3.515 64.366 1.00 64.12 729 ASN A O 1
ATOM 5661 N N . PRO A 1 730 ? -1.353 3.086 62.234 1.00 67.00 730 PRO A N 1
ATOM 5662 C CA . PRO A 1 730 ? -1.265 2.428 60.924 1.00 67.00 730 PRO A CA 1
ATOM 5663 C C . PRO A 1 730 ? 0.002 2.820 60.142 1.00 67.00 730 PRO A C 1
ATOM 5665 O O . PRO A 1 730 ? 0.512 3.929 60.284 1.00 67.00 730 PRO A O 1
ATOM 5668 N N . CYS A 1 731 ? 0.508 1.914 59.299 1.00 81.38 731 CYS A N 1
ATOM 5669 C CA . CYS A 1 731 ? 1.661 2.205 58.443 1.00 81.38 731 CYS A CA 1
ATOM 5670 C C . CYS A 1 731 ? 1.190 2.931 57.178 1.00 81.38 731 CYS A C 1
ATOM 5672 O O . CYS A 1 731 ? 0.516 2.331 56.335 1.00 81.38 731 CYS A O 1
ATOM 5674 N N . GLU A 1 732 ? 1.526 4.217 57.055 1.00 85.31 732 GLU A N 1
ATOM 5675 C CA . GLU A 1 732 ? 1.068 5.081 55.963 1.00 85.31 732 GLU A CA 1
ATOM 5676 C C . GLU A 1 732 ? 2.240 5.698 55.200 1.00 85.31 732 GLU A C 1
ATOM 5678 O O . GLU A 1 732 ? 3.065 6.400 55.782 1.00 85.31 732 GLU A O 1
ATOM 5683 N N . LEU A 1 733 ? 2.286 5.486 53.883 1.00 84.56 733 LEU A N 1
ATOM 5684 C CA . LEU A 1 733 ? 3.281 6.092 53.001 1.00 84.56 733 LEU A CA 1
ATOM 5685 C C . LEU A 1 733 ? 2.606 7.033 52.001 1.00 84.56 733 LEU A C 1
ATOM 5687 O O . LEU A 1 733 ? 1.806 6.608 51.165 1.00 84.56 733 LEU A O 1
ATOM 5691 N N . ASP A 1 734 ? 2.963 8.312 52.092 1.00 81.69 734 ASP A N 1
ATOM 5692 C CA . ASP A 1 734 ? 2.446 9.385 51.249 1.00 81.69 734 ASP A CA 1
ATOM 5693 C C . ASP A 1 734 ? 3.444 9.745 50.146 1.00 81.69 734 ASP A C 1
ATOM 5695 O O . ASP A 1 734 ? 4.601 10.055 50.424 1.00 81.69 734 ASP A O 1
ATOM 5699 N N . THR A 1 735 ? 2.989 9.800 48.892 1.00 73.81 735 THR A N 1
ATOM 5700 C CA . THR A 1 735 ? 3.756 10.425 47.805 1.00 73.81 735 THR A CA 1
ATOM 5701 C C . THR A 1 735 ? 3.183 11.805 47.506 1.00 73.81 735 THR A C 1
ATOM 5703 O O . THR A 1 735 ? 2.071 11.932 46.979 1.00 73.81 735 THR A O 1
ATOM 5706 N N . LEU A 1 736 ? 3.941 12.844 47.860 1.00 63.19 736 LEU A N 1
ATOM 5707 C CA . LEU A 1 736 ? 3.613 14.236 47.567 1.00 63.19 736 LEU A CA 1
ATOM 5708 C C . LEU A 1 736 ? 4.003 14.536 46.110 1.00 63.19 736 LEU A C 1
ATOM 5710 O O . LEU A 1 736 ? 5.169 14.415 45.750 1.00 63.19 736 LEU A O 1
ATOM 5714 N N . VAL A 1 737 ? 3.027 14.947 45.290 1.00 68.88 737 VAL A N 1
ATOM 5715 C CA . VAL A 1 737 ? 3.139 15.154 43.828 1.00 68.88 737 VAL A CA 1
ATOM 5716 C C . VAL A 1 737 ? 3.294 13.833 43.040 1.00 68.88 737 VAL A C 1
ATOM 5718 O O . VAL A 1 737 ? 4.407 13.441 42.692 1.00 68.88 737 VAL A O 1
ATOM 5721 N N . PRO A 1 738 ? 2.195 13.109 42.752 1.00 75.25 738 PRO A N 1
ATOM 5722 C CA . PRO A 1 738 ? 2.251 11.871 41.977 1.00 75.25 738 PRO A CA 1
ATOM 5723 C C . PRO A 1 738 ? 2.426 12.124 40.467 1.00 75.25 738 PRO A C 1
ATOM 5725 O O . PRO A 1 738 ? 1.902 13.094 39.923 1.00 75.25 738 PRO A O 1
ATOM 5728 N N . ALA A 1 739 ? 3.132 11.224 39.779 1.00 75.31 739 ALA A N 1
ATOM 5729 C CA . ALA A 1 739 ? 3.192 11.154 38.325 1.00 75.31 739 ALA A CA 1
ATOM 5730 C C . ALA A 1 739 ? 1.839 10.679 37.782 1.00 75.31 739 ALA A C 1
ATOM 5732 O O . ALA A 1 739 ? 1.340 9.619 38.167 1.00 75.31 739 ALA A O 1
ATOM 5733 N N . TRP A 1 740 ? 1.239 11.471 36.901 1.00 78.50 740 TRP A N 1
ATOM 5734 C CA . TRP A 1 740 ? -0.082 11.180 36.354 1.00 78.50 740 TRP A CA 1
ATOM 5735 C C . TRP A 1 740 ? -0.015 10.233 35.155 1.00 78.50 740 TRP A C 1
ATOM 5737 O O . TRP A 1 740 ? 0.995 10.195 34.455 1.00 78.50 740 TRP A O 1
ATOM 5747 N N . GLU A 1 741 ? -1.091 9.471 34.929 1.00 80.19 741 GLU A N 1
ATOM 5748 C CA . GLU A 1 741 ? -1.212 8.482 33.841 1.00 80.19 741 GLU A CA 1
ATOM 5749 C C . GLU A 1 741 ? -0.126 7.395 33.867 1.00 80.19 741 GLU A C 1
ATOM 5751 O O . GLU A 1 741 ? 0.269 6.854 32.835 1.00 80.19 741 GLU A O 1
ATOM 5756 N N . GLN A 1 742 ? 0.374 7.049 35.055 1.00 83.75 742 GLN A N 1
ATOM 5757 C CA . GLN A 1 742 ? 1.422 6.043 35.222 1.00 83.75 742 GLN A CA 1
ATOM 5758 C C . GLN A 1 742 ? 1.021 4.959 36.224 1.00 83.75 742 GLN A C 1
ATOM 5760 O O . GLN A 1 742 ? 0.260 5.180 37.171 1.00 83.75 742 GLN A O 1
ATOM 5765 N N . TRP A 1 743 ? 1.591 3.769 36.028 1.00 87.69 743 TRP A N 1
ATOM 5766 C CA . TRP A 1 743 ? 1.523 2.675 36.992 1.00 87.69 743 TRP A CA 1
ATOM 5767 C C . TRP A 1 743 ? 2.470 2.922 38.162 1.00 87.69 743 TRP A C 1
ATOM 5769 O O . TRP A 1 743 ? 3.644 3.235 37.974 1.00 87.69 743 TRP A O 1
ATOM 5779 N N . TYR A 1 744 ? 1.969 2.733 39.374 1.00 87.44 744 TYR A N 1
ATOM 5780 C CA . TYR A 1 744 ? 2.747 2.715 40.604 1.00 87.44 744 TYR A CA 1
ATOM 5781 C C . TYR A 1 744 ? 2.883 1.283 41.096 1.00 87.44 744 TYR A C 1
ATOM 5783 O O . TYR A 1 744 ? 1.893 0.561 41.190 1.00 87.44 744 TYR A O 1
ATOM 5791 N N . TYR A 1 745 ? 4.106 0.892 41.431 1.00 87.75 745 TYR A N 1
ATOM 5792 C CA . TYR A 1 745 ? 4.441 -0.427 41.945 1.00 87.75 745 TYR A CA 1
ATOM 5793 C C . TYR A 1 745 ? 4.700 -0.329 43.445 1.00 87.75 745 TYR A C 1
ATOM 5795 O O . TYR A 1 745 ? 5.507 0.490 43.893 1.00 87.75 745 TYR A O 1
ATOM 5803 N N . ILE A 1 746 ? 4.006 -1.166 44.210 1.00 89.12 746 ILE A N 1
ATOM 5804 C CA . ILE A 1 746 ? 4.056 -1.216 45.670 1.00 89.12 746 ILE A CA 1
ATOM 5805 C C . ILE A 1 746 ? 4.599 -2.585 46.066 1.00 89.12 746 ILE A C 1
ATOM 5807 O O . ILE A 1 746 ? 3.997 -3.609 45.756 1.00 89.12 746 ILE A O 1
ATOM 5811 N N . LEU A 1 747 ? 5.742 -2.608 46.740 1.00 87.25 747 LEU A N 1
ATOM 5812 C CA . LEU A 1 747 ? 6.392 -3.822 47.215 1.00 87.25 747 LEU A CA 1
ATOM 5813 C C . LEU A 1 747 ? 6.308 -3.867 48.735 1.00 87.25 747 LEU A C 1
ATOM 5815 O O . LEU A 1 747 ? 6.747 -2.941 49.415 1.00 87.25 747 LEU A O 1
ATOM 5819 N N . VAL A 1 748 ? 5.751 -4.956 49.253 1.00 87.69 748 VAL A N 1
ATOM 5820 C CA . VAL A 1 748 ? 5.701 -5.248 50.685 1.00 87.69 748 VAL A CA 1
ATOM 5821 C C . VAL A 1 748 ? 6.719 -6.346 50.955 1.00 87.69 748 VAL A C 1
ATOM 5823 O O . VAL A 1 748 ? 6.538 -7.482 50.516 1.00 87.69 748 VAL A O 1
ATOM 5826 N N . GLU A 1 749 ? 7.812 -6.007 51.633 1.00 86.50 749 GLU A N 1
ATOM 5827 C CA . GLU A 1 749 ? 8.869 -6.953 51.998 1.00 86.50 749 GLU A CA 1
ATOM 5828 C C . GLU A 1 749 ? 8.744 -7.345 53.465 1.00 86.50 749 GLU A C 1
ATOM 5830 O O . GLU A 1 749 ? 8.582 -6.497 54.339 1.00 86.50 749 GLU A O 1
ATOM 5835 N N . ARG A 1 750 ? 8.840 -8.641 53.752 1.00 82.19 750 ARG A N 1
ATOM 5836 C CA . ARG A 1 750 ? 8.781 -9.170 55.113 1.00 82.19 750 ARG A CA 1
ATOM 5837 C C . ARG A 1 750 ? 10.171 -9.134 55.751 1.00 82.19 750 ARG A C 1
ATOM 5839 O O . ARG A 1 750 ? 11.143 -9.583 55.144 1.00 82.19 750 ARG A O 1
ATOM 5846 N N . TYR A 1 751 ? 10.272 -8.670 56.996 1.00 75.06 751 TYR A N 1
ATOM 5847 C CA . TYR A 1 751 ? 11.506 -8.808 57.779 1.00 75.06 751 TYR A CA 1
ATOM 5848 C C . TYR A 1 751 ? 11.723 -10.283 58.173 1.00 75.06 751 TYR A C 1
ATOM 5850 O O . TYR A 1 751 ? 10.750 -11.022 58.302 1.00 75.06 751 TYR A O 1
ATOM 5858 N N . LEU A 1 752 ? 12.969 -10.736 58.374 1.00 65.81 752 LEU A N 1
ATOM 5859 C CA . LEU A 1 752 ? 13.311 -12.122 58.759 1.00 65.81 752 LEU A CA 1
ATOM 5860 C C . LEU A 1 752 ? 12.626 -12.546 60.084 1.00 65.81 752 LEU A C 1
ATOM 5862 O O . LEU A 1 752 ? 13.206 -12.449 61.159 1.00 65.81 752 LEU A O 1
ATOM 5866 N N . SER A 1 753 ? 11.380 -13.011 60.004 1.00 61.88 753 SER A N 1
ATOM 5867 C CA . SER A 1 753 ? 10.570 -13.554 61.103 1.00 61.88 753 SER A CA 1
ATOM 5868 C C . SER A 1 753 ? 10.152 -15.004 60.809 1.00 61.88 753 SER A C 1
ATOM 5870 O O . SER A 1 753 ? 10.018 -15.400 59.653 1.00 61.88 753 SER A O 1
ATOM 5872 N N . ASN A 1 754 ? 9.931 -15.830 61.831 1.00 65.50 754 ASN A N 1
ATOM 5873 C CA . ASN A 1 754 ? 9.530 -17.237 61.650 1.00 65.50 754 ASN A CA 1
ATOM 5874 C C . ASN A 1 754 ? 7.998 -17.430 61.636 1.00 65.50 754 ASN A C 1
ATOM 5876 O O . ASN A 1 754 ? 7.497 -18.456 62.087 1.00 65.50 754 ASN A O 1
ATOM 5880 N N . SER A 1 755 ? 7.235 -16.447 61.151 1.00 71.06 755 SER A N 1
ATOM 5881 C CA . SER A 1 755 ? 5.766 -16.473 61.184 1.00 71.06 755 SER A CA 1
ATOM 5882 C C . SER A 1 755 ? 5.142 -15.838 59.944 1.00 71.06 755 SER A C 1
ATOM 5884 O O . SER A 1 755 ? 5.665 -14.851 59.427 1.00 71.06 755 SER A O 1
ATOM 5886 N N . ASP A 1 756 ? 3.987 -16.364 59.529 1.00 78.75 756 ASP A N 1
ATOM 5887 C CA . ASP A 1 756 ? 3.133 -15.750 58.508 1.00 78.75 756 ASP A CA 1
ATOM 5888 C C . ASP A 1 756 ? 2.682 -14.347 58.943 1.00 78.75 756 ASP A C 1
ATOM 5890 O O . ASP A 1 756 ? 2.352 -14.135 60.118 1.00 78.75 756 ASP A O 1
ATOM 5894 N N . VAL A 1 757 ? 2.631 -13.411 57.993 1.00 81.50 757 VAL A N 1
ATOM 5895 C CA . VAL A 1 757 ? 2.157 -12.039 58.223 1.00 81.50 757 VAL A CA 1
ATOM 5896 C C . VAL A 1 757 ? 0.847 -11.828 57.473 1.00 81.50 757 VAL A C 1
ATOM 5898 O O . VAL A 1 757 ? 0.802 -12.015 56.256 1.00 81.50 757 VAL A O 1
ATOM 5901 N N . TYR A 1 758 ? -0.194 -11.422 58.198 1.00 84.06 758 TYR A N 1
ATOM 5902 C CA . TYR A 1 758 ? -1.503 -11.053 57.652 1.00 84.06 758 TYR A CA 1
ATOM 5903 C C . TYR A 1 758 ? -1.658 -9.540 57.733 1.00 84.06 758 TYR A C 1
ATOM 5905 O O . TYR A 1 758 ? -1.364 -8.966 58.779 1.00 84.06 758 TYR A O 1
ATOM 5913 N N . PHE A 1 759 ? -2.103 -8.896 56.657 1.00 86.94 759 PHE A N 1
ATOM 5914 C CA . PHE A 1 759 ? -2.350 -7.454 56.628 1.00 86.94 759 PHE A CA 1
ATOM 5915 C C . PHE A 1 759 ? -3.435 -7.100 55.612 1.00 86.94 759 PHE A C 1
ATOM 5917 O O . PHE A 1 759 ? -3.691 -7.839 54.663 1.00 86.94 759 PHE A O 1
ATOM 5924 N N . ARG A 1 760 ? -4.036 -5.925 55.785 1.00 86.50 760 ARG A N 1
ATOM 5925 C CA . ARG A 1 760 ? -4.988 -5.333 54.849 1.00 86.50 760 ARG A CA 1
ATOM 5926 C C . ARG A 1 760 ? -4.343 -4.125 54.176 1.00 86.50 760 ARG A C 1
ATOM 5928 O O . ARG A 1 760 ? -3.958 -3.183 54.863 1.00 86.50 760 ARG A O 1
ATOM 5935 N N . ILE A 1 761 ? -4.210 -4.145 52.851 1.00 89.25 761 ILE A N 1
ATOM 5936 C CA . ILE A 1 761 ? -3.593 -3.057 52.074 1.00 89.25 761 ILE A CA 1
ATOM 5937 C C . ILE A 1 761 ? -4.656 -2.267 51.310 1.00 89.25 761 ILE A C 1
ATOM 5939 O O . ILE A 1 761 ? -5.551 -2.855 50.705 1.00 89.25 761 ILE A O 1
ATOM 5943 N N . GLY A 1 762 ? -4.552 -0.939 51.330 1.00 87.88 762 GLY A N 1
ATOM 5944 C CA . GLY A 1 762 ? -5.406 -0.037 50.558 1.00 87.88 762 GLY A CA 1
ATOM 5945 C C . GLY A 1 762 ? -4.631 1.170 50.038 1.00 87.88 762 GLY A C 1
ATOM 5946 O O . GLY A 1 762 ? -3.622 1.580 50.616 1.00 87.88 762 GLY A O 1
ATOM 5947 N N . VAL A 1 763 ? -5.102 1.740 48.929 1.00 88.94 763 VAL A N 1
ATOM 5948 C CA . VAL A 1 763 ? -4.548 2.969 48.341 1.00 88.94 763 VAL A CA 1
ATOM 5949 C C . VAL A 1 763 ? -5.638 4.031 48.337 1.00 88.94 763 VAL A C 1
ATOM 5951 O O . VAL A 1 763 ? -6.705 3.809 47.777 1.00 88.94 763 VAL A O 1
ATOM 5954 N N . GLN A 1 764 ? -5.382 5.185 48.938 1.00 86.19 764 GLN A N 1
ATOM 5955 C CA . GLN A 1 764 ? -6.252 6.356 48.890 1.00 86.19 764 GLN A CA 1
ATOM 5956 C C . GLN A 1 764 ? -5.652 7.408 47.953 1.00 86.19 764 GLN A C 1
ATOM 5958 O O . GLN A 1 764 ? -4.444 7.652 47.962 1.00 86.19 764 GLN A O 1
ATOM 5963 N N . VAL A 1 765 ? -6.495 8.040 47.140 1.00 84.88 765 VAL A N 1
ATOM 5964 C CA . VAL A 1 765 ? -6.105 9.123 46.228 1.00 84.88 765 VAL A CA 1
ATOM 5965 C C . VAL A 1 765 ? -6.922 10.369 46.545 1.00 84.88 765 VAL A C 1
ATOM 5967 O O . VAL A 1 765 ? -8.098 10.270 46.889 1.00 84.88 765 VAL A O 1
ATOM 5970 N N . THR A 1 766 ? -6.293 11.541 46.476 1.00 80.94 766 THR A N 1
ATOM 5971 C CA . THR A 1 766 ? -6.951 12.829 46.726 1.00 80.94 766 THR A CA 1
ATOM 5972 C C . THR A 1 766 ? -7.035 13.634 45.431 1.00 80.94 766 THR A C 1
ATOM 5974 O O . THR A 1 766 ? -6.016 14.137 44.941 1.00 80.94 766 THR A O 1
ATOM 5977 N N . ASP A 1 767 ? -8.248 13.772 44.899 1.00 76.00 767 ASP A N 1
ATOM 5978 C CA . ASP A 1 767 ? -8.546 14.535 43.682 1.00 76.00 767 ASP A CA 1
ATOM 5979 C C . ASP A 1 767 ? -8.452 16.050 43.903 1.00 76.00 767 ASP A C 1
ATOM 5981 O O . ASP A 1 767 ? -8.784 16.579 44.963 1.00 76.00 767 ASP A O 1
ATOM 5985 N N . CYS A 1 768 ? -8.074 16.774 42.850 1.00 67.75 768 CYS A N 1
ATOM 5986 C CA . CYS A 1 768 ? -8.102 18.237 42.782 1.00 67.75 768 CYS A CA 1
ATOM 5987 C C . CYS A 1 768 ? -9.512 18.828 42.501 1.00 67.75 768 CYS A C 1
ATOM 5989 O O . CYS A 1 768 ? -9.629 19.838 41.802 1.00 67.75 768 CYS A O 1
ATOM 5991 N N . SER A 1 769 ? -10.604 18.204 42.966 1.00 49.53 769 SER A N 1
ATOM 5992 C CA . SER A 1 769 ? -11.984 18.592 42.612 1.00 49.53 769 SER A CA 1
ATOM 5993 C C . SER A 1 769 ? -12.365 20.032 43.017 1.00 49.53 769 SER A C 1
ATOM 5995 O O . SER A 1 769 ? -12.006 20.515 44.088 1.00 49.53 769 SER A O 1
ATOM 5997 N N . LYS A 1 770 ? -13.111 20.704 42.119 1.00 38.66 770 LYS A N 1
ATOM 5998 C CA . LYS A 1 770 ? -13.618 22.093 42.193 1.00 38.66 770 LYS A CA 1
ATOM 5999 C C . LYS A 1 770 ? -14.288 22.418 43.542 1.00 38.66 770 LYS A C 1
ATOM 6001 O O . LYS A 1 770 ? -14.930 21.532 44.103 1.00 38.66 770 LYS A O 1
ATOM 6006 N N . PRO A 1 771 ? -14.242 23.684 44.013 1.00 32.03 771 PRO A N 1
ATOM 6007 C CA . PRO A 1 771 ? -14.996 24.089 45.194 1.00 32.03 771 PRO A CA 1
ATOM 6008 C C . PRO A 1 771 ? -16.477 23.764 44.982 1.00 32.03 771 PRO A C 1
ATOM 6010 O O . PRO A 1 771 ? -17.082 24.169 43.985 1.00 32.03 771 PRO A O 1
ATOM 6013 N N . SER A 1 772 ? -17.036 22.991 45.911 1.00 27.19 772 SER A N 1
ATOM 6014 C CA . SER A 1 772 ? -18.467 22.749 46.028 1.00 27.19 772 SER A CA 1
ATOM 6015 C C . SER A 1 772 ? -19.204 24.082 45.997 1.00 27.19 772 SER A C 1
ATOM 6017 O O . SER A 1 772 ? -18.819 25.012 46.703 1.00 27.19 772 SER A O 1
ATOM 6019 N N . SER A 1 773 ? -20.267 24.167 45.201 1.00 32.72 773 SER A N 1
ATOM 6020 C CA . SER A 1 773 ? -21.187 25.296 45.204 1.00 32.72 773 SER A CA 1
ATOM 6021 C C . SER A 1 773 ? -21.859 25.422 46.578 1.00 32.72 773 SER A C 1
ATOM 6023 O O . SER A 1 773 ? -22.945 24.886 46.807 1.00 32.72 773 SER A O 1
ATOM 6025 N N . SER A 1 774 ? -21.224 26.123 47.511 1.00 28.31 774 SER A N 1
ATOM 6026 C CA . SER A 1 774 ? -21.935 26.763 48.605 1.00 28.31 774 SER A CA 1
ATOM 6027 C C . SER A 1 774 ? -22.593 28.009 48.028 1.00 28.31 774 SER A C 1
ATOM 6029 O O . SER A 1 774 ? -21.936 28.860 47.432 1.00 28.31 774 SER A O 1
ATOM 6031 N N . LYS A 1 775 ? -23.919 28.055 48.150 1.00 34.56 775 LYS A N 1
ATOM 6032 C CA . LYS A 1 775 ? -24.746 29.233 47.909 1.00 34.56 775 LYS A CA 1
ATOM 6033 C C . LYS A 1 775 ? -24.101 30.445 48.582 1.00 34.56 775 LYS A C 1
ATOM 6035 O O . LYS A 1 775 ? -24.143 30.519 49.798 1.00 34.56 775 LYS A O 1
ATOM 6040 N N . ASP A 1 776 ? -23.584 31.377 47.795 1.00 26.80 776 ASP A N 1
ATOM 6041 C CA . ASP A 1 776 ? -23.518 32.777 48.187 1.00 26.80 776 ASP A CA 1
ATOM 6042 C C . ASP A 1 776 ? -23.727 33.647 46.950 1.00 26.80 776 ASP A C 1
ATOM 6044 O O . ASP A 1 776 ? -23.117 33.469 45.895 1.00 26.80 776 ASP A O 1
ATOM 6048 N N . GLN A 1 777 ? -24.697 34.544 47.081 1.00 35.09 777 GLN A N 1
ATOM 6049 C CA . GLN A 1 777 ? -25.063 35.544 46.097 1.00 35.09 777 GLN A CA 1
ATOM 6050 C C . GLN A 1 777 ? -23.904 36.536 45.938 1.00 35.09 777 GLN A C 1
ATOM 6052 O O . GLN A 1 777 ? -23.650 37.335 46.834 1.00 35.09 777 GLN A O 1
ATOM 6057 N N . ALA A 1 778 ? -23.244 36.546 44.782 1.00 26.58 778 ALA A N 1
ATOM 6058 C CA . ALA A 1 778 ? -22.444 37.686 44.347 1.00 26.58 778 ALA A CA 1
ATOM 6059 C C . ALA A 1 778 ? -22.522 37.836 42.821 1.00 26.58 778 ALA A C 1
ATOM 6061 O O . ALA A 1 778 ? -22.430 36.868 42.070 1.00 26.58 778 ALA A O 1
ATOM 6062 N N . GLN A 1 779 ? -22.774 39.072 42.396 1.00 26.19 779 GLN A N 1
ATOM 6063 C CA . GLN A 1 779 ? -23.079 39.515 41.035 1.00 26.19 779 GLN A CA 1
ATOM 6064 C C . GLN A 1 779 ? -22.005 39.145 39.990 1.00 26.19 779 GLN A C 1
ATOM 6066 O O . GLN A 1 779 ? -20.825 39.046 40.327 1.00 26.19 779 GLN A O 1
ATOM 6071 N N . PRO A 1 780 ? -22.377 39.020 38.699 1.00 28.81 780 PRO A N 1
ATOM 6072 C CA . PRO A 1 780 ? -21.427 38.750 37.631 1.00 28.81 780 PRO A CA 1
ATOM 6073 C C . PRO A 1 780 ? -20.694 40.041 37.250 1.00 28.81 780 PRO A C 1
ATOM 6075 O O . PRO A 1 780 ? -21.312 41.004 36.798 1.00 28.81 780 PRO A O 1
ATOM 6078 N N . SER A 1 781 ? -19.369 40.069 37.372 1.00 25.31 781 SER A N 1
ATOM 6079 C CA . SER A 1 781 ? -18.555 41.090 36.713 1.00 25.31 781 SER A CA 1
ATOM 6080 C C . SER A 1 781 ? -17.292 40.486 36.095 1.00 25.31 781 SER A C 1
ATOM 6082 O O . SER A 1 781 ? -16.652 39.603 36.661 1.00 25.31 781 SER A O 1
ATOM 6084 N N . SER A 1 782 ? -16.963 40.995 34.903 1.00 28.09 782 SER A N 1
ATOM 6085 C CA . SER A 1 782 ? -15.830 40.688 34.010 1.00 28.09 782 SER A CA 1
ATOM 6086 C C . SER A 1 782 ? -15.958 39.482 33.056 1.00 28.09 782 SER A C 1
ATOM 6088 O O . SER A 1 782 ? -15.354 38.424 33.189 1.00 28.09 782 SER A O 1
ATOM 6090 N N . SER A 1 783 ? -16.744 39.739 32.009 1.00 26.38 783 SER A N 1
ATOM 6091 C CA . SER A 1 783 ? -16.545 39.337 30.610 1.00 26.38 783 SER A CA 1
ATOM 6092 C C . SER A 1 783 ? -15.131 38.872 30.212 1.00 26.38 783 SER A C 1
ATOM 6094 O O . SER A 1 783 ? -14.175 39.649 30.274 1.00 26.38 783 SER A O 1
ATOM 6096 N N . MET A 1 784 ? -15.025 37.674 29.627 1.00 25.88 784 MET A N 1
ATOM 6097 C CA . MET A 1 784 ? -14.003 37.407 28.610 1.00 25.88 784 MET A CA 1
ATOM 6098 C C . MET A 1 784 ? -14.453 38.062 27.298 1.00 25.88 784 MET A C 1
ATOM 6100 O O . MET A 1 784 ? -15.416 37.629 26.670 1.00 25.88 784 MET A O 1
ATOM 6104 N N . ASN A 1 785 ? -13.764 39.142 26.925 1.00 25.98 785 ASN A N 1
ATOM 6105 C CA . ASN A 1 785 ? -13.911 39.843 25.653 1.00 25.98 785 ASN A CA 1
ATOM 6106 C C . ASN A 1 785 ? -13.501 38.938 24.484 1.00 25.98 785 ASN A C 1
ATOM 6108 O O . ASN A 1 785 ? -12.337 38.569 24.344 1.00 25.98 785 ASN A O 1
ATOM 6112 N N . MET A 1 786 ? -14.462 38.639 23.619 1.00 25.11 786 MET A N 1
ATOM 6113 C CA . MET A 1 786 ? -14.258 38.121 22.271 1.00 25.11 786 MET A CA 1
ATOM 6114 C C . MET A 1 786 ? -14.218 39.330 21.315 1.00 25.11 786 MET A C 1
ATOM 6116 O O . MET A 1 786 ? -15.104 40.182 21.418 1.00 25.11 786 MET A O 1
ATOM 6120 N N . PRO A 1 787 ? -13.243 39.471 20.396 1.00 25.50 787 PRO A N 1
ATOM 6121 C CA . PRO A 1 787 ? -13.294 40.540 19.407 1.00 25.50 787 PRO A CA 1
ATOM 6122 C C . PRO A 1 787 ? -14.396 40.252 18.385 1.00 25.50 787 PRO A C 1
ATOM 6124 O O . PRO A 1 787 ? -14.376 39.240 17.685 1.00 25.50 787 PRO A O 1
ATOM 6127 N N . GLN A 1 788 ? -15.350 41.173 18.286 1.00 29.03 788 GLN A N 1
ATOM 6128 C CA . GLN A 1 788 ? -16.294 41.258 17.181 1.00 29.03 788 GLN A CA 1
ATOM 6129 C C . GLN A 1 788 ? -15.545 41.653 15.902 1.00 29.03 788 GLN A C 1
ATOM 6131 O O . GLN A 1 788 ? -15.163 42.806 15.743 1.00 29.03 788 GLN A O 1
ATOM 6136 N N . SER A 1 789 ? -15.347 40.714 14.976 1.00 25.98 789 SER A N 1
ATOM 6137 C CA . SER A 1 789 ? -15.188 41.032 13.548 1.00 25.98 789 SER A CA 1
ATOM 6138 C C . SER A 1 789 ? -15.382 39.780 12.692 1.00 25.98 789 SER A C 1
ATOM 6140 O O . SER A 1 789 ? -14.441 39.060 12.411 1.00 25.98 789 SER A O 1
ATOM 6142 N N . PHE A 1 790 ? -16.636 39.494 12.347 1.00 25.94 790 PHE A N 1
ATOM 6143 C CA . PHE A 1 790 ? -17.102 39.071 11.018 1.00 25.94 790 PHE A CA 1
ATOM 6144 C C . PHE A 1 790 ? -18.631 39.054 11.105 1.00 25.94 790 PHE A C 1
ATOM 6146 O O . PHE A 1 790 ? -19.234 38.208 11.761 1.00 25.94 790 PHE A O 1
ATOM 6153 N N . GLY A 1 791 ? -19.245 40.100 10.557 1.00 24.81 791 GLY A N 1
ATOM 6154 C CA . GLY A 1 791 ? -20.679 40.323 10.626 1.00 24.81 791 GLY A CA 1
ATOM 6155 C C . GLY A 1 791 ? -21.474 39.445 9.658 1.00 24.81 791 GLY A C 1
ATOM 6156 O O . GLY A 1 791 ? -21.054 39.202 8.533 1.00 24.81 791 GLY A O 1
ATOM 6157 N N . THR A 1 792 ? -22.690 39.129 10.108 1.00 24.95 792 THR A N 1
ATOM 6158 C CA . THR A 1 792 ? -23.950 39.167 9.339 1.00 24.95 792 THR A CA 1
ATOM 6159 C C . THR A 1 792 ? -24.085 38.295 8.089 1.00 24.95 792 THR A C 1
ATOM 6161 O O . THR A 1 792 ? -23.797 38.741 6.986 1.00 24.95 792 THR A O 1
ATOM 6164 N N . ALA A 1 793 ? -24.743 37.141 8.247 1.00 24.19 793 ALA A N 1
ATOM 6165 C CA . ALA A 1 793 ? -26.000 36.845 7.546 1.00 24.19 793 ALA A CA 1
ATOM 6166 C C . ALA A 1 793 ? -26.692 35.598 8.134 1.00 24.19 793 ALA A C 1
ATOM 6168 O O . ALA A 1 793 ? -26.066 34.565 8.329 1.00 24.19 793 ALA A O 1
ATOM 6169 N N . MET A 1 794 ? -28.007 35.728 8.332 1.00 25.02 794 MET A N 1
ATOM 6170 C CA . MET A 1 794 ? -29.010 34.702 8.659 1.00 25.02 794 MET A CA 1
ATOM 6171 C C . MET A 1 794 ? -29.027 34.143 10.087 1.00 25.02 794 MET A C 1
ATOM 6173 O O . MET A 1 794 ? -28.401 33.143 10.423 1.00 25.02 794 MET A O 1
ATOM 6177 N N . GLY A 1 795 ? -29.867 34.778 10.907 1.00 23.44 795 GLY A N 1
ATOM 6178 C CA . GLY A 1 795 ? -30.436 34.161 12.094 1.00 23.44 795 GLY A CA 1
ATOM 6179 C C . GLY A 1 795 ? -31.595 33.231 11.740 1.00 23.44 795 GLY A C 1
ATOM 6180 O O . GLY A 1 795 ? -32.395 33.539 10.862 1.00 23.44 795 GLY A O 1
ATOM 6181 N N . PHE A 1 796 ? -31.708 32.142 12.494 1.00 22.48 796 PHE A N 1
ATOM 6182 C CA . PHE A 1 796 ? -32.989 31.570 12.887 1.00 22.48 796 PHE A CA 1
ATOM 6183 C C . PHE A 1 796 ? -32.892 31.173 14.361 1.00 22.48 796 PHE A C 1
ATOM 6185 O O . PHE A 1 796 ? -32.058 30.363 14.758 1.00 22.48 796 PHE A O 1
ATOM 6192 N N . SER A 1 797 ? -33.725 31.836 15.160 1.00 22.77 797 SER A N 1
ATOM 6193 C CA . SER A 1 797 ? -34.008 31.535 16.559 1.00 22.77 797 SER A CA 1
ATOM 6194 C C . SER A 1 797 ? -34.789 30.223 16.640 1.00 22.77 797 SER A C 1
ATOM 6196 O O . SER A 1 797 ? -35.800 30.069 15.957 1.00 22.77 797 SER A O 1
ATOM 6198 N N . LEU A 1 798 ? -34.330 29.300 17.482 1.00 23.64 798 LEU A N 1
ATOM 6199 C CA . LEU A 1 798 ? -35.074 28.116 17.914 1.00 23.64 798 LEU A CA 1
ATOM 6200 C C . LEU A 1 798 ? -35.071 28.090 19.447 1.00 23.64 798 LEU A C 1
ATOM 6202 O O . LEU A 1 798 ? -34.429 27.264 20.087 1.00 23.64 798 LEU A O 1
ATOM 6206 N N . SER A 1 799 ? -35.788 29.042 20.035 1.00 26.48 799 SER A N 1
ATOM 6207 C CA . SER A 1 799 ? -36.304 28.944 21.398 1.00 26.48 799 SER A CA 1
ATOM 6208 C C . SER A 1 799 ? -37.797 29.240 21.348 1.00 26.48 799 SER A C 1
ATOM 6210 O O . SER A 1 799 ? -38.201 30.379 21.536 1.00 26.48 799 SER A O 1
ATOM 6212 N N . ASP A 1 800 ? -38.576 28.229 20.972 1.00 24.00 800 ASP A N 1
ATOM 6213 C CA . ASP A 1 800 ? -39.962 28.032 21.403 1.00 24.00 800 ASP A CA 1
ATOM 6214 C C . ASP A 1 800 ? -40.496 26.755 20.756 1.00 24.00 800 ASP A C 1
ATOM 6216 O O . ASP A 1 800 ? -40.775 26.724 19.561 1.00 24.00 800 ASP A O 1
ATOM 6220 N N . THR A 1 801 ? -40.566 25.680 21.545 1.00 24.34 801 THR A N 1
ATOM 6221 C CA . THR A 1 801 ? -41.628 24.653 21.573 1.00 24.34 801 THR A CA 1
ATOM 6222 C C . THR A 1 801 ? -41.119 23.420 22.318 1.00 24.34 801 THR A C 1
ATOM 6224 O O . THR A 1 801 ? -40.428 22.576 21.761 1.00 24.34 801 THR A O 1
ATOM 6227 N N . LEU A 1 802 ? -41.458 23.321 23.603 1.00 24.03 802 LEU A N 1
ATOM 6228 C CA . LEU A 1 802 ? -42.204 22.190 24.170 1.00 24.03 802 LEU A CA 1
ATOM 6229 C C . LEU A 1 802 ? -42.289 22.364 25.687 1.00 24.03 802 LEU A C 1
ATOM 6231 O O . LEU A 1 802 ? -41.419 21.986 26.466 1.00 24.03 802 LEU A O 1
ATOM 6235 N N . SER A 1 803 ? -43.401 22.971 26.076 1.00 23.14 803 SER A N 1
ATOM 6236 C CA . SER A 1 803 ? -44.020 22.870 27.385 1.00 23.14 803 SER A CA 1
ATOM 6237 C C . SER A 1 803 ? -44.353 21.414 27.720 1.00 23.14 803 SER A C 1
ATOM 6239 O O . SER A 1 803 ? -45.114 20.781 26.988 1.00 23.14 803 SER A O 1
ATOM 6241 N N . VAL A 1 804 ? -43.902 20.930 28.877 1.00 24.28 804 VAL A N 1
ATOM 6242 C CA . VAL A 1 804 ? -44.614 19.881 29.617 1.00 24.28 804 VAL A CA 1
ATOM 6243 C C . VAL A 1 804 ? -44.754 20.343 31.062 1.00 24.28 804 VAL A C 1
ATOM 6245 O O . VAL A 1 804 ? -43.841 20.234 31.875 1.00 24.28 804 VAL A O 1
ATOM 6248 N N . ALA A 1 805 ? -45.925 20.898 31.355 1.00 25.66 805 ALA A N 1
ATOM 6249 C CA . ALA A 1 805 ? -46.475 20.951 32.695 1.00 25.66 805 ALA A CA 1
ATOM 6250 C C . ALA A 1 805 ? -47.291 19.669 32.914 1.00 25.66 805 ALA A C 1
ATOM 6252 O O . ALA A 1 805 ? -48.168 19.390 32.103 1.00 25.66 805 ALA A O 1
ATOM 6253 N N . ALA A 1 806 ? -47.035 18.927 33.997 1.00 26.14 806 ALA A N 1
ATOM 6254 C CA . ALA A 1 806 ? -48.042 18.116 34.694 1.00 26.14 806 ALA A CA 1
ATOM 6255 C C . ALA A 1 806 ? -47.500 17.568 36.029 1.00 26.14 806 ALA A C 1
ATOM 6257 O O . ALA A 1 806 ? -46.775 16.585 36.076 1.00 26.14 806 ALA A O 1
ATOM 6258 N N . LEU A 1 807 ? -47.924 18.271 37.077 1.00 24.28 807 LEU A N 1
ATOM 6259 C CA . LEU A 1 807 ? -48.207 17.918 38.469 1.00 24.28 807 LEU A CA 1
ATOM 6260 C C . LEU A 1 807 ? -47.226 17.160 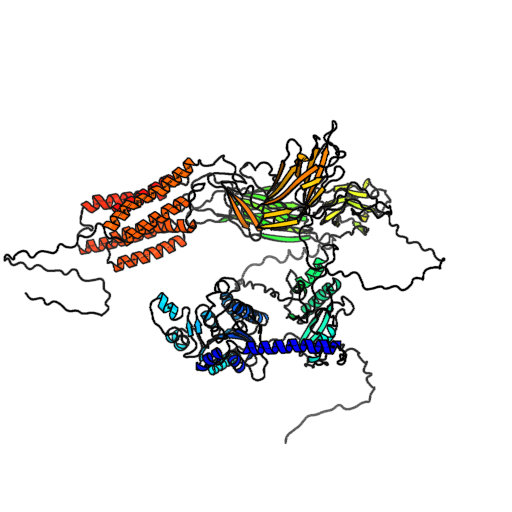39.410 1.00 24.28 807 LEU A C 1
ATOM 6262 O O . LEU A 1 807 ? -46.645 16.138 39.059 1.00 24.28 807 LEU A O 1
ATOM 6266 N N . PRO A 1 808 ? -47.157 17.629 40.680 1.00 30.78 808 PRO A N 1
ATOM 6267 C CA . PRO A 1 808 ? -46.426 17.047 41.804 1.00 30.78 808 PRO A CA 1
ATOM 6268 C C . PRO A 1 808 ? -47.313 16.106 42.651 1.00 30.78 808 PRO A C 1
ATOM 6270 O O . PRO A 1 808 ? -48.504 15.966 42.389 1.00 30.78 808 PRO A O 1
ATOM 6273 N N . SER A 1 809 ? -46.735 15.594 43.746 1.00 26.50 809 SER A N 1
ATOM 6274 C CA . SER A 1 809 ? -47.351 14.932 44.917 1.00 26.50 809 SER A CA 1
ATOM 6275 C C . SER A 1 809 ? -47.237 13.406 44.981 1.00 26.50 809 SER A C 1
ATOM 6277 O O . SER A 1 809 ? -48.063 12.671 44.464 1.00 26.50 809 SER A O 1
ATOM 6279 N N . LEU A 1 810 ? -46.216 12.937 45.703 1.00 24.69 810 LEU A N 1
ATOM 6280 C CA . LEU A 1 810 ? -46.277 11.764 46.583 1.00 24.69 810 LEU A CA 1
ATOM 6281 C C . LEU A 1 810 ? -44.930 11.654 47.297 1.00 24.69 810 LEU A C 1
ATOM 6283 O O . LEU A 1 810 ? -43.967 11.212 46.689 1.00 24.69 810 LEU A O 1
ATOM 6287 N N . LEU A 1 811 ? -44.867 12.143 48.541 1.00 25.14 811 LEU A N 1
ATOM 6288 C CA . LEU A 1 811 ? -44.002 11.675 49.641 1.00 25.14 811 LEU A CA 1
ATOM 6289 C C . LEU A 1 811 ? -44.165 12.633 50.839 1.00 25.14 811 LEU A C 1
ATOM 6291 O O . LEU A 1 811 ? -43.270 13.383 51.217 1.00 25.14 811 LEU A O 1
ATOM 6295 N N . GLN A 1 812 ? -45.357 12.607 51.433 1.00 26.70 812 GLN A N 1
ATOM 6296 C CA . GLN A 1 812 ? -45.549 12.901 52.851 1.00 26.70 812 GLN A CA 1
ATOM 6297 C C . GLN A 1 812 ? -46.084 11.624 53.504 1.00 26.70 812 GLN A C 1
ATOM 6299 O O . GLN A 1 812 ? -46.948 10.964 52.933 1.00 26.70 812 GLN A O 1
ATOM 6304 N N . ASN A 1 813 ? -45.564 11.338 54.700 1.00 24.25 813 ASN A N 1
ATOM 6305 C CA . ASN A 1 813 ? -45.844 10.205 55.590 1.00 24.25 813 ASN A CA 1
ATOM 6306 C C . ASN A 1 813 ? -45.289 8.848 55.142 1.00 24.25 813 ASN A C 1
ATOM 6308 O O . ASN A 1 813 ? -45.880 8.200 54.294 1.00 24.25 813 ASN A O 1
ATOM 6312 N N . VAL A 1 814 ? -44.212 8.385 55.789 1.00 24.72 814 VAL A N 1
ATOM 6313 C CA . VAL A 1 814 ? -44.289 7.339 56.831 1.00 24.72 814 VAL A CA 1
ATOM 6314 C C . VAL A 1 814 ? -43.040 7.449 57.716 1.00 24.72 814 VAL A C 1
ATOM 6316 O O . VAL A 1 814 ? -41.934 7.079 57.336 1.00 24.72 814 VAL A O 1
ATOM 6319 N N . SER A 1 815 ? -43.236 7.967 58.923 1.00 22.48 815 SER A N 1
ATOM 6320 C CA . SER A 1 815 ? -42.398 7.704 60.087 1.00 22.48 815 SER A CA 1
ATOM 6321 C C . SER A 1 815 ? -42.784 6.343 60.671 1.00 22.48 815 SER A C 1
ATOM 6323 O O . SER A 1 815 ? -43.940 6.190 61.058 1.00 22.48 815 SER A O 1
ATOM 6325 N N . HIS A 1 816 ? -41.833 5.404 60.726 1.00 24.86 816 HIS A N 1
ATOM 6326 C CA . HIS A 1 816 ? -41.600 4.378 61.760 1.00 24.86 816 HIS A CA 1
ATOM 6327 C C . HIS A 1 816 ? -41.057 3.053 61.188 1.00 24.86 816 HIS A C 1
ATOM 6329 O O . HIS A 1 816 ? -41.589 2.512 60.227 1.00 24.86 816 HIS A O 1
ATOM 6335 N N . LEU A 1 817 ? -40.078 2.524 61.936 1.00 23.19 817 LEU A N 1
ATOM 6336 C CA . LEU A 1 817 ? -39.609 1.139 62.085 1.00 23.19 817 LEU A CA 1
ATOM 6337 C C . LEU A 1 817 ? -38.279 0.699 61.424 1.00 23.19 817 LEU A C 1
ATOM 6339 O O . LEU A 1 817 ? -38.159 0.528 60.219 1.00 23.19 817 LEU A O 1
ATOM 6343 N N . HIS A 1 818 ? -37.378 0.356 62.353 1.00 25.09 818 HIS A N 1
ATOM 6344 C CA . HIS A 1 818 ? -36.306 -0.644 62.356 1.00 25.09 818 HIS A CA 1
ATOM 6345 C C . HIS A 1 818 ? -34.852 -0.254 62.047 1.00 25.09 818 HIS A C 1
ATOM 6347 O O . HIS A 1 818 ? -34.417 -0.045 60.924 1.00 25.09 818 HIS A O 1
ATOM 6353 N N . THR A 1 819 ? -34.106 -0.269 63.153 1.00 27.50 819 THR A N 1
ATOM 6354 C CA . THR A 1 819 ? -32.672 -0.464 63.340 1.00 27.50 819 THR A CA 1
ATOM 6355 C C . THR A 1 819 ? -32.142 -1.727 62.654 1.00 27.50 819 THR A C 1
ATOM 6357 O O . THR A 1 819 ? -32.589 -2.829 62.974 1.00 27.50 819 THR A O 1
ATOM 6360 N N . SER A 1 820 ? -31.106 -1.570 61.836 1.00 24.94 820 SER A N 1
ATOM 6361 C CA . SER A 1 820 ? -30.039 -2.558 61.652 1.00 24.94 820 SER A CA 1
ATOM 6362 C C . SER A 1 820 ? -28.772 -1.827 61.211 1.00 24.94 820 SER A C 1
ATOM 6364 O O . SER A 1 820 ? -28.807 -1.022 60.281 1.00 24.94 820 SER A O 1
ATOM 6366 N N . GLU A 1 821 ? -27.693 -2.073 61.945 1.00 32.75 821 GLU A N 1
ATOM 6367 C CA . GLU A 1 821 ? -26.336 -1.588 61.709 1.00 32.75 821 GLU A CA 1
ATOM 6368 C C . GLU A 1 821 ? -25.850 -1.980 60.307 1.00 32.75 821 GLU A C 1
ATOM 6370 O O . GLU A 1 821 ? -25.827 -3.161 59.986 1.00 32.75 821 GLU A O 1
ATOM 6375 N N . ASP A 1 822 ? -25.525 -0.981 59.481 1.00 28.48 822 ASP A N 1
ATOM 6376 C CA . ASP A 1 822 ? -24.517 -1.012 58.406 1.00 28.48 822 ASP A CA 1
ATOM 6377 C C . ASP A 1 822 ? -24.563 0.338 57.668 1.00 28.48 822 ASP A C 1
ATOM 6379 O O . ASP A 1 822 ? -25.096 0.484 56.568 1.00 28.48 822 ASP A O 1
ATOM 6383 N N . SER A 1 823 ? -24.039 1.388 58.307 1.00 24.78 823 SER A N 1
ATOM 6384 C CA . SER A 1 823 ? -23.872 2.699 57.673 1.00 24.78 823 SER A CA 1
ATOM 6385 C C . SER A 1 823 ? -22.394 2.974 57.424 1.00 24.78 823 SER A C 1
ATOM 6387 O O . SER A 1 823 ? -21.644 3.334 58.332 1.00 24.78 823 SER A O 1
ATOM 6389 N N . ILE A 1 824 ? -22.005 2.813 56.161 1.00 26.39 824 ILE A N 1
ATOM 6390 C CA . ILE A 1 824 ? -20.755 3.291 55.570 1.00 26.39 824 ILE A CA 1
ATOM 6391 C C . ILE A 1 824 ? -20.631 4.794 55.860 1.00 26.39 824 ILE A C 1
ATOM 6393 O O . ILE A 1 824 ? -21.397 5.608 55.343 1.00 26.39 824 ILE A O 1
ATOM 6397 N N . ILE A 1 825 ? -19.670 5.160 56.708 1.00 24.58 825 ILE A N 1
ATOM 6398 C CA . ILE A 1 825 ? -19.318 6.553 56.982 1.00 24.58 825 ILE A CA 1
ATOM 6399 C C . ILE A 1 825 ? -18.543 7.071 55.766 1.00 24.58 825 ILE A C 1
ATOM 6401 O O . ILE A 1 825 ? -17.373 6.739 55.578 1.00 24.58 825 ILE A O 1
ATOM 6405 N N . TYR A 1 826 ? -19.180 7.901 54.939 1.00 22.84 826 TYR A N 1
ATOM 6406 C CA . TYR A 1 826 ? -18.461 8.749 53.991 1.00 22.84 826 TYR A CA 1
ATOM 6407 C C . TYR A 1 826 ? -17.702 9.821 54.782 1.00 22.84 826 TYR A C 1
ATOM 6409 O O . TYR A 1 826 ? -18.263 10.849 55.156 1.00 22.84 826 TYR A O 1
ATOM 6417 N N . LEU A 1 827 ? -16.420 9.574 55.060 1.00 25.27 827 LEU A N 1
ATOM 6418 C CA . LEU A 1 827 ? -15.500 10.622 55.495 1.00 25.27 827 LEU A CA 1
ATOM 6419 C C . LEU A 1 827 ? -15.284 11.581 54.318 1.00 25.27 827 LEU A C 1
ATOM 6421 O O . LEU A 1 827 ? -14.704 11.222 53.295 1.00 25.27 827 LEU A O 1
ATOM 6425 N N . THR A 1 828 ? -15.794 12.800 54.460 1.00 23.53 828 THR A N 1
ATOM 6426 C CA . THR A 1 828 ? -15.575 13.920 53.540 1.00 23.53 828 THR A CA 1
ATOM 6427 C C . THR A 1 828 ? -14.072 14.187 53.362 1.00 23.53 828 THR A C 1
ATOM 6429 O O . THR A 1 828 ? -13.375 14.313 54.373 1.00 23.53 828 THR A O 1
ATOM 6432 N N . PRO A 1 829 ? -13.548 14.310 52.128 1.00 29.72 829 PRO A N 1
ATOM 6433 C CA . PRO A 1 829 ? -12.136 14.602 51.905 1.00 29.72 829 PRO A CA 1
ATOM 6434 C C . PRO A 1 829 ? -11.792 16.034 52.337 1.00 29.72 829 PRO A C 1
ATOM 6436 O O . PRO A 1 829 ? -12.510 16.986 52.032 1.00 29.72 829 PRO A O 1
ATOM 6439 N N . THR A 1 830 ? -10.675 16.186 53.045 1.00 29.19 830 THR A N 1
ATOM 6440 C CA . THR A 1 830 ? -10.108 17.474 53.452 1.00 29.19 830 THR A CA 1
ATOM 6441 C C . THR A 1 830 ? -9.572 18.227 52.228 1.00 29.19 830 THR A C 1
ATOM 6443 O O . THR A 1 830 ? -8.700 17.745 51.510 1.00 29.19 830 THR A O 1
ATOM 6446 N N . THR A 1 831 ? -10.100 19.423 51.962 1.00 30.86 831 THR A N 1
ATOM 6447 C CA . THR A 1 831 ? -9.674 20.283 50.848 1.00 30.86 831 THR A CA 1
ATOM 6448 C C . THR A 1 831 ? -8.437 21.096 51.234 1.00 30.86 831 THR A C 1
ATOM 6450 O O . THR A 1 831 ? -8.547 22.080 51.961 1.00 30.86 831 THR A O 1
ATOM 6453 N N . ASP A 1 832 ? -7.264 20.706 50.734 1.00 38.06 832 ASP A N 1
ATOM 6454 C CA . ASP A 1 832 ? -6.013 21.467 50.865 1.00 38.06 832 ASP A CA 1
ATOM 6455 C C . ASP A 1 832 ? -5.848 22.360 49.611 1.00 38.06 832 ASP A C 1
ATOM 6457 O O . ASP A 1 832 ? -5.394 21.921 48.553 1.00 38.06 832 ASP A O 1
ATOM 6461 N N . THR A 1 833 ? -6.303 23.616 49.684 1.00 40.97 833 THR A N 1
ATOM 6462 C CA . THR A 1 833 ? -6.514 24.531 48.536 1.00 40.97 833 THR A CA 1
ATOM 6463 C C . THR A 1 833 ? -5.243 25.066 47.859 1.00 40.97 833 THR A C 1
ATOM 6465 O O . THR A 1 833 ? -5.339 25.703 46.813 1.00 40.97 833 THR A O 1
ATOM 6468 N N . ASN A 1 834 ? -4.048 24.790 48.393 1.00 50.44 834 ASN A N 1
ATOM 6469 C CA . ASN A 1 834 ? -2.786 25.390 47.924 1.00 50.44 834 ASN A CA 1
ATOM 6470 C C . ASN A 1 834 ? -2.013 24.573 46.864 1.00 50.44 834 ASN A C 1
ATOM 6472 O O . ASN A 1 834 ? -0.919 24.976 46.471 1.00 50.44 834 ASN A O 1
ATOM 6476 N N . LYS A 1 835 ? -2.532 23.427 46.391 1.00 55.09 835 LYS A N 1
ATOM 6477 C CA . LYS A 1 835 ? -1.750 22.479 45.558 1.00 55.09 835 LYS A CA 1
ATOM 6478 C C . LYS A 1 835 ? -2.311 22.169 44.165 1.00 55.09 835 LYS A C 1
ATOM 6480 O O . LYS A 1 835 ? -1.642 21.484 43.396 1.00 55.09 835 LYS A O 1
ATOM 6485 N N . CYS A 1 836 ? -3.489 22.678 43.805 1.00 61.41 836 CYS A N 1
ATOM 6486 C CA . CYS A 1 836 ? -4.167 22.324 42.554 1.00 61.41 836 CYS A CA 1
ATOM 6487 C C . CYS A 1 836 ? -4.485 23.570 41.711 1.00 61.41 836 CYS A C 1
ATOM 6489 O O . CYS A 1 836 ? -5.430 24.300 42.001 1.00 61.41 836 CYS A O 1
ATOM 6491 N N . TRP A 1 837 ? -3.707 23.803 40.648 1.00 66.69 837 TRP A N 1
ATOM 6492 C CA . TRP A 1 837 ? -3.896 24.923 39.714 1.00 66.69 837 TRP A CA 1
ATOM 6493 C C . TRP A 1 837 ? -4.503 24.450 38.382 1.00 66.69 837 TRP A C 1
ATOM 6495 O O . TRP A 1 837 ? -4.177 23.353 37.924 1.00 66.69 837 TRP A O 1
ATOM 6505 N N . PRO A 1 838 ? -5.360 25.255 37.720 1.00 68.00 838 PRO A N 1
ATOM 6506 C CA . PRO A 1 838 ? -5.939 24.885 36.433 1.00 68.00 838 PRO A CA 1
ATOM 6507 C C . PRO A 1 838 ? -4.865 24.837 35.338 1.00 68.00 838 PRO A C 1
ATOM 6509 O O . PRO A 1 838 ? -4.152 25.815 35.102 1.00 68.00 838 PRO A O 1
ATOM 6512 N N . ILE A 1 839 ? -4.786 23.702 34.644 1.00 73.44 839 ILE A N 1
ATOM 6513 C CA . ILE A 1 839 ? -3.881 23.494 33.510 1.00 73.44 839 ILE A CA 1
ATOM 6514 C C . ILE A 1 839 ? -4.516 24.110 32.268 1.00 73.44 839 ILE A C 1
ATOM 6516 O O . ILE A 1 839 ? -5.630 23.752 31.884 1.00 73.44 839 ILE A O 1
ATOM 6520 N N . ARG A 1 840 ? -3.806 25.039 31.633 1.00 78.25 840 ARG A N 1
ATOM 6521 C CA . ARG A 1 840 ? -4.231 25.669 30.386 1.00 78.25 840 ARG A CA 1
ATOM 6522 C C . ARG A 1 840 ? -3.780 24.791 29.210 1.00 78.25 840 ARG A C 1
ATOM 6524 O O . ARG A 1 840 ? -2.577 24.544 29.080 1.00 78.25 840 ARG A O 1
ATOM 6531 N N . PRO A 1 841 ? -4.702 24.306 28.361 1.00 73.25 841 PRO A N 1
ATOM 6532 C CA . PRO A 1 841 ? -4.330 23.530 27.185 1.00 73.25 841 PRO A CA 1
ATOM 6533 C C . PRO A 1 841 ? -3.612 24.418 26.162 1.00 73.25 841 PRO A C 1
ATOM 6535 O O . PRO A 1 841 ? -3.926 25.605 26.029 1.00 73.25 841 PRO A O 1
ATOM 6538 N N . THR A 1 842 ? -2.663 23.839 25.428 1.00 83.38 842 THR A N 1
ATOM 6539 C CA . THR A 1 842 ? -2.041 24.482 24.264 1.00 83.38 842 THR A CA 1
ATOM 6540 C C . THR A 1 842 ? -2.586 23.872 22.973 1.00 83.38 842 THR A C 1
ATOM 6542 O O . THR A 1 842 ? -2.891 22.682 22.906 1.00 83.38 842 THR A O 1
ATOM 6545 N N . LEU A 1 843 ? -2.751 24.703 21.946 1.00 82.69 843 LEU A N 1
ATOM 6546 C CA . LEU A 1 843 ? -3.077 24.290 20.587 1.00 82.69 843 LEU A CA 1
ATOM 6547 C C . LEU A 1 843 ? -1.792 23.878 19.875 1.00 82.69 843 LEU A C 1
ATOM 6549 O O . LEU A 1 843 ? -0.819 24.629 19.867 1.00 82.69 843 LEU A O 1
ATOM 6553 N N . ARG A 1 844 ? -1.806 22.706 19.249 1.00 87.69 844 ARG A N 1
ATOM 6554 C CA . ARG A 1 844 ? -0.688 22.167 18.475 1.00 87.69 844 ARG A CA 1
ATOM 6555 C C . ARG A 1 844 ? -0.914 22.456 16.989 1.00 87.69 844 ARG A C 1
ATOM 6557 O O . ARG A 1 844 ? -1.941 22.058 16.452 1.00 87.69 844 ARG A O 1
ATOM 6564 N N . ASN A 1 845 ? 0.026 23.145 16.346 1.00 87.00 845 ASN A N 1
ATOM 6565 C CA . ASN A 1 845 ? 0.006 23.454 14.916 1.00 87.00 845 ASN A CA 1
ATOM 6566 C C . ASN A 1 845 ? 1.187 22.773 14.217 1.00 87.00 845 ASN A C 1
ATOM 6568 O O . ASN A 1 845 ? 2.343 23.109 14.488 1.00 87.00 845 ASN A O 1
ATOM 6572 N N . GLU A 1 846 ? 0.897 21.823 13.337 1.00 86.38 846 GLU A N 1
ATOM 6573 C CA . GLU A 1 846 ? 1.896 21.096 12.553 1.00 86.38 846 GLU A CA 1
ATOM 6574 C C . GLU A 1 846 ? 2.221 21.879 11.280 1.00 86.38 846 GLU A C 1
ATOM 6576 O O . GLU A 1 846 ? 1.321 22.197 10.505 1.00 86.38 846 GLU A O 1
ATOM 6581 N N . LEU A 1 847 ? 3.498 22.206 11.071 1.00 83.25 847 LEU A N 1
ATOM 6582 C CA . LEU A 1 847 ? 3.953 22.884 9.855 1.00 83.25 847 LEU A CA 1
ATOM 6583 C C . LEU A 1 847 ? 4.651 21.904 8.909 1.00 83.25 847 LEU A C 1
ATOM 6585 O O . LEU A 1 847 ? 4.337 21.877 7.724 1.00 83.25 847 LEU A O 1
ATOM 6589 N N . ASP A 1 848 ? 5.593 21.121 9.441 1.00 81.75 848 ASP A N 1
ATOM 6590 C CA . ASP A 1 848 ? 6.397 20.143 8.699 1.00 81.75 848 ASP A CA 1
ATOM 6591 C C . ASP A 1 848 ? 6.981 19.084 9.663 1.00 81.75 848 ASP A C 1
ATOM 6593 O O . ASP A 1 848 ? 6.770 19.132 10.879 1.00 81.75 848 ASP A O 1
ATOM 6597 N N . THR A 1 849 ? 7.750 18.131 9.142 1.00 78.81 849 THR A N 1
ATOM 6598 C CA . THR A 1 849 ? 8.435 17.073 9.896 1.00 78.81 849 THR A CA 1
ATOM 6599 C C . THR A 1 849 ? 9.398 17.671 10.927 1.00 78.81 849 THR A C 1
ATOM 6601 O O . THR A 1 849 ? 10.298 18.431 10.576 1.00 78.81 849 THR A O 1
ATOM 6604 N N . PHE A 1 850 ? 9.215 17.343 12.212 1.00 81.44 850 PHE A N 1
ATOM 6605 C CA . PHE A 1 850 ? 9.903 17.975 13.353 1.00 81.44 850 PHE A CA 1
ATOM 6606 C C . PHE A 1 850 ? 9.709 19.501 13.476 1.00 81.44 850 PHE A C 1
ATOM 6608 O O . PHE A 1 850 ? 10.481 20.159 14.176 1.00 81.44 850 PHE A O 1
ATOM 6615 N N . SER A 1 851 ? 8.685 20.079 12.836 1.00 87.81 851 SER A N 1
ATOM 6616 C CA . SER A 1 851 ? 8.351 21.503 12.929 1.00 87.81 851 SER A CA 1
ATOM 6617 C C . SER A 1 851 ? 6.918 21.706 13.414 1.00 87.81 851 SER A C 1
ATOM 6619 O O . SER A 1 851 ? 5.946 21.596 12.664 1.00 87.81 851 SER A O 1
ATOM 6621 N N . VAL A 1 852 ? 6.786 22.009 14.706 1.00 89.88 852 VAL A N 1
ATOM 6622 C CA . VAL A 1 852 ? 5.495 22.118 15.401 1.00 89.88 852 VAL A CA 1
ATOM 6623 C C . VAL A 1 852 ? 5.487 23.379 16.251 1.00 89.88 852 VAL A C 1
ATOM 6625 O O . VAL A 1 852 ? 6.436 23.633 16.985 1.00 89.88 852 VAL A O 1
ATOM 6628 N N . HIS A 1 853 ? 4.418 24.167 16.191 1.00 90.25 853 HIS A N 1
ATOM 6629 C CA . HIS A 1 853 ? 4.225 25.324 17.066 1.00 90.25 853 HIS A CA 1
ATOM 6630 C C . HIS A 1 853 ? 3.117 25.054 18.085 1.00 90.25 853 HIS A C 1
ATOM 6632 O O . HIS A 1 853 ? 2.046 24.563 17.731 1.00 90.25 853 HIS A O 1
ATOM 6638 N N . PHE A 1 854 ? 3.359 25.414 19.346 1.00 89.69 854 PHE A N 1
ATOM 6639 C CA . PHE A 1 854 ? 2.379 25.303 20.425 1.00 89.69 854 PHE A CA 1
ATOM 6640 C C . PHE A 1 854 ? 1.890 26.700 20.822 1.00 89.69 854 PHE A C 1
ATOM 6642 O O . PHE A 1 854 ? 2.686 27.531 21.269 1.00 89.69 854 PHE A O 1
ATOM 6649 N N . TYR A 1 855 ? 0.591 26.957 20.659 1.00 83.44 855 TYR A N 1
ATOM 6650 C CA . TYR A 1 855 ? -0.050 28.247 20.926 1.00 83.44 855 TYR A CA 1
ATOM 6651 C C . TYR A 1 855 ? -0.982 28.187 22.137 1.00 83.44 855 TYR A C 1
ATOM 6653 O O . TYR A 1 855 ? -1.616 27.171 22.406 1.00 83.44 855 TYR A O 1
ATOM 6661 N N . VAL A 1 856 ? -1.133 29.307 22.842 1.00 80.12 856 VAL A N 1
ATOM 6662 C CA . VAL A 1 856 ? -2.165 29.483 23.875 1.00 80.12 856 VAL A CA 1
ATOM 6663 C C . VAL A 1 856 ? -3.388 30.154 23.234 1.00 80.12 856 VAL A C 1
ATOM 6665 O O . VAL A 1 856 ? -3.235 31.081 22.443 1.00 80.12 856 VAL A O 1
ATOM 6668 N N . PHE A 1 857 ? -4.603 29.702 23.568 1.00 66.19 857 PHE A N 1
ATOM 6669 C CA . PHE A 1 857 ? -5.862 30.114 22.910 1.00 66.19 857 PHE A CA 1
ATOM 6670 C C . PHE A 1 857 ? -6.113 31.638 22.893 1.00 66.19 857 PHE A C 1
ATOM 6672 O O . PHE A 1 857 ? -6.764 32.147 21.988 1.00 66.19 857 PHE A O 1
ATOM 6679 N N . PHE A 1 858 ? -5.570 32.380 23.863 1.00 63.91 858 PHE A N 1
ATOM 6680 C CA . PHE A 1 858 ? -5.749 33.833 24.005 1.00 63.91 858 PHE A CA 1
ATOM 6681 C C . PHE A 1 858 ? -4.581 34.669 23.442 1.00 63.91 858 PHE A C 1
ATOM 6683 O O . PHE A 1 858 ? -4.496 35.866 23.705 1.00 63.91 858 PHE A O 1
ATOM 6690 N N . GLY A 1 859 ? -3.685 34.056 22.661 1.00 69.12 859 GLY A N 1
ATOM 6691 C CA . GLY A 1 859 ? -2.487 34.699 22.120 1.00 69.12 859 GLY A CA 1
ATOM 6692 C C . GLY A 1 859 ? -1.219 34.420 22.944 1.00 69.12 859 GLY A C 1
ATOM 6693 O O . GLY A 1 859 ? -1.279 33.776 23.990 1.00 69.12 859 GLY A O 1
ATOM 6694 N N . PRO A 1 860 ? -0.042 34.864 22.464 1.00 72.69 860 PRO A N 1
ATOM 6695 C CA . PRO A 1 860 ? 1.252 34.529 23.068 1.00 72.69 860 PRO A CA 1
ATOM 6696 C C . PRO A 1 860 ? 1.578 35.342 24.331 1.00 72.69 860 PRO A C 1
ATOM 6698 O O . PRO A 1 860 ? 2.491 34.975 25.066 1.00 72.69 860 PRO A O 1
ATOM 6701 N N . ASN A 1 861 ? 0.847 36.431 24.592 1.00 82.31 861 ASN A N 1
ATOM 6702 C CA . ASN A 1 861 ? 0.988 37.238 25.803 1.00 82.31 861 ASN A CA 1
ATOM 6703 C C . ASN A 1 861 ? 0.163 36.628 26.937 1.00 82.31 861 ASN A C 1
ATOM 6705 O O . ASN A 1 861 ? -1.054 36.484 26.830 1.00 82.31 861 ASN A O 1
ATOM 6709 N N . ILE A 1 862 ? 0.828 36.296 28.038 1.00 83.56 862 ILE A N 1
ATOM 6710 C CA . ILE A 1 862 ? 0.237 35.623 29.190 1.00 83.56 862 ILE A CA 1
ATOM 6711 C C . ILE A 1 862 ? 0.348 36.541 30.399 1.00 83.56 862 ILE A C 1
ATOM 6713 O O . ILE A 1 862 ? 1.450 36.891 30.815 1.00 83.56 862 ILE A O 1
ATOM 6717 N N . SER A 1 863 ? -0.792 36.878 30.999 1.00 83.12 863 SER A N 1
ATOM 6718 C CA . SER A 1 863 ? -0.840 37.526 32.307 1.00 83.12 863 SER A CA 1
ATOM 6719 C C . SER A 1 863 ? -0.721 36.483 33.425 1.00 83.12 863 SER A C 1
ATOM 6721 O O . SER A 1 863 ? -1.477 35.504 33.490 1.00 83.12 863 SER A O 1
ATOM 6723 N N . ILE A 1 864 ? 0.265 36.684 34.297 1.00 82.38 864 ILE A N 1
ATOM 6724 C CA . ILE A 1 864 ? 0.544 35.850 35.466 1.00 82.38 864 ILE A CA 1
ATOM 6725 C C . ILE A 1 864 ? 0.084 36.633 36.700 1.00 82.38 864 ILE A C 1
ATOM 6727 O O . ILE A 1 864 ? 0.662 37.683 37.002 1.00 82.38 864 ILE A O 1
ATOM 6731 N N . PRO A 1 865 ? -0.977 36.177 37.387 1.00 75.62 865 PRO A N 1
ATOM 6732 C CA . PRO A 1 865 ? -1.439 36.817 38.608 1.00 75.62 865 PRO A CA 1
ATOM 6733 C C . PRO A 1 865 ? -0.475 36.553 39.779 1.00 75.62 865 PRO A C 1
ATOM 6735 O O . PRO A 1 865 ? 0.147 35.491 39.827 1.00 75.62 865 PRO A O 1
ATOM 6738 N N . PRO A 1 866 ? -0.391 37.477 40.751 1.00 71.31 866 PRO A N 1
ATOM 6739 C CA . PRO A 1 866 ? 0.488 37.334 41.912 1.00 71.31 866 PRO A CA 1
ATOM 6740 C C . PRO A 1 866 ? 0.151 36.120 42.792 1.00 71.31 866 PRO A C 1
ATOM 6742 O O . PRO A 1 866 ? 1.046 35.445 43.300 1.00 71.31 866 PRO A O 1
ATOM 6745 N N . ASP A 1 867 ? -1.141 35.810 42.915 1.00 67.50 867 ASP A N 1
ATOM 6746 C CA . ASP A 1 867 ? -1.641 34.826 43.880 1.00 67.50 867 ASP A CA 1
ATOM 6747 C C . ASP A 1 867 ? -1.661 33.390 43.334 1.00 67.50 867 ASP A C 1
ATOM 6749 O O . ASP A 1 867 ? -1.980 32.458 44.072 1.00 67.50 867 ASP A O 1
ATOM 6753 N N . ARG A 1 868 ? -1.400 33.184 42.030 1.00 71.81 868 ARG A N 1
ATOM 6754 C CA . ARG A 1 868 ? -1.616 31.889 41.357 1.00 71.81 868 ARG A CA 1
ATOM 6755 C C . ARG A 1 868 ? -0.547 31.558 40.323 1.00 71.81 868 ARG A C 1
ATOM 6757 O O . ARG A 1 868 ? -0.206 32.388 39.487 1.00 71.81 868 ARG A O 1
ATOM 6764 N N . ALA A 1 869 ? -0.091 30.306 40.306 1.00 75.75 869 ALA A N 1
ATOM 6765 C CA . ALA A 1 869 ? 0.777 29.810 39.240 1.00 75.75 869 ALA A CA 1
ATOM 6766 C C . ALA A 1 869 ? -0.023 29.547 37.950 1.00 75.75 869 ALA A C 1
ATOM 6768 O O . ALA A 1 869 ? -1.138 29.021 37.990 1.00 75.75 869 ALA A O 1
ATOM 6769 N N . ALA A 1 870 ? 0.553 29.879 36.794 1.00 81.62 870 ALA A N 1
ATOM 6770 C CA . ALA A 1 870 ? -0.003 29.541 35.485 1.00 81.62 870 ALA A CA 1
ATOM 6771 C C . ALA A 1 870 ? 0.671 28.270 34.952 1.00 81.62 870 ALA A C 1
ATOM 6773 O O . ALA A 1 870 ? 1.892 28.237 34.828 1.00 81.62 870 ALA A O 1
ATOM 6774 N N . VAL A 1 871 ? -0.106 27.229 34.640 1.00 83.69 871 VAL A N 1
ATOM 6775 C CA . VAL A 1 871 ? 0.417 25.937 34.161 1.00 83.69 871 VAL A CA 1
ATOM 6776 C C . VAL A 1 871 ? -0.029 25.688 32.723 1.00 83.69 871 VAL A C 1
ATOM 6778 O O . VAL A 1 871 ? -1.217 25.805 32.427 1.00 83.69 871 VAL A O 1
ATOM 6781 N N . PHE A 1 872 ? 0.904 25.315 31.848 1.00 86.88 872 PHE A N 1
ATOM 6782 C CA . PHE A 1 872 ? 0.672 25.013 30.432 1.00 86.88 872 PHE A CA 1
ATOM 6783 C C . PHE A 1 872 ? 1.110 23.588 30.111 1.00 86.88 872 PHE A C 1
ATOM 6785 O O . PHE A 1 872 ? 2.176 23.168 30.556 1.00 86.88 872 PHE A O 1
ATOM 6792 N N . ALA A 1 873 ? 0.309 22.862 29.331 1.00 86.81 873 ALA A N 1
ATOM 6793 C CA . ALA A 1 873 ? 0.632 21.510 28.872 1.00 86.81 873 ALA A CA 1
ATOM 6794 C C . ALA A 1 873 ? 1.055 21.520 27.396 1.00 86.81 873 ALA A C 1
ATOM 6796 O O . ALA A 1 873 ? 0.315 22.023 26.553 1.00 86.81 873 ALA A O 1
ATOM 6797 N N . ILE A 1 874 ? 2.220 20.951 27.087 1.00 89.44 874 ILE A N 1
ATOM 6798 C CA . ILE A 1 874 ? 2.811 20.800 25.751 1.00 89.44 874 ILE A CA 1
ATOM 6799 C C . ILE A 1 874 ? 2.882 19.301 25.455 1.00 89.44 874 ILE A C 1
ATOM 6801 O O . ILE A 1 874 ? 3.613 18.579 26.126 1.00 89.44 874 ILE A O 1
ATOM 6805 N N . ASN A 1 875 ? 2.128 18.815 24.473 1.00 88.44 875 ASN A N 1
ATOM 6806 C CA . ASN A 1 875 ? 2.072 17.383 24.172 1.00 88.44 875 ASN A CA 1
ATOM 6807 C C . ASN A 1 875 ? 2.985 17.022 22.989 1.00 88.44 875 ASN A C 1
ATOM 6809 O O . ASN A 1 875 ? 2.757 17.513 21.883 1.00 88.44 875 ASN A O 1
ATOM 6813 N N . LEU A 1 876 ? 3.993 16.173 23.222 1.00 87.88 876 LEU A N 1
ATOM 6814 C CA . LEU A 1 876 ? 4.904 15.661 22.192 1.00 87.88 876 LEU A CA 1
ATOM 6815 C C . LEU A 1 876 ? 4.529 14.231 21.796 1.00 87.88 876 LEU A C 1
ATOM 6817 O O . LEU A 1 876 ? 4.465 13.341 22.648 1.00 87.88 876 LEU A O 1
ATOM 6821 N N . MET A 1 877 ? 4.329 13.992 20.503 1.00 83.81 877 MET A N 1
ATOM 6822 C CA . MET A 1 877 ? 3.909 12.693 19.982 1.00 83.81 877 MET A CA 1
ATOM 6823 C C . MET A 1 877 ? 5.070 11.683 19.930 1.00 83.81 877 MET A C 1
ATOM 6825 O O . MET A 1 877 ? 6.199 12.052 19.581 1.00 83.81 877 MET A O 1
ATOM 6829 N N . PRO A 1 878 ? 4.818 10.393 20.233 1.00 76.44 878 PRO A N 1
ATOM 6830 C CA . PRO A 1 878 ? 5.820 9.337 20.110 1.00 76.44 878 PRO A CA 1
ATOM 6831 C C . PRO A 1 878 ? 6.357 9.196 18.683 1.00 76.44 878 PRO A C 1
ATOM 6833 O O . PRO A 1 878 ? 5.591 9.324 17.731 1.00 76.44 878 PRO A O 1
ATOM 6836 N N . VAL A 1 879 ? 7.655 8.888 18.534 1.00 69.00 879 VAL A N 1
ATOM 6837 C CA . VAL A 1 879 ? 8.361 8.610 17.257 1.00 69.00 879 VAL A CA 1
ATOM 6838 C C . VAL A 1 879 ? 8.499 9.810 16.304 1.00 69.00 879 VAL A C 1
ATOM 6840 O O . VAL A 1 879 ? 9.518 9.929 15.629 1.00 69.00 879 VAL A O 1
ATOM 6843 N N . LEU A 1 880 ? 7.516 10.712 16.274 1.00 75.06 880 LEU A N 1
ATOM 6844 C CA . LEU A 1 880 ? 7.441 11.860 15.368 1.00 75.06 880 LEU A CA 1
ATOM 6845 C C . LEU A 1 880 ? 8.110 13.122 15.915 1.00 75.06 880 LEU A C 1
ATOM 6847 O O . LEU A 1 880 ? 8.723 13.837 15.137 1.00 75.06 880 LEU A O 1
ATOM 6851 N N . ASP A 1 881 ? 8.029 13.405 17.220 1.00 85.00 881 ASP A N 1
ATOM 6852 C CA . ASP A 1 881 ? 8.531 14.679 17.770 1.00 85.00 881 ASP A CA 1
ATOM 6853 C C . ASP A 1 881 ? 9.901 14.537 18.470 1.00 85.00 881 ASP A C 1
ATOM 6855 O O . ASP A 1 881 ? 10.670 15.496 18.568 1.00 85.00 881 ASP A O 1
ATOM 6859 N N . SER A 1 882 ? 10.266 13.332 18.923 1.00 86.56 882 SER A N 1
ATOM 6860 C CA . SER A 1 882 ? 11.514 13.074 19.667 1.00 86.56 882 SER A CA 1
ATOM 6861 C C . SER A 1 882 ? 12.788 13.119 18.819 1.00 86.56 882 SER A C 1
ATOM 6863 O O . SER A 1 882 ? 13.891 13.085 19.364 1.00 86.56 882 SER A O 1
ATOM 6865 N N . GLY A 1 883 ? 12.656 13.168 17.492 1.00 87.75 883 GLY A N 1
ATOM 6866 C CA . GLY A 1 883 ? 13.768 13.271 16.544 1.00 87.75 883 GLY A CA 1
ATOM 6867 C C . GLY A 1 883 ? 14.232 14.703 16.246 1.00 87.75 883 GLY A C 1
ATOM 6868 O O . GLY A 1 883 ? 15.159 14.857 15.456 1.00 87.75 883 GLY A O 1
ATOM 6869 N N . GLY A 1 884 ? 13.621 15.725 16.863 1.00 89.75 884 GLY A N 1
ATOM 6870 C CA . GLY A 1 884 ? 13.965 17.144 16.691 1.00 89.75 884 GLY A CA 1
ATOM 6871 C C . GLY A 1 884 ? 14.441 17.839 17.976 1.00 89.75 884 GLY A C 1
ATOM 6872 O O . GLY A 1 884 ? 14.875 17.201 18.937 1.00 89.75 884 GLY A O 1
ATOM 6873 N N . VAL A 1 885 ? 14.354 19.170 18.008 1.00 91.19 885 VAL A N 1
ATOM 6874 C CA . VAL A 1 885 ? 14.777 20.040 19.118 1.00 91.19 885 VAL A CA 1
ATOM 6875 C C . VAL A 1 885 ? 13.590 20.853 19.630 1.00 91.19 885 VAL A C 1
ATOM 6877 O O . VAL A 1 885 ? 12.998 21.633 18.885 1.00 91.19 885 VAL A O 1
ATOM 6880 N N . LEU A 1 886 ? 13.252 20.712 20.916 1.00 92.25 886 LEU A N 1
ATOM 6881 C CA . LEU A 1 886 ? 12.226 21.534 21.564 1.00 92.25 886 LEU A CA 1
ATOM 6882 C C . LEU A 1 886 ? 12.829 22.874 21.990 1.00 92.25 886 LEU A C 1
ATOM 6884 O O . LEU A 1 886 ? 13.782 22.909 22.770 1.00 92.25 886 LEU A O 1
ATOM 6888 N N . ASN A 1 887 ? 12.252 23.971 21.507 1.00 91.94 887 ASN A N 1
ATOM 6889 C CA . ASN A 1 887 ? 12.645 25.336 21.829 1.00 91.94 887 ASN A CA 1
ATOM 6890 C C . ASN A 1 887 ? 11.556 26.020 22.663 1.00 91.94 887 ASN A C 1
ATOM 6892 O O . ASN A 1 887 ? 10.378 26.034 22.297 1.00 91.94 887 ASN A O 1
ATOM 6896 N N . MET A 1 888 ? 11.980 26.630 23.765 1.00 90.81 888 MET A N 1
ATOM 6897 C CA . MET A 1 888 ? 11.146 27.392 24.685 1.00 90.81 888 MET A CA 1
ATOM 6898 C C . MET A 1 888 ? 11.722 28.800 24.836 1.00 90.81 888 MET A C 1
ATOM 6900 O O . MET A 1 888 ? 12.903 28.964 25.134 1.00 90.81 888 MET A O 1
ATOM 6904 N N . GLU A 1 889 ? 10.899 29.822 24.635 1.00 90.31 889 GLU A N 1
ATOM 6905 C CA . GLU A 1 889 ? 11.282 31.228 24.753 1.00 90.31 889 GLU A CA 1
ATOM 6906 C C . GLU A 1 889 ? 10.275 31.969 25.636 1.00 90.31 889 GLU A C 1
ATOM 6908 O O . GLU A 1 889 ? 9.063 31.904 25.414 1.00 90.31 889 GLU A O 1
ATOM 6913 N N . LEU A 1 890 ? 10.796 32.668 26.645 1.00 90.12 890 LEU A N 1
ATOM 6914 C CA . LEU A 1 890 ? 10.039 33.543 27.535 1.00 90.12 890 LEU A CA 1
ATOM 6915 C C . LEU A 1 890 ? 10.589 34.961 27.418 1.00 90.12 890 LEU A C 1
ATOM 6917 O O . LEU A 1 890 ? 11.797 35.169 27.535 1.00 90.12 890 LEU A O 1
ATOM 6921 N N . LYS A 1 891 ? 9.705 35.936 27.207 1.00 88.88 891 LYS A N 1
ATOM 6922 C CA . LYS A 1 891 ? 10.054 37.355 27.119 1.00 88.88 891 LYS A CA 1
ATOM 6923 C C . LYS A 1 891 ? 9.144 38.192 28.013 1.00 88.88 891 LYS A C 1
ATOM 6925 O O . LYS A 1 891 ? 7.932 38.198 27.831 1.00 88.88 891 LYS A O 1
ATOM 6930 N N . LEU A 1 892 ? 9.726 38.916 28.961 1.00 86.88 892 LEU A N 1
ATOM 6931 C CA . LEU A 1 892 ? 9.004 39.771 29.902 1.00 86.88 892 LEU A CA 1
ATOM 6932 C C . LEU A 1 892 ? 8.607 41.098 29.239 1.00 86.88 892 LEU A C 1
ATOM 6934 O O . LEU A 1 892 ? 9.448 41.783 28.650 1.00 86.88 892 LEU A O 1
ATOM 6938 N N . ASN A 1 893 ? 7.332 41.479 29.345 1.00 82.88 893 ASN A N 1
ATOM 6939 C CA . ASN A 1 893 ? 6.848 42.762 28.846 1.00 82.88 893 ASN A CA 1
ATOM 6940 C C . ASN A 1 893 ? 7.141 43.879 29.863 1.00 82.88 893 ASN A C 1
ATOM 6942 O O . ASN A 1 893 ? 6.478 43.999 30.893 1.00 82.88 893 ASN A O 1
ATOM 6946 N N . MET A 1 894 ? 8.139 44.715 29.569 1.00 74.38 894 MET A N 1
ATOM 6947 C CA . MET A 1 894 ? 8.589 45.775 30.482 1.00 74.38 894 MET A CA 1
ATOM 6948 C C . MET A 1 894 ? 7.597 46.945 30.588 1.00 74.38 894 MET A C 1
ATOM 6950 O O . MET A 1 894 ? 7.640 47.683 31.565 1.00 74.38 894 MET A O 1
ATOM 6954 N N . SER A 1 895 ? 6.675 47.103 29.631 1.00 69.00 895 SER A N 1
ATOM 6955 C CA . SER A 1 895 ? 5.720 48.223 29.584 1.00 69.00 895 SER A CA 1
ATOM 6956 C C . SER A 1 895 ? 4.703 48.222 30.733 1.00 69.00 895 SER A C 1
ATOM 6958 O O . SER A 1 895 ? 4.150 49.269 31.064 1.00 69.00 895 SER A O 1
ATOM 6960 N N . VAL A 1 896 ? 4.456 47.057 31.340 1.00 64.12 896 VAL A N 1
ATOM 6961 C CA . VAL A 1 896 ? 3.468 46.856 32.419 1.00 64.12 896 VAL A CA 1
ATOM 6962 C C . VAL A 1 896 ? 4.109 46.985 33.811 1.00 64.12 896 VAL A C 1
ATOM 6964 O O . VAL A 1 896 ? 3.429 47.252 34.803 1.00 64.12 896 VAL A O 1
ATOM 6967 N N . LEU A 1 897 ? 5.436 46.863 33.895 1.00 67.31 897 LEU A N 1
ATOM 6968 C CA . LEU A 1 897 ? 6.200 46.906 35.140 1.00 67.31 897 LEU A CA 1
ATOM 6969 C C . LEU A 1 897 ? 6.579 48.359 35.469 1.00 67.31 897 LEU A C 1
ATOM 6971 O O . LEU A 1 897 ? 7.599 48.867 35.013 1.00 67.31 897 LEU A O 1
ATOM 6975 N N . LYS A 1 898 ? 5.760 49.044 36.280 1.00 59.81 898 LYS A N 1
ATOM 6976 C CA . LYS A 1 898 ? 5.986 50.429 36.756 1.00 59.81 898 LYS A CA 1
ATOM 6977 C C . LYS A 1 898 ? 7.147 50.543 37.771 1.00 59.81 898 LYS A C 1
ATOM 6979 O O . LYS A 1 898 ? 6.954 51.048 38.871 1.00 59.81 898 LYS A O 1
ATOM 6984 N N . GLY A 1 899 ? 8.340 50.042 37.441 1.00 59.81 899 GLY A N 1
ATOM 6985 C CA . GLY A 1 899 ? 9.538 50.136 38.293 1.00 59.81 899 GLY A CA 1
ATOM 6986 C C . GLY A 1 899 ? 9.618 49.132 39.454 1.00 59.81 899 GLY A C 1
ATOM 6987 O O . GLY A 1 899 ? 10.438 49.312 40.348 1.00 59.81 899 GLY A O 1
ATOM 6988 N N . ALA A 1 900 ? 8.793 48.080 39.457 1.00 65.94 900 ALA A N 1
ATOM 6989 C CA . ALA A 1 900 ? 8.828 47.024 40.471 1.00 65.94 900 ALA A CA 1
ATOM 6990 C C . ALA A 1 900 ? 9.818 45.896 40.108 1.00 65.94 900 ALA A C 1
ATOM 6992 O O . ALA A 1 900 ? 9.830 45.423 38.969 1.00 65.94 900 ALA A O 1
ATOM 6993 N N . ASN A 1 901 ? 10.599 45.420 41.088 1.00 74.44 901 ASN A N 1
ATOM 6994 C CA . ASN A 1 901 ? 11.555 44.309 40.946 1.00 74.44 901 ASN A CA 1
ATOM 6995 C C . ASN A 1 901 ? 10.849 42.938 40.938 1.00 74.44 901 ASN A C 1
ATOM 6997 O O . ASN A 1 901 ? 10.991 42.136 41.862 1.00 74.44 901 ASN A O 1
ATOM 7001 N N . VAL A 1 902 ? 10.075 42.674 39.883 1.00 81.06 902 VAL A N 1
ATOM 7002 C CA . VAL A 1 902 ? 9.390 41.391 39.667 1.00 81.06 902 VAL A CA 1
ATOM 7003 C C . VAL A 1 902 ? 10.279 40.452 38.854 1.00 81.06 902 VAL A C 1
ATOM 7005 O O . VAL A 1 902 ? 10.791 40.825 37.797 1.00 81.06 902 VAL A O 1
ATOM 7008 N N . THR A 1 903 ? 10.423 39.214 39.322 1.00 82.75 903 THR A N 1
ATOM 7009 C CA . THR A 1 903 ? 11.059 38.120 38.577 1.00 82.75 903 THR A CA 1
ATOM 7010 C C . THR A 1 903 ? 10.024 37.037 38.307 1.00 82.75 903 THR A C 1
ATOM 7012 O O . THR A 1 903 ? 9.341 36.576 39.223 1.00 82.75 903 THR A O 1
ATOM 7015 N N . VAL A 1 904 ? 9.882 36.630 37.046 1.00 85.81 904 VAL A N 1
ATOM 7016 C CA . VAL A 1 904 ? 9.030 35.493 36.684 1.00 85.81 904 VAL A CA 1
ATOM 7017 C C . VAL A 1 904 ? 9.898 34.254 36.573 1.00 85.81 904 VAL A C 1
ATOM 7019 O O . VAL A 1 904 ? 10.844 34.210 35.786 1.00 85.81 904 VAL A O 1
ATOM 7022 N N . PHE A 1 905 ? 9.539 33.241 37.350 1.00 85.62 905 PHE A N 1
ATOM 7023 C CA . PHE A 1 905 ? 10.179 31.938 37.357 1.00 85.62 905 PHE A CA 1
ATOM 7024 C C . PHE A 1 905 ? 9.321 30.925 36.607 1.00 85.62 905 PHE A C 1
ATOM 7026 O O . PHE A 1 905 ? 8.098 30.900 36.758 1.00 85.62 905 PHE A O 1
ATOM 7033 N N . GLY A 1 906 ? 9.977 30.093 35.805 1.00 86.50 906 GLY A N 1
ATOM 7034 C CA . GLY A 1 906 ? 9.377 29.024 35.028 1.00 86.50 906 GLY A CA 1
ATOM 7035 C C . GLY A 1 906 ? 10.006 27.673 35.335 1.00 86.50 906 GLY A C 1
ATOM 7036 O O . GLY A 1 906 ? 11.226 27.564 35.441 1.00 86.50 906 GLY A O 1
ATOM 7037 N N . CYS A 1 907 ? 9.175 26.643 35.455 1.00 87.06 907 CYS A N 1
ATOM 7038 C CA . CYS A 1 907 ? 9.602 25.268 35.663 1.00 87.06 907 CYS A CA 1
ATOM 7039 C C . CYS A 1 907 ? 9.022 24.369 34.574 1.00 87.06 907 CYS A C 1
ATOM 7041 O O . CYS A 1 907 ? 7.805 24.201 34.499 1.00 87.06 907 CYS A O 1
ATOM 7043 N N . LEU A 1 908 ? 9.881 23.812 33.722 1.00 87.69 908 LEU A N 1
ATOM 7044 C CA . LEU A 1 908 ? 9.494 22.896 32.652 1.00 87.69 908 LEU A CA 1
ATOM 7045 C C . LEU A 1 908 ? 9.828 21.458 33.059 1.00 87.69 908 LEU A C 1
ATOM 7047 O O . LEU A 1 908 ? 10.996 21.129 33.263 1.00 87.69 908 LEU A O 1
ATOM 7051 N N . ASN A 1 909 ? 8.820 20.593 33.152 1.00 85.94 909 ASN A N 1
ATOM 7052 C CA . ASN A 1 909 ? 8.999 19.206 33.574 1.00 85.94 909 ASN A CA 1
ATOM 7053 C C . ASN A 1 909 ? 8.203 18.215 32.712 1.00 85.94 909 ASN A C 1
ATOM 7055 O O . ASN A 1 909 ? 7.158 18.556 32.163 1.00 85.94 909 ASN A O 1
ATOM 7059 N N . HIS A 1 910 ? 8.686 16.978 32.604 1.00 83.81 910 HIS A N 1
ATOM 7060 C CA . HIS A 1 910 ? 8.027 15.902 31.860 1.00 83.81 910 HIS A CA 1
ATOM 7061 C C . HIS A 1 910 ? 7.055 15.118 32.757 1.00 83.81 910 HIS A C 1
ATOM 7063 O O . HIS A 1 910 ? 7.365 14.824 33.910 1.00 83.81 910 HIS A O 1
ATOM 7069 N N . GLY A 1 911 ? 5.865 14.799 32.242 1.00 74.88 911 GLY A N 1
ATOM 7070 C CA . GLY A 1 911 ? 4.872 13.921 32.875 1.00 74.88 911 GLY A CA 1
ATOM 7071 C C . GLY A 1 911 ? 4.072 14.520 34.039 1.00 74.88 911 GLY A C 1
ATOM 7072 O O . GLY A 1 911 ? 2.976 14.045 34.321 1.00 74.88 911 GLY A O 1
ATOM 7073 N N . MET A 1 912 ? 4.562 15.574 34.698 1.00 75.25 912 MET A N 1
ATOM 7074 C CA . MET A 1 912 ? 3.889 16.189 35.852 1.00 75.25 912 MET A CA 1
ATOM 7075 C C . MET A 1 912 ? 4.278 17.664 36.061 1.00 75.25 912 MET A C 1
ATOM 7077 O O . MET A 1 912 ? 5.443 18.018 35.845 1.00 75.25 912 MET A O 1
ATOM 7081 N N . PRO A 1 913 ? 3.360 18.532 36.531 1.00 72.75 913 PRO A N 1
ATOM 7082 C CA . PRO A 1 913 ? 3.691 19.907 36.889 1.00 72.75 913 PRO A CA 1
ATOM 7083 C C . PRO A 1 913 ? 4.416 19.966 38.242 1.00 72.75 913 PRO A C 1
ATOM 7085 O O . PRO A 1 913 ? 3.903 19.500 39.258 1.00 72.75 913 PRO A O 1
ATOM 7088 N N . LEU A 1 914 ? 5.603 20.574 38.265 1.00 71.00 914 LEU A N 1
ATOM 7089 C CA . LEU A 1 914 ? 6.304 20.926 39.504 1.00 71.00 914 LEU A CA 1
ATOM 7090 C C . LEU A 1 914 ? 6.030 22.387 39.868 1.00 71.00 914 LEU A C 1
ATOM 7092 O O . LEU A 1 914 ? 5.892 23.238 38.988 1.00 71.00 914 LEU A O 1
ATOM 7096 N N . PHE A 1 915 ? 5.978 22.684 41.166 1.00 66.94 915 PHE A N 1
ATOM 7097 C CA . PHE A 1 915 ? 5.783 24.036 41.692 1.00 66.94 915 PHE A CA 1
ATOM 7098 C C . PHE A 1 915 ? 6.985 24.455 42.541 1.00 66.94 915 PHE A C 1
ATOM 7100 O O . PHE A 1 915 ? 7.541 23.646 43.281 1.00 66.94 915 PHE A O 1
ATOM 7107 N N . LEU A 1 916 ? 7.372 25.729 42.447 1.00 60.78 916 LEU A N 1
ATOM 7108 C CA . LEU A 1 916 ? 8.436 26.310 43.269 1.00 60.78 916 LEU A CA 1
ATOM 7109 C C . LEU A 1 916 ? 8.012 26.355 44.747 1.00 60.78 916 LEU A C 1
ATOM 7111 O O . LEU A 1 916 ? 6.974 26.941 45.068 1.00 60.78 916 LEU A O 1
ATOM 7115 N N . ARG A 1 917 ? 8.816 25.740 45.630 1.00 58.94 917 ARG A N 1
ATOM 7116 C CA . ARG A 1 917 ? 8.654 25.805 47.096 1.00 58.94 917 ARG A CA 1
ATOM 7117 C C . ARG A 1 917 ? 9.071 27.182 47.630 1.00 58.94 917 ARG A C 1
ATOM 7119 O O . ARG A 1 917 ? 10.013 27.781 47.128 1.00 58.94 917 ARG A O 1
ATOM 7126 N N . GLU A 1 918 ? 8.394 27.637 48.681 1.00 55.31 918 GLU A N 1
ATOM 7127 C CA . GLU A 1 918 ? 8.508 28.984 49.277 1.00 55.31 918 GLU A CA 1
ATOM 7128 C C . GLU A 1 918 ? 9.758 29.226 50.149 1.00 55.31 918 GLU A C 1
ATOM 7130 O O . GLU A 1 918 ? 9.771 30.153 50.945 1.00 55.31 918 GLU A O 1
ATOM 7135 N N . ASN A 1 919 ? 10.841 28.456 49.983 1.00 53.59 919 ASN A N 1
ATOM 7136 C CA . ASN A 1 919 ? 12.072 28.635 50.768 1.00 53.59 919 ASN A CA 1
ATOM 7137 C C . ASN A 1 919 ? 13.304 28.878 49.882 1.00 53.59 919 ASN A C 1
ATOM 7139 O O . ASN A 1 919 ? 13.325 28.514 48.709 1.00 53.59 919 ASN A O 1
ATOM 7143 N N . SER A 1 920 ? 14.342 29.460 50.493 1.00 45.91 920 SER A N 1
ATOM 7144 C CA . SER A 1 920 ? 15.597 30.017 49.946 1.00 45.91 920 SER A CA 1
ATOM 7145 C C . SER A 1 920 ? 16.358 29.233 48.858 1.00 45.91 920 SER A C 1
ATOM 7147 O O . SER A 1 920 ? 17.256 29.795 48.231 1.00 45.91 920 SER A O 1
ATOM 7149 N N . SER A 1 921 ? 16.011 27.975 48.572 1.00 53.62 921 SER A N 1
ATOM 7150 C CA . SER A 1 921 ? 16.533 27.199 47.444 1.00 53.62 921 SER A CA 1
ATOM 7151 C C . SER A 1 921 ? 15.513 27.146 46.296 1.00 53.62 921 SER A C 1
ATOM 7153 O O . SER A 1 921 ? 14.771 26.172 46.156 1.00 53.62 921 SER A O 1
ATOM 7155 N N . LEU A 1 922 ? 15.476 28.187 45.460 1.00 62.81 922 LEU A N 1
ATOM 7156 C CA . LEU A 1 922 ? 14.685 28.233 44.222 1.00 62.81 922 LEU A CA 1
ATOM 7157 C C . LEU A 1 922 ? 15.199 27.186 43.218 1.00 62.81 922 LEU A C 1
ATOM 7159 O O . LEU A 1 922 ? 16.021 27.485 42.353 1.00 62.81 922 LEU A O 1
ATOM 7163 N N . LYS A 1 923 ? 14.745 25.939 43.349 1.00 65.06 923 LYS A N 1
ATOM 7164 C CA . LYS A 1 923 ? 15.093 24.834 42.452 1.00 65.06 923 LYS A CA 1
ATOM 7165 C C . LYS A 1 923 ? 13.845 24.157 41.902 1.00 65.06 923 LYS A C 1
ATOM 7167 O O . LYS A 1 923 ? 12.857 23.969 42.608 1.00 65.06 923 LYS A O 1
ATOM 7172 N N . CYS A 1 924 ? 13.928 23.751 40.640 1.00 70.50 924 CYS A N 1
ATOM 7173 C CA . CYS A 1 924 ? 12.937 22.931 39.949 1.00 70.50 924 CYS A CA 1
ATOM 7174 C C . CYS A 1 924 ? 13.137 21.441 40.258 1.00 70.50 924 CYS A C 1
ATOM 7176 O O . CYS A 1 924 ? 13.340 20.641 39.355 1.00 70.50 924 CYS A O 1
ATOM 7178 N N . GLU A 1 925 ? 13.145 21.057 41.533 1.00 66.62 925 GLU A N 1
ATOM 7179 C CA . GLU A 1 925 ? 13.484 19.691 41.952 1.00 66.62 925 GLU A CA 1
ATOM 7180 C C . GLU A 1 925 ? 12.445 19.145 42.945 1.00 66.62 925 GLU A C 1
ATOM 7182 O O . GLU A 1 925 ? 11.995 19.847 43.852 1.00 66.62 925 GLU A O 1
ATOM 7187 N N . SER A 1 926 ? 12.067 17.878 42.765 1.00 61.50 926 SER A N 1
ATOM 7188 C CA . SER A 1 926 ? 11.356 17.043 43.743 1.00 61.50 926 SER A CA 1
ATOM 7189 C C . SER A 1 926 ? 12.263 15.880 44.167 1.00 61.50 926 SER A C 1
ATOM 7191 O O . SER A 1 926 ? 13.281 15.635 43.524 1.00 61.50 926 SER A O 1
ATOM 7193 N N . GLU A 1 927 ? 11.890 15.123 45.204 1.00 55.44 927 GLU A N 1
ATOM 7194 C CA . GLU A 1 927 ? 12.665 13.990 45.754 1.00 55.44 927 GLU A CA 1
ATOM 7195 C C . GLU A 1 927 ? 13.076 12.933 44.704 1.00 55.44 927 GLU A C 1
ATOM 7197 O O . GLU A 1 927 ? 14.001 12.162 44.943 1.00 55.44 927 GLU A O 1
ATOM 7202 N N . SER A 1 928 ? 12.420 12.897 43.535 1.00 51.06 928 SER A N 1
ATOM 7203 C CA . SER A 1 928 ? 12.668 11.917 42.467 1.00 51.06 928 SER A CA 1
ATOM 7204 C C . SER A 1 928 ? 12.850 12.487 41.048 1.00 51.06 928 SER A C 1
ATOM 7206 O O . SER A 1 928 ? 13.223 11.727 40.153 1.00 51.06 928 SER A O 1
ATOM 7208 N N . VAL A 1 929 ? 12.609 13.786 40.803 1.00 60.62 929 VAL A N 1
ATOM 7209 C CA . VAL A 1 929 ? 12.604 14.379 39.445 1.00 60.62 929 VAL A CA 1
ATOM 7210 C C . VAL A 1 929 ? 13.184 15.797 39.457 1.00 60.62 929 VAL A C 1
ATOM 7212 O O . VAL A 1 929 ? 12.755 16.633 40.252 1.00 60.62 929 VAL A O 1
ATOM 7215 N N . ALA A 1 930 ? 14.120 16.078 38.544 1.00 64.94 930 ALA A N 1
ATOM 7216 C CA . ALA A 1 930 ? 14.666 17.412 38.291 1.00 64.94 930 ALA A CA 1
ATOM 7217 C C . ALA A 1 930 ? 14.105 17.975 36.970 1.00 64.94 930 ALA A C 1
ATOM 7219 O O . ALA A 1 930 ? 14.254 17.355 35.918 1.00 64.94 930 ALA A O 1
ATOM 7220 N N . GLY A 1 931 ? 13.452 19.135 37.035 1.00 74.12 931 GLY A N 1
ATOM 7221 C CA . GLY A 1 931 ? 12.929 19.890 35.895 1.00 74.12 931 GLY A CA 1
ATOM 7222 C C . GLY A 1 931 ? 13.860 21.025 35.454 1.00 74.12 931 GLY A C 1
ATOM 7223 O O . GLY A 1 931 ? 14.808 21.393 36.148 1.00 74.12 931 GLY A O 1
ATOM 7224 N N . PHE A 1 932 ? 13.578 21.613 34.291 1.00 82.56 932 PHE A N 1
ATOM 7225 C CA . PHE A 1 932 ? 14.361 22.715 33.732 1.00 82.56 932 PHE A CA 1
ATOM 7226 C C . PHE A 1 932 ? 13.855 24.064 34.247 1.00 82.56 932 PHE A C 1
ATOM 7228 O O . PHE A 1 932 ? 12.669 24.381 34.139 1.00 82.56 932 PHE A O 1
ATOM 7235 N N . PHE A 1 933 ? 14.771 24.862 34.788 1.00 83.69 933 PHE A N 1
ATOM 7236 C CA . PHE A 1 933 ? 14.486 26.166 35.378 1.00 83.69 933 PHE A CA 1
ATOM 7237 C C . PHE A 1 933 ? 14.690 27.302 34.367 1.00 83.69 933 PHE A C 1
ATOM 7239 O O . PHE A 1 933 ? 15.686 27.340 33.647 1.00 83.69 933 PHE A O 1
ATOM 7246 N N . LEU A 1 934 ? 13.748 28.242 34.338 1.00 85.00 934 LEU A N 1
ATOM 7247 C CA . LEU A 1 934 ? 13.735 29.444 33.504 1.00 85.00 934 LEU A CA 1
ATOM 7248 C C . LEU A 1 934 ? 13.488 30.661 34.405 1.00 85.00 934 LEU A C 1
ATOM 7250 O O . LEU A 1 934 ? 12.640 30.601 35.293 1.00 85.00 934 LEU A O 1
ATOM 7254 N N . SER A 1 935 ? 14.170 31.783 34.175 1.00 86.62 935 SER A N 1
ATOM 7255 C CA . SER A 1 935 ? 13.939 33.009 34.952 1.00 86.62 935 SER A CA 1
ATOM 7256 C C . SER A 1 935 ? 14.107 34.263 34.104 1.00 86.62 935 SER A C 1
ATOM 7258 O O . SER A 1 935 ? 15.182 34.475 33.549 1.00 86.62 935 SER A O 1
ATOM 7260 N N . VAL A 1 936 ? 13.087 35.121 34.077 1.00 86.62 936 VAL A N 1
ATOM 7261 C CA . VAL A 1 936 ? 13.125 36.426 33.400 1.00 86.62 936 VAL A CA 1
ATOM 7262 C C . VAL A 1 936 ? 12.908 37.553 34.406 1.00 86.62 936 VAL A C 1
ATOM 7264 O O . VAL A 1 936 ? 12.029 37.475 35.267 1.00 86.62 936 VAL A O 1
ATOM 7267 N N . ASN A 1 937 ? 13.701 38.616 34.295 1.00 84.69 937 ASN A N 1
ATOM 7268 C CA . ASN A 1 937 ? 13.609 39.811 35.137 1.00 84.69 937 ASN A CA 1
ATOM 7269 C C . ASN A 1 937 ? 13.816 41.082 34.289 1.00 84.69 937 ASN A C 1
ATOM 7271 O O . ASN A 1 937 ? 13.942 41.020 33.066 1.00 84.69 937 ASN A O 1
ATOM 7275 N N . ALA A 1 938 ? 13.846 42.255 34.925 1.00 78.12 938 ALA A N 1
ATOM 7276 C CA . ALA A 1 938 ? 14.028 43.521 34.215 1.00 78.12 938 ALA A CA 1
ATOM 7277 C C . ALA A 1 938 ? 15.417 43.681 33.552 1.00 78.12 938 ALA A C 1
ATOM 7279 O O . ALA A 1 938 ? 15.522 44.378 32.546 1.00 78.12 938 ALA A O 1
ATOM 7280 N N . SER A 1 939 ? 16.476 43.046 34.076 1.00 79.50 939 SER A N 1
ATOM 7281 C CA . SER A 1 939 ? 17.839 43.129 33.517 1.00 79.50 939 SER A CA 1
ATOM 7282 C C . SER A 1 939 ? 18.120 42.092 32.420 1.00 79.50 939 SER A C 1
ATOM 7284 O O . SER A 1 939 ? 18.886 42.359 31.498 1.00 79.50 939 SER A O 1
ATOM 7286 N N . ALA A 1 940 ? 17.463 40.936 32.483 1.00 80.69 940 ALA A N 1
ATOM 7287 C CA . ALA A 1 940 ? 17.477 39.838 31.526 1.00 80.69 940 ALA A CA 1
ATOM 7288 C C . ALA A 1 940 ? 16.025 39.516 31.135 1.00 80.69 940 ALA A C 1
ATOM 7290 O O . ALA A 1 940 ? 15.384 38.601 31.656 1.00 80.69 940 ALA A O 1
ATOM 7291 N N . ASN A 1 941 ? 15.493 40.322 30.214 1.00 83.69 941 ASN A N 1
ATOM 7292 C CA . ASN A 1 941 ? 14.084 40.291 29.821 1.00 83.69 941 ASN A CA 1
ATOM 7293 C C . ASN A 1 941 ? 13.711 39.128 28.883 1.00 83.69 941 ASN A C 1
ATOM 7295 O O . ASN A 1 941 ? 12.528 38.953 28.602 1.00 83.69 941 ASN A O 1
ATOM 7299 N N . ILE A 1 942 ? 14.681 38.353 28.386 1.00 87.50 942 ILE A N 1
ATOM 7300 C CA . ILE A 1 942 ? 14.471 37.206 27.495 1.00 87.50 942 ILE A CA 1
ATOM 7301 C C . ILE A 1 942 ? 15.280 36.014 28.006 1.00 87.50 942 ILE A C 1
ATOM 7303 O O . ILE A 1 942 ? 16.474 36.136 28.276 1.00 87.50 942 ILE A O 1
ATOM 7307 N N . THR A 1 943 ? 14.648 34.844 28.054 1.00 89.44 943 THR A N 1
ATOM 7308 C CA . THR A 1 943 ? 15.310 33.561 28.314 1.00 89.44 943 THR A CA 1
ATOM 7309 C C . THR A 1 943 ? 14.905 32.553 27.253 1.00 89.44 943 THR A C 1
ATOM 7311 O O . THR A 1 943 ? 13.728 32.442 26.902 1.00 89.44 943 THR A O 1
ATOM 7314 N N . LYS A 1 944 ? 15.887 31.805 26.749 1.00 89.31 944 LYS A N 1
ATOM 7315 C CA . LYS A 1 944 ? 15.689 30.704 25.808 1.00 89.31 944 LYS A CA 1
ATOM 7316 C C . LYS A 1 944 ? 16.118 29.404 26.476 1.00 89.31 944 LYS A C 1
ATOM 7318 O O . LYS A 1 944 ? 17.011 29.406 27.314 1.00 89.31 944 LYS A O 1
ATOM 7323 N N . LEU A 1 945 ? 15.469 28.308 26.118 1.00 90.12 945 LEU A N 1
ATOM 7324 C CA . LEU A 1 945 ? 15.829 26.962 26.543 1.00 90.12 945 LEU A CA 1
ATOM 7325 C C . LEU A 1 945 ? 15.637 26.014 25.369 1.00 90.12 945 LEU A C 1
ATOM 7327 O O . LEU A 1 945 ? 14.599 26.038 24.705 1.00 90.12 945 LEU A O 1
ATOM 7331 N N . ARG A 1 946 ? 16.645 25.180 25.121 1.00 90.56 946 ARG A N 1
ATOM 7332 C CA . ARG A 1 946 ? 16.645 24.211 24.026 1.00 90.56 946 ARG A CA 1
ATOM 7333 C C . ARG A 1 946 ? 16.942 22.821 24.544 1.00 90.56 946 ARG A C 1
ATOM 7335 O O . ARG A 1 946 ? 17.944 22.617 25.229 1.00 90.56 946 ARG A O 1
ATOM 7342 N N . ILE A 1 947 ? 16.083 21.879 24.177 1.00 90.56 947 ILE A N 1
ATOM 7343 C CA . ILE A 1 947 ? 16.190 20.476 24.565 1.00 90.56 947 ILE A CA 1
ATOM 7344 C C . ILE A 1 947 ? 16.284 19.649 23.278 1.00 90.56 947 ILE A C 1
ATOM 7346 O O . ILE A 1 947 ? 15.262 19.420 22.625 1.00 90.56 947 ILE A O 1
ATOM 7350 N N . PRO A 1 948 ? 17.496 19.233 22.869 1.00 90.50 948 PRO A N 1
ATOM 7351 C CA . PRO A 1 948 ? 17.661 18.327 21.743 1.00 90.50 948 PRO A CA 1
ATOM 7352 C C . PRO A 1 948 ? 17.140 16.937 22.106 1.00 90.50 948 PRO A C 1
ATOM 7354 O O . PRO A 1 948 ? 17.369 16.452 23.218 1.00 90.50 948 PRO A O 1
ATOM 7357 N N . TYR A 1 949 ? 16.447 16.306 21.161 1.00 90.81 949 TYR A N 1
ATOM 7358 C CA . TYR A 1 949 ? 15.819 14.995 21.317 1.00 90.81 949 TYR A CA 1
ATOM 7359 C C . TYR A 1 949 ? 15.011 14.893 22.627 1.00 90.81 949 TYR A C 1
ATOM 7361 O O . TYR A 1 949 ? 15.425 14.206 23.579 1.00 90.81 949 TYR A O 1
ATOM 7369 N N . PRO A 1 950 ? 13.894 15.642 22.735 1.00 90.75 950 PRO A N 1
ATOM 7370 C CA . PRO A 1 950 ? 13.052 15.643 23.925 1.00 90.75 950 PRO A CA 1
ATOM 7371 C C . PRO A 1 950 ? 12.359 14.283 24.107 1.00 90.75 950 PRO A C 1
ATOM 7373 O O . PRO A 1 950 ? 12.073 13.576 23.141 1.00 90.75 950 PRO A O 1
ATOM 7376 N N . GLN A 1 951 ? 12.078 13.914 25.360 1.00 88.50 951 GLN A N 1
ATOM 7377 C CA . GLN A 1 951 ? 11.262 12.733 25.664 1.00 88.50 951 GLN A CA 1
ATOM 7378 C C . GLN A 1 951 ? 9.819 12.934 25.193 1.00 88.50 951 GLN A C 1
ATOM 7380 O O . GLN A 1 951 ? 9.266 14.028 25.309 1.00 88.50 951 GLN A O 1
ATOM 7385 N N . THR A 1 952 ? 9.218 11.866 24.683 1.00 86.56 952 THR A N 1
ATOM 7386 C CA . THR A 1 952 ? 7.838 11.838 24.181 1.00 86.56 952 THR A CA 1
ATOM 7387 C C . THR A 1 952 ? 6.832 11.896 25.336 1.00 86.56 952 THR A C 1
ATOM 7389 O O . THR A 1 952 ? 7.133 11.466 26.450 1.00 86.56 952 THR A O 1
ATOM 7392 N N . GLY A 1 953 ? 5.638 12.443 25.105 1.00 85.25 953 GLY A N 1
ATOM 7393 C CA . GLY A 1 953 ? 4.597 12.638 26.120 1.00 85.25 953 GLY A CA 1
ATOM 7394 C C . GLY A 1 953 ? 4.369 14.104 26.497 1.00 85.25 953 GLY A C 1
ATOM 7395 O O . GLY A 1 953 ? 4.854 15.025 25.837 1.00 85.25 953 GLY A O 1
ATOM 7396 N N . THR A 1 954 ? 3.599 14.332 27.563 1.00 86.06 954 THR A N 1
ATOM 7397 C CA . THR A 1 954 ? 3.205 15.688 27.973 1.00 86.06 954 THR A CA 1
ATOM 7398 C C . THR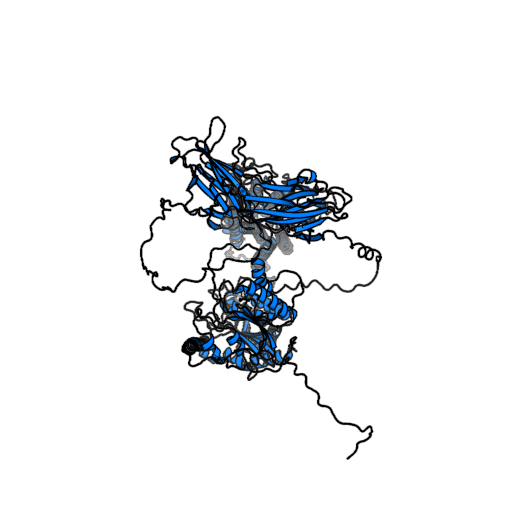 A 1 954 ? 4.259 16.347 28.859 1.00 86.06 954 THR A C 1
ATOM 7400 O O . THR A 1 954 ? 4.663 15.812 29.890 1.00 86.06 954 THR A O 1
ATOM 7403 N N . TRP A 1 955 ? 4.669 17.545 28.464 1.00 88.38 955 TRP A N 1
ATOM 7404 C CA . TRP A 1 955 ? 5.525 18.454 29.210 1.00 88.38 955 TRP A CA 1
ATOM 7405 C C . TRP A 1 955 ? 4.685 19.560 29.844 1.00 88.38 955 TRP A C 1
ATOM 7407 O O . TRP A 1 955 ? 3.809 20.132 29.200 1.00 88.38 955 TRP A O 1
ATOM 7417 N N . TYR A 1 956 ? 4.966 19.891 31.097 1.00 86.75 956 TYR A N 1
ATOM 7418 C CA . TYR A 1 956 ? 4.268 20.925 31.847 1.00 86.75 956 TYR A CA 1
ATOM 7419 C C . TYR A 1 956 ? 5.206 22.089 32.135 1.00 86.75 956 TYR A C 1
ATOM 7421 O O . TYR A 1 956 ? 6.265 21.894 32.728 1.00 86.75 956 TYR A O 1
ATOM 7429 N N . LEU A 1 957 ? 4.803 23.298 31.742 1.00 88.19 957 LEU A N 1
ATOM 7430 C CA . LEU A 1 957 ? 5.465 24.544 32.118 1.00 88.19 957 LEU A CA 1
ATOM 7431 C C . LEU A 1 957 ? 4.636 25.251 33.189 1.00 88.19 957 LEU A C 1
ATOM 7433 O O . LEU A 1 957 ? 3.520 25.689 32.907 1.00 88.19 957 LEU A O 1
ATOM 7437 N N . SER A 1 958 ? 5.179 25.398 34.393 1.00 86.44 958 SER A N 1
ATOM 7438 C CA . SER A 1 958 ? 4.589 26.218 35.453 1.00 86.44 958 SER A CA 1
ATOM 7439 C C . SER A 1 958 ? 5.304 27.565 35.544 1.00 86.44 958 SER A C 1
ATOM 7441 O O . SER A 1 958 ? 6.528 27.617 35.574 1.00 86.44 958 SER A O 1
ATOM 7443 N N . LEU A 1 959 ? 4.550 28.664 35.568 1.00 85.94 959 LEU A N 1
ATOM 7444 C CA . LEU A 1 959 ? 5.059 30.032 35.676 1.00 85.94 959 LEU A CA 1
ATOM 7445 C C . LEU A 1 959 ? 4.521 30.694 36.949 1.00 85.94 959 LEU A C 1
ATOM 7447 O O . LEU A 1 959 ? 3.317 30.638 37.213 1.00 85.94 959 LEU A O 1
ATOM 7451 N N . ARG A 1 960 ? 5.394 31.353 37.718 1.00 84.06 960 ARG A N 1
ATOM 7452 C CA . ARG A 1 960 ? 5.037 32.113 38.930 1.00 84.06 960 ARG A CA 1
ATOM 7453 C C . ARG A 1 960 ? 5.838 33.414 38.997 1.00 84.06 960 ARG A C 1
ATOM 7455 O O . ARG A 1 960 ? 7.037 33.417 38.731 1.00 84.06 960 ARG A O 1
ATOM 7462 N N . SER A 1 961 ? 5.185 34.516 39.360 1.00 83.75 961 SER A N 1
ATOM 7463 C CA . SER A 1 961 ? 5.835 35.808 39.613 1.00 83.75 961 SER A CA 1
ATOM 7464 C C . SER A 1 961 ? 6.190 35.953 41.092 1.00 83.75 961 SER A C 1
ATOM 7466 O O . SER A 1 961 ? 5.309 35.812 41.940 1.00 83.75 961 SER A O 1
ATOM 7468 N N . LEU A 1 962 ? 7.451 36.260 41.397 1.00 82.38 962 LEU A N 1
ATOM 7469 C CA . LEU A 1 962 ? 7.926 36.546 42.752 1.00 82.38 962 LEU A CA 1
ATOM 7470 C C . LEU A 1 962 ? 8.655 37.895 42.790 1.00 82.38 962 LEU A C 1
ATOM 7472 O O . LEU A 1 962 ? 9.274 38.320 41.810 1.00 82.38 962 LEU A O 1
ATOM 7476 N N . CYS A 1 963 ? 8.582 38.558 43.937 1.00 79.94 963 CYS A N 1
ATOM 7477 C CA . CYS A 1 963 ? 9.204 39.845 44.210 1.00 79.94 963 CYS A CA 1
ATOM 7478 C C . CYS A 1 963 ? 10.384 39.645 45.165 1.00 79.94 963 CYS A C 1
ATOM 7480 O O . CYS A 1 963 ? 10.294 38.869 46.115 1.00 79.94 963 CYS A O 1
ATOM 7482 N N . ALA A 1 964 ? 11.500 40.322 44.895 1.00 75.00 964 ALA A N 1
ATOM 7483 C CA . ALA A 1 964 ? 12.681 40.253 45.752 1.00 75.00 964 ALA A CA 1
ATOM 7484 C C . ALA A 1 964 ? 12.493 41.124 47.010 1.00 75.00 964 ALA A C 1
ATOM 7486 O O . ALA A 1 964 ? 12.199 42.315 46.891 1.00 75.00 964 ALA A O 1
ATOM 7487 N N . THR A 1 965 ? 12.687 40.537 48.191 1.00 72.19 965 THR A N 1
ATOM 7488 C CA . THR A 1 965 ? 12.690 41.186 49.514 1.00 72.19 965 THR A CA 1
ATOM 7489 C C . THR A 1 965 ? 14.057 41.003 50.194 1.00 72.19 965 THR A C 1
ATOM 7491 O O . THR A 1 965 ? 14.880 40.205 49.743 1.00 72.19 965 THR A O 1
ATOM 7494 N N . GLU A 1 966 ? 14.335 41.722 51.291 1.00 64.81 966 GLU A N 1
ATOM 7495 C CA . GLU A 1 966 ? 15.606 41.588 52.040 1.00 64.81 966 GLU A CA 1
ATOM 7496 C C . GLU A 1 966 ? 15.829 40.178 52.631 1.00 64.81 966 GLU A C 1
ATOM 7498 O O . GLU A 1 966 ? 16.964 39.803 52.925 1.00 64.81 966 GLU A O 1
ATOM 7503 N N . HIS A 1 967 ? 14.767 39.370 52.754 1.00 61.50 967 HIS A N 1
ATOM 7504 C CA . HIS A 1 967 ? 14.799 38.003 53.285 1.00 61.50 967 HIS A CA 1
ATOM 7505 C C . HIS A 1 967 ? 14.631 36.900 52.221 1.00 61.50 967 HIS A C 1
ATOM 7507 O O . HIS A 1 967 ? 14.638 35.719 52.572 1.00 61.50 967 HIS A O 1
ATOM 7513 N N . GLY A 1 968 ? 14.526 37.240 50.929 1.00 67.88 968 GLY A N 1
ATOM 7514 C CA . GLY A 1 968 ? 14.416 36.255 49.847 1.00 67.88 968 GLY A CA 1
ATOM 7515 C C . GLY A 1 968 ? 13.448 36.656 48.734 1.00 67.88 968 GLY A C 1
ATOM 7516 O O . GLY A 1 968 ? 13.365 37.817 48.353 1.00 67.88 968 GLY A O 1
ATOM 7517 N N . PHE A 1 969 ? 12.746 35.675 48.164 1.00 72.69 969 PHE A N 1
ATOM 7518 C CA . PHE A 1 969 ? 11.713 35.898 47.149 1.00 72.69 969 PHE A CA 1
ATOM 7519 C C . PHE A 1 969 ? 10.341 35.554 47.729 1.00 72.69 969 PHE A C 1
ATOM 7521 O O . PHE A 1 969 ? 10.121 34.417 48.140 1.00 72.69 969 PHE A O 1
ATOM 7528 N N . GLU A 1 970 ? 9.416 36.510 47.709 1.00 73.00 970 GLU A N 1
ATOM 7529 C CA . GLU A 1 970 ? 8.041 36.349 48.199 1.00 73.00 970 GLU A CA 1
ATOM 7530 C C . GLU A 1 970 ? 7.020 36.576 47.074 1.00 73.00 970 GLU A C 1
ATOM 7532 O O . GLU A 1 970 ? 7.349 37.099 46.003 1.00 73.00 970 GLU A O 1
ATOM 7537 N N . ALA A 1 971 ? 5.767 36.160 47.279 1.00 70.44 971 ALA A N 1
ATOM 7538 C CA . ALA A 1 971 ? 4.693 36.437 46.327 1.00 70.44 971 ALA A CA 1
ATOM 7539 C C . ALA A 1 971 ? 4.475 37.956 46.209 1.00 70.44 971 ALA A C 1
ATOM 7541 O O . ALA A 1 971 ? 4.339 38.655 47.211 1.00 70.44 971 ALA A O 1
ATOM 7542 N N . CYS A 1 972 ? 4.457 38.480 44.982 1.00 72.12 972 CYS A N 1
ATOM 7543 C CA . CYS A 1 972 ? 4.228 39.908 44.759 1.00 72.12 972 CYS A CA 1
ATOM 7544 C C . CYS A 1 972 ? 2.829 40.318 45.238 1.00 72.12 972 CYS A C 1
ATOM 7546 O O . CYS A 1 972 ? 1.867 39.625 44.947 1.00 72.12 972 CYS A O 1
ATOM 7548 N N . THR A 1 973 ? 2.671 41.470 45.887 1.00 69.12 973 THR A N 1
ATOM 7549 C CA . THR A 1 973 ? 1.345 42.013 46.219 1.00 69.12 973 THR A CA 1
ATOM 7550 C C . THR A 1 973 ? 0.858 42.936 45.093 1.00 69.12 973 THR A C 1
ATOM 7552 O O . THR A 1 973 ? 1.547 43.875 44.705 1.00 69.12 973 THR A O 1
ATOM 7555 N N . ASN A 1 974 ? -0.329 42.669 44.531 1.00 71.00 974 ASN A N 1
ATOM 7556 C CA . ASN A 1 974 ? -1.030 43.526 43.552 1.00 71.00 974 ASN A CA 1
ATOM 7557 C C . ASN A 1 974 ? -0.319 43.838 42.211 1.00 71.00 974 ASN A C 1
ATOM 7559 O O . ASN A 1 974 ? -0.676 44.812 41.546 1.00 71.00 974 ASN A O 1
ATOM 7563 N N . ILE A 1 975 ? 0.643 43.023 41.761 1.00 72.75 975 ILE A N 1
ATOM 7564 C CA . ILE A 1 975 ? 1.321 43.217 40.464 1.00 72.75 975 ILE A CA 1
ATOM 7565 C C . ILE A 1 975 ? 1.164 41.970 39.593 1.00 72.75 975 ILE A C 1
ATOM 7567 O O . ILE A 1 975 ? 1.613 40.887 39.959 1.00 72.75 975 ILE A O 1
ATOM 7571 N N . THR A 1 976 ? 0.552 42.128 38.417 1.00 79.00 976 THR A N 1
ATOM 7572 C CA . THR A 1 976 ? 0.445 41.078 37.394 1.00 79.00 976 THR A CA 1
ATOM 7573 C C . THR A 1 976 ? 1.573 41.224 36.375 1.00 79.00 976 THR A C 1
ATOM 7575 O O . THR A 1 976 ? 1.694 42.274 35.741 1.00 79.00 976 THR A O 1
ATOM 7578 N N . ALA A 1 977 ? 2.380 40.182 36.185 1.00 82.38 977 ALA A N 1
ATOM 7579 C CA . ALA A 1 977 ? 3.430 40.181 35.167 1.00 82.38 977 ALA A CA 1
ATOM 7580 C C . ALA A 1 977 ? 2.877 39.692 33.820 1.00 82.38 977 ALA A C 1
ATOM 7582 O O . ALA A 1 977 ? 2.188 38.674 33.771 1.00 82.38 977 ALA A O 1
ATOM 7583 N N . GLU A 1 978 ? 3.201 40.379 32.724 1.00 85.62 978 GLU A N 1
ATOM 7584 C CA . GLU A 1 978 ? 2.908 39.906 31.366 1.00 85.62 978 GLU A CA 1
ATOM 7585 C C . GLU A 1 978 ? 4.154 39.295 30.720 1.00 85.62 978 GLU A C 1
ATOM 7587 O O . GLU A 1 978 ? 5.197 39.946 30.613 1.00 85.62 978 GLU A O 1
ATOM 7592 N N . VAL A 1 979 ? 4.039 38.049 30.260 1.00 87.69 979 VAL A N 1
ATOM 7593 C CA . VAL A 1 979 ? 5.124 37.312 29.602 1.00 87.69 979 VAL A CA 1
ATOM 7594 C C . VAL A 1 979 ? 4.669 36.825 28.235 1.00 87.69 979 VAL A C 1
ATOM 7596 O O . VAL A 1 979 ? 3.648 36.155 28.109 1.00 87.69 979 VAL A O 1
ATOM 7599 N N . TYR A 1 980 ? 5.450 37.141 27.209 1.00 88.31 980 TYR A N 1
ATOM 7600 C CA . TYR A 1 980 ? 5.334 36.545 25.888 1.00 88.31 980 TYR A CA 1
ATOM 7601 C C . TYR A 1 980 ? 5.987 35.159 25.905 1.00 88.31 980 TYR A C 1
ATOM 7603 O O . TYR A 1 980 ? 7.183 35.033 26.182 1.00 88.31 980 TYR A O 1
ATOM 7611 N N . MET A 1 981 ? 5.201 34.125 25.620 1.00 88.81 981 MET A N 1
ATOM 7612 C CA . MET A 1 981 ? 5.624 32.726 25.625 1.00 88.81 981 MET A CA 1
ATOM 7613 C C . MET A 1 981 ? 5.601 32.161 24.206 1.00 88.81 981 MET A C 1
ATOM 7615 O O . MET A 1 981 ? 4.585 32.238 23.514 1.00 88.81 981 MET A O 1
ATOM 7619 N N . ARG A 1 982 ? 6.706 31.538 23.785 1.00 89.50 982 ARG A N 1
ATOM 7620 C CA . ARG A 1 982 ? 6.797 30.828 22.506 1.00 89.50 982 ARG A CA 1
ATOM 7621 C C . ARG A 1 982 ? 7.410 29.445 22.707 1.00 89.50 982 ARG A C 1
ATOM 7623 O O . ARG A 1 982 ? 8.539 29.322 23.169 1.00 89.50 982 ARG A O 1
ATOM 7630 N N . SER A 1 983 ? 6.669 28.416 22.317 1.00 91.44 983 SER A N 1
ATOM 7631 C CA . SER A 1 983 ? 7.079 27.008 22.377 1.00 91.44 983 SER A CA 1
ATOM 7632 C C . SER A 1 983 ? 6.958 26.387 20.991 1.00 91.44 983 SER A C 1
ATOM 7634 O O . SER A 1 983 ? 5.878 26.417 20.399 1.00 91.44 983 SER A O 1
ATOM 7636 N N . TYR A 1 984 ? 8.056 25.857 20.455 1.00 92.25 984 TYR A N 1
ATOM 7637 C CA . TYR A 1 984 ? 8.094 25.277 19.111 1.00 92.25 984 TYR A CA 1
ATOM 7638 C C . TYR A 1 984 ? 9.175 24.199 18.974 1.00 92.25 984 TYR A C 1
ATOM 7640 O O . TYR A 1 984 ? 10.210 24.247 19.636 1.00 92.25 984 TYR A O 1
ATOM 7648 N N . LEU A 1 985 ? 8.933 23.228 18.104 1.00 92.75 985 LEU A N 1
ATOM 7649 C CA . LEU A 1 985 ? 9.865 22.178 17.714 1.00 92.75 985 LEU A CA 1
ATOM 7650 C C . LEU A 1 985 ? 10.567 22.592 16.411 1.00 92.75 985 LEU A C 1
ATOM 7652 O O . LEU A 1 985 ? 9.909 23.126 15.519 1.00 92.75 985 LEU A O 1
ATOM 7656 N N . THR A 1 986 ? 11.879 22.374 16.309 1.00 92.25 986 THR A N 1
ATOM 7657 C CA . THR A 1 986 ? 12.645 22.526 15.059 1.00 92.25 986 THR A CA 1
ATOM 7658 C C . THR A 1 986 ? 13.397 21.238 14.722 1.00 92.25 986 THR A C 1
ATOM 7660 O O . THR A 1 986 ? 13.798 20.530 15.647 1.00 92.25 986 THR A O 1
ATOM 7663 N N . PRO A 1 987 ? 13.664 20.934 13.435 1.00 90.12 987 PRO A N 1
ATOM 7664 C CA . PRO A 1 987 ? 14.427 19.744 13.062 1.00 90.12 987 PRO A CA 1
ATOM 7665 C C . PRO A 1 987 ? 15.853 19.777 13.620 1.00 90.12 987 PRO A C 1
ATOM 7667 O O . PRO A 1 987 ? 16.252 18.894 14.371 1.00 90.12 987 PRO A O 1
ATOM 7670 N N . CYS A 1 988 ? 16.607 20.836 13.326 1.00 89.62 988 CYS A N 1
ATOM 7671 C CA . CYS A 1 988 ? 17.983 20.990 13.786 1.00 89.62 988 CYS A CA 1
ATOM 7672 C C . CYS A 1 988 ? 18.151 22.183 14.730 1.00 89.62 988 CYS A C 1
ATOM 7674 O O . CYS A 1 988 ? 17.316 23.088 14.808 1.00 89.62 988 CYS A O 1
ATOM 7676 N N . ILE A 1 989 ? 19.267 22.193 15.461 1.00 86.81 989 ILE A N 1
ATOM 7677 C CA . ILE A 1 989 ? 19.635 23.310 16.330 1.00 86.81 989 ILE A CA 1
ATOM 7678 C C . ILE A 1 989 ? 20.141 24.485 15.477 1.00 86.81 989 ILE A C 1
ATOM 7680 O O . ILE A 1 989 ? 21.101 24.333 14.726 1.00 86.81 989 ILE A O 1
ATOM 7684 N N . ASN A 1 990 ? 19.504 25.660 15.583 1.00 82.06 990 ASN A N 1
ATOM 7685 C CA . ASN A 1 990 ? 19.825 26.853 14.769 1.00 82.06 990 ASN A CA 1
ATOM 7686 C C . ASN A 1 990 ? 19.862 26.604 13.246 1.00 82.06 990 ASN A C 1
ATOM 7688 O O . ASN A 1 990 ? 20.642 27.258 12.556 1.00 82.06 990 ASN A O 1
ATOM 7692 N N . ASP A 1 991 ? 19.114 25.623 12.734 1.00 83.69 991 ASP A N 1
ATOM 7693 C CA . ASP A 1 991 ? 19.191 25.205 11.325 1.00 83.69 991 ASP A CA 1
ATOM 7694 C C . ASP A 1 991 ? 20.629 24.900 10.852 1.00 83.69 991 ASP A C 1
ATOM 7696 O O . ASP A 1 991 ? 20.972 25.092 9.692 1.00 83.69 991 ASP A O 1
ATOM 7700 N N . CYS A 1 992 ? 21.484 24.417 11.766 1.00 85.00 992 CYS A N 1
ATOM 7701 C CA . CYS A 1 992 ? 22.898 24.100 11.532 1.00 85.00 992 CYS A CA 1
ATOM 7702 C C . CYS A 1 992 ? 23.793 25.287 11.126 1.00 85.00 992 CYS A C 1
ATOM 7704 O O . CYS A 1 992 ? 24.909 25.079 10.649 1.00 85.00 992 CYS A O 1
ATOM 7706 N N . GLY A 1 993 ? 23.345 26.526 11.359 1.00 80.94 993 GLY A N 1
ATOM 7707 C CA . GLY A 1 993 ? 24.111 27.733 11.045 1.00 80.94 993 GLY A CA 1
ATOM 7708 C C . GLY A 1 993 ? 24.384 27.902 9.544 1.00 80.94 993 GLY A C 1
ATOM 7709 O O . GLY A 1 993 ? 23.764 27.269 8.700 1.00 80.94 993 GLY A O 1
ATOM 7710 N N . THR A 1 994 ? 25.323 28.780 9.185 1.00 79.62 994 THR A N 1
ATOM 7711 C CA . THR A 1 994 ? 25.671 29.049 7.773 1.00 79.62 994 THR A CA 1
ATOM 7712 C C . THR A 1 994 ? 26.586 27.992 7.153 1.00 79.62 994 THR A C 1
ATOM 7714 O O . THR A 1 994 ? 26.679 27.905 5.933 1.00 79.62 994 THR A O 1
ATOM 7717 N N . TYR A 1 995 ? 27.288 27.217 7.983 1.00 76.38 995 TYR A N 1
ATOM 7718 C CA . TYR A 1 995 ? 28.327 26.267 7.566 1.00 76.38 995 TYR A CA 1
ATOM 7719 C C . TYR A 1 995 ? 27.943 24.803 7.818 1.00 76.38 995 TYR A C 1
ATOM 7721 O O . TYR A 1 995 ? 28.785 23.912 7.711 1.00 76.38 995 TYR A O 1
ATOM 7729 N N . GLY A 1 996 ? 26.681 24.540 8.151 1.00 80.50 996 GLY A N 1
ATOM 7730 C CA . GLY A 1 996 ? 26.144 23.200 8.336 1.00 80.50 996 GLY A CA 1
ATOM 7731 C C . GLY A 1 996 ? 24.873 22.985 7.530 1.00 80.50 996 GLY A C 1
ATOM 7732 O O . GLY A 1 996 ? 24.200 23.928 7.126 1.00 80.50 996 GLY A O 1
ATOM 7733 N N . GLN A 1 997 ? 24.547 21.722 7.284 1.00 85.12 997 GLN A N 1
ATOM 7734 C CA . GLN A 1 997 ? 23.308 21.317 6.633 1.00 85.12 997 GLN A CA 1
ATOM 7735 C C . GLN A 1 997 ? 22.510 20.414 7.572 1.00 85.12 997 GLN A C 1
ATOM 7737 O O . GLN A 1 997 ? 23.042 19.445 8.116 1.00 85.12 997 GLN A O 1
ATOM 7742 N N . CYS A 1 998 ? 21.227 20.728 7.75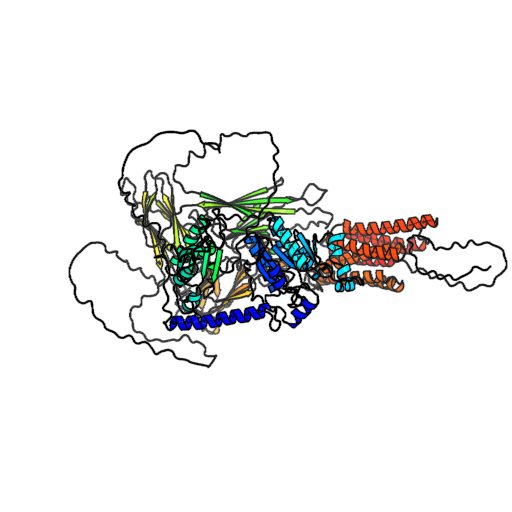0 1.00 88.19 998 CYS A N 1
ATOM 7743 C CA . CYS A 1 998 ? 20.309 19.873 8.491 1.00 88.19 998 CYS A CA 1
ATOM 7744 C C . CYS A 1 998 ? 19.920 18.669 7.628 1.00 88.19 998 CYS A C 1
ATOM 7746 O O . CYS A 1 998 ? 19.312 18.836 6.569 1.00 88.19 998 CYS A O 1
ATOM 7748 N N . LYS A 1 999 ? 20.284 17.460 8.063 1.00 86.50 999 LYS A N 1
ATOM 7749 C CA . LYS A 1 999 ? 19.939 16.204 7.390 1.00 86.50 999 LYS A CA 1
ATOM 7750 C C . LYS A 1 999 ? 18.893 15.443 8.195 1.00 86.50 999 LYS A C 1
ATOM 7752 O O . LYS A 1 999 ? 19.051 15.243 9.398 1.00 86.50 999 LYS A O 1
ATOM 7757 N N . LEU A 1 1000 ? 17.852 14.983 7.503 1.00 87.44 1000 LEU A N 1
ATOM 7758 C CA . LEU A 1 1000 ? 16.888 14.018 8.024 1.00 87.44 1000 LEU A CA 1
ATOM 7759 C C . LEU A 1 1000 ? 17.441 12.610 7.799 1.00 87.44 1000 LEU A C 1
ATOM 7761 O O . LEU A 1 1000 ? 17.673 12.194 6.666 1.00 87.44 1000 LEU A O 1
ATOM 7765 N N . LEU A 1 1001 ? 17.670 11.892 8.889 1.00 85.56 1001 LEU A N 1
ATOM 7766 C CA . LEU A 1 1001 ? 18.243 10.557 8.921 1.00 85.56 1001 LEU A CA 1
ATOM 7767 C C . LEU A 1 1001 ? 17.172 9.561 9.362 1.00 85.56 1001 LEU A C 1
ATOM 7769 O O . LEU A 1 1001 ? 16.319 9.855 10.203 1.00 85.56 1001 LEU A O 1
ATOM 7773 N N . ARG A 1 1002 ? 17.208 8.365 8.774 1.00 82.56 1002 ARG A N 1
ATOM 7774 C CA . ARG A 1 1002 ? 16.229 7.309 9.037 1.00 82.56 1002 ARG A CA 1
ATOM 7775 C C . ARG A 1 1002 ? 16.927 6.027 9.463 1.00 82.56 1002 ARG A C 1
ATOM 7777 O O . ARG A 1 1002 ? 17.711 5.466 8.704 1.00 82.56 1002 ARG A O 1
ATOM 7784 N N . THR A 1 1003 ? 16.545 5.508 10.625 1.00 74.56 1003 THR A N 1
ATOM 7785 C CA . THR A 1 1003 ? 16.963 4.193 11.122 1.00 74.56 1003 THR A CA 1
ATOM 7786 C C . THR A 1 1003 ? 15.733 3.309 11.338 1.00 74.56 1003 THR A C 1
ATOM 7788 O O . THR A 1 1003 ? 14.961 3.462 12.284 1.00 74.56 1003 THR A O 1
ATOM 7791 N N . ASN A 1 1004 ? 15.520 2.351 10.428 1.00 70.94 1004 ASN A N 1
ATOM 7792 C CA . ASN A 1 1004 ? 14.323 1.498 10.372 1.00 70.94 1004 ASN A CA 1
ATOM 7793 C C . ASN A 1 1004 ? 13.011 2.321 10.303 1.00 70.94 1004 ASN A C 1
ATOM 7795 O O . ASN A 1 1004 ? 12.703 2.896 9.254 1.00 70.94 1004 ASN A O 1
ATOM 7799 N N . ASN A 1 1005 ? 12.259 2.383 11.410 1.00 71.12 1005 ASN A N 1
ATOM 7800 C CA . ASN A 1 1005 ? 10.994 3.117 11.550 1.00 71.12 1005 ASN A CA 1
ATOM 7801 C C . ASN A 1 1005 ? 11.133 4.406 12.380 1.00 71.12 1005 ASN A C 1
ATOM 7803 O O . ASN A 1 1005 ? 10.128 5.056 12.644 1.00 71.12 1005 ASN A O 1
ATOM 7807 N N . TYR A 1 1006 ? 12.349 4.772 12.800 1.00 83.62 1006 TYR A N 1
ATOM 7808 C CA . TYR A 1 1006 ? 12.612 5.995 13.553 1.00 83.62 1006 TYR A CA 1
ATOM 7809 C C . TYR A 1 1006 ? 13.287 7.037 12.656 1.00 83.62 1006 TYR A C 1
ATOM 7811 O O . TYR A 1 1006 ? 14.233 6.727 11.925 1.00 83.62 1006 TYR A O 1
ATOM 7819 N N . LEU A 1 1007 ? 12.788 8.268 12.703 1.00 87.62 1007 LEU A N 1
ATOM 7820 C CA . LEU A 1 1007 ? 13.327 9.409 11.972 1.00 87.62 1007 LEU A CA 1
ATOM 7821 C C . LEU A 1 1007 ? 13.987 10.361 12.980 1.00 87.62 1007 LEU A C 1
ATOM 7823 O O . LEU A 1 1007 ? 13.476 10.545 14.085 1.00 87.62 1007 LEU A O 1
ATOM 7827 N N . TYR A 1 1008 ? 15.108 10.975 12.617 1.00 89.69 1008 TYR A N 1
ATOM 7828 C CA . TYR A 1 1008 ? 15.747 12.020 13.419 1.00 89.69 1008 TYR A CA 1
ATOM 7829 C C . TYR A 1 1008 ? 16.491 13.014 12.537 1.00 89.69 1008 TYR A C 1
ATOM 7831 O O . TYR A 1 1008 ? 16.886 12.691 11.421 1.00 89.69 1008 TYR A O 1
ATOM 7839 N N . ALA A 1 1009 ? 16.677 14.231 13.031 1.00 90.50 1009 ALA A N 1
ATOM 7840 C CA . ALA A 1 1009 ? 17.385 15.287 12.327 1.00 90.50 1009 ALA A CA 1
ATOM 7841 C C . ALA A 1 1009 ? 18.723 15.591 13.009 1.00 90.50 1009 ALA A C 1
ATOM 7843 O O . ALA A 1 1009 ? 18.793 15.705 14.230 1.00 90.50 1009 ALA A O 1
ATOM 7844 N N . ALA A 1 1010 ? 19.787 15.740 12.221 1.00 89.88 1010 ALA A N 1
ATOM 7845 C CA . ALA A 1 1010 ? 21.120 16.056 12.722 1.00 89.88 1010 ALA A CA 1
ATOM 7846 C C . ALA A 1 1010 ? 21.857 17.029 11.796 1.00 89.88 1010 ALA A C 1
ATOM 7848 O O . ALA A 1 1010 ? 21.628 17.057 10.586 1.00 89.88 1010 ALA A O 1
ATOM 7849 N N . CYS A 1 1011 ? 22.776 17.805 12.370 1.00 88.94 1011 CYS A N 1
ATOM 7850 C CA . CYS A 1 1011 ? 23.633 18.705 11.609 1.00 88.94 1011 CYS A CA 1
ATOM 7851 C C . CYS A 1 1011 ? 24.864 17.987 11.057 1.00 88.94 1011 CYS A C 1
ATOM 7853 O O . CYS A 1 1011 ? 25.588 17.311 11.790 1.00 88.94 1011 CYS A O 1
ATOM 7855 N N . GLU A 1 1012 ? 25.126 18.193 9.770 1.00 86.50 1012 GLU A N 1
ATOM 7856 C CA . GLU A 1 1012 ? 26.378 17.833 9.114 1.00 86.50 1012 GLU A CA 1
ATOM 7857 C C . GLU A 1 1012 ? 27.158 19.106 8.785 1.00 86.50 1012 GLU A C 1
ATOM 7859 O O . GLU A 1 1012 ? 26.679 19.971 8.048 1.00 86.50 1012 GLU A O 1
ATOM 7864 N N . CYS A 1 1013 ? 28.349 19.235 9.363 1.00 82.62 1013 CYS A N 1
ATOM 7865 C CA . CYS A 1 1013 ? 29.164 20.437 9.243 1.00 82.62 1013 CYS A CA 1
ATOM 7866 C C . CYS A 1 1013 ? 30.097 20.369 8.032 1.00 82.62 1013 CYS A C 1
ATOM 7868 O O . CYS A 1 1013 ? 30.606 19.304 7.685 1.00 82.62 1013 CYS A O 1
ATOM 7870 N N . LYS A 1 1014 ? 30.312 21.518 7.384 1.00 77.38 1014 LYS A N 1
ATOM 7871 C CA . LYS A 1 1014 ? 31.141 21.670 6.181 1.00 77.38 1014 LYS A CA 1
ATOM 7872 C C . LYS A 1 1014 ? 32.344 22.572 6.468 1.00 77.38 1014 LYS A C 1
ATOM 7874 O O . LYS A 1 1014 ? 32.347 23.334 7.429 1.00 77.38 1014 LYS A O 1
ATOM 7879 N N . ALA A 1 1015 ? 33.361 22.508 5.609 1.00 73.00 1015 ALA A N 1
ATOM 7880 C CA . ALA A 1 1015 ? 34.528 23.398 5.630 1.00 73.00 1015 ALA A CA 1
ATOM 7881 C C . ALA A 1 1015 ? 35.312 23.442 6.966 1.00 73.00 1015 ALA A C 1
ATOM 7883 O O . ALA A 1 1015 ? 35.777 24.507 7.379 1.00 73.00 1015 ALA A O 1
ATOM 7884 N N . GLY A 1 1016 ? 35.449 22.297 7.644 1.00 72.88 1016 GLY A N 1
ATOM 7885 C CA . GLY A 1 1016 ? 36.199 22.181 8.905 1.00 72.88 1016 GLY A CA 1
ATOM 7886 C C . GLY A 1 1016 ? 35.481 22.752 10.136 1.00 72.88 1016 GLY A C 1
ATOM 7887 O O . GLY A 1 1016 ? 36.060 22.813 11.217 1.00 72.88 1016 GLY A O 1
ATOM 7888 N N . TRP A 1 1017 ? 34.222 23.181 9.997 1.00 79.88 1017 TRP A N 1
ATOM 7889 C CA . TRP A 1 1017 ? 33.400 23.575 11.140 1.00 79.88 1017 TRP A CA 1
ATOM 7890 C C . TRP A 1 1017 ? 32.978 22.353 11.948 1.00 79.88 1017 TRP A C 1
ATOM 7892 O O . TRP A 1 1017 ? 32.636 21.320 11.380 1.00 79.88 1017 TRP A O 1
ATOM 7902 N N . ASN A 1 1018 ? 32.940 22.500 13.270 1.00 80.00 1018 ASN A N 1
ATOM 7903 C CA . ASN A 1 1018 ? 32.622 21.414 14.194 1.00 80.00 1018 ASN A CA 1
ATOM 7904 C C . ASN A 1 1018 ? 31.465 21.792 15.146 1.00 80.00 1018 ASN A C 1
ATOM 7906 O O . ASN A 1 1018 ? 30.976 22.927 15.188 1.00 80.00 1018 ASN A O 1
ATOM 7910 N N . GLY A 1 1019 ? 31.017 20.813 15.934 1.00 80.56 1019 GLY A N 1
ATOM 7911 C CA . GLY A 1 1019 ? 30.014 20.986 16.988 1.00 80.56 1019 GLY A CA 1
ATOM 7912 C C . GLY A 1 1019 ? 28.564 20.749 16.552 1.00 80.56 1019 GLY A C 1
ATOM 7913 O O . GLY A 1 1019 ? 28.234 20.698 15.373 1.00 80.56 1019 GLY A O 1
ATOM 7914 N N . TRP A 1 1020 ? 27.667 20.614 17.534 1.00 82.75 1020 TRP A N 1
ATOM 7915 C CA . TRP A 1 1020 ? 26.266 20.195 17.329 1.00 82.75 1020 TRP A CA 1
ATOM 7916 C C . TRP A 1 1020 ? 25.428 21.109 16.424 1.00 82.75 1020 TRP A C 1
ATOM 7918 O O . TRP A 1 1020 ? 24.475 20.644 15.809 1.00 82.75 1020 TRP A O 1
ATOM 7928 N N . GLY A 1 1021 ? 25.765 22.399 16.363 1.00 83.88 1021 GLY A N 1
ATOM 7929 C CA . GLY A 1 1021 ? 25.130 23.377 15.475 1.00 83.88 1021 GLY A CA 1
ATOM 7930 C C . GLY A 1 1021 ? 26.055 23.918 14.387 1.00 83.88 1021 GLY A C 1
ATOM 7931 O O . GLY A 1 1021 ? 25.734 24.956 13.822 1.00 83.88 1021 GLY A O 1
ATOM 7932 N N . CYS A 1 1022 ? 27.211 23.283 14.154 1.00 84.25 1022 CYS A N 1
ATOM 7933 C CA . CYS A 1 1022 ? 28.240 23.739 13.210 1.00 84.25 1022 CYS A CA 1
ATOM 7934 C C . CYS A 1 1022 ? 28.695 25.193 13.435 1.00 84.25 1022 CYS A C 1
ATOM 7936 O O . CYS A 1 1022 ? 28.905 25.953 12.493 1.00 84.25 1022 CYS A O 1
ATOM 7938 N N . THR A 1 1023 ? 28.818 25.591 14.705 1.00 81.06 1023 THR A N 1
ATOM 7939 C CA . THR A 1 1023 ? 29.219 26.945 15.127 1.00 81.06 1023 THR A CA 1
ATOM 7940 C C . THR A 1 1023 ? 30.632 27.013 15.706 1.00 81.06 1023 THR A C 1
ATOM 7942 O O . THR A 1 1023 ? 31.058 28.090 16.118 1.00 81.06 1023 THR A O 1
ATOM 7945 N N . ASP A 1 1024 ? 31.340 25.886 15.808 1.00 80.19 1024 ASP A N 1
ATOM 7946 C CA . ASP A 1 1024 ? 32.721 25.847 16.293 1.00 80.19 1024 ASP A CA 1
ATOM 7947 C C . ASP A 1 1024 ? 33.694 26.090 15.132 1.00 80.19 1024 ASP A C 1
ATOM 7949 O O . ASP A 1 1024 ? 33.670 25.363 14.137 1.00 80.19 1024 ASP A O 1
ATOM 7953 N N . ASN A 1 1025 ? 34.533 27.119 15.265 1.00 80.25 1025 ASN A N 1
ATOM 7954 C CA . ASN A 1 1025 ? 35.468 27.577 14.237 1.00 80.25 1025 ASN A CA 1
ATOM 7955 C C . ASN A 1 1025 ? 36.917 27.119 14.469 1.00 80.25 1025 ASN A C 1
ATOM 7957 O O . ASN A 1 1025 ? 37.814 27.599 13.780 1.00 80.25 1025 ASN A O 1
ATOM 7961 N N . SER A 1 1026 ? 37.157 26.229 15.433 1.00 79.88 1026 SER A N 1
ATOM 7962 C CA . SER A 1 1026 ? 38.501 25.776 15.823 1.00 79.88 1026 SER A CA 1
ATOM 7963 C C . SER A 1 1026 ? 39.318 25.153 14.683 1.00 79.88 1026 SER A C 1
ATOM 7965 O O . SER A 1 1026 ? 40.508 25.436 14.579 1.00 79.88 1026 SER A O 1
ATOM 7967 N N . GLU A 1 1027 ? 38.691 24.355 13.815 1.00 74.75 1027 GLU A N 1
ATOM 7968 C CA . GLU A 1 1027 ? 39.326 23.692 12.657 1.00 74.75 1027 GLU A CA 1
ATOM 7969 C C . GLU A 1 1027 ? 38.832 24.260 11.303 1.00 74.75 1027 GLU A C 1
ATOM 7971 O O . GLU A 1 1027 ? 39.064 23.669 10.248 1.00 74.75 1027 GLU A O 1
ATOM 7976 N N . ALA A 1 1028 ? 38.142 25.408 11.301 1.00 76.56 1028 ALA A N 1
ATOM 7977 C CA . ALA A 1 1028 ? 37.476 25.930 10.107 1.00 76.56 1028 ALA A CA 1
ATOM 7978 C C . ALA A 1 1028 ? 38.456 26.500 9.063 1.00 76.56 1028 ALA A C 1
ATOM 7980 O O . ALA A 1 1028 ? 39.330 27.314 9.373 1.00 76.56 1028 ALA A O 1
ATOM 7981 N N . TYR A 1 1029 ? 38.258 26.147 7.788 1.00 76.06 1029 TYR A N 1
ATOM 7982 C CA . TYR A 1 1029 ? 39.061 26.686 6.685 1.00 76.06 1029 TYR A CA 1
ATOM 7983 C C . TYR A 1 1029 ? 38.723 28.155 6.396 1.00 76.06 1029 TYR A C 1
ATOM 7985 O O . TYR A 1 1029 ? 37.554 28.543 6.361 1.00 76.06 1029 TYR A O 1
ATOM 7993 N N . SER A 1 1030 ? 39.738 28.976 6.102 1.00 81.31 1030 SER A N 1
ATOM 7994 C CA . SER A 1 1030 ? 39.530 30.385 5.735 1.00 81.31 1030 SER A CA 1
ATOM 7995 C C . SER A 1 1030 ? 38.856 30.541 4.362 1.00 81.31 1030 SER A C 1
ATOM 7997 O O . SER A 1 1030 ? 39.080 29.741 3.454 1.00 81.31 1030 SER A O 1
ATOM 7999 N N . TYR A 1 1031 ? 38.068 31.606 4.177 1.00 79.25 1031 TYR A N 1
ATOM 8000 C CA . TYR A 1 1031 ? 37.411 31.906 2.894 1.00 79.25 1031 TYR A CA 1
ATOM 8001 C C . TYR A 1 1031 ? 38.414 32.033 1.737 1.00 79.25 1031 TYR A C 1
ATOM 8003 O O . TYR A 1 1031 ? 38.190 31.495 0.656 1.00 79.25 1031 TYR A O 1
ATOM 8011 N N . SER A 1 1032 ? 39.554 32.690 1.977 1.00 79.44 1032 SER A N 1
ATOM 8012 C CA . SER A 1 1032 ? 40.617 32.842 0.978 1.00 79.44 1032 SER A CA 1
ATOM 8013 C C . SER A 1 1032 ? 41.192 31.498 0.535 1.00 79.44 1032 SER A C 1
ATOM 8015 O O . SER A 1 1032 ? 41.494 31.327 -0.641 1.00 79.44 1032 SER A O 1
ATOM 8017 N N . PHE A 1 1033 ? 41.311 30.539 1.457 1.00 81.56 1033 PHE A N 1
ATOM 8018 C CA . PHE A 1 1033 ? 41.762 29.186 1.143 1.00 81.56 1033 PHE A CA 1
ATOM 8019 C C . PHE A 1 1033 ? 40.721 28.430 0.306 1.00 81.56 1033 PHE A C 1
ATOM 8021 O O . PHE A 1 1033 ? 41.067 27.885 -0.734 1.00 81.56 1033 PHE A O 1
ATOM 8028 N N . GLN A 1 1034 ? 39.440 28.485 0.687 1.00 78.94 1034 GLN A N 1
ATOM 8029 C CA . GLN A 1 1034 ? 38.345 27.858 -0.071 1.00 78.94 1034 GLN A CA 1
ATOM 8030 C C . GLN A 1 1034 ? 38.245 28.409 -1.506 1.00 78.94 1034 GLN A C 1
ATOM 8032 O O . GLN A 1 1034 ? 38.110 27.651 -2.469 1.00 78.94 1034 GLN A O 1
ATOM 8037 N N . LEU A 1 1035 ? 38.361 29.732 -1.664 1.00 82.56 1035 LEU A N 1
ATOM 8038 C CA . LEU A 1 1035 ? 38.325 30.389 -2.969 1.00 82.56 1035 LEU A CA 1
ATOM 8039 C C . LEU A 1 1035 ? 39.546 30.026 -3.825 1.00 82.56 1035 LEU A C 1
ATOM 8041 O O . LEU A 1 1035 ? 39.391 29.730 -5.008 1.00 82.56 1035 LEU A O 1
ATOM 8045 N N . LEU A 1 1036 ? 40.748 30.026 -3.239 1.00 83.81 1036 LEU A N 1
ATOM 8046 C CA . LEU A 1 1036 ? 41.977 29.667 -3.946 1.00 83.81 1036 LEU A CA 1
ATOM 8047 C C . LEU A 1 1036 ? 41.936 28.215 -4.436 1.00 83.81 1036 LEU A C 1
ATOM 8049 O O . LEU A 1 1036 ? 42.252 27.969 -5.598 1.00 83.81 1036 LEU A O 1
ATOM 8053 N N . SER A 1 1037 ? 41.499 27.280 -3.590 1.00 79.75 1037 SER A N 1
ATOM 8054 C CA . SER A 1 1037 ? 41.344 25.871 -3.963 1.00 79.75 1037 SER A CA 1
ATOM 8055 C C . SER A 1 1037 ? 40.350 25.711 -5.114 1.00 79.75 1037 SER A C 1
ATOM 8057 O O . SER A 1 1037 ? 40.690 25.127 -6.140 1.00 79.75 1037 SER A O 1
ATOM 8059 N N . THR A 1 1038 ? 39.168 26.328 -5.018 1.00 83.50 1038 THR A N 1
ATOM 8060 C CA . THR A 1 1038 ? 38.148 26.268 -6.082 1.00 83.50 1038 THR A CA 1
ATOM 8061 C C . THR A 1 1038 ? 38.663 26.838 -7.408 1.00 83.50 1038 THR A C 1
ATOM 8063 O O . THR A 1 1038 ? 38.473 26.233 -8.465 1.00 83.50 1038 THR 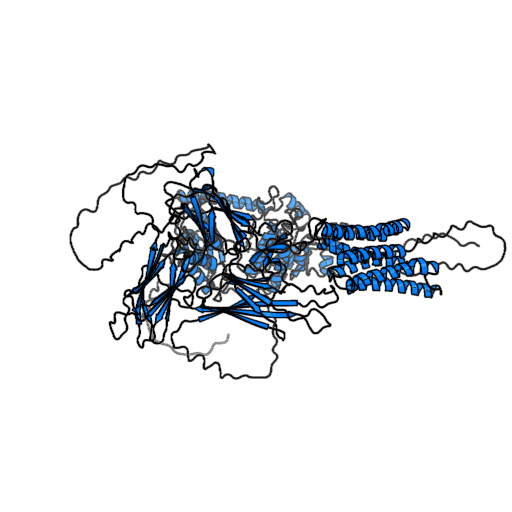A O 1
ATOM 8066 N N . LEU A 1 1039 ? 39.360 27.981 -7.369 1.00 85.00 1039 LEU A N 1
ATOM 8067 C CA . LEU A 1 1039 ? 39.927 28.612 -8.562 1.00 85.00 1039 LEU A CA 1
ATOM 8068 C C . LEU A 1 1039 ? 41.039 27.772 -9.196 1.00 85.00 1039 LEU A C 1
ATOM 8070 O O . LEU A 1 1039 ? 41.067 27.660 -10.420 1.00 85.00 1039 LEU A O 1
ATOM 8074 N N . LEU A 1 1040 ? 41.929 27.172 -8.399 1.00 86.06 1040 LEU A N 1
ATOM 8075 C CA . LEU A 1 1040 ? 42.999 26.312 -8.913 1.00 86.06 1040 LEU A CA 1
ATOM 8076 C C . LEU A 1 1040 ? 42.430 25.111 -9.683 1.00 86.06 1040 LEU A C 1
ATOM 8078 O O . LEU A 1 1040 ? 42.836 24.881 -10.825 1.00 86.06 1040 LEU A O 1
ATOM 8082 N N . LEU A 1 1041 ? 41.431 24.419 -9.125 1.00 85.31 1041 LEU A N 1
ATOM 8083 C CA . LEU A 1 1041 ? 40.834 23.244 -9.769 1.00 85.31 1041 LEU A CA 1
ATOM 8084 C C . LEU A 1 1041 ? 40.043 23.633 -11.020 1.00 85.31 1041 LEU A C 1
ATOM 8086 O O . LEU A 1 1041 ? 40.195 23.012 -12.072 1.00 85.31 1041 LEU A O 1
ATOM 8090 N N . CYS A 1 1042 ? 39.247 24.701 -10.950 1.00 86.81 1042 CYS A N 1
ATOM 8091 C CA . CYS A 1 1042 ? 38.423 25.131 -12.078 1.00 86.81 1042 CYS A CA 1
ATOM 8092 C C . CYS A 1 1042 ? 39.258 25.688 -13.242 1.00 86.81 1042 CYS A C 1
ATOM 8094 O O . CYS A 1 1042 ? 38.984 25.362 -14.398 1.00 86.81 1042 CYS A O 1
ATOM 8096 N N . LEU A 1 1043 ? 40.279 26.510 -12.965 1.00 89.12 1043 LEU A N 1
ATOM 8097 C CA . LEU A 1 1043 ? 41.106 27.134 -14.005 1.00 89.12 1043 LEU A CA 1
ATOM 8098 C C . LEU A 1 1043 ? 42.081 26.150 -14.655 1.00 89.12 1043 LEU A C 1
ATOM 8100 O O . LEU A 1 1043 ? 42.397 26.317 -15.833 1.00 89.12 1043 LEU A O 1
ATOM 8104 N N . SER A 1 1044 ? 42.525 25.110 -13.938 1.00 90.94 1044 SER A N 1
ATOM 8105 C CA . SER A 1 1044 ? 43.402 24.075 -14.507 1.00 90.94 1044 SER A CA 1
ATOM 8106 C C . SER A 1 1044 ? 42.782 23.382 -15.733 1.00 90.94 1044 SER A C 1
ATOM 8108 O O . SER A 1 1044 ? 43.481 23.102 -16.709 1.00 90.94 1044 SER A O 1
ATOM 8110 N N . ASN A 1 1045 ? 41.453 23.229 -15.750 1.00 88.38 1045 ASN A N 1
ATOM 8111 C CA . ASN A 1 1045 ? 40.688 22.636 -16.849 1.00 88.38 1045 ASN A CA 1
ATOM 8112 C C . ASN A 1 1045 ? 40.702 23.462 -18.149 1.00 88.38 1045 ASN A C 1
ATOM 8114 O O . ASN A 1 1045 ? 40.524 22.909 -19.237 1.00 88.38 1045 ASN A O 1
ATOM 8118 N N . LEU A 1 1046 ? 41.010 24.766 -18.095 1.00 89.00 1046 LEU A N 1
ATOM 8119 C CA . LEU A 1 1046 ? 41.170 25.592 -19.302 1.00 89.00 1046 LEU A CA 1
ATOM 8120 C C . LEU A 1 1046 ? 42.369 25.158 -20.163 1.00 89.00 1046 LEU A C 1
ATOM 8122 O O . LEU A 1 1046 ? 42.447 25.516 -21.341 1.00 89.00 1046 LEU A O 1
ATOM 8126 N N . MET A 1 1047 ? 43.273 24.328 -19.631 1.00 88.75 1047 MET A N 1
ATOM 8127 C CA . MET A 1 1047 ? 44.365 23.726 -20.401 1.00 88.75 1047 MET A CA 1
ATOM 8128 C C . MET A 1 1047 ? 43.892 22.764 -21.503 1.00 88.75 1047 MET A C 1
ATOM 8130 O O . MET A 1 1047 ? 44.694 22.407 -22.367 1.00 88.75 1047 MET A O 1
ATOM 8134 N N . PHE A 1 1048 ? 42.606 22.394 -21.552 1.00 89.06 1048 PHE A N 1
ATOM 8135 C CA . PHE A 1 1048 ? 42.009 21.669 -22.682 1.00 89.06 1048 PHE A CA 1
ATOM 8136 C C . PHE A 1 1048 ? 41.710 22.554 -23.909 1.00 89.06 1048 PHE A C 1
ATOM 8138 O O . PHE A 1 1048 ? 41.523 22.026 -25.009 1.00 89.06 1048 PHE A O 1
ATOM 8145 N N . VAL A 1 1049 ? 41.745 23.889 -23.786 1.00 90.69 1049 VAL A N 1
ATOM 8146 C CA . VAL A 1 1049 ? 41.479 24.817 -24.904 1.00 90.69 1049 VAL A CA 1
ATOM 8147 C C . VAL A 1 1049 ? 42.485 24.662 -26.064 1.00 90.69 1049 VAL A C 1
ATOM 8149 O O . VAL A 1 1049 ? 42.039 24.540 -27.212 1.00 90.69 1049 VAL A O 1
ATOM 8152 N N . PRO A 1 1050 ? 43.819 24.609 -25.847 1.00 89.06 1050 PRO A N 1
ATOM 8153 C CA . PRO A 1 1050 ? 44.767 24.384 -26.939 1.00 89.06 1050 PRO A CA 1
ATOM 8154 C C . PRO A 1 1050 ? 44.584 23.028 -27.659 1.00 89.06 1050 PRO A C 1
ATOM 8156 O O . PRO A 1 1050 ? 44.529 23.040 -28.892 1.00 89.06 1050 PRO A O 1
ATOM 8159 N N . PRO A 1 1051 ? 44.419 21.873 -26.972 1.00 88.12 1051 PRO A N 1
ATOM 8160 C CA . PRO A 1 1051 ? 44.068 20.601 -27.617 1.00 88.12 1051 PRO A CA 1
ATOM 8161 C C . PRO A 1 1051 ? 42.789 20.653 -28.464 1.00 88.12 1051 PRO A C 1
ATOM 8163 O O . PRO A 1 1051 ? 42.789 20.153 -29.591 1.00 88.12 1051 PRO A O 1
ATOM 8166 N N . VAL A 1 1052 ? 41.724 21.304 -27.979 1.00 89.94 1052 VAL A N 1
ATOM 8167 C CA . VAL A 1 1052 ? 40.472 21.502 -28.736 1.00 89.94 1052 VAL A CA 1
ATOM 8168 C C . VAL A 1 1052 ? 40.736 22.287 -30.024 1.00 89.94 1052 VAL A C 1
ATOM 8170 O O . VAL A 1 1052 ? 40.330 21.861 -31.108 1.00 89.94 1052 VAL A O 1
ATOM 8173 N N . ALA A 1 1053 ? 41.478 23.395 -29.940 1.00 88.06 1053 ALA A N 1
ATOM 8174 C CA . ALA A 1 1053 ? 41.825 24.207 -31.105 1.00 88.06 1053 ALA A CA 1
ATOM 8175 C C . ALA A 1 1053 ? 42.666 23.424 -32.135 1.00 88.06 1053 ALA A C 1
ATOM 8177 O O . ALA A 1 1053 ? 42.423 23.512 -33.344 1.00 88.06 1053 ALA A O 1
ATOM 8178 N N . ILE A 1 1054 ? 43.624 22.612 -31.670 1.00 87.88 1054 ILE A N 1
ATOM 8179 C CA . ILE A 1 1054 ? 44.449 21.739 -32.521 1.00 87.88 1054 ILE A CA 1
ATOM 8180 C C . ILE A 1 1054 ? 43.590 20.662 -33.202 1.00 87.88 1054 ILE A C 1
ATOM 8182 O O . ILE A 1 1054 ? 43.763 20.415 -34.403 1.00 87.88 1054 ILE A O 1
ATOM 8186 N N . ALA A 1 1055 ? 42.653 20.044 -32.477 1.00 87.50 1055 ALA A N 1
ATOM 8187 C CA . ALA A 1 1055 ? 41.762 19.008 -32.997 1.00 87.50 1055 ALA A CA 1
ATOM 8188 C C . ALA A 1 1055 ? 40.803 19.551 -34.068 1.00 87.50 1055 ALA A C 1
ATOM 8190 O O . ALA A 1 1055 ? 40.691 18.955 -35.144 1.00 87.50 1055 ALA A O 1
ATOM 8191 N N . ILE A 1 1056 ? 40.202 20.726 -33.837 1.00 87.31 1056 ILE A N 1
ATOM 8192 C CA . ILE A 1 1056 ? 39.339 21.415 -34.811 1.00 87.31 1056 ILE A CA 1
ATOM 8193 C C . ILE A 1 1056 ? 40.134 21.774 -36.072 1.00 87.31 1056 ILE A C 1
ATOM 8195 O O . ILE A 1 1056 ? 39.728 21.418 -37.180 1.00 87.31 1056 ILE A O 1
ATOM 8199 N N . ARG A 1 1057 ? 41.316 22.393 -35.922 1.00 85.69 1057 ARG A N 1
ATOM 8200 C CA . ARG A 1 1057 ? 42.196 22.739 -37.056 1.00 85.69 1057 ARG A CA 1
ATOM 8201 C C . ARG A 1 1057 ? 42.629 21.506 -37.859 1.00 85.69 1057 ARG A C 1
ATOM 8203 O O . ARG A 1 1057 ? 42.879 21.596 -39.061 1.00 85.69 1057 ARG A O 1
ATOM 8210 N N . SER A 1 1058 ? 42.714 20.353 -37.203 1.00 81.69 1058 SER A N 1
ATOM 8211 C CA . SER A 1 1058 ? 43.136 19.085 -37.802 1.00 81.69 1058 SER A CA 1
ATOM 8212 C C . SER A 1 1058 ? 41.977 18.217 -38.325 1.00 81.69 1058 SER A C 1
ATOM 8214 O O . SER A 1 1058 ? 42.248 17.148 -38.868 1.00 81.69 1058 SER A O 1
ATOM 8216 N N . HIS A 1 1059 ? 40.722 18.688 -38.244 1.00 82.81 1059 HIS A N 1
ATOM 8217 C CA . HIS A 1 1059 ? 39.482 17.981 -38.621 1.00 82.81 1059 HIS A CA 1
ATOM 8218 C C . HIS A 1 1059 ? 39.167 16.699 -37.819 1.00 82.81 1059 HIS A C 1
ATOM 8220 O O . HIS A 1 1059 ? 38.561 15.765 -38.345 1.00 82.81 1059 HIS A O 1
ATOM 8226 N N . TYR A 1 1060 ? 39.525 16.657 -36.536 1.00 85.56 1060 TYR A N 1
ATOM 8227 C CA . TYR A 1 1060 ? 39.125 15.600 -35.596 1.00 85.56 1060 TYR A CA 1
ATOM 8228 C C . TYR A 1 1060 ? 37.941 16.072 -34.737 1.00 85.56 1060 TYR A C 1
ATOM 8230 O O . TYR A 1 1060 ? 38.100 16.419 -33.569 1.00 85.56 1060 TYR A O 1
ATOM 8238 N N . LEU A 1 1061 ? 36.751 16.171 -35.345 1.00 86.12 1061 LEU A N 1
ATOM 8239 C CA . LEU A 1 1061 ? 35.567 16.780 -34.712 1.00 86.12 1061 LEU A CA 1
ATOM 8240 C C . LEU A 1 1061 ? 35.018 15.974 -33.526 1.00 86.12 1061 LEU A C 1
ATOM 8242 O O . LEU A 1 1061 ? 34.518 16.560 -32.568 1.00 86.12 1061 LEU A O 1
ATOM 8246 N N . LEU A 1 1062 ? 35.113 14.644 -33.576 1.00 87.25 1062 LEU A N 1
ATOM 8247 C CA . LEU A 1 1062 ? 34.603 13.781 -32.510 1.00 87.25 1062 LEU A CA 1
ATOM 8248 C C . LEU A 1 1062 ? 35.513 13.846 -31.281 1.00 87.25 1062 LEU A C 1
ATOM 8250 O O . LEU A 1 1062 ? 35.035 14.002 -30.165 1.00 87.25 1062 LEU A O 1
ATOM 8254 N N . GLU A 1 1063 ? 36.826 13.831 -31.496 1.00 89.94 1063 GLU A N 1
ATOM 8255 C CA . GLU A 1 1063 ? 37.831 14.023 -30.453 1.00 89.94 1063 GLU A CA 1
ATOM 8256 C C . GLU A 1 1063 ? 37.717 15.424 -29.827 1.00 89.94 1063 GLU A C 1
ATOM 8258 O O . GLU A 1 1063 ? 37.704 15.549 -28.606 1.00 89.94 1063 GLU A O 1
ATOM 8263 N N . ALA A 1 1064 ? 37.520 16.468 -30.645 1.00 90.25 1064 ALA A N 1
ATOM 8264 C CA . ALA A 1 1064 ? 37.270 17.825 -30.156 1.00 90.25 1064 ALA A CA 1
ATOM 8265 C C . ALA A 1 1064 ? 35.998 17.918 -29.293 1.00 90.25 1064 ALA A C 1
ATOM 8267 O O . ALA A 1 1064 ? 36.000 18.614 -28.282 1.00 90.25 1064 ALA A O 1
ATOM 8268 N N . SER A 1 1065 ? 34.935 17.195 -29.660 1.00 91.12 1065 SER A N 1
ATOM 8269 C CA . SER A 1 1065 ? 33.683 17.164 -28.892 1.00 91.12 1065 SER A CA 1
ATOM 8270 C C . SER A 1 1065 ? 33.871 16.507 -27.523 1.00 91.12 1065 SER A C 1
ATOM 8272 O O . SER A 1 1065 ? 33.367 17.024 -26.530 1.00 91.12 1065 SER A O 1
ATOM 8274 N N . VAL A 1 1066 ? 34.648 15.418 -27.449 1.00 91.94 1066 VAL A N 1
ATOM 8275 C CA . VAL A 1 1066 ? 34.987 14.761 -26.174 1.00 91.94 1066 VAL A CA 1
ATOM 8276 C C . VAL A 1 1066 ? 35.830 15.682 -25.292 1.00 91.94 1066 VAL A C 1
ATOM 8278 O O . VAL A 1 1066 ? 35.535 15.805 -24.113 1.00 91.94 1066 VAL A O 1
ATOM 8281 N N . TYR A 1 1067 ? 36.818 16.399 -25.839 1.00 92.69 1067 TYR A N 1
ATOM 8282 C CA . TYR A 1 1067 ? 37.622 17.338 -25.041 1.00 92.69 1067 TYR A CA 1
ATOM 8283 C C . TYR A 1 1067 ? 36.808 18.527 -24.512 1.00 92.69 1067 TYR A C 1
ATOM 8285 O O . TYR A 1 1067 ? 37.025 18.959 -23.383 1.00 92.69 1067 TYR A O 1
ATOM 8293 N N . ILE A 1 1068 ? 35.853 19.040 -25.298 1.00 92.81 1068 ILE A N 1
ATOM 8294 C CA . ILE A 1 1068 ? 34.917 20.082 -24.844 1.00 92.81 1068 ILE A CA 1
ATOM 8295 C C . ILE A 1 1068 ? 34.020 19.542 -23.724 1.00 92.81 1068 ILE A C 1
ATOM 8297 O O . ILE A 1 1068 ? 33.808 20.235 -22.732 1.00 92.81 1068 ILE A O 1
ATOM 8301 N N . PHE A 1 1069 ? 33.525 18.308 -23.869 1.00 93.19 1069 PHE A N 1
ATOM 8302 C CA . PHE A 1 1069 ? 32.732 17.632 -22.844 1.00 93.19 1069 PHE A CA 1
ATOM 8303 C C . PHE A 1 1069 ? 33.519 17.489 -21.532 1.00 93.19 1069 PHE A C 1
ATOM 8305 O O . PHE A 1 1069 ? 33.026 17.913 -20.490 1.00 93.19 1069 PHE A O 1
ATOM 8312 N N . THR A 1 1070 ? 34.754 16.976 -21.586 1.00 91.31 1070 THR A N 1
ATOM 8313 C CA . THR A 1 1070 ? 35.632 16.830 -20.412 1.00 91.31 1070 THR A CA 1
ATOM 8314 C C . THR A 1 1070 ? 35.881 18.176 -19.740 1.00 91.31 1070 THR A C 1
ATOM 8316 O O . THR A 1 1070 ? 35.665 18.303 -18.543 1.00 91.31 1070 THR A O 1
ATOM 8319 N N . MET A 1 1071 ? 36.250 19.204 -20.510 1.00 92.69 1071 MET A N 1
ATOM 8320 C CA . MET A 1 1071 ? 36.496 20.546 -19.977 1.00 92.69 1071 MET A CA 1
ATOM 8321 C C . MET A 1 1071 ? 35.261 21.115 -19.264 1.00 92.69 1071 MET A C 1
ATOM 8323 O O . MET A 1 1071 ? 35.374 21.619 -18.154 1.00 92.69 1071 MET A O 1
ATOM 8327 N N . PHE A 1 1072 ? 34.079 21.028 -19.883 1.00 92.25 1072 PHE A N 1
ATOM 8328 C CA . PHE A 1 1072 ? 32.847 21.580 -19.320 1.00 92.25 1072 PHE A CA 1
ATOM 8329 C C . PHE A 1 1072 ? 32.445 20.870 -18.022 1.00 92.25 1072 PHE A C 1
ATOM 8331 O O . PHE A 1 1072 ? 32.284 21.518 -16.989 1.00 92.25 1072 PHE A O 1
ATOM 8338 N N . PHE A 1 1073 ? 32.298 19.544 -18.058 1.00 91.88 1073 PHE A N 1
ATOM 8339 C CA . PHE A 1 1073 ? 31.800 18.794 -16.906 1.00 91.88 1073 PHE A CA 1
ATOM 8340 C C . PHE A 1 1073 ? 32.818 18.713 -15.767 1.00 91.88 1073 PHE A C 1
ATOM 8342 O O . PHE A 1 1073 ? 32.404 18.784 -14.613 1.00 91.88 1073 PHE A O 1
ATOM 8349 N N . SER A 1 1074 ? 34.122 18.678 -16.065 1.00 89.75 1074 SER A N 1
ATOM 8350 C CA . SER A 1 1074 ? 35.164 18.718 -15.034 1.00 89.75 1074 SER A CA 1
ATOM 8351 C C . SER A 1 1074 ? 35.169 20.048 -14.279 1.00 89.75 1074 SER A C 1
ATOM 8353 O O . SER A 1 1074 ? 35.160 20.068 -13.049 1.00 89.75 1074 SER A O 1
ATOM 8355 N N . THR A 1 1075 ? 35.074 21.185 -14.984 1.00 90.06 1075 THR A N 1
ATOM 8356 C CA . THR A 1 1075 ? 35.015 22.503 -14.330 1.00 90.06 1075 THR A CA 1
ATOM 8357 C C . THR A 1 1075 ? 33.813 22.625 -13.390 1.00 90.06 1075 THR A C 1
ATOM 8359 O O . THR A 1 1075 ? 33.968 23.098 -12.267 1.00 90.06 1075 THR A O 1
ATOM 8362 N N . PHE A 1 1076 ? 32.621 22.185 -13.810 1.00 89.50 1076 PHE A N 1
ATOM 8363 C CA . PHE A 1 1076 ? 31.427 22.268 -12.960 1.00 89.50 1076 PHE A CA 1
ATOM 8364 C C . PHE A 1 1076 ? 31.397 21.227 -11.841 1.00 89.50 1076 PHE A C 1
ATOM 8366 O O . PHE A 1 1076 ? 30.842 21.510 -10.782 1.00 89.50 1076 PHE A O 1
ATOM 8373 N N . TYR A 1 1077 ? 32.009 20.058 -12.038 1.00 86.56 1077 TYR A N 1
ATOM 8374 C CA . TYR A 1 1077 ? 32.208 19.094 -10.962 1.00 86.56 1077 TYR A CA 1
ATOM 8375 C C . TYR A 1 1077 ? 33.080 19.686 -9.853 1.00 86.56 1077 TYR A C 1
ATOM 8377 O O . TYR A 1 1077 ? 32.640 19.744 -8.710 1.00 86.56 1077 TYR A O 1
ATOM 8385 N N . HIS A 1 1078 ? 34.251 20.234 -10.187 1.00 85.75 1078 HIS A N 1
ATOM 8386 C CA . HIS A 1 1078 ? 35.157 20.811 -9.187 1.00 85.75 1078 HIS A CA 1
ATOM 8387 C C . HIS A 1 1078 ? 34.606 22.079 -8.524 1.00 85.75 1078 HIS A C 1
ATOM 8389 O O . HIS A 1 1078 ? 34.898 22.337 -7.359 1.00 85.75 1078 HIS A O 1
ATOM 8395 N N . ALA A 1 1079 ? 33.756 22.843 -9.217 1.00 84.88 1079 ALA A N 1
ATOM 8396 C CA . ALA A 1 1079 ? 32.998 23.940 -8.610 1.00 84.88 1079 ALA A CA 1
ATOM 8397 C C . ALA A 1 1079 ? 31.922 23.451 -7.615 1.00 84.88 1079 ALA A C 1
ATOM 8399 O O . ALA A 1 1079 ? 31.563 24.172 -6.684 1.00 84.88 1079 ALA A O 1
ATOM 8400 N N . CYS A 1 1080 ? 31.414 22.230 -7.801 1.00 82.31 1080 CYS A N 1
ATOM 8401 C CA . CYS A 1 1080 ? 30.418 21.595 -6.939 1.00 82.31 1080 CYS A CA 1
ATOM 8402 C C . CYS A 1 1080 ? 31.051 20.801 -5.776 1.00 82.31 1080 CYS A C 1
ATOM 8404 O O . CYS A 1 1080 ? 30.454 20.704 -4.706 1.00 82.31 1080 CYS A O 1
ATOM 8406 N N . ASP A 1 1081 ? 32.260 20.264 -5.964 1.00 80.62 1081 ASP A N 1
ATOM 8407 C CA . ASP A 1 1081 ? 32.987 19.420 -5.003 1.00 80.62 1081 ASP A CA 1
ATOM 8408 C C . ASP A 1 1081 ? 33.564 20.195 -3.809 1.00 80.62 1081 ASP A C 1
ATOM 8410 O O . ASP A 1 1081 ? 33.735 19.643 -2.725 1.00 80.62 1081 ASP A O 1
ATOM 8414 N N . GLN A 1 1082 ? 33.827 21.495 -3.963 1.00 77.00 1082 GLN A N 1
ATOM 8415 C CA . GLN A 1 1082 ? 34.434 22.296 -2.899 1.00 77.00 1082 GLN A CA 1
ATOM 8416 C C . GLN A 1 1082 ? 33.426 22.651 -1.796 1.00 77.00 1082 GLN A C 1
ATOM 8418 O O . GLN A 1 1082 ? 32.479 23.384 -2.068 1.00 77.00 1082 GLN A O 1
ATOM 8423 N N . PRO A 1 1083 ? 33.617 22.219 -0.534 1.00 62.38 1083 PRO A N 1
ATOM 8424 C CA . PRO A 1 1083 ? 32.690 22.524 0.552 1.00 62.38 1083 PRO A CA 1
ATOM 8425 C C . PRO A 1 1083 ? 32.811 23.988 1.005 1.00 62.38 1083 PRO A C 1
ATOM 8427 O O . PRO A 1 1083 ? 33.900 24.452 1.334 1.00 62.38 1083 PRO A O 1
ATOM 8430 N N . GLY A 1 1084 ? 31.689 24.711 1.115 1.00 65.50 1084 GLY A N 1
ATOM 8431 C CA . GLY A 1 1084 ? 31.663 26.059 1.701 1.00 65.50 1084 GLY A CA 1
ATOM 8432 C C . GLY A 1 1084 ? 30.727 27.043 0.998 1.00 65.50 1084 GLY A C 1
ATOM 8433 O O . GLY A 1 1084 ? 29.706 26.657 0.439 1.00 65.50 1084 GLY A O 1
ATOM 8434 N N . ILE A 1 1085 ? 31.072 28.334 1.046 1.00 61.47 1085 ILE A N 1
ATOM 8435 C CA . ILE A 1 1085 ? 30.251 29.443 0.507 1.00 61.47 1085 ILE A CA 1
ATOM 8436 C C . ILE A 1 1085 ? 30.353 29.535 -1.031 1.00 61.47 1085 ILE A C 1
ATOM 8438 O O . ILE A 1 1085 ? 29.532 30.178 -1.676 1.00 61.47 1085 ILE A O 1
ATOM 8442 N N . VAL A 1 1086 ? 31.364 28.891 -1.623 1.00 64.38 1086 VAL A N 1
ATOM 8443 C CA . VAL A 1 1086 ? 31.690 28.970 -3.061 1.00 64.38 1086 VAL A CA 1
ATOM 8444 C C . VAL A 1 1086 ? 31.158 27.754 -3.845 1.00 64.38 1086 VAL A C 1
ATOM 8446 O O . VAL A 1 1086 ? 31.440 27.621 -5.030 1.00 64.38 1086 VAL A O 1
ATOM 8449 N N . VAL A 1 1087 ? 30.371 26.874 -3.208 1.00 74.31 1087 VAL A N 1
ATOM 8450 C CA . VAL A 1 1087 ? 29.779 25.693 -3.864 1.00 74.31 1087 VAL A CA 1
ATOM 8451 C C . VAL A 1 1087 ? 28.841 26.144 -4.984 1.00 74.31 1087 VAL A C 1
ATOM 8453 O O . VAL A 1 1087 ? 27.862 26.852 -4.734 1.00 74.31 1087 VAL A O 1
ATOM 8456 N N . PHE A 1 1088 ? 29.086 25.678 -6.206 1.00 79.50 1088 PHE A N 1
ATOM 8457 C CA . PHE A 1 1088 ? 28.204 25.908 -7.346 1.00 79.50 1088 PHE A CA 1
ATOM 8458 C C . PHE A 1 1088 ? 27.947 24.604 -8.109 1.00 79.50 1088 PHE A C 1
ATOM 8460 O O . PHE A 1 1088 ? 28.794 24.130 -8.862 1.00 79.50 1088 PHE A O 1
ATOM 8467 N N . CYS A 1 1089 ? 26.749 24.037 -7.934 1.00 80.12 1089 CYS A N 1
ATOM 8468 C CA . CYS A 1 1089 ? 26.321 22.803 -8.594 1.00 80.12 1089 CYS A CA 1
ATOM 8469 C C . CYS A 1 1089 ? 25.226 23.099 -9.628 1.00 80.12 1089 CYS A C 1
ATOM 8471 O O . CYS A 1 1089 ? 24.140 23.552 -9.271 1.00 80.12 1089 CYS A O 1
ATOM 8473 N N . ILE A 1 1090 ? 25.490 22.816 -10.909 1.00 85.94 1090 ILE A N 1
ATOM 8474 C CA . ILE A 1 1090 ? 24.489 22.941 -11.989 1.00 85.94 1090 ILE A CA 1
ATOM 8475 C C . ILE A 1 1090 ? 23.530 21.740 -12.066 1.00 85.94 1090 ILE A C 1
ATOM 8477 O O . ILE A 1 1090 ? 22.466 21.840 -12.669 1.00 85.94 1090 ILE A O 1
ATOM 8481 N N . MET A 1 1091 ? 23.929 20.600 -11.497 1.00 85.44 1091 MET A N 1
ATOM 8482 C CA . MET A 1 1091 ? 23.179 19.342 -11.433 1.00 85.44 1091 MET A CA 1
ATOM 8483 C C . MET A 1 1091 ? 23.647 18.528 -10.215 1.00 85.44 1091 MET A C 1
ATOM 8485 O O . MET A 1 1091 ? 24.512 18.987 -9.468 1.00 85.44 1091 MET A O 1
ATOM 8489 N N . GLU A 1 1092 ? 23.074 17.341 -10.000 1.00 74.56 1092 GLU A N 1
ATOM 8490 C CA . GLU A 1 1092 ? 23.430 16.466 -8.876 1.00 74.56 1092 GLU A CA 1
ATOM 8491 C C . GLU A 1 1092 ? 24.925 16.105 -8.859 1.00 74.56 1092 GLU A C 1
ATOM 8493 O O . GLU A 1 1092 ? 25.529 15.836 -9.902 1.00 74.56 1092 GLU A O 1
ATOM 8498 N N . TYR A 1 1093 ? 25.510 16.073 -7.655 1.00 75.00 1093 TYR A N 1
ATOM 8499 C CA . TYR A 1 1093 ? 26.938 15.819 -7.439 1.00 75.00 1093 TYR A CA 1
ATOM 8500 C C . TYR A 1 1093 ? 27.395 14.491 -8.058 1.00 75.00 1093 TYR A C 1
ATOM 8502 O O . TYR A 1 1093 ? 28.392 14.465 -8.775 1.00 75.00 1093 TYR A O 1
ATOM 8510 N N . ASP A 1 1094 ? 26.635 13.409 -7.855 1.00 74.38 1094 ASP A N 1
ATOM 8511 C CA . ASP A 1 1094 ? 26.968 12.087 -8.400 1.00 74.38 1094 ASP A CA 1
ATOM 8512 C C . ASP A 1 1094 ? 26.984 12.073 -9.941 1.00 74.38 1094 ASP A C 1
ATOM 8514 O O . ASP A 1 1094 ? 27.807 11.388 -10.551 1.00 74.38 1094 ASP A O 1
ATOM 8518 N N . VAL A 1 1095 ? 26.120 12.865 -10.587 1.00 83.25 1095 VAL A N 1
ATOM 8519 C CA . VAL A 1 1095 ? 26.068 12.979 -12.054 1.00 83.25 1095 VAL A CA 1
ATOM 8520 C C . VAL A 1 1095 ? 27.268 13.768 -12.576 1.00 83.25 1095 VAL A C 1
ATOM 8522 O O . VAL A 1 1095 ? 27.901 13.349 -13.547 1.00 83.25 1095 VAL A O 1
ATOM 8525 N N . LEU A 1 1096 ? 27.618 14.882 -11.923 1.00 84.12 1096 LEU A N 1
ATOM 8526 C CA . LEU A 1 1096 ? 28.817 15.657 -12.263 1.00 84.12 1096 LEU A CA 1
ATOM 8527 C C . LEU A 1 1096 ? 30.086 14.823 -12.094 1.00 84.12 1096 LEU A C 1
ATOM 8529 O O . LEU A 1 1096 ? 30.931 14.814 -12.987 1.00 84.12 1096 LEU A O 1
ATOM 8533 N N . GLN A 1 1097 ? 30.174 14.075 -10.994 1.00 84.44 1097 GLN A N 1
ATOM 8534 C CA . GLN A 1 1097 ? 31.284 13.174 -10.713 1.00 84.44 1097 GLN A CA 1
ATOM 8535 C C . GLN A 1 1097 ? 31.421 12.106 -11.803 1.00 84.44 1097 GLN A C 1
ATOM 8537 O O . GLN A 1 1097 ? 32.506 11.898 -12.344 1.00 84.44 1097 GLN A O 1
ATOM 8542 N N . PHE A 1 1098 ? 30.318 11.453 -12.175 1.00 85.69 1098 PHE A N 1
ATOM 8543 C CA . PHE A 1 1098 ? 30.315 10.458 -13.246 1.00 85.69 1098 PHE A CA 1
ATOM 8544 C C . PHE A 1 1098 ? 30.797 11.044 -14.583 1.00 85.69 1098 PHE A C 1
ATOM 8546 O O . PHE A 1 1098 ? 31.626 10.437 -15.264 1.00 85.69 1098 PHE A O 1
ATOM 8553 N N . CYS A 1 1099 ? 30.312 12.233 -14.950 1.00 87.56 1099 CYS A N 1
ATOM 8554 C CA . CYS A 1 1099 ? 30.697 12.906 -16.188 1.00 87.56 1099 CYS A CA 1
ATOM 8555 C C . CYS A 1 1099 ? 32.177 13.328 -16.210 1.00 87.56 1099 CYS A C 1
ATOM 8557 O O . CYS A 1 1099 ? 32.795 13.243 -17.273 1.00 87.56 1099 CYS A O 1
ATOM 8559 N N . ASP A 1 1100 ? 32.757 13.734 -15.075 1.00 86.44 1100 ASP A N 1
ATOM 8560 C CA . ASP A 1 1100 ? 34.183 14.082 -14.964 1.00 86.44 1100 ASP A CA 1
ATOM 8561 C C . ASP A 1 1100 ? 35.089 12.859 -15.200 1.00 86.44 1100 ASP A C 1
ATOM 8563 O O . ASP A 1 1100 ? 35.970 12.874 -16.071 1.00 86.44 1100 ASP A O 1
ATOM 8567 N N . PHE A 1 1101 ? 34.805 11.745 -14.513 1.00 84.94 1101 PHE A N 1
ATOM 8568 C CA . PHE A 1 1101 ? 35.552 10.494 -14.688 1.00 84.94 1101 PHE A CA 1
ATOM 8569 C C . PHE A 1 1101 ? 35.386 9.905 -16.096 1.00 84.94 1101 PHE A C 1
ATOM 8571 O O . PHE A 1 1101 ? 36.375 9.521 -16.731 1.00 84.94 1101 PHE A O 1
ATOM 8578 N N . LEU A 1 1102 ? 34.155 9.871 -16.623 1.00 87.69 1102 LEU A N 1
ATOM 8579 C CA . LEU A 1 1102 ? 33.882 9.378 -17.974 1.00 87.69 1102 LEU A CA 1
ATOM 8580 C C . LEU A 1 1102 ? 34.560 10.252 -19.031 1.00 87.69 1102 LEU A C 1
ATOM 8582 O O . LEU A 1 1102 ? 35.198 9.724 -19.941 1.00 87.69 1102 LEU A O 1
ATOM 8586 N N . GLY A 1 1103 ? 34.450 11.577 -18.913 1.00 87.62 1103 GLY A N 1
ATOM 8587 C CA . GLY A 1 1103 ? 35.063 12.525 -19.840 1.00 87.62 1103 GLY A CA 1
ATOM 8588 C C . GLY A 1 1103 ? 36.583 12.385 -19.874 1.00 87.62 1103 GLY A C 1
ATOM 8589 O O . GLY A 1 1103 ? 37.180 12.323 -20.953 1.00 87.62 1103 GLY A O 1
ATOM 8590 N N . SER A 1 1104 ? 37.222 12.279 -18.711 1.00 83.56 1104 SER A N 1
ATOM 8591 C CA . SER A 1 1104 ? 38.675 12.132 -18.610 1.00 83.56 1104 SER A CA 1
ATOM 8592 C C . SER A 1 1104 ? 39.168 10.827 -19.248 1.00 83.56 1104 SER A C 1
ATOM 8594 O O . SER A 1 1104 ? 40.062 10.857 -20.098 1.00 83.56 1104 SER A O 1
ATOM 8596 N N . LEU A 1 1105 ? 38.530 9.690 -18.951 1.00 85.25 1105 LEU A N 1
ATOM 8597 C CA . LEU A 1 1105 ? 38.874 8.392 -19.548 1.00 85.25 1105 LEU A CA 1
ATOM 8598 C C . LEU A 1 1105 ? 38.586 8.327 -21.052 1.00 85.25 1105 LEU A C 1
ATOM 8600 O O . LEU A 1 1105 ? 39.414 7.841 -21.832 1.00 85.25 1105 LEU A O 1
ATOM 8604 N N . MET A 1 1106 ? 37.445 8.866 -21.484 1.00 88.00 1106 MET A N 1
ATOM 8605 C CA . MET A 1 1106 ? 37.094 8.941 -22.899 1.00 88.00 1106 MET A CA 1
ATOM 8606 C C . MET A 1 1106 ? 38.079 9.806 -23.681 1.00 88.00 1106 MET A C 1
ATOM 8608 O O . MET A 1 1106 ? 38.417 9.446 -24.808 1.00 88.00 1106 MET A O 1
ATOM 8612 N N . SER A 1 1107 ? 38.589 10.898 -23.096 1.00 88.44 1107 SER A N 1
ATOM 8613 C CA . SER A 1 1107 ? 39.581 11.762 -23.746 1.00 88.44 1107 SER A CA 1
ATOM 8614 C C . SER A 1 1107 ? 40.872 11.004 -24.079 1.00 88.44 1107 SER A C 1
ATOM 8616 O O . SER A 1 1107 ? 41.389 11.121 -25.193 1.00 88.44 1107 SER A O 1
ATOM 8618 N N . VAL A 1 1108 ? 41.350 10.141 -23.178 1.00 85.56 1108 VAL A N 1
ATOM 8619 C CA . VAL A 1 1108 ? 42.523 9.287 -23.409 1.00 85.56 1108 VAL A CA 1
ATOM 8620 C C . VAL A 1 1108 ? 42.203 8.213 -24.451 1.00 85.56 1108 VAL A C 1
ATOM 8622 O O . VAL A 1 1108 ? 42.946 8.060 -25.425 1.00 85.56 1108 VAL A O 1
ATOM 8625 N N . TRP A 1 1109 ? 41.065 7.525 -24.309 1.00 89.12 1109 TRP A N 1
ATOM 8626 C CA . TRP A 1 1109 ? 40.629 6.466 -25.224 1.00 89.12 1109 TRP A CA 1
ATOM 8627 C C . TRP A 1 1109 ? 40.550 6.942 -26.679 1.00 89.12 1109 TRP A C 1
ATOM 8629 O O . TRP A 1 1109 ? 41.168 6.348 -27.571 1.00 89.12 1109 TRP A O 1
ATOM 8639 N N . VAL A 1 1110 ? 39.842 8.049 -26.940 1.00 89.81 1110 VAL A N 1
ATOM 8640 C CA . VAL A 1 1110 ? 39.679 8.557 -28.312 1.00 89.81 1110 VAL A CA 1
ATOM 8641 C C . VAL A 1 1110 ? 41.002 9.035 -28.907 1.00 89.81 1110 VAL A C 1
ATOM 8643 O O . VAL A 1 1110 ? 41.260 8.818 -30.092 1.00 89.81 1110 VAL A O 1
ATOM 8646 N N . THR A 1 1111 ? 41.892 9.597 -28.083 1.00 88.69 1111 THR A N 1
ATOM 8647 C CA . THR A 1 1111 ? 43.223 10.053 -28.513 1.00 88.69 1111 THR A CA 1
ATOM 8648 C C . THR A 1 1111 ? 44.106 8.883 -28.952 1.00 88.69 1111 THR A C 1
ATOM 8650 O O . THR A 1 1111 ? 44.722 8.933 -30.020 1.00 88.69 1111 THR A O 1
ATOM 8653 N N . VAL A 1 1112 ? 44.138 7.790 -28.181 1.00 87.00 1112 VAL A N 1
ATOM 8654 C CA . VAL A 1 1112 ? 44.945 6.598 -28.498 1.00 87.00 1112 VAL A CA 1
ATOM 8655 C C . VAL A 1 1112 ? 44.437 5.889 -29.757 1.00 87.00 1112 VAL A C 1
ATOM 8657 O O . VAL A 1 1112 ? 45.218 5.541 -30.649 1.00 87.00 1112 VAL A O 1
ATOM 8660 N N . ILE A 1 1113 ? 43.120 5.748 -29.904 1.00 87.44 1113 ILE A N 1
ATOM 8661 C CA . ILE A 1 1113 ? 42.518 5.151 -31.103 1.00 87.44 1113 ILE A CA 1
ATOM 8662 C C . ILE A 1 1113 ? 42.716 6.047 -32.344 1.00 87.44 1113 ILE A C 1
ATOM 8664 O O . ILE A 1 1113 ? 42.965 5.536 -33.443 1.00 87.44 1113 ILE A O 1
ATOM 8668 N N . ALA A 1 1114 ? 42.714 7.378 -32.198 1.00 85.25 1114 ALA A N 1
ATOM 8669 C CA . ALA A 1 1114 ? 43.078 8.291 -33.284 1.00 85.25 1114 ALA A CA 1
ATOM 8670 C C . ALA A 1 1114 ? 44.540 8.099 -33.740 1.00 85.25 1114 ALA A C 1
ATOM 8672 O O . ALA A 1 1114 ? 44.823 8.103 -34.947 1.00 85.25 1114 ALA A O 1
ATOM 8673 N N . MET A 1 1115 ? 45.471 7.845 -32.811 1.00 84.56 1115 MET A N 1
ATOM 8674 C CA . MET A 1 1115 ? 46.873 7.525 -33.125 1.00 84.56 1115 MET A CA 1
ATOM 8675 C C . MET A 1 1115 ? 47.043 6.192 -33.870 1.00 84.56 1115 MET A C 1
ATOM 8677 O O . MET A 1 1115 ? 47.942 6.066 -34.714 1.00 84.56 1115 MET A O 1
ATOM 8681 N N . ALA A 1 1116 ? 46.160 5.217 -33.634 1.00 82.31 1116 ALA A N 1
ATOM 8682 C CA . ALA A 1 1116 ? 46.161 3.933 -34.337 1.00 82.31 1116 ALA A CA 1
ATOM 8683 C C . ALA A 1 1116 ? 45.835 4.060 -35.844 1.00 82.31 1116 ALA A C 1
ATOM 8685 O O . ALA A 1 1116 ? 46.149 3.153 -36.621 1.00 82.31 1116 ALA A O 1
ATOM 8686 N N . ARG A 1 1117 ? 45.270 5.197 -36.298 1.00 78.06 1117 ARG A N 1
ATOM 8687 C CA . ARG A 1 1117 ? 44.910 5.490 -37.705 1.00 78.06 1117 ARG A CA 1
ATOM 8688 C C . ARG A 1 1117 ? 44.167 4.329 -38.390 1.00 78.06 1117 ARG A C 1
ATOM 8690 O O . ARG A 1 1117 ? 44.584 3.873 -39.451 1.00 78.06 1117 ARG A O 1
ATOM 8697 N N . LEU A 1 1118 ? 43.125 3.789 -37.768 1.00 80.69 1118 LEU A N 1
ATOM 8698 C CA . LEU A 1 1118 ? 42.334 2.666 -38.299 1.00 80.69 1118 LEU A CA 1
ATOM 8699 C C . LEU A 1 1118 ? 41.385 3.107 -39.437 1.00 80.69 1118 LEU A C 1
ATOM 8701 O O . LEU A 1 1118 ? 41.215 4.305 -39.669 1.00 80.69 1118 LEU A O 1
ATOM 8705 N N . LYS A 1 1119 ? 40.770 2.150 -40.158 1.00 80.31 1119 LYS A N 1
ATOM 8706 C CA . LYS A 1 1119 ? 39.687 2.448 -41.125 1.00 80.31 1119 LYS A CA 1
ATOM 8707 C C . LYS A 1 1119 ? 38.547 3.183 -40.401 1.00 80.31 1119 LYS A C 1
ATOM 8709 O O . LYS A 1 1119 ? 38.285 2.870 -39.242 1.00 80.31 1119 LYS A O 1
ATOM 8714 N N . SER A 1 1120 ? 37.862 4.119 -41.067 1.00 77.25 1120 SER A N 1
ATOM 8715 C CA . SER A 1 1120 ? 36.836 4.972 -40.433 1.00 77.25 1120 SER A CA 1
ATOM 8716 C C . SER A 1 1120 ? 35.740 4.169 -39.727 1.00 77.25 1120 SER A C 1
ATOM 8718 O O . SER A 1 1120 ? 35.402 4.497 -38.596 1.00 77.25 1120 SER A O 1
ATOM 8720 N N . ILE A 1 1121 ? 35.272 3.081 -40.348 1.00 82.25 1121 ILE A N 1
ATOM 8721 C CA . ILE A 1 1121 ? 34.243 2.188 -39.795 1.00 82.25 1121 ILE A CA 1
ATOM 8722 C C . ILE A 1 1121 ? 34.730 1.548 -38.487 1.00 82.25 1121 ILE A C 1
ATOM 8724 O O . ILE A 1 1121 ? 34.085 1.675 -37.454 1.00 82.25 1121 ILE A O 1
ATOM 8728 N N . ILE A 1 1122 ? 35.922 0.940 -38.493 1.00 84.00 1122 ILE A N 1
ATOM 8729 C CA . ILE A 1 1122 ? 36.508 0.296 -37.303 1.00 84.00 1122 ILE A CA 1
ATOM 8730 C C . ILE A 1 1122 ? 36.764 1.332 -36.200 1.00 84.00 1122 ILE A C 1
ATOM 8732 O O . ILE A 1 1122 ? 36.503 1.077 -35.030 1.00 84.00 1122 ILE A O 1
ATOM 8736 N N . LYS A 1 1123 ? 37.242 2.523 -36.575 1.00 84.75 1123 LYS A N 1
ATOM 8737 C CA . LYS A 1 1123 ? 37.475 3.640 -35.654 1.00 84.75 1123 LYS A CA 1
ATOM 8738 C C . LYS A 1 1123 ? 36.175 4.071 -34.954 1.00 84.75 1123 LYS A C 1
ATOM 8740 O O . LYS A 1 1123 ? 36.179 4.232 -33.741 1.00 84.75 1123 LYS A O 1
ATOM 8745 N N . GLN A 1 1124 ? 35.075 4.219 -35.696 1.00 87.06 1124 GLN A N 1
ATOM 8746 C CA . GLN A 1 1124 ? 33.765 4.596 -35.149 1.00 87.06 1124 GLN A CA 1
ATOM 8747 C C . GLN A 1 1124 ? 33.165 3.501 -34.257 1.00 87.06 1124 GLN A C 1
ATOM 8749 O O . GLN A 1 1124 ? 32.658 3.807 -33.181 1.00 87.06 1124 GLN A O 1
ATOM 8754 N N . VAL A 1 1125 ? 33.290 2.230 -34.652 1.00 88.94 1125 VAL A N 1
ATOM 8755 C CA . VAL A 1 1125 ? 32.843 1.088 -33.836 1.00 88.94 1125 VAL A CA 1
ATOM 8756 C C . VAL A 1 1125 ? 33.599 1.031 -32.506 1.00 88.94 1125 VAL A C 1
ATOM 8758 O O . VAL A 1 1125 ? 32.979 0.875 -31.458 1.00 88.94 1125 VAL A O 1
ATOM 8761 N N . LEU A 1 1126 ? 34.921 1.230 -32.515 1.00 88.62 1126 LEU A N 1
ATOM 8762 C CA . LEU A 1 1126 ? 35.730 1.263 -31.290 1.00 88.62 1126 LEU A CA 1
ATOM 8763 C C . LEU A 1 1126 ? 35.428 2.477 -30.398 1.00 88.62 1126 LEU A C 1
ATOM 8765 O O . LEU A 1 1126 ? 35.573 2.385 -29.180 1.00 88.62 1126 LEU A O 1
ATOM 8769 N N . TYR A 1 1127 ? 35.000 3.605 -30.971 1.00 90.50 1127 TYR A N 1
ATOM 8770 C CA . TYR A 1 1127 ? 34.520 4.748 -30.190 1.00 90.50 1127 TYR A CA 1
ATOM 8771 C C . TYR A 1 1127 ? 33.206 4.445 -29.476 1.00 90.50 1127 TYR A C 1
ATOM 8773 O O . TYR A 1 1127 ? 33.099 4.725 -28.285 1.00 90.50 1127 TYR A O 1
ATOM 8781 N N . LEU A 1 1128 ? 32.244 3.827 -30.167 1.00 89.31 1128 LEU A N 1
ATOM 8782 C CA . LEU A 1 1128 ? 30.959 3.465 -29.572 1.00 89.31 1128 LEU A CA 1
ATOM 8783 C C . LEU A 1 1128 ? 31.108 2.368 -28.507 1.00 89.31 1128 LEU A C 1
ATOM 8785 O O . LEU A 1 1128 ? 30.619 2.529 -27.392 1.00 89.31 1128 LEU A O 1
ATOM 8789 N N . LEU A 1 1129 ? 31.832 1.288 -28.825 1.00 88.62 1129 LEU A N 1
ATOM 8790 C CA . LEU A 1 1129 ? 32.095 0.202 -27.877 1.00 88.62 1129 LEU A CA 1
ATOM 8791 C C . LEU A 1 1129 ? 32.870 0.702 -26.656 1.00 88.62 1129 LEU A C 1
ATOM 8793 O O . LEU A 1 1129 ? 32.503 0.379 -25.532 1.00 88.62 1129 LEU A O 1
ATOM 8797 N N . GLY A 1 1130 ? 33.889 1.541 -26.866 1.00 87.44 1130 GLY A N 1
ATOM 8798 C CA . GLY A 1 1130 ? 34.645 2.156 -25.778 1.00 87.44 1130 GLY A CA 1
ATOM 8799 C C . GLY A 1 1130 ? 33.763 2.979 -24.843 1.00 87.44 1130 GLY A C 1
ATOM 8800 O O . GLY A 1 1130 ? 33.838 2.791 -23.633 1.00 87.44 1130 GLY A O 1
ATOM 8801 N N . ALA A 1 1131 ? 32.879 3.821 -25.389 1.00 89.31 1131 ALA A N 1
ATOM 8802 C CA . ALA A 1 1131 ? 31.955 4.630 -24.593 1.00 89.31 1131 ALA A CA 1
ATOM 8803 C C . ALA A 1 1131 ? 30.983 3.774 -23.761 1.00 89.31 1131 ALA A C 1
ATOM 8805 O O . ALA A 1 1131 ? 30.797 4.040 -22.575 1.00 89.31 1131 ALA A O 1
ATOM 8806 N N . MET A 1 1132 ? 30.407 2.718 -24.349 1.00 89.19 1132 MET A N 1
ATOM 8807 C CA . MET A 1 1132 ? 29.503 1.807 -23.635 1.00 89.19 1132 MET A CA 1
ATOM 8808 C C . MET A 1 1132 ? 30.226 1.020 -22.535 1.00 89.19 1132 MET A C 1
ATOM 8810 O O . MET A 1 1132 ? 29.731 0.932 -21.413 1.00 89.19 1132 MET A O 1
ATOM 8814 N N . SER A 1 1133 ? 31.410 0.472 -22.830 1.00 85.38 1133 SER A N 1
ATOM 8815 C CA . SER A 1 1133 ? 32.191 -0.305 -21.862 1.00 85.38 1133 SER A CA 1
ATOM 8816 C C . SER A 1 1133 ? 32.716 0.554 -20.712 1.00 85.38 1133 SER A C 1
ATOM 8818 O O . SER A 1 1133 ? 32.648 0.124 -19.564 1.00 85.38 1133 SER A O 1
ATOM 8820 N N . LEU A 1 1134 ? 33.189 1.772 -20.995 1.00 87.81 1134 LEU A N 1
ATOM 8821 C CA . LEU A 1 1134 ? 33.644 2.715 -19.970 1.00 87.81 1134 LEU A CA 1
ATOM 8822 C C . LEU A 1 1134 ? 32.492 3.182 -19.076 1.00 87.81 1134 LEU A C 1
ATOM 8824 O O . LEU A 1 1134 ? 32.639 3.197 -17.857 1.00 87.81 1134 LEU A O 1
ATOM 8828 N N . SER A 1 1135 ? 31.328 3.486 -19.657 1.00 87.62 1135 SER A N 1
ATOM 8829 C CA . SER A 1 1135 ? 30.130 3.848 -18.891 1.00 87.62 1135 SER A CA 1
ATOM 8830 C C . SER A 1 1135 ? 29.677 2.720 -17.957 1.00 87.62 1135 SER A C 1
ATOM 8832 O O . SER A 1 1135 ? 29.343 2.981 -16.805 1.00 87.62 1135 SER A O 1
ATOM 8834 N N . MET A 1 1136 ? 29.679 1.470 -18.435 1.00 84.25 1136 MET A N 1
ATOM 8835 C CA . MET A 1 1136 ? 29.306 0.305 -17.625 1.00 84.25 1136 MET A CA 1
ATOM 8836 C C . MET A 1 1136 ? 30.327 0.040 -16.507 1.00 84.25 1136 MET A C 1
ATOM 8838 O O . MET A 1 1136 ? 29.945 -0.214 -15.369 1.00 84.25 1136 MET A O 1
ATOM 8842 N N . ALA A 1 1137 ? 31.629 0.137 -16.800 1.00 80.56 1137 ALA A N 1
ATOM 8843 C CA . ALA A 1 1137 ? 32.684 -0.071 -15.807 1.00 80.56 1137 ALA A CA 1
ATOM 8844 C C . ALA A 1 1137 ? 32.626 0.964 -14.669 1.00 80.56 1137 ALA A C 1
ATOM 8846 O O . ALA A 1 1137 ? 32.743 0.598 -13.501 1.00 80.56 1137 ALA A O 1
ATOM 8847 N N . LEU A 1 1138 ? 32.371 2.237 -14.997 1.00 80.81 1138 LEU A N 1
ATOM 8848 C CA . LEU A 1 1138 ? 32.222 3.308 -14.006 1.00 80.81 1138 LEU A CA 1
ATOM 8849 C C . LEU A 1 1138 ? 30.964 3.155 -13.136 1.00 80.81 1138 LEU A C 1
ATOM 8851 O O . LEU A 1 1138 ? 30.982 3.566 -11.979 1.00 80.81 1138 LEU A O 1
ATOM 8855 N N . GLN A 1 1139 ? 29.889 2.551 -13.659 1.00 79.75 1139 GLN A N 1
ATOM 8856 C CA . GLN A 1 1139 ? 28.696 2.223 -12.866 1.00 79.75 1139 GLN A CA 1
ATOM 8857 C C . GLN A 1 1139 ? 28.926 1.056 -11.897 1.00 79.75 1139 GLN A C 1
ATOM 8859 O O . GLN A 1 1139 ? 28.301 1.025 -10.839 1.00 79.75 1139 GLN A O 1
ATOM 8864 N N . LEU A 1 1140 ? 29.800 0.106 -12.246 1.00 72.56 1140 LEU A N 1
ATOM 8865 C CA . LEU A 1 1140 ? 30.114 -1.050 -11.402 1.00 72.56 1140 LEU A CA 1
ATOM 8866 C C . LEU A 1 1140 ? 31.025 -0.682 -10.227 1.00 72.56 1140 LEU A C 1
ATOM 8868 O O . LEU A 1 1140 ? 30.730 -1.046 -9.093 1.00 72.56 1140 LEU A O 1
ATOM 8872 N N . ASP A 1 1141 ? 32.123 0.026 -10.492 1.00 68.06 1141 ASP A N 1
ATOM 8873 C CA . ASP A 1 1141 ? 33.030 0.511 -9.451 1.00 68.06 1141 ASP A CA 1
ATOM 8874 C C . ASP A 1 1141 ? 33.778 1.766 -9.929 1.00 68.06 1141 ASP A C 1
ATOM 8876 O O . ASP A 1 1141 ? 34.742 1.706 -10.695 1.00 68.06 1141 ASP A O 1
ATOM 8880 N N . ARG A 1 1142 ? 33.328 2.930 -9.456 1.00 63.91 1142 ARG A N 1
ATOM 8881 C CA . ARG A 1 1142 ? 33.893 4.243 -9.803 1.00 63.91 1142 ARG A CA 1
ATOM 8882 C C . ARG A 1 1142 ? 35.307 4.485 -9.261 1.00 63.91 1142 ARG A C 1
ATOM 8884 O O . ARG A 1 1142 ? 35.989 5.369 -9.769 1.00 63.91 1142 ARG A O 1
ATOM 8891 N N . HIS A 1 1143 ? 35.758 3.719 -8.264 1.00 60.47 1143 HIS A N 1
ATOM 8892 C CA . HIS A 1 1143 ? 37.075 3.887 -7.631 1.00 60.47 1143 HIS A CA 1
ATOM 8893 C C . HIS A 1 1143 ? 38.047 2.736 -7.925 1.00 60.47 1143 HIS A C 1
ATOM 8895 O O . HIS A 1 1143 ? 39.206 2.781 -7.507 1.00 60.47 1143 HIS A O 1
ATOM 8901 N N . GLY A 1 1144 ? 37.606 1.720 -8.668 1.00 65.50 1144 GLY A N 1
ATOM 8902 C CA . GLY A 1 1144 ? 38.434 0.583 -9.041 1.00 65.50 1144 GLY A CA 1
ATOM 8903 C C . GLY A 1 1144 ? 39.618 0.996 -9.916 1.00 65.50 1144 GLY A C 1
ATOM 8904 O O . GLY A 1 1144 ? 39.447 1.424 -11.059 1.00 65.50 1144 GLY A O 1
ATOM 8905 N N . LEU A 1 1145 ? 40.844 0.784 -9.426 1.00 68.38 1145 LEU A N 1
ATOM 8906 C CA . LEU A 1 1145 ? 42.081 1.062 -10.170 1.00 68.38 1145 LEU A CA 1
ATOM 8907 C C . LEU A 1 1145 ? 42.105 0.361 -11.546 1.00 68.38 1145 LEU A C 1
ATOM 8909 O O . LEU A 1 1145 ? 42.578 0.921 -12.535 1.00 68.38 1145 LEU A O 1
ATOM 8913 N N . TRP A 1 1146 ? 41.538 -0.847 -11.632 1.00 69.94 1146 TRP A N 1
ATOM 8914 C CA . TRP A 1 1146 ? 41.395 -1.603 -12.881 1.00 69.94 1146 TRP A CA 1
ATOM 8915 C C . TRP A 1 1146 ? 40.429 -0.967 -13.884 1.00 69.94 1146 TRP A C 1
ATOM 8917 O O . TRP A 1 1146 ? 40.659 -1.084 -15.089 1.00 69.94 1146 TRP A O 1
ATOM 8927 N N . ASN A 1 1147 ? 39.406 -0.248 -13.419 1.00 69.12 1147 ASN A N 1
ATOM 8928 C CA . ASN A 1 1147 ? 38.471 0.470 -14.289 1.00 69.12 1147 ASN A CA 1
ATOM 8929 C C . ASN A 1 1147 ? 39.120 1.722 -14.903 1.00 69.12 1147 ASN A C 1
ATOM 8931 O O . ASN A 1 1147 ? 38.743 2.130 -16.000 1.00 69.12 1147 ASN A O 1
ATOM 8935 N N . LEU A 1 1148 ? 40.159 2.266 -14.255 1.00 67.00 1148 LEU A N 1
ATOM 8936 C CA . LEU A 1 1148 ? 40.989 3.356 -14.776 1.00 67.00 1148 LEU A CA 1
ATOM 8937 C C . LEU A 1 1148 ? 42.094 2.855 -15.736 1.00 67.00 1148 LEU A C 1
ATOM 8939 O O . LEU A 1 1148 ? 42.273 3.384 -16.837 1.00 67.00 1148 LEU A O 1
ATOM 8943 N N . LEU A 1 1149 ? 42.845 1.820 -15.339 1.00 73.88 1149 LEU A N 1
ATOM 8944 C CA . LEU A 1 1149 ? 44.000 1.307 -16.095 1.00 73.88 1149 LEU A CA 1
ATOM 8945 C C . LEU A 1 1149 ? 43.619 0.372 -17.251 1.00 73.88 1149 LEU A C 1
ATOM 8947 O O . LEU A 1 1149 ? 44.242 0.428 -18.313 1.00 73.88 1149 LEU A O 1
ATOM 8951 N N . GLY A 1 1150 ? 42.601 -0.472 -17.076 1.00 79.50 1150 GLY A N 1
ATOM 8952 C CA . GLY A 1 1150 ? 42.217 -1.513 -18.035 1.00 79.50 1150 GLY A CA 1
ATOM 8953 C C . GLY A 1 1150 ? 41.891 -0.980 -19.437 1.00 79.50 1150 GLY A C 1
ATOM 8954 O O . GLY A 1 1150 ? 42.524 -1.412 -20.405 1.00 79.50 1150 GLY A O 1
ATOM 8955 N N . PRO A 1 1151 ? 40.972 -0.008 -19.583 1.00 79.69 1151 PRO A N 1
ATOM 8956 C CA . PRO A 1 1151 ? 40.625 0.574 -20.881 1.00 79.69 1151 PRO A CA 1
ATOM 8957 C C . PRO A 1 1151 ? 41.816 1.255 -21.570 1.00 79.69 1151 PRO A C 1
ATOM 8959 O O . PRO A 1 1151 ? 42.019 1.102 -22.775 1.00 79.69 1151 PRO A O 1
ATOM 8962 N N . SER A 1 1152 ? 42.656 1.952 -20.802 1.00 76.50 1152 SER A N 1
ATOM 8963 C CA . SER A 1 1152 ? 43.858 2.620 -21.312 1.00 76.50 1152 SER A CA 1
ATOM 8964 C C . SER A 1 1152 ? 44.888 1.615 -21.846 1.00 76.50 1152 SER A C 1
ATOM 8966 O O . SER A 1 1152 ? 45.409 1.785 -22.951 1.00 76.50 1152 SER A O 1
ATOM 8968 N N . LEU A 1 1153 ? 45.136 0.521 -21.116 1.00 83.44 1153 LEU A N 1
ATOM 8969 C CA . LEU A 1 1153 ? 46.019 -0.570 -21.549 1.00 83.44 1153 LEU A CA 1
ATOM 8970 C C . LEU A 1 1153 ? 45.471 -1.296 -22.783 1.00 83.44 1153 LEU A C 1
ATOM 8972 O O . LEU A 1 1153 ? 46.225 -1.610 -23.705 1.00 83.44 1153 LEU A O 1
ATOM 8976 N N . PHE A 1 1154 ? 44.158 -1.512 -22.841 1.00 86.06 1154 PHE A N 1
ATOM 8977 C CA . PHE A 1 1154 ? 43.507 -2.143 -23.984 1.00 86.06 1154 PHE A CA 1
ATOM 8978 C C . PHE A 1 1154 ? 43.597 -1.276 -25.252 1.00 86.06 1154 PHE A C 1
ATOM 8980 O O . PHE A 1 1154 ? 43.965 -1.777 -26.319 1.00 86.06 1154 PHE A O 1
ATOM 8987 N N . ALA A 1 1155 ? 43.367 0.037 -25.145 1.00 84.12 1155 ALA A N 1
ATOM 8988 C CA . ALA A 1 1155 ? 43.539 0.972 -26.259 1.00 84.12 1155 ALA A CA 1
ATOM 8989 C C . ALA A 1 1155 ? 44.995 1.019 -26.762 1.00 84.12 1155 ALA A C 1
ATOM 8991 O O . ALA A 1 1155 ? 45.238 1.009 -27.975 1.00 84.12 1155 ALA A O 1
ATOM 8992 N N . LEU A 1 1156 ? 45.974 1.013 -25.847 1.00 85.62 1156 LEU A N 1
ATOM 8993 C CA . LEU A 1 1156 ? 47.397 0.922 -26.193 1.00 85.62 1156 LEU A CA 1
ATOM 8994 C C . LEU A 1 1156 ? 47.731 -0.406 -26.889 1.00 85.62 1156 LEU A C 1
ATOM 8996 O O . LEU A 1 1156 ? 48.490 -0.407 -27.859 1.00 85.62 1156 LEU A O 1
ATOM 9000 N N . GLY A 1 1157 ? 47.115 -1.514 -26.466 1.00 87.25 1157 GLY A N 1
ATOM 9001 C CA . GLY A 1 1157 ? 47.211 -2.816 -27.129 1.00 87.25 1157 GLY A CA 1
ATOM 9002 C C . GLY A 1 1157 ? 46.710 -2.779 -28.576 1.00 87.25 1157 GLY A C 1
ATOM 9003 O O . GLY A 1 1157 ? 47.421 -3.208 -29.487 1.00 87.25 1157 GLY A O 1
ATOM 9004 N N . ILE A 1 1158 ? 45.538 -2.181 -28.824 1.00 86.69 1158 ILE A N 1
ATOM 9005 C CA . ILE A 1 1158 ? 44.993 -1.991 -30.183 1.00 86.69 1158 ILE A CA 1
ATOM 9006 C C . ILE A 1 1158 ? 45.965 -1.183 -31.052 1.00 86.69 1158 ILE A C 1
ATOM 9008 O O . ILE A 1 1158 ? 46.239 -1.547 -32.202 1.00 86.69 1158 ILE A O 1
ATOM 9012 N N . MET A 1 1159 ? 46.514 -0.093 -30.511 1.00 86.75 1159 MET A N 1
ATOM 9013 C CA . MET A 1 1159 ? 47.490 0.737 -31.215 1.00 86.75 1159 MET A CA 1
ATOM 9014 C C . MET A 1 1159 ? 48.772 -0.046 -31.544 1.00 86.75 1159 MET A C 1
ATOM 9016 O O . MET A 1 1159 ? 49.233 0.001 -32.688 1.00 86.75 1159 MET A O 1
ATOM 9020 N N . ALA A 1 1160 ? 49.316 -0.799 -30.584 1.00 85.25 1160 ALA A N 1
ATOM 9021 C CA . ALA A 1 1160 ? 50.519 -1.611 -30.758 1.00 85.25 1160 ALA A CA 1
ATOM 9022 C C . ALA A 1 1160 ? 50.332 -2.704 -31.821 1.00 85.25 1160 ALA A C 1
ATOM 9024 O O . ALA A 1 1160 ? 51.199 -2.883 -32.682 1.00 85.25 1160 ALA A O 1
ATOM 9025 N N . VAL A 1 1161 ? 49.179 -3.380 -31.834 1.00 86.06 1161 VAL A N 1
ATOM 9026 C CA . VAL A 1 1161 ? 48.830 -4.368 -32.866 1.00 86.06 1161 VAL A CA 1
ATOM 9027 C C . VAL A 1 1161 ? 48.737 -3.697 -34.238 1.00 86.06 1161 VAL A C 1
ATOM 9029 O O . VAL A 1 1161 ? 49.361 -4.156 -35.196 1.00 86.06 1161 VAL A O 1
ATOM 9032 N N . ALA A 1 1162 ? 48.041 -2.561 -34.345 1.00 82.88 1162 ALA A N 1
ATOM 9033 C CA . ALA A 1 1162 ? 47.899 -1.831 -35.605 1.00 82.88 1162 ALA A CA 1
ATOM 9034 C C . ALA A 1 1162 ? 49.248 -1.336 -36.164 1.00 82.88 1162 ALA A C 1
ATOM 9036 O O . ALA A 1 1162 ? 49.475 -1.356 -37.380 1.00 82.88 1162 ALA A O 1
ATOM 9037 N N . TRP A 1 1163 ? 50.158 -0.890 -35.295 1.00 84.75 1163 TRP A N 1
ATOM 9038 C CA . TRP A 1 1163 ? 51.504 -0.457 -35.679 1.00 84.75 1163 TRP A CA 1
ATOM 9039 C C . TRP A 1 1163 ? 52.405 -1.638 -36.053 1.00 84.75 1163 TRP A C 1
ATOM 9041 O O . TRP A 1 1163 ? 53.128 -1.549 -37.048 1.00 84.75 1163 TRP A O 1
ATOM 9051 N N . THR A 1 1164 ? 52.317 -2.759 -35.333 1.00 81.94 1164 THR A N 1
ATOM 9052 C CA . THR A 1 1164 ? 53.060 -3.995 -35.631 1.00 81.94 1164 THR A CA 1
ATOM 9053 C C . THR A 1 1164 ? 52.647 -4.575 -36.982 1.00 81.94 1164 THR A C 1
ATOM 9055 O O . THR A 1 1164 ? 53.502 -4.800 -37.837 1.00 81.94 1164 THR A O 1
ATOM 9058 N N . VAL A 1 1165 ? 51.341 -4.700 -37.253 1.00 80.88 1165 VAL A N 1
ATOM 9059 C CA . VAL A 1 1165 ? 50.818 -5.178 -38.548 1.00 80.88 1165 VAL A CA 1
ATOM 9060 C C . VAL A 1 1165 ? 51.304 -4.296 -39.704 1.00 80.88 1165 VAL A C 1
ATOM 9062 O O . VAL A 1 1165 ? 51.702 -4.800 -40.756 1.00 80.88 1165 VAL A O 1
ATOM 9065 N N . ARG A 1 1166 ? 51.336 -2.971 -39.518 1.00 77.31 1166 ARG A N 1
ATOM 9066 C CA . ARG A 1 1166 ? 51.872 -2.042 -40.528 1.00 77.31 1166 ARG A CA 1
ATOM 9067 C C . ARG A 1 1166 ? 53.380 -2.146 -40.705 1.00 77.31 1166 ARG A C 1
ATOM 9069 O O . ARG A 1 1166 ? 53.852 -2.033 -41.833 1.00 77.31 1166 ARG A O 1
ATOM 9076 N N . THR A 1 1167 ? 54.115 -2.361 -39.621 1.00 78.19 1167 THR A N 1
ATOM 9077 C CA . THR A 1 1167 ? 55.572 -2.533 -39.638 1.00 78.19 1167 THR A CA 1
ATOM 9078 C C . THR A 1 1167 ? 55.953 -3.807 -40.393 1.00 78.19 1167 THR A C 1
ATOM 9080 O O . THR A 1 1167 ? 56.818 -3.757 -41.266 1.00 78.19 1167 THR A O 1
ATOM 9083 N N . ILE A 1 1168 ? 55.231 -4.909 -40.156 1.00 79.81 1168 ILE A N 1
ATOM 9084 C CA . ILE A 1 1168 ? 55.392 -6.182 -40.878 1.00 79.81 1168 ILE A CA 1
ATOM 9085 C C . ILE A 1 1168 ? 55.066 -6.005 -42.369 1.00 79.81 1168 ILE A C 1
ATOM 9087 O O . ILE A 1 1168 ? 55.863 -6.395 -43.220 1.00 79.81 1168 ILE A O 1
ATOM 9091 N N . ARG A 1 1169 ? 53.945 -5.347 -42.708 1.00 73.00 1169 ARG A N 1
ATOM 9092 C CA . ARG A 1 1169 ? 53.549 -5.115 -44.113 1.00 73.00 1169 ARG A CA 1
ATOM 9093 C C . ARG A 1 1169 ? 54.494 -4.179 -44.876 1.00 73.00 1169 ARG A C 1
ATOM 9095 O O . ARG A 1 1169 ? 54.669 -4.357 -46.075 1.00 73.00 1169 ARG A O 1
ATOM 9102 N N . ARG A 1 1170 ? 55.106 -3.186 -44.215 1.00 72.12 1170 ARG A N 1
ATOM 9103 C CA . ARG A 1 1170 ? 55.980 -2.177 -44.857 1.00 72.12 1170 ARG A CA 1
ATOM 9104 C C . ARG A 1 1170 ? 57.485 -2.440 -44.702 1.00 72.12 1170 ARG A C 1
ATOM 9106 O O . ARG A 1 1170 ? 58.276 -1.661 -45.231 1.00 72.12 1170 ARG A O 1
ATOM 9113 N N . ARG A 1 1171 ? 57.889 -3.493 -43.975 1.00 69.00 1171 ARG A N 1
ATOM 9114 C CA . ARG A 1 1171 ? 59.291 -3.839 -43.636 1.00 69.00 1171 ARG A CA 1
ATOM 9115 C C . ARG A 1 1171 ? 60.120 -2.673 -43.054 1.00 69.00 1171 ARG A C 1
ATOM 9117 O O . ARG A 1 1171 ? 61.342 -2.662 -43.158 1.00 69.00 1171 ARG A O 1
ATOM 9124 N N . ARG A 1 1172 ? 59.465 -1.671 -42.458 1.00 72.06 1172 ARG A N 1
ATOM 9125 C CA . ARG A 1 1172 ? 60.069 -0.494 -41.804 1.00 72.06 1172 ARG A CA 1
ATOM 9126 C C . ARG A 1 1172 ? 59.240 -0.122 -40.577 1.00 72.06 1172 ARG A C 1
ATOM 9128 O O . ARG A 1 1172 ? 58.015 -0.226 -40.629 1.00 72.06 1172 ARG A O 1
ATOM 9135 N N . CYS A 1 1173 ? 59.889 0.353 -39.514 1.00 64.88 1173 CYS A N 1
ATOM 9136 C CA . CYS A 1 1173 ? 59.217 0.761 -38.278 1.00 64.88 1173 CYS A CA 1
ATOM 9137 C C . CYS A 1 1173 ? 58.218 1.906 -38.518 1.00 64.88 1173 CYS A C 1
ATOM 9139 O O . CYS A 1 1173 ? 58.525 2.891 -39.196 1.00 64.88 1173 CYS A O 1
ATOM 9141 N N . TYR A 1 1174 ? 57.017 1.778 -37.952 1.00 63.84 1174 TYR A N 1
ATOM 9142 C CA . TYR A 1 1174 ? 55.961 2.786 -38.011 1.00 63.84 1174 TYR A CA 1
ATOM 9143 C C . TYR A 1 1174 ? 55.764 3.444 -36.631 1.00 63.84 1174 TYR A C 1
ATOM 9145 O O . TYR A 1 1174 ? 55.663 2.709 -35.651 1.00 63.84 1174 TYR A O 1
ATOM 9153 N N . PRO A 1 1175 ? 55.648 4.789 -36.528 1.00 66.94 1175 PRO A N 1
ATOM 9154 C CA . PRO A 1 1175 ? 55.674 5.790 -37.603 1.00 66.94 1175 PRO A CA 1
ATOM 9155 C C . PRO A 1 1175 ? 57.078 6.052 -38.202 1.00 66.94 1175 PRO A C 1
ATOM 9157 O O . PRO A 1 1175 ? 58.068 6.036 -37.477 1.00 66.94 1175 PRO A O 1
ATOM 9160 N N . PRO A 1 1176 ? 57.171 6.360 -39.515 1.00 62.47 1176 PRO A N 1
ATOM 9161 C CA . PRO A 1 1176 ? 58.422 6.310 -40.290 1.00 62.47 1176 PRO A CA 1
ATOM 9162 C C . PRO A 1 1176 ? 59.374 7.507 -40.101 1.00 62.47 1176 PRO A C 1
ATOM 9164 O O . PRO A 1 1176 ? 60.468 7.518 -40.656 1.00 62.47 1176 PRO A O 1
ATOM 9167 N N . THR A 1 1177 ? 58.970 8.544 -39.366 1.00 73.69 1177 THR A N 1
ATOM 9168 C CA . THR A 1 1177 ? 59.746 9.784 -39.203 1.00 73.69 1177 THR A CA 1
ATOM 9169 C C . THR A 1 1177 ? 60.316 9.898 -37.791 1.00 73.69 1177 THR A C 1
ATOM 9171 O O . THR A 1 1177 ? 59.553 10.134 -36.855 1.00 73.69 1177 THR A O 1
ATOM 9174 N N . TRP A 1 1178 ? 61.646 9.846 -37.647 1.00 75.12 1178 TRP A N 1
ATOM 9175 C CA . TRP A 1 1178 ? 62.380 10.106 -36.390 1.00 75.12 1178 TRP A CA 1
ATOM 9176 C C . TRP A 1 1178 ? 61.940 11.405 -35.694 1.00 75.12 1178 TRP A C 1
ATOM 9178 O O . TRP A 1 1178 ? 61.718 11.426 -34.487 1.00 75.12 1178 TRP A O 1
ATOM 9188 N N . LYS A 1 1179 ? 61.682 12.470 -36.470 1.00 74.50 1179 LYS A N 1
ATOM 9189 C CA . LYS A 1 1179 ? 61.176 13.752 -35.947 1.00 74.50 1179 LYS A CA 1
ATOM 9190 C C . LYS A 1 1179 ? 59.866 13.607 -35.159 1.00 74.50 1179 LYS A C 1
ATOM 9192 O O . LYS A 1 1179 ? 59.649 14.334 -34.202 1.00 74.50 1179 LYS A O 1
ATOM 9197 N N . ARG A 1 1180 ? 58.994 12.664 -35.527 1.00 76.88 1180 ARG A N 1
ATOM 9198 C CA . ARG A 1 1180 ? 57.723 12.434 -34.822 1.00 76.88 1180 ARG A CA 1
ATOM 9199 C C . ARG A 1 1180 ? 57.906 11.655 -33.519 1.00 76.88 1180 ARG A C 1
ATOM 9201 O O . ARG A 1 1180 ? 57.170 11.899 -32.570 1.00 76.88 1180 ARG A O 1
ATOM 9208 N N . TRP A 1 1181 ? 58.888 10.758 -33.475 1.00 76.88 1181 TRP A N 1
ATOM 9209 C CA . TRP A 1 1181 ? 59.258 10.044 -32.255 1.00 76.88 1181 TRP A CA 1
ATOM 9210 C C . TRP A 1 1181 ? 59.812 11.002 -31.199 1.00 76.88 1181 TRP A C 1
ATOM 9212 O O . TRP A 1 1181 ? 59.327 11.003 -30.075 1.00 76.88 1181 TRP A O 1
ATOM 9222 N N . VAL A 1 1182 ? 60.744 11.875 -31.589 1.00 80.31 1182 VAL A N 1
ATOM 9223 C CA . VAL A 1 1182 ? 61.442 12.771 -30.653 1.00 80.31 1182 VAL A CA 1
ATOM 9224 C C . VAL A 1 1182 ? 60.613 13.980 -30.228 1.00 80.31 1182 VAL A C 1
ATOM 9226 O O . VAL A 1 1182 ? 60.637 14.333 -29.057 1.00 80.31 1182 VAL A O 1
ATOM 9229 N N . PHE A 1 1183 ? 59.879 14.623 -31.143 1.00 79.88 1183 PHE A N 1
ATOM 9230 C CA . PHE A 1 1183 ? 59.226 15.908 -30.842 1.00 79.88 1183 PHE A CA 1
ATOM 9231 C C . PHE A 1 1183 ? 57.749 15.808 -30.440 1.00 79.88 1183 PHE A C 1
ATOM 9233 O O . PHE A 1 1183 ? 57.198 16.796 -29.971 1.00 79.88 1183 PHE A O 1
ATOM 9240 N N . PHE A 1 1184 ? 57.095 14.655 -30.623 1.00 80.00 1184 PHE A N 1
ATOM 9241 C CA . PHE A 1 1184 ? 55.650 14.520 -30.375 1.00 80.00 1184 PHE A CA 1
ATOM 9242 C C . PHE A 1 1184 ? 55.317 13.308 -29.502 1.00 80.00 1184 PHE A C 1
ATOM 9244 O O . PHE A 1 1184 ? 54.698 13.461 -28.455 1.00 80.00 1184 PHE A O 1
ATOM 9251 N N . LEU A 1 1185 ? 55.764 12.109 -29.893 1.00 81.25 1185 LEU A N 1
ATOM 9252 C CA . LEU A 1 1185 ? 55.434 10.883 -29.162 1.00 81.25 1185 LEU A CA 1
ATOM 9253 C C . LEU A 1 1185 ? 56.151 10.797 -27.814 1.00 81.25 1185 LEU A C 1
ATOM 9255 O O . LEU A 1 1185 ? 55.470 10.654 -26.810 1.00 81.25 1185 LEU A O 1
ATOM 9259 N N . PHE A 1 1186 ? 57.482 10.931 -27.773 1.00 83.88 1186 PHE A N 1
ATOM 9260 C CA . PHE A 1 1186 ? 58.241 10.802 -26.524 1.00 83.88 1186 PHE A CA 1
ATOM 9261 C C . PHE A 1 1186 ? 57.850 11.855 -25.464 1.00 83.88 1186 PHE A C 1
ATOM 9263 O O . PHE A 1 1186 ? 57.521 11.449 -24.346 1.00 83.88 1186 PHE A O 1
ATOM 9270 N N . PRO A 1 1187 ? 57.769 13.168 -25.783 1.00 85.94 1187 PRO A N 1
ATOM 9271 C CA . PRO A 1 1187 ? 57.308 14.173 -24.826 1.00 85.94 1187 PRO A CA 1
ATOM 9272 C C . PRO A 1 1187 ? 55.864 13.927 -24.373 1.00 85.94 1187 PRO A C 1
ATOM 9274 O O . PRO A 1 1187 ? 55.587 13.974 -23.180 1.00 85.94 1187 PRO A O 1
ATOM 9277 N N . GLY A 1 1188 ? 54.956 13.590 -25.299 1.00 84.31 1188 GLY A N 1
ATOM 9278 C CA . GLY A 1 1188 ? 53.556 13.304 -24.977 1.00 84.31 1188 GLY A CA 1
ATOM 9279 C C . GLY A 1 1188 ? 53.385 12.087 -24.063 1.00 84.31 1188 GLY A C 1
ATOM 9280 O O . GLY A 1 1188 ? 52.642 12.154 -23.086 1.00 84.31 1188 GLY A O 1
ATOM 9281 N N . THR A 1 1189 ? 54.116 10.996 -24.320 1.00 83.88 1189 THR A N 1
ATOM 9282 C CA . THR A 1 1189 ? 54.083 9.799 -23.465 1.00 83.88 1189 THR A CA 1
ATOM 9283 C C . THR A 1 1189 ? 54.693 10.046 -22.092 1.00 83.88 1189 THR A C 1
ATOM 9285 O O . THR A 1 1189 ? 54.121 9.587 -21.113 1.00 83.88 1189 THR A O 1
ATOM 9288 N N . MET A 1 1190 ? 55.797 10.800 -22.001 1.00 86.94 1190 MET A N 1
ATOM 9289 C CA . MET A 1 1190 ? 56.425 11.135 -20.717 1.00 86.94 1190 MET A CA 1
ATOM 9290 C C . MET A 1 1190 ? 55.508 11.994 -19.843 1.00 86.94 1190 MET A C 1
ATOM 9292 O O . MET A 1 1190 ? 55.377 11.735 -18.650 1.00 86.94 1190 MET A O 1
ATOM 9296 N N . ILE A 1 1191 ? 54.822 12.979 -20.434 1.00 88.06 1191 ILE A N 1
ATOM 9297 C CA . ILE A 1 1191 ? 53.850 13.814 -19.716 1.00 88.06 1191 ILE A CA 1
ATOM 9298 C C . ILE A 1 1191 ? 52.670 12.961 -19.218 1.00 88.06 1191 ILE A C 1
ATOM 9300 O O . ILE A 1 1191 ? 52.289 13.078 -18.055 1.00 88.06 1191 ILE A O 1
ATOM 9304 N N . ALA A 1 1192 ? 52.133 12.064 -20.054 1.00 82.94 1192 ALA A N 1
ATOM 9305 C CA . ALA A 1 1192 ? 51.030 11.180 -19.671 1.00 82.94 1192 ALA A CA 1
ATOM 9306 C C . ALA A 1 1192 ? 51.413 10.204 -18.542 1.00 82.94 1192 ALA A C 1
ATOM 9308 O O . ALA A 1 1192 ? 50.648 10.028 -17.596 1.00 82.94 1192 ALA A O 1
ATOM 9309 N N . THR A 1 1193 ? 52.606 9.598 -18.596 1.00 83.06 1193 THR A N 1
ATOM 9310 C CA . THR A 1 1193 ? 53.079 8.692 -17.534 1.00 83.06 1193 THR A CA 1
ATOM 9311 C C . THR A 1 1193 ? 53.320 9.424 -16.219 1.00 83.06 1193 THR A C 1
ATOM 9313 O O . THR A 1 1193 ? 52.965 8.904 -15.165 1.00 83.06 1193 THR A O 1
ATOM 9316 N N . SER A 1 1194 ? 53.866 10.642 -16.270 1.00 85.56 1194 SER A N 1
ATOM 9317 C CA . SER A 1 1194 ? 54.057 11.472 -15.078 1.00 85.56 1194 SER A CA 1
ATOM 9318 C C . SER A 1 1194 ? 52.726 11.893 -14.457 1.00 85.56 1194 SER A C 1
ATOM 9320 O O . SER A 1 1194 ? 52.609 11.886 -13.236 1.00 85.56 1194 SER A O 1
ATOM 9322 N N . ALA A 1 1195 ? 51.705 12.194 -15.270 1.00 83.06 1195 ALA A N 1
ATOM 9323 C CA . ALA A 1 1195 ? 50.361 12.490 -14.776 1.00 83.06 1195 ALA A CA 1
ATOM 9324 C C . ALA A 1 1195 ? 49.781 11.302 -13.992 1.00 83.06 1195 ALA A C 1
ATOM 9326 O O . ALA A 1 1195 ? 49.404 11.450 -12.833 1.00 83.06 1195 ALA A O 1
ATOM 9327 N N . VAL A 1 1196 ? 49.779 10.103 -14.583 1.00 79.25 1196 VAL A N 1
ATOM 9328 C CA . VAL A 1 1196 ? 49.261 8.890 -13.924 1.00 79.25 1196 VAL A CA 1
ATOM 9329 C C . VAL A 1 1196 ? 50.045 8.555 -12.650 1.00 79.25 1196 VAL A C 1
ATOM 9331 O O . VAL A 1 1196 ? 49.444 8.151 -11.661 1.00 79.25 1196 VAL A O 1
ATOM 9334 N N . ALA A 1 1197 ? 51.366 8.760 -12.637 1.00 80.62 1197 ALA A N 1
ATOM 9335 C CA . ALA A 1 1197 ? 52.192 8.517 -11.455 1.00 80.62 1197 ALA A CA 1
ATOM 9336 C C . ALA A 1 1197 ? 51.909 9.506 -10.308 1.00 80.62 1197 ALA A C 1
ATOM 9338 O O . ALA A 1 1197 ? 51.839 9.088 -9.154 1.00 80.62 1197 ALA A O 1
ATOM 9339 N N . LEU A 1 1198 ? 51.717 10.795 -10.613 1.00 82.06 1198 LEU A N 1
ATOM 9340 C CA . LEU A 1 1198 ? 51.341 11.800 -9.611 1.00 82.06 1198 LEU A CA 1
ATOM 9341 C C . LEU A 1 1198 ? 49.973 11.484 -8.993 1.00 82.06 1198 LEU A C 1
ATOM 9343 O O . LEU A 1 1198 ? 49.841 11.505 -7.773 1.00 82.06 1198 LEU A O 1
ATOM 9347 N N . TYR A 1 1199 ? 48.998 11.115 -9.824 1.00 76.81 1199 TYR A N 1
ATOM 9348 C CA . TYR A 1 1199 ? 47.664 10.715 -9.373 1.00 76.81 1199 TYR A CA 1
ATOM 9349 C C . TYR A 1 1199 ? 47.694 9.454 -8.497 1.00 76.81 1199 TYR A C 1
ATOM 9351 O O . TYR A 1 1199 ? 47.114 9.428 -7.419 1.00 76.81 1199 TYR A O 1
ATOM 9359 N N . ALA A 1 1200 ? 48.408 8.408 -8.926 1.00 72.25 1200 ALA A N 1
ATOM 9360 C CA . ALA A 1 1200 ? 48.375 7.114 -8.245 1.00 72.25 1200 ALA A CA 1
ATOM 9361 C C . ALA A 1 1200 ? 49.199 7.055 -6.946 1.00 72.25 1200 ALA A C 1
ATOM 9363 O O . ALA A 1 1200 ? 48.877 6.257 -6.068 1.00 72.25 1200 ALA A O 1
ATOM 9364 N N . PHE A 1 1201 ? 50.277 7.841 -6.829 1.00 77.19 1201 PHE A N 1
ATOM 9365 C CA . PHE A 1 1201 ? 51.249 7.683 -5.736 1.00 77.19 1201 PHE A CA 1
ATOM 9366 C C . PHE A 1 1201 ? 51.486 8.935 -4.887 1.00 77.19 1201 PHE A C 1
ATOM 9368 O O . PHE A 1 1201 ? 52.089 8.818 -3.822 1.00 77.19 1201 PHE A O 1
ATOM 9375 N N . VAL A 1 1202 ? 51.072 10.121 -5.346 1.00 77.94 1202 VAL A N 1
ATOM 9376 C CA . VAL A 1 1202 ? 51.387 11.397 -4.674 1.00 77.94 1202 VAL A CA 1
ATOM 9377 C C . VAL A 1 1202 ? 50.137 12.105 -4.146 1.00 77.94 1202 VAL A C 1
ATOM 9379 O O . VAL A 1 1202 ? 50.248 12.890 -3.204 1.00 77.94 1202 VAL A O 1
ATOM 9382 N N . GLU A 1 1203 ? 48.957 11.827 -4.703 1.00 73.56 1203 GLU A N 1
ATOM 9383 C CA . GLU A 1 1203 ? 47.692 12.428 -4.270 1.00 73.56 1203 GLU A CA 1
ATOM 9384 C C . GLU A 1 1203 ? 47.265 11.935 -2.871 1.00 73.56 1203 GLU A C 1
ATOM 9386 O O . GLU A 1 1203 ? 47.191 10.738 -2.595 1.00 73.56 1203 GLU A O 1
ATOM 9391 N N . THR A 1 1204 ? 46.979 12.881 -1.979 1.00 70.62 1204 THR A N 1
ATOM 9392 C CA . THR A 1 1204 ? 46.468 12.705 -0.613 1.00 70.62 1204 THR A CA 1
ATOM 9393 C C . THR A 1 1204 ? 45.304 13.670 -0.376 1.00 70.62 1204 THR A C 1
ATOM 9395 O O . THR A 1 1204 ? 45.159 14.652 -1.100 1.00 70.62 1204 THR A O 1
ATOM 9398 N N . GLU A 1 1205 ? 44.477 13.453 0.654 1.00 64.25 1205 GLU A N 1
ATOM 9399 C CA . GLU A 1 1205 ? 43.361 14.374 0.959 1.00 64.25 1205 GLU A CA 1
ATOM 9400 C C . GLU A 1 1205 ? 43.838 15.807 1.262 1.00 64.25 1205 GLU A C 1
ATOM 9402 O O . GLU A 1 1205 ? 43.169 16.778 0.915 1.00 64.25 1205 GLU A O 1
ATOM 9407 N N . GLU A 1 1206 ? 45.030 15.954 1.845 1.00 67.12 1206 GLU A N 1
ATOM 9408 C CA . GLU A 1 1206 ? 45.597 17.260 2.193 1.00 67.12 1206 GLU A CA 1
ATOM 9409 C C . GLU A 1 1206 ? 46.196 18.007 0.996 1.00 67.12 1206 GLU A C 1
ATOM 9411 O O . GLU A 1 1206 ? 46.221 19.236 0.993 1.00 67.12 1206 GLU A O 1
ATOM 9416 N N . ASN A 1 1207 ? 46.699 17.294 -0.017 1.00 76.88 1207 ASN A N 1
ATOM 9417 C CA . ASN A 1 1207 ? 47.325 17.900 -1.196 1.00 76.88 1207 ASN A CA 1
ATOM 9418 C C . ASN A 1 1207 ? 46.484 17.760 -2.479 1.00 76.88 1207 ASN A C 1
ATOM 9420 O O . ASN A 1 1207 ? 46.920 18.234 -3.534 1.00 76.88 1207 ASN A O 1
ATOM 9424 N N . TYR A 1 1208 ? 45.291 17.159 -2.368 1.00 79.12 1208 TYR A N 1
ATOM 9425 C CA . TYR A 1 1208 ? 44.341 16.874 -3.447 1.00 79.12 1208 TYR A CA 1
ATOM 9426 C C . TYR A 1 1208 ? 44.241 18.045 -4.410 1.00 79.12 1208 TYR A C 1
ATOM 9428 O O . TYR A 1 1208 ? 44.467 17.911 -5.608 1.00 79.12 1208 TYR A O 1
ATOM 9436 N N . PHE A 1 1209 ? 44.014 19.241 -3.878 1.00 78.50 1209 PHE A N 1
ATOM 9437 C CA . PHE A 1 1209 ? 43.724 20.386 -4.714 1.00 78.50 1209 PHE A CA 1
ATOM 9438 C C . PHE A 1 1209 ? 44.908 20.852 -5.581 1.00 78.50 1209 PHE A C 1
ATOM 9440 O O . PHE A 1 1209 ? 44.705 21.344 -6.691 1.00 78.50 1209 PHE A O 1
ATOM 9447 N N . TYR A 1 1210 ? 46.150 20.653 -5.129 1.00 82.88 1210 TYR A N 1
ATOM 9448 C CA . TYR A 1 1210 ? 47.341 20.956 -5.925 1.00 82.88 1210 TYR A CA 1
ATOM 9449 C C . TYR A 1 1210 ? 47.657 19.841 -6.920 1.00 82.88 1210 TYR A C 1
ATOM 9451 O O . TYR A 1 1210 ? 47.856 20.109 -8.106 1.00 82.88 1210 TYR A O 1
ATOM 9459 N N . ILE A 1 1211 ? 47.706 18.595 -6.444 1.00 83.25 1211 ILE A N 1
ATOM 9460 C CA . ILE A 1 1211 ? 48.120 17.445 -7.255 1.00 83.25 1211 ILE A CA 1
ATOM 9461 C C . ILE A 1 1211 ? 47.093 17.155 -8.349 1.00 83.25 1211 ILE A C 1
ATOM 9463 O O . ILE A 1 1211 ? 47.475 16.967 -9.505 1.00 83.25 1211 ILE A O 1
ATOM 9467 N N . HIS A 1 1212 ? 45.803 17.237 -8.026 1.00 82.62 1212 HIS A N 1
ATOM 9468 C CA . HIS A 1 1212 ? 44.720 17.023 -8.977 1.00 82.62 1212 HIS A CA 1
ATOM 9469 C C . HIS A 1 1212 ? 44.656 18.134 -10.042 1.00 82.62 1212 HIS A C 1
ATOM 9471 O O . HIS A 1 1212 ? 44.486 17.857 -11.229 1.00 82.62 1212 HIS A O 1
ATOM 9477 N N . SER A 1 1213 ? 44.911 19.395 -9.668 1.00 87.56 1213 SER A N 1
ATOM 9478 C CA . SER A 1 1213 ? 45.033 20.497 -10.640 1.00 87.56 1213 SER A CA 1
ATOM 9479 C C . SER A 1 1213 ? 46.209 20.281 -11.602 1.00 87.56 1213 SER A C 1
ATOM 9481 O O . SER A 1 1213 ? 46.075 20.462 -12.812 1.00 87.56 1213 SER A O 1
ATOM 9483 N N . ILE A 1 1214 ? 47.367 19.848 -11.088 1.00 87.44 1214 ILE A N 1
ATOM 9484 C CA . ILE A 1 1214 ? 48.544 19.524 -11.911 1.00 87.44 1214 ILE A CA 1
ATOM 9485 C C . ILE A 1 1214 ? 48.245 18.339 -12.838 1.00 87.44 1214 ILE A C 1
ATOM 9487 O O . ILE A 1 1214 ? 48.651 18.352 -14.001 1.00 87.44 1214 ILE A O 1
ATOM 9491 N N . TRP A 1 1215 ? 47.505 17.339 -12.358 1.00 84.50 1215 TRP A N 1
ATOM 9492 C CA . TRP A 1 1215 ? 47.091 16.187 -13.153 1.00 84.50 1215 TRP A CA 1
ATOM 9493 C C . TRP A 1 1215 ? 46.294 16.595 -14.400 1.00 84.50 1215 TRP A C 1
ATOM 9495 O O . TRP A 1 1215 ? 46.678 16.209 -15.507 1.00 84.50 1215 TRP A O 1
ATOM 9505 N N . HIS A 1 1216 ? 45.272 17.448 -14.255 1.00 84.12 1216 HIS A N 1
ATOM 9506 C CA . HIS A 1 1216 ? 44.482 17.970 -15.384 1.00 84.12 1216 HIS A CA 1
ATOM 9507 C C . HIS A 1 1216 ? 45.346 18.714 -16.405 1.00 84.12 1216 HIS A C 1
ATOM 9509 O O . HIS A 1 1216 ? 45.233 18.483 -17.613 1.00 84.12 1216 HIS A O 1
ATOM 9515 N N . MET A 1 1217 ? 46.274 19.555 -15.933 1.00 87.44 1217 MET A N 1
ATOM 9516 C CA . MET A 1 1217 ? 47.200 20.280 -16.810 1.00 87.44 1217 MET A CA 1
ATOM 9517 C C . MET A 1 1217 ? 48.111 19.332 -17.603 1.00 87.44 1217 MET A C 1
ATOM 9519 O O . MET A 1 1217 ? 48.343 19.550 -18.797 1.00 87.44 1217 MET A O 1
ATOM 9523 N N . LEU A 1 1218 ? 48.624 18.276 -16.964 1.00 87.56 1218 LEU A N 1
ATOM 9524 C CA . LEU A 1 1218 ? 49.496 17.294 -17.609 1.00 87.56 1218 LEU A CA 1
ATOM 9525 C C . LEU A 1 1218 ? 48.724 16.403 -18.592 1.00 87.56 1218 LEU A C 1
ATOM 9527 O O . LEU A 1 1218 ? 49.198 16.189 -19.709 1.00 87.56 1218 LEU A O 1
ATOM 9531 N N . ILE A 1 1219 ? 47.524 15.930 -18.243 1.00 85.12 1219 ILE A N 1
ATOM 9532 C CA . ILE A 1 1219 ? 46.686 15.136 -19.154 1.00 85.12 1219 ILE A CA 1
ATOM 9533 C C . ILE A 1 1219 ? 46.310 15.958 -20.389 1.00 85.12 1219 ILE A C 1
ATOM 9535 O O . ILE A 1 1219 ? 46.581 15.515 -21.510 1.00 85.12 1219 ILE A O 1
ATOM 9539 N N . ALA A 1 1220 ? 45.793 17.177 -20.213 1.00 85.50 1220 ALA A N 1
ATOM 9540 C CA . ALA A 1 1220 ? 45.450 18.060 -21.326 1.00 85.50 1220 ALA A CA 1
ATOM 9541 C C . ALA A 1 1220 ? 46.673 18.372 -22.210 1.00 85.50 1220 ALA A C 1
ATOM 9543 O O . ALA A 1 1220 ? 46.600 18.297 -23.442 1.00 85.50 1220 ALA A O 1
ATOM 9544 N N . GLY A 1 1221 ? 47.831 18.633 -21.590 1.00 85.88 1221 GLY A N 1
ATOM 9545 C CA . GLY A 1 1221 ? 49.100 18.822 -22.290 1.00 85.88 1221 GLY A CA 1
ATOM 9546 C C . GLY A 1 1221 ? 49.514 17.597 -23.112 1.00 85.88 1221 GLY A C 1
ATOM 9547 O O . GLY A 1 1221 ? 49.864 17.731 -24.285 1.00 85.88 1221 GLY A O 1
ATOM 9548 N N . SER A 1 1222 ? 49.420 16.394 -22.539 1.00 86.69 1222 SER A N 1
ATOM 9549 C CA . SER A 1 1222 ? 49.798 15.144 -23.211 1.00 86.69 1222 SER A CA 1
ATOM 9550 C C . SER A 1 1222 ? 48.954 14.873 -24.462 1.00 86.69 1222 SER A C 1
ATOM 9552 O O . SER A 1 1222 ? 49.497 14.543 -25.520 1.00 86.69 1222 SER A O 1
ATOM 9554 N N . VAL A 1 1223 ? 47.640 15.102 -24.383 1.00 83.81 1223 VAL A N 1
ATOM 9555 C CA . VAL A 1 1223 ? 46.698 14.915 -25.494 1.00 83.81 1223 VAL A CA 1
ATOM 9556 C C . VAL A 1 1223 ? 47.024 15.856 -26.659 1.00 83.81 1223 VAL A C 1
ATOM 9558 O O . VAL A 1 1223 ? 47.014 15.430 -27.817 1.00 83.81 1223 VAL A O 1
ATOM 9561 N N . GLY A 1 1224 ? 47.400 17.106 -26.366 1.00 80.69 1224 GLY A N 1
ATOM 9562 C CA . GLY A 1 1224 ? 47.811 18.085 -27.376 1.00 80.69 1224 GLY A CA 1
ATOM 9563 C C . GLY A 1 1224 ? 49.041 17.663 -28.194 1.00 80.69 1224 GLY A C 1
ATOM 9564 O O . GLY A 1 1224 ? 49.084 17.911 -29.400 1.00 80.69 1224 GLY A O 1
ATOM 9565 N N . PHE A 1 1225 ? 50.014 16.981 -27.577 1.00 83.12 1225 PHE A N 1
ATOM 9566 C CA . PHE A 1 1225 ? 51.212 16.470 -28.266 1.00 83.12 1225 PHE A CA 1
ATOM 9567 C C . PHE A 1 1225 ? 50.977 15.146 -29.006 1.00 83.12 1225 PHE A C 1
ATOM 9569 O O . PHE A 1 1225 ? 51.612 14.889 -30.034 1.00 83.12 1225 PHE A O 1
ATOM 9576 N N . LEU A 1 1226 ? 50.076 14.303 -28.496 1.00 83.00 1226 LEU A N 1
ATOM 9577 C CA . LEU A 1 1226 ? 49.807 12.969 -29.038 1.00 83.00 1226 LEU A CA 1
ATOM 9578 C C . LEU A 1 1226 ? 48.876 12.990 -30.263 1.00 83.00 1226 LEU A C 1
ATOM 9580 O O . LEU A 1 1226 ? 48.895 12.049 -31.067 1.00 83.00 1226 LEU A O 1
ATOM 9584 N N . LEU A 1 1227 ? 48.107 14.068 -30.469 1.00 81.00 1227 LEU A N 1
ATOM 9585 C CA . LEU A 1 1227 ? 47.181 14.177 -31.595 1.00 81.00 1227 LEU A CA 1
ATOM 9586 C C . LEU A 1 1227 ? 47.922 14.140 -32.956 1.00 81.00 1227 LEU A C 1
ATOM 9588 O O . LEU A 1 1227 ? 48.791 14.972 -33.234 1.00 81.00 1227 LEU A O 1
ATOM 9592 N N . PRO A 1 1228 ? 47.607 13.192 -33.861 1.00 74.56 1228 PRO A N 1
ATOM 9593 C CA . PRO A 1 1228 ? 48.306 13.074 -35.137 1.00 74.56 1228 PRO A CA 1
ATOM 9594 C C . PRO A 1 1228 ? 47.980 14.238 -36.092 1.00 74.56 1228 PRO A C 1
ATOM 9596 O O . PRO A 1 1228 ? 46.804 14.466 -36.376 1.00 74.56 1228 PRO A O 1
ATOM 9599 N N . PRO A 1 1229 ? 48.976 14.886 -36.733 1.00 68.00 1229 PRO A N 1
ATOM 9600 C CA . PRO A 1 1229 ? 48.704 15.889 -37.759 1.00 68.00 1229 PRO A CA 1
ATOM 9601 C C . PRO A 1 1229 ? 47.969 15.268 -38.955 1.00 68.00 1229 PRO A C 1
ATOM 9603 O O . PRO A 1 1229 ? 48.170 14.086 -39.287 1.00 68.00 1229 PRO A O 1
ATOM 9606 N N . ARG A 1 1230 ? 47.123 16.078 -39.607 1.00 64.50 1230 ARG A N 1
ATOM 9607 C CA . ARG A 1 1230 ? 46.341 15.692 -40.791 1.00 64.50 1230 ARG A CA 1
ATOM 9608 C C . ARG A 1 1230 ? 47.257 15.080 -41.859 1.00 64.50 1230 ARG A C 1
ATOM 9610 O O . ARG A 1 1230 ? 48.330 15.613 -42.148 1.00 64.50 1230 ARG A O 1
ATOM 9617 N N . ALA A 1 1231 ? 46.844 13.955 -42.445 1.00 57.41 1231 ALA A N 1
ATOM 9618 C CA . ALA A 1 1231 ? 47.512 13.420 -43.628 1.00 57.41 1231 ALA A CA 1
ATOM 9619 C C . ALA A 1 1231 ? 47.390 14.456 -44.758 1.00 57.41 1231 ALA A C 1
ATOM 9621 O O . ALA A 1 1231 ? 46.285 14.918 -45.044 1.00 57.41 1231 ALA A O 1
ATOM 9622 N N . LYS A 1 1232 ? 48.517 14.872 -45.354 1.00 50.31 1232 LYS A N 1
ATOM 9623 C CA . LYS A 1 1232 ? 48.484 15.757 -46.525 1.00 50.31 1232 LYS A CA 1
ATOM 9624 C C . LYS A 1 1232 ? 47.688 15.040 -47.627 1.00 50.31 1232 LYS A C 1
ATOM 9626 O O . LYS A 1 1232 ? 47.999 13.876 -47.873 1.00 50.31 1232 LYS A O 1
ATOM 9631 N N . PRO A 1 1233 ? 46.681 15.671 -48.256 1.00 45.59 1233 PRO A N 1
ATOM 9632 C CA . PRO A 1 1233 ? 46.099 15.117 -49.471 1.00 45.59 1233 PRO A CA 1
ATOM 9633 C C . PRO A 1 1233 ? 47.202 15.024 -50.529 1.00 45.59 1233 PRO A C 1
ATOM 9635 O O . PRO A 1 1233 ? 48.007 15.954 -50.648 1.00 45.59 1233 PRO A O 1
ATOM 9638 N N . ASP A 1 1234 ? 47.264 13.903 -51.250 1.00 41.78 1234 ASP A N 1
ATOM 9639 C CA . ASP A 1 1234 ? 48.217 13.727 -52.342 1.00 41.78 1234 ASP A CA 1
ATOM 9640 C C . ASP A 1 1234 ? 48.077 14.897 -53.318 1.00 41.78 1234 ASP A C 1
ATOM 9642 O O . ASP A 1 1234 ? 46.985 15.231 -53.788 1.00 41.78 1234 ASP A O 1
ATOM 9646 N N . ALA A 1 1235 ? 49.196 15.578 -53.560 1.00 36.72 1235 ALA A N 1
ATOM 9647 C CA . ALA A 1 1235 ? 49.256 16.655 -54.525 1.00 36.72 1235 ALA A CA 1
ATOM 9648 C C . ALA A 1 1235 ? 48.811 16.099 -55.882 1.00 36.72 1235 ALA A C 1
ATOM 9650 O O . ALA A 1 1235 ? 49.387 15.127 -56.371 1.00 36.72 1235 ALA A O 1
ATOM 9651 N N . LYS A 1 1236 ? 47.792 16.720 -56.490 1.00 38.97 1236 LYS A N 1
ATOM 9652 C CA . LYS A 1 1236 ? 47.439 16.481 -57.892 1.00 38.97 1236 LYS A CA 1
ATOM 9653 C C . LYS A 1 1236 ? 48.710 16.641 -58.725 1.00 38.97 1236 LYS A C 1
ATOM 9655 O O . LYS A 1 1236 ? 49.230 17.748 -58.853 1.00 38.97 1236 LYS A O 1
ATOM 9660 N N . VAL A 1 1237 ? 49.210 15.530 -59.255 1.00 39.03 1237 VAL A N 1
ATOM 9661 C CA . VAL A 1 1237 ? 50.319 15.512 -60.204 1.00 39.03 1237 VAL A CA 1
ATOM 9662 C C . VAL A 1 1237 ? 49.854 16.269 -61.445 1.00 39.03 1237 VAL A C 1
ATOM 9664 O O . VAL A 1 1237 ? 48.936 15.843 -62.143 1.00 39.03 1237 VAL A O 1
ATOM 9667 N N . THR A 1 1238 ? 50.449 17.430 -61.697 1.00 39.03 1238 THR A N 1
ATOM 9668 C CA . THR A 1 1238 ? 50.349 18.123 -62.982 1.00 39.03 1238 THR A CA 1
ATOM 9669 C C . THR A 1 1238 ? 51.048 17.280 -64.055 1.00 39.03 1238 THR A C 1
ATOM 9671 O O . THR A 1 1238 ? 52.087 16.678 -63.772 1.00 39.03 1238 THR A O 1
ATOM 9674 N N . PRO A 1 1239 ? 50.521 17.193 -65.292 1.00 39.88 1239 PRO A N 1
ATOM 9675 C CA . PRO A 1 1239 ? 51.121 16.351 -66.316 1.00 39.88 1239 PRO A CA 1
ATOM 9676 C C . PRO A 1 1239 ? 52.434 16.989 -66.780 1.00 39.88 1239 PRO A C 1
ATOM 9678 O O . PRO A 1 1239 ? 52.442 17.976 -67.516 1.00 39.88 1239 PRO A O 1
ATOM 9681 N N . LEU A 1 1240 ? 53.565 16.436 -66.338 1.00 38.75 1240 LEU A N 1
ATOM 9682 C CA . LEU A 1 1240 ? 54.874 16.810 -66.861 1.00 38.75 1240 LEU A CA 1
ATOM 9683 C C . LEU A 1 1240 ? 55.089 16.144 -68.230 1.00 38.75 1240 LEU A C 1
ATOM 9685 O O . LEU A 1 1240 ? 54.829 14.954 -68.412 1.00 38.75 1240 LEU A O 1
ATOM 9689 N N . LYS A 1 1241 ? 55.581 16.925 -69.199 1.00 40.03 1241 LYS A N 1
ATOM 9690 C CA . LYS A 1 1241 ? 55.909 16.490 -70.566 1.00 40.03 1241 LYS A CA 1
ATOM 9691 C C . LYS A 1 1241 ? 56.793 15.234 -70.580 1.00 40.03 1241 LYS A C 1
ATOM 9693 O O . LYS A 1 1241 ? 57.874 15.201 -69.999 1.00 40.03 1241 LYS A O 1
ATOM 9698 N N . ARG A 1 1242 ? 56.344 14.248 -71.358 1.00 35.91 1242 ARG A N 1
ATOM 9699 C CA . ARG A 1 1242 ? 57.024 12.995 -71.717 1.00 35.91 1242 ARG A CA 1
ATOM 9700 C C . ARG A 1 1242 ? 58.427 13.270 -72.295 1.00 35.91 1242 ARG A C 1
ATOM 9702 O O . ARG A 1 1242 ? 58.545 13.925 -73.330 1.00 35.91 1242 ARG A O 1
ATOM 9709 N N . ARG A 1 1243 ? 59.478 12.696 -71.699 1.00 39.16 1243 ARG A N 1
ATOM 9710 C CA . ARG A 1 1243 ? 60.742 12.378 -72.392 1.00 39.16 1243 ARG A CA 1
ATOM 9711 C C . ARG A 1 1243 ? 60.927 10.861 -72.379 1.00 39.16 1243 ARG A C 1
ATOM 9713 O O . ARG A 1 1243 ? 60.682 10.212 -71.370 1.00 39.16 1243 ARG A O 1
ATOM 9720 N N . ARG A 1 1244 ? 61.264 10.320 -73.552 1.00 44.62 1244 ARG A N 1
ATOM 9721 C CA . ARG A 1 1244 ? 61.380 8.889 -73.871 1.00 44.62 1244 ARG A CA 1
ATOM 9722 C C . ARG A 1 1244 ? 62.429 8.195 -72.993 1.00 44.62 1244 ARG A C 1
ATOM 9724 O O . ARG A 1 1244 ? 63.542 8.695 -72.880 1.00 44.62 1244 ARG A O 1
ATOM 9731 N N . GLY A 1 1245 ? 62.082 7.021 -72.470 1.00 36.34 1245 GLY A N 1
ATOM 9732 C CA . GLY A 1 1245 ? 62.998 6.068 -71.840 1.00 36.34 1245 GLY A CA 1
ATOM 9733 C C . GLY A 1 1245 ? 62.210 4.916 -71.214 1.00 36.34 1245 GLY A C 1
ATOM 9734 O O . GLY A 1 1245 ? 61.375 5.156 -70.349 1.00 36.34 1245 GLY A O 1
ATOM 9735 N N . CYS A 1 1246 ? 62.413 3.692 -71.703 1.00 43.00 1246 CYS A N 1
ATOM 9736 C CA . CYS A 1 1246 ? 61.757 2.475 -71.221 1.00 43.00 1246 CYS A CA 1
ATOM 9737 C C . CYS A 1 1246 ? 62.065 2.201 -69.741 1.00 43.00 1246 CYS A C 1
ATOM 9739 O O . CYS A 1 1246 ? 63.226 2.153 -69.346 1.00 43.00 1246 CYS A O 1
ATOM 9741 N N . GLY A 1 1247 ? 61.020 1.934 -68.963 1.00 36.56 1247 GLY A N 1
ATOM 9742 C CA . GLY A 1 1247 ? 61.096 1.381 -67.616 1.00 36.56 1247 GLY A CA 1
ATOM 9743 C C . GLY A 1 1247 ? 59.694 0.984 -67.170 1.00 36.56 1247 GLY A C 1
ATOM 9744 O O . GLY A 1 1247 ? 58.817 1.835 -67.056 1.00 36.56 1247 GLY A O 1
ATOM 9745 N N . TYR A 1 1248 ? 59.453 -0.311 -66.987 1.00 37.03 1248 TYR A N 1
ATOM 9746 C CA . TYR A 1 1248 ? 58.207 -0.825 -66.422 1.00 37.03 1248 TYR A CA 1
ATOM 9747 C C . TYR A 1 1248 ? 58.154 -0.454 -64.935 1.00 37.03 1248 TYR A C 1
ATOM 9749 O O . TYR A 1 1248 ? 59.046 -0.806 -64.165 1.00 37.03 1248 TYR A O 1
ATOM 9757 N N . GLN A 1 1249 ? 57.108 0.259 -64.524 1.00 32.69 1249 GLN A N 1
ATOM 9758 C CA . GLN A 1 1249 ? 56.831 0.546 -63.121 1.00 32.69 1249 GLN A CA 1
ATOM 9759 C C . GLN A 1 1249 ? 55.546 -0.187 -62.742 1.00 32.69 1249 GLN A C 1
ATOM 9761 O O . GLN A 1 1249 ? 54.478 0.091 -63.281 1.00 32.69 1249 GLN A O 1
ATOM 9766 N N . LEU A 1 1250 ? 55.676 -1.174 -61.854 1.00 35.06 1250 LEU A N 1
ATOM 9767 C CA . LEU A 1 1250 ? 54.554 -1.925 -61.301 1.00 35.06 1250 LEU A CA 1
ATOM 9768 C C . LEU A 1 1250 ? 53.670 -0.952 -60.499 1.00 35.06 1250 LEU A C 1
ATOM 9770 O O . LEU A 1 1250 ? 54.053 -0.511 -59.413 1.00 35.06 1250 LEU A O 1
ATOM 9774 N N . CYS A 1 1251 ? 52.501 -0.596 -61.027 1.00 32.53 1251 CYS A N 1
ATOM 9775 C CA . CYS A 1 1251 ? 51.464 0.084 -60.257 1.00 32.53 1251 CYS A CA 1
ATOM 9776 C C . CYS A 1 1251 ? 50.799 -0.942 -59.334 1.00 32.53 1251 CYS A C 1
ATOM 9778 O O . CYS A 1 1251 ? 49.896 -1.665 -59.743 1.00 32.53 1251 CYS A O 1
ATOM 9780 N N . VAL A 1 1252 ? 51.260 -1.023 -58.084 1.00 32.06 1252 VAL A N 1
ATOM 9781 C CA . VAL A 1 1252 ? 50.515 -1.706 -57.022 1.00 32.06 1252 VAL A CA 1
ATOM 9782 C C . VAL A 1 1252 ? 49.377 -0.779 -56.603 1.00 32.06 1252 VAL A C 1
ATOM 9784 O O . VAL A 1 1252 ? 49.601 0.268 -56.000 1.00 32.06 1252 VAL A O 1
ATOM 9787 N N . ASN A 1 1253 ? 48.162 -1.160 -56.978 1.00 29.34 1253 ASN A N 1
ATOM 9788 C CA . ASN A 1 1253 ? 46.919 -0.537 -56.544 1.00 29.34 1253 ASN A CA 1
ATOM 9789 C C . ASN A 1 1253 ? 46.727 -0.851 -55.043 1.00 29.34 1253 ASN A C 1
ATOM 9791 O O . ASN A 1 1253 ? 46.547 -2.011 -54.682 1.00 29.34 1253 ASN A O 1
ATOM 9795 N N . GLU A 1 1254 ? 46.796 0.142 -54.147 1.00 38.88 1254 GLU A N 1
ATOM 9796 C CA . GLU A 1 1254 ? 46.554 -0.036 -52.696 1.00 38.88 1254 GLU A CA 1
ATOM 9797 C C . GLU A 1 1254 ? 45.043 -0.039 -52.356 1.00 38.88 1254 GLU A C 1
ATOM 9799 O O . GLU A 1 1254 ? 44.594 0.672 -51.456 1.00 38.88 1254 GLU A O 1
ATOM 9804 N N . HIS A 1 1255 ? 44.234 -0.847 -53.045 1.00 36.66 1255 HIS A N 1
ATOM 9805 C CA . HIS A 1 1255 ? 42.834 -1.061 -52.666 1.00 36.66 1255 HIS A CA 1
ATOM 9806 C C . HIS A 1 1255 ? 42.445 -2.536 -52.727 1.00 36.66 1255 HIS A C 1
ATOM 9808 O O . HIS A 1 1255 ? 41.959 -2.984 -53.750 1.00 36.66 1255 HIS A O 1
ATOM 9814 N N . GLU A 1 1256 ? 42.687 -3.237 -51.610 1.00 34.31 1256 GLU A N 1
ATOM 9815 C CA . GLU A 1 1256 ? 42.000 -4.430 -51.061 1.00 34.31 1256 GLU A CA 1
ATOM 9816 C C . GLU A 1 1256 ? 42.925 -4.999 -49.946 1.00 34.31 1256 GLU A C 1
ATOM 9818 O O . GLU A 1 1256 ? 44.142 -4.952 -50.071 1.00 34.31 1256 GLU A O 1
ATOM 9823 N N . GLU A 1 1257 ? 42.538 -5.419 -48.735 1.00 37.28 1257 GLU A N 1
ATOM 9824 C CA . GLU A 1 1257 ? 41.278 -5.922 -48.188 1.00 37.28 1257 GLU A CA 1
ATOM 9825 C C . GLU A 1 1257 ? 41.187 -5.686 -46.657 1.00 37.28 1257 GLU A C 1
ATOM 9827 O O . GLU A 1 1257 ? 42.177 -5.508 -45.940 1.00 37.28 1257 GLU A O 1
ATOM 9832 N N . LEU A 1 1258 ? 39.958 -5.704 -46.145 1.00 29.31 1258 LEU A N 1
ATOM 9833 C CA . LEU A 1 1258 ? 39.530 -6.594 -45.052 1.00 29.31 1258 LEU A CA 1
ATOM 9834 C C . LEU A 1 1258 ? 38.041 -6.793 -45.348 1.00 29.31 1258 LEU A C 1
ATOM 9836 O O . LEU A 1 1258 ? 37.291 -5.820 -45.262 1.00 29.31 1258 LEU A O 1
ATOM 9840 N N . GLY A 1 1259 ? 37.706 -7.967 -45.883 1.00 31.00 1259 GLY A N 1
ATOM 9841 C CA . GLY A 1 1259 ? 36.460 -8.238 -46.589 1.00 31.00 1259 GLY A CA 1
ATOM 9842 C C . GLY A 1 1259 ? 35.206 -8.230 -45.719 1.00 31.00 1259 GLY A C 1
ATOM 9843 O O . GLY A 1 1259 ? 35.239 -8.597 -44.549 1.00 31.00 1259 GLY A O 1
ATOM 9844 N N . LEU A 1 1260 ? 34.113 -7.819 -46.353 1.00 29.73 1260 LEU A N 1
ATOM 9845 C CA . LEU A 1 1260 ? 32.769 -8.383 -46.255 1.00 29.73 1260 LEU A CA 1
ATOM 9846 C C . LEU A 1 1260 ? 32.031 -7.867 -47.496 1.00 29.73 1260 LEU A C 1
ATOM 9848 O O . LEU A 1 1260 ? 31.963 -6.663 -47.737 1.00 29.73 1260 LEU A O 1
ATOM 9852 N N . VAL A 1 1261 ? 31.629 -8.809 -48.339 1.00 35.53 1261 VAL A N 1
ATOM 9853 C CA . VAL A 1 1261 ? 30.900 -8.597 -49.589 1.00 35.53 1261 VAL A CA 1
ATOM 9854 C C . VAL A 1 1261 ? 29.458 -8.222 -49.254 1.00 35.53 1261 VAL A C 1
ATOM 9856 O O . VAL A 1 1261 ? 28.860 -8.900 -48.428 1.00 35.53 1261 VAL A O 1
ATOM 9859 N N . ASP A 1 1262 ? 28.902 -7.222 -49.942 1.00 28.52 1262 ASP A N 1
ATOM 9860 C CA . ASP A 1 1262 ? 27.477 -7.195 -50.294 1.00 28.52 1262 ASP A CA 1
ATOM 9861 C C . ASP A 1 1262 ? 27.276 -6.520 -51.669 1.00 28.52 1262 ASP A C 1
ATOM 9863 O O . ASP A 1 1262 ? 28.041 -5.614 -52.023 1.00 28.52 1262 ASP A O 1
ATOM 9867 N N . PRO A 1 1263 ? 26.301 -6.968 -52.488 1.00 43.03 1263 PRO A N 1
ATOM 9868 C CA . PRO A 1 1263 ? 26.258 -6.697 -53.918 1.00 43.03 1263 PRO A CA 1
ATOM 9869 C C . PRO A 1 1263 ? 25.219 -5.622 -54.250 1.00 43.03 1263 PRO A C 1
ATOM 9871 O O . PRO A 1 1263 ? 24.033 -5.911 -54.361 1.00 43.03 1263 PRO A O 1
ATOM 9874 N N . ALA A 1 1264 ? 25.643 -4.384 -54.487 1.00 35.44 1264 ALA A N 1
ATOM 9875 C CA . ALA A 1 1264 ? 24.839 -3.435 -55.252 1.00 35.44 1264 ALA A CA 1
ATOM 9876 C C . ALA A 1 1264 ? 25.705 -2.285 -55.769 1.00 35.44 1264 ALA A C 1
ATOM 9878 O O . ALA A 1 1264 ? 26.469 -1.686 -55.021 1.00 35.44 1264 ALA A O 1
ATOM 9879 N N . ILE A 1 1265 ? 25.479 -1.929 -57.037 1.00 33.56 1265 ILE A N 1
ATOM 9880 C CA . ILE A 1 1265 ? 26.028 -0.770 -57.759 1.00 33.56 1265 ILE A CA 1
ATOM 9881 C C . ILE A 1 1265 ? 27.410 -1.022 -58.383 1.00 33.56 1265 ILE A C 1
ATOM 9883 O O . ILE A 1 1265 ? 28.451 -0.537 -57.950 1.00 33.56 1265 ILE A O 1
ATOM 9887 N N . ILE A 1 1266 ? 27.380 -1.746 -59.502 1.00 31.95 1266 ILE A N 1
ATOM 9888 C CA . ILE A 1 1266 ? 28.424 -1.710 -60.525 1.00 31.95 1266 ILE A CA 1
ATOM 9889 C C . ILE A 1 1266 ? 28.169 -0.466 -61.393 1.00 31.95 1266 ILE A C 1
ATOM 9891 O O . ILE A 1 1266 ? 27.195 -0.434 -62.141 1.00 31.95 1266 ILE A O 1
ATOM 9895 N N . SER A 1 1267 ? 29.051 0.537 -61.343 1.00 28.34 1267 SER A N 1
ATOM 9896 C CA . SER A 1 1267 ? 29.239 1.459 -62.472 1.00 28.34 1267 SER A CA 1
ATOM 9897 C C . SER A 1 1267 ? 30.651 1.278 -63.022 1.00 28.34 1267 SER A C 1
ATOM 9899 O O . SER A 1 1267 ? 31.630 1.758 -62.452 1.00 28.34 1267 SER A O 1
ATOM 9901 N N . ILE A 1 1268 ? 30.742 0.538 -64.123 1.00 35.75 1268 ILE A N 1
ATOM 9902 C CA . ILE A 1 1268 ? 31.949 0.363 -64.929 1.00 35.75 1268 ILE A CA 1
ATOM 9903 C C . ILE A 1 1268 ? 32.224 1.674 -65.668 1.00 35.75 1268 ILE A C 1
ATOM 9905 O O . ILE A 1 1268 ? 31.413 2.091 -66.483 1.00 35.75 1268 ILE A O 1
ATOM 9909 N N . ASN A 1 1269 ? 33.363 2.298 -65.375 1.00 30.28 1269 ASN A N 1
ATOM 9910 C CA . ASN A 1 1269 ? 34.129 3.225 -66.216 1.00 30.28 1269 ASN A CA 1
ATOM 9911 C C . ASN A 1 1269 ? 35.516 3.277 -65.540 1.00 30.28 1269 ASN A C 1
ATOM 9913 O O . ASN A 1 1269 ? 35.605 3.671 -64.388 1.00 30.28 1269 ASN A O 1
ATOM 9917 N N . SER A 1 1270 ? 36.627 2.815 -66.103 1.00 29.97 1270 SER A N 1
ATOM 9918 C CA . SER A 1 1270 ? 37.132 3.125 -67.430 1.00 29.97 1270 SER A CA 1
ATOM 9919 C C . SER A 1 1270 ? 38.152 2.089 -67.906 1.00 29.97 1270 SER A C 1
ATOM 9921 O O . SER A 1 1270 ? 38.987 1.599 -67.149 1.00 29.97 1270 SER A O 1
ATOM 9923 N N . ILE A 1 1271 ? 38.090 1.866 -69.209 1.00 32.47 1271 ILE A N 1
ATOM 9924 C CA . ILE A 1 1271 ? 38.992 1.134 -70.092 1.00 32.47 1271 ILE A CA 1
ATOM 9925 C C . ILE A 1 1271 ? 40.460 1.566 -69.919 1.00 32.47 1271 ILE A C 1
ATOM 9927 O O . ILE A 1 1271 ? 40.785 2.750 -69.998 1.00 32.47 1271 ILE A O 1
ATOM 9931 N N . CYS A 1 1272 ? 41.353 0.587 -69.751 1.00 26.92 1272 CYS A N 1
ATOM 9932 C CA . CYS A 1 1272 ? 42.781 0.744 -70.013 1.00 26.92 1272 CYS A CA 1
ATOM 9933 C C . CYS A 1 1272 ? 43.025 0.665 -71.526 1.00 26.92 1272 CYS A C 1
ATOM 9935 O O . CYS A 1 1272 ? 42.839 -0.392 -72.125 1.00 26.92 1272 CYS A O 1
ATOM 9937 N N . THR A 1 1273 ? 43.496 1.752 -72.134 1.00 32.09 1273 THR A N 1
ATOM 9938 C CA . THR A 1 1273 ? 44.139 1.725 -73.456 1.00 32.09 1273 THR A CA 1
ATOM 9939 C C . THR A 1 1273 ? 45.486 2.438 -73.392 1.00 32.09 1273 THR A C 1
ATOM 9941 O O . THR A 1 1273 ? 45.525 3.636 -73.120 1.00 32.09 1273 THR A O 1
ATOM 9944 N N . SER A 1 1274 ? 46.523 1.635 -73.667 1.00 32.62 1274 SER A N 1
ATOM 9945 C CA . SER A 1 1274 ? 47.940 1.904 -73.991 1.00 32.62 1274 SER A CA 1
ATOM 9946 C C . SER A 1 1274 ? 48.779 2.780 -73.062 1.00 32.62 1274 SER A C 1
ATOM 9948 O O . SER A 1 1274 ? 48.632 4.023 -73.119 1.00 32.62 1274 SER A O 1
#

Radius of gyration: 43.98 Å; chains: 1; bounding box: 114×121×143 Å

InterPro domains:
  IPR000742 EGF-like domain [PS00022] (1011-1022)
  IPR000742 EGF-like domain [PS01186] (1011-1022)
  IPR011762 Acetyl-coenzyme A carboxyltransferase, N-terminal [PS50980] (50-307)
  IPR011763 Acetyl-coenzyme A carboxyltransferase, C-terminal [PS50989] (310-407)
  IPR021910 NGX6/PGAP6/MYMK [PF12036] (1034-1217)
  IPR021910 NGX6/PGAP6/MYMK [PTHR14319] (490-1262)
  IPR029045 ClpP/crotonase-like domain superfamily [SSF52096] (50-297)
  IPR029045 ClpP/crotonase-like domain superfamily [SSF52096] (266-410)
  IPR034733 Acetyl-coenzyme A carboxylase carboxyl transferase subunit beta [PF01039] (77-409)

Secondary structure (DSSP, 8-state):
------------------------GGG-PPBP-----TTSHHHHHHHHHHHHHHHHHHHHHHHHHTTT-HHHHHHHHHTTPPPHHHHHHHHSPTT--EEEE-TTTTTTTTTT---GGGGEEEEEEEETTEEEEEEEE-TTTGGG-B-HHHHHHHHHHHHHHHHHT--EEEEEEE--B-GGGGGGTSSSTTSTHHHHHHHHHHHHTT--EEEEEEEEEEGGGGHHHHTSSEEEEETTT-EEESS-HHHHHHHH-----HHHHHBHHHIIIII-S-SEEESSHHHHHHHHHHHHHHS-------S--------SS-GGGHHHHH-S-TTS---HHHHHHHHSGGGB-EEETTTSSTTEEEEEEEETTEEEEEEEE-S---HHHHHHHHHHHHHHHHHTPPEEEEE-------------TTSHHHHHHHHHSSS--SSS------EEEEE-S---GGGGGGT-S----PPP---PPP-----------TTSSSSSSSS--S---EEEEEEEE---EE--B-SSGGG-EEEEEEEPTTEEEEEEEEEEEEEE-SSS-S-PPP--EEEEEEESS-----TT-PPPPTTB-----EEEEE---SSSEEEEEEEEESPPSEEEEEEEEBPPP------TTTS--EEEEEEEEEEEEEEE-PEEPPTT-EEEEEE-TT--EEEEEEEE-TTEEEEEEEEEEEEETTB--S---EEEEEEESS-TTSS-EEEETTS-SSEEEEEESPPTTEEEEEEEEEPS-SS-EEEEEEEEEEE-PPPP------------PPP--S-------------------------------------PPP--TTS--PEEEEEEEEEETTEEEEEETT-SEEEE-TTS-EEEEEEEPTTTTTTSEEEEEEEE-GGG-SS--EEEEEEEEESS-----SSS----B-SS-BPEEEEE-SSS-EEEEEEESPPSEEEEEEEEEEEEETTEEEEPSS-PEEEEEEEEEESSGGGG-SSEEEEEEEETTEEEEEEEE-TT-BSTTS-B-TTPPPHHHHHHHHHHHHHHGGGGHHHHHHHHHTT-HHHHHHHHHHHHHHHHHHHHHS-STT---SS-HHHHHHHHHHHHHHHHHHHHHHHHT--HHHHHHHHHHHHHHHHHHHHH-TT-HHHHHHHHHHHHHHHHHHHHHHHHHHTS-SS--HHHIIIIIHHHHHHHHHHHHHHHHT--TTTHHHHHHHHHHHHHHHHHHHSPPPPPPPP----PPP---------------S----------------

Foldseek 3Di:
DDDDDDDDDDDDDDDDDDDPPPPPVPPDFDFFADDDPCPDPLLVQLLVQLVVVVVVVVVVLVVLVCFLHDVLVCVCVVVVADFQVRLVVLLADPPKDWAWPQQCQPPCVPPPQDGGSQQWIWTWGHFLNFTAIEIAGGCSRVHSAHDLSNLVVLVVSLLVCVVQVHAYEYRDGHPYHPVVRCVSAPDDPSHLVVNLVSLLVSVVVLRAQEYEFQAEQEASSLSSLLSGPAAEYEAPGGFHDNHAQVRCCVPPVDRDHRCRHGGLCCCCPPVVSHPHYAHHSSRSSVVVSVVVNPSPDDDDDPFFFDAAAAQPDAQSSLSSQLGQDLVDFGACLNVCSRQFGPSRWAWDPCPWQVQWTWTWTHGNRAIEIEIEGRHDDDLRNLQSQLVRLVVCQVRLHAYEYEDRDDDDDDDDDDDDPPSVVSLVSLLCSQPDDDDDDTDDHHYHYDYSHDDDPCCSSRCNVDDRDDDDDDDDDDDDDDDDDDDDDPPPPVVVVPPPPDDDWDKDKDKFKDDKDWAAADFFLVRKDKDKDFADFQFFKKKKKKKKFKDWDDDDDPDDDWFKKKKKKDPQWAADDDPPPDDDDPQEDHDDIDMDIHGDDDDGMDIDMDMDGFDFGTMMMMIMHTHHDPAPFDFQAPDIDMTMIMMMMMMTMGTPDAAEADAPDKDKDKDFLPHFKHKHKYAAAPQWQKKKKWKAPKDWPPDPDQAHQKKKWKDWRTARPPLTDIDHRRVDVGDMDMDGFDQHRTMMMIMIGGDPDNTMIIIMIHMHIHGPDDPDDDDDDDDDDDDPDDDDDDDDDDDDDPPDDDDDDDDDDDDDDDDDDDDDDDDDDPDDDDDPPPGGADEFEWDWDDDDQQKIWTAGPVGQKDKADLRDKYKYKDAFAPLGNLQWKKKKKKFWDCVQPPPFWKKKKKWKFFRGDADADPDDPRACDDSRDGTDIDMATPVRRMRMHMYHRDRHGMMMMIMHMWGQDPRGTHRDDPGIIIMRIIIITDQADVCLPQFWHWDWDDDPSHIHIFIDGWQQQHDRSSPRCPGHDDPVVLVVLLCLQLVLLCLLVLLLVQCVVQVVVVLSVLSVQLSVLSNQLSQQPRRDPSHDHPDDNVVSLLSNLLSLQLNLLLLLLLLLVDDPVVSVVSSVVLSVLLSVLCVVPVSHPCSRVVSNVVSNVSSVVSQVVVCVVVVAGPPRDPCLVPQFVVQLVVLLVVLVCLSNPVDGPVCPSVSVSSSSNSSSVSSSRSRDHHDPDPPDDDDDDDDDDDDDDDPDDPDDDDDDDDDDDDDDDDDDDD

Sequence (1274 aa):
MLLRTVRPWLLRCRSLPRACTRPYYADKVARLGSQPDKQSSEYQENYDRMKVLIDELKSRTEKIKLGGGEKARRLHTSRGKLLPRERIDRLLDPGTPFLEFSQFAAYELYGKEEVPAGGIITGIGRVSGVECIIVANDATVKGGTYYPITVKKHLRAQEIAQQNHLPCIYLVDSGGANLPRQADVFPDRDHFGRIFYNQARLSSEGIAQVAVVMGSCTAGGAYVPAMADESIIVRKQGTIFLGGPPLVKAATGEEVSAEDLGGADLHCKKSGVTDHYALDDNHALHLARKTVRSLNYRKNIEVTTEPTEAPLYPADELYGIVGDNLKRNFDVREVIARIVDGSKFDEFKAFYGDTLVTGFSRIFGYPVGIIGNNGVLFSESAKKGTHFIELCCQRNIPLIFLQNITGQMLFPFNFPSRVLGGEEAAASGGSCSLGILLTLVLCVCVCVCGSGRRSDELCGAIDVCTVPGLTGPKLERLGSGCSPPRLLFLVYTYLCALGDCLFVTEYFTRTPRKLMAFNSFASVELFHFNVPDDTMMAVWNLITFKEQGGTFGDSCPNRNVTVYFRSGAPPVINPLYTRFPRDTVVPGSFAVTLTWTLPNRTTGAFNVTSPLPGDWFLAAHLPKDEGKISVKGLSEECQYLFQPQLIVQRLIGISVLYPGYYIDQMIPIHNRSALYKVFIPNYISKVKVQLVNCSTKNKSSDSCPVVLKIRARAPPVHNSSALDCREWNPCELDTLVPAWEQWYYILVERYLSNSDVYFRIGVQVTDCSKPSSSKDQAQPSSSMNMPQSFGTAMGFSLSDTLSVAALPSLLQNVSHLHTSEDSIIYLTPTTDTNKCWPIRPTLRNELDTFSVHFYVFFGPNISIPPDRAAVFAINLMPVLDSGGVLNMELKLNMSVLKGANVTVFGCLNHGMPLFLRENSSLKCESESVAGFFLSVNASANITKLRIPYPQTGTWYLSLRSLCATEHGFEACTNITAEVYMRSYLTPCINDCGTYGQCKLLRTNNYLYAACECKAGWNGWGCTDNSEAYSYSFQLLSTLLLCLSNLMFVPPVAIAIRSHYLLEASVYIFTMFFSTFYHACDQPGIVVFCIMEYDVLQFCDFLGSLMSVWVTVIAMARLKSIIKQVLYLLGAMSLSMALQLDRHGLWNLLGPSLFALGIMAVAWTVRTIRRRRCYPPTWKRWVFFLFPGTMIATSAVALYAFVETEENYFYIHSIWHMLIAGSVGFLLPPRAKPDAKVTPLKRRRGCGYQLCVNEHEELGLVDPAIISINSICTS